Protein 1RWU (pdb70)

Sequence (87 aa):
MKTKLNELLEFPTPFTYKVMGQALPELVDQVVEVVQRHAPGDYTPTVKPSSKGNYHSVSITINATHIEQVETLYEELGKIDIVRMVLMKTKLNELLEFPTPFTYKVMGQALPELVDQVVEVVQRHAPGDYTPTVKPSSKGNYHSVSITINATHIEQVETLYEELGKIDIVRMVLMKTKLNELLEFPTPFTYKVMGQALPELVDQVVEVVQRHAPGDYTPTVKPSSKGNYHSVSITINATHIEQVETLYEELGKIDIVRMVLMKTKLNELLEFPTPFTYKVMGQALPELVDQVVEVVQRHAPGDYTPTVKPSSKGNYHSVSITINATHIEQVETLYEELGKIDIVRMVLMKTKLNELLEFPTPFTYKVMGQALPELVDQVVEVVQRHAPGDYTPTVKPSSKGNYHSVSITINATHIEQVETLYEELGKIDIVRMVLMKTKLNELLEFPTPFTYKVMGQALPELVDQVVEVVQRHAPGDYTPTVKPSSKGNYHSVSITINATHIEQVETLYEELGKIDIVRMVLMKTKLNELLEFPTPFTYKVMGQALPELVDQVVEVVQRHAPGDYTPTVKPSSKGNYHSVSITINATHIEQVETLYEELGKIDIVRMVLMKTKLNELLEFPTPFTYKVMGQALPELVDQVVEVVQRHAPGDYTPTVKPSSKGNYHSVSITINATHIEQVETLYEELGKIDIVRMVLMKTKLNELLEFPTPFTYKVMGQALPELVDQVVEVVQRHAPGDYTPTVKPSSKGNYHSVSITINATHIEQVETLYEELGKIDIVRMVLMKTKLNELLEFPTPFTYKVMGQALPELVDQVVEVVQRHAPGDYTPTVKPSSKGNYHSVSITINATHIEQVETLYEELGKIDIVRMVLMKTKLNELLEFPTPFTYKVMGQALPELVDQVVEVVQRHAPGDYTPTVKPSSKGNYHSVSITINATHIEQVETLYEELGKIDIVRMVLMKTKLNELLEFPTPFTYKVMGQALPELVDQVVEVVQRHAPGDYTPTVKPSSKGNYHSVSITINATHIEQVETLYEELGKIDIVRMVLMKTKLNELLEFPTPFTYKVMGQALPELVDQVVEVVQRHAPGDYTPTVKPSSKGNYHSVSITINATHIEQVETLYEELGKIDIVRMVLMKTKLNELLEFPTPFTYKVMGQALPELVDQVVEVVQRHAPGDYTPTVKPSSKGNYHSVSITINATHIEQVETLYEELGKIDIVRMVLMKTKLNELLEFPTPFTYKVMGQALPELVDQVVEVVQRHAPGDYTPTVKPSSKGNYHSVSITINATHIEQVETLYEELGKIDIVRMVL

Foldseek 3Di:
DCDPHQDDQLAFAKDFKWKKFFQDPCLFVLLQVLLVVLPVDGWGWQWDCPDPDGIIITIIIHGGSGVPSVVVSSCRSQVDPGGIDID

B-factor: mean 0.52, std 0.45, range [0.16, 3.31]

Radius of gyration: 12.75 Å; Cα contacts (8 Å, |Δi|>4): 181; chains: 1; bounding box: 40×24×21 Å

Organism: Escherichia coli (strain K12) (NCBI:txid83333)

Solvent-accessible surface area: 5114 Å² total; per-residue (Å²): 152,148,83,124,110,44,11,56,82,84,137,67,38,113,23,113,34,39,2,58,5,40,32,40,112,69,13,61,75,28,0,42,61,0,0,76,175,69,0,90,39,94,53,84,7,80,74,83,111,74,95,155,56,102,74,39,5,4,30,2,71,1,19,0,17,3,92,47,2,0,78,34,0,50,88,46,0,0,80,33,146,78,90,96,116,37,120

InterPro domains:
  IPR007454 Uncharacterised protein family UPF0250, YbeD-like [MF_00659] (1-87)
  IPR007454 Uncharacterised protein family UPF0250, YbeD-like [PF04359] (7-87)
  IPR007454 Uncharacterised protein family UPF0250, YbeD-like [PTHR38036] (1-87)
  IPR027471 YbeD-like domain superfamily [SSF117991] (1-87)

CATH classification: 3.30.70.260

GO terms:
  GO:0005515 protein binding (F, IPI)
  GO:0005829 cytosol (C, IDA)
  GO:0034605 cellular response to heat (P, IMP)

Nearest PDB structures (foldseek):
  1rwu-assembly1_A  TM=8.995E-01  e=1.788E-15  Escherichia coli
  6u9d-assembly2_S-2  TM=7.358E-01  e=1.546E-02  Saccharomyces cerevisiae
  2lvw-assembly1_B  TM=6.737E-01  e=2.127E-02  Escherichia coli K-12
  6u9d-assembly1_C  TM=7.327E-01  e=4.874E-02  Saccharomyces cerevisiae
  5iqr-assembly1_8  TM=6.655E-01  e=1.872E-02  Escherichia coli K-12

Secondary structure (DSSP, 8-state):
---SSS-SS-----EEEEEEEE--TTHHHHHHHHHHHHSSS---EEEEESS-SSEEEEEEEE--SSHHHHHHHHHHHS-SSS-EEE-

Structure (mmCIF, N/CA/C/O backbone):
data_1RWU
#
_entry.id   1RWU
#
_cell.length_a   1.000
_cell.length_b   1.000
_cell.length_c   1.000
_cell.angle_alpha   90.00
_cell.angle_beta   90.00
_cell.angle_gamma   90.00
#
_symmetry.space_group_name_H-M   'P 1'
#
loop_
_atom_site.group_PDB
_atom_site.id
_atom_site.type_symbol
_atom_site.label_atom_id
_atom_site.label_alt_id
_atom_site.label_comp_id
_atom_site.label_asym_id
_atom_site.label_entity_id
_atom_site.label_seq_id
_atom_site.pdbx_PDB_ins_code
_atom_site.Cartn_x
_atom_site.Cartn_y
_atom_site.Cartn_z
_atom_site.occupancy
_atom_site.B_iso_or_equiv
_atom_site.auth_seq_id
_atom_site.auth_comp_id
_atom_site.auth_asym_id
_atom_site.auth_atom_id
_atom_site.pdbx_PDB_model_num
ATOM 1 N N . MET A 1 23 ? 4.899 10.201 -20.935 1.00 0.84 1 MET A N 1
ATOM 2 C CA . MET A 1 23 ? 5.423 10.411 -22.320 1.00 0.68 1 MET A CA 1
ATOM 3 C C . MET A 1 23 ? 6.187 9.170 -22.801 1.00 0.59 1 MET A C 1
ATOM 4 O O . MET A 1 23 ? 6.725 8.415 -22.012 1.00 0.71 1 MET A O 1
ATOM 18 N N . LYS A 1 24 ? 6.241 8.961 -24.095 1.00 0.57 2 LYS A N 1
ATOM 19 C CA . LYS A 1 24 ? 6.971 7.777 -24.645 1.00 0.54 2 LYS A CA 1
ATOM 20 C C . LYS A 1 24 ? 7.640 8.144 -25.978 1.00 0.51 2 LYS A C 1
ATOM 21 O O . LYS A 1 24 ? 7.058 8.002 -27.037 1.00 0.63 2 LYS A O 1
ATOM 40 N N . THR A 1 25 ? 8.859 8.624 -25.926 1.00 0.45 3 THR A N 1
ATOM 41 C CA . THR A 1 25 ? 9.577 9.011 -27.185 1.00 0.49 3 THR A CA 1
ATOM 42 C C . THR A 1 25 ? 10.882 8.211 -27.354 1.00 0.47 3 THR A C 1
ATOM 43 O O . THR A 1 25 ? 11.544 8.320 -28.370 1.00 0.59 3 THR A O 1
ATOM 54 N N . LYS A 1 26 ? 11.261 7.412 -26.374 1.00 0.41 4 LYS A N 1
ATOM 55 C CA . LYS A 1 26 ? 12.526 6.611 -26.479 1.00 0.49 4 LYS A CA 1
ATOM 56 C C . LYS A 1 26 ? 13.733 7.529 -26.742 1.00 0.46 4 LYS A C 1
ATOM 57 O O . LYS A 1 26 ? 14.599 7.220 -27.539 1.00 0.57 4 LYS A O 1
ATOM 76 N N . LEU A 1 27 ? 13.790 8.653 -26.068 1.00 0.40 5 LEU A N 1
ATOM 77 C CA . LEU A 1 27 ? 14.934 9.600 -26.260 1.00 0.44 5 LEU A CA 1
ATOM 78 C C . LEU A 1 27 ? 14.984 10.606 -25.105 1.00 0.40 5 LEU A C 1
ATOM 79 O O . LEU A 1 27 ? 15.992 10.746 -24.438 1.00 0.48 5 LEU A O 1
ATOM 95 N N . ASN A 1 28 ? 13.902 11.307 -24.863 1.00 0.35 6 ASN A N 1
ATOM 96 C CA . ASN A 1 28 ? 13.882 12.302 -23.748 1.00 0.37 6 ASN A CA 1
ATOM 97 C C . ASN A 1 28 ? 12.915 11.863 -22.638 1.00 0.32 6 ASN A C 1
ATOM 98 O O . ASN A 1 28 ? 13.025 12.304 -21.510 1.00 0.38 6 ASN A O 1
ATOM 109 N N . GLU A 1 29 ? 11.968 11.003 -22.943 1.00 0.32 7 GLU A N 1
ATOM 110 C CA . GLU A 1 29 ? 11.003 10.547 -21.897 1.00 0.31 7 GLU A CA 1
ATOM 111 C C . GLU A 1 29 ? 10.387 9.194 -22.276 1.00 0.36 7 GLU A C 1
ATOM 112 O O . GLU A 1 29 ? 10.090 8.939 -23.427 1.00 0.55 7 GLU A O 1
ATOM 124 N N . LEU A 1 30 ? 10.189 8.331 -21.308 1.00 0.29 8 LEU A N 1
ATOM 125 C CA . LEU A 1 30 ? 9.586 6.990 -21.593 1.00 0.36 8 LEU A CA 1
ATOM 126 C C . LEU A 1 30 ? 8.968 6.403 -20.317 1.00 0.36 8 LEU A C 1
ATOM 127 O O . LEU A 1 30 ? 7.800 6.066 -20.284 1.00 0.50 8 LEU A O 1
ATOM 143 N N . LEU A 1 31 ? 9.749 6.281 -19.273 1.00 0.28 9 LEU A N 1
ATOM 144 C CA . LEU A 1 31 ? 9.220 5.715 -17.988 1.00 0.30 9 LEU A CA 1
ATOM 145 C C . LEU A 1 31 ? 8.634 6.822 -17.092 1.00 0.28 9 LEU A C 1
ATOM 146 O O . LEU A 1 31 ? 7.933 6.539 -16.138 1.00 0.35 9 LEU A O 1
ATOM 162 N N . GLU A 1 32 ? 8.909 8.075 -17.393 1.00 0.25 10 GLU A N 1
ATOM 163 C CA . GLU A 1 32 ? 8.367 9.209 -16.571 1.00 0.27 10 GLU A CA 1
ATOM 164 C C . GLU A 1 32 ? 8.738 9.047 -15.088 1.00 0.26 10 GLU A C 1
ATOM 165 O O . GLU A 1 32 ? 7.893 9.115 -14.213 1.00 0.36 10 GLU A O 1
ATOM 177 N N . PHE A 1 33 ? 10.001 8.850 -14.804 1.00 0.25 11 PHE A N 1
ATOM 178 C CA . PHE A 1 33 ? 10.447 8.701 -13.385 1.00 0.25 11 PHE A CA 1
ATOM 179 C C . PHE A 1 33 ? 11.774 9.443 -13.187 1.00 0.22 11 PHE A C 1
ATOM 180 O O . PHE A 1 33 ? 12.790 9.042 -13.726 1.00 0.21 11 PHE A O 1
ATOM 197 N N . PRO A 1 34 ? 11.721 10.515 -12.429 1.00 0.23 12 PRO A N 1
ATOM 198 C CA . PRO A 1 34 ? 12.937 11.332 -12.176 1.00 0.23 12 PRO A CA 1
ATOM 199 C C . PRO A 1 34 ? 13.927 10.577 -11.284 1.00 0.23 12 PRO A C 1
ATOM 200 O O . PRO A 1 34 ? 13.714 10.412 -10.097 1.00 0.30 12 PRO A O 1
ATOM 211 N N . THR A 1 35 ? 15.014 10.121 -11.858 1.00 0.22 13 THR A N 1
ATOM 212 C CA . THR A 1 35 ? 16.035 9.377 -11.058 1.00 0.24 13 THR A CA 1
ATOM 213 C C . THR A 1 35 ? 17.311 10.224 -10.916 1.00 0.22 13 THR A C 1
ATOM 214 O O . THR A 1 35 ? 17.660 10.969 -11.815 1.00 0.21 13 THR A O 1
ATOM 225 N N . PRO A 1 36 ? 17.961 10.090 -9.783 1.00 0.26 14 PRO A N 1
ATOM 226 C CA . PRO A 1 36 ? 19.205 10.862 -9.518 1.00 0.26 14 PRO A CA 1
ATOM 227 C C . PRO A 1 36 ? 20.355 10.373 -10.408 1.00 0.23 14 PRO A C 1
ATOM 228 O O . PRO A 1 36 ? 20.813 9.250 -10.290 1.00 0.26 14 PRO A O 1
ATOM 239 N N . PHE A 1 37 ? 20.819 11.215 -11.296 1.00 0.20 15 PHE A N 1
ATOM 240 C CA . PHE A 1 37 ? 21.938 10.823 -12.205 1.00 0.18 15 PHE A CA 1
ATOM 241 C C . PHE A 1 37 ? 23.254 11.443 -11.723 1.00 0.19 15 PHE A C 1
ATOM 242 O O . PHE A 1 37 ? 23.522 12.607 -11.962 1.00 0.21 15 PHE A O 1
ATOM 259 N N . THR A 1 38 ? 24.083 10.674 -11.062 1.00 0.20 16 THR A N 1
ATOM 260 C CA . THR A 1 38 ? 25.393 11.221 -10.587 1.00 0.21 16 THR A CA 1
ATOM 261 C C . THR A 1 38 ? 26.340 11.332 -11.785 1.00 0.18 16 THR A C 1
ATOM 262 O O . THR A 1 38 ? 27.007 10.382 -12.148 1.00 0.22 16 THR A O 1
ATOM 273 N N . TYR A 1 39 ? 26.379 12.478 -12.420 1.00 0.17 17 TYR A N 1
ATOM 274 C CA . TYR A 1 39 ? 27.258 12.637 -13.616 1.00 0.17 17 TYR A CA 1
ATOM 275 C C . TYR A 1 39 ? 28.425 13.579 -13.310 1.00 0.17 17 TYR A C 1
ATOM 276 O O . TYR A 1 39 ? 28.376 14.372 -12.390 1.00 0.22 17 TYR A O 1
ATOM 294 N N . LYS A 1 40 ? 29.472 13.488 -14.086 1.00 0.16 18 LYS A N 1
ATOM 295 C CA . LYS A 1 40 ? 30.660 14.365 -13.875 1.00 0.17 18 LYS A CA 1
ATOM 296 C C . LYS A 1 40 ? 31.125 14.923 -15.224 1.00 0.16 18 LYS A C 1
ATOM 297 O O . LYS A 1 40 ? 31.779 14.242 -15.992 1.00 0.18 18 LYS A O 1
ATOM 316 N N . VAL A 1 41 ? 30.789 16.153 -15.518 1.00 0.16 19 VAL A N 1
ATOM 317 C CA . VAL A 1 41 ? 31.208 16.753 -16.824 1.00 0.17 19 VAL A CA 1
ATOM 318 C C . VAL A 1 41 ? 32.669 17.209 -16.735 1.00 0.17 19 VAL A C 1
ATOM 319 O O . VAL A 1 41 ? 32.969 18.292 -16.267 1.00 0.20 19 VAL A O 1
ATOM 332 N N . MET A 1 42 ? 33.578 16.379 -17.176 1.00 0.17 20 MET A N 1
ATOM 333 C CA . MET A 1 42 ? 35.028 16.739 -17.120 1.00 0.19 20 MET A CA 1
ATOM 334 C C . MET A 1 42 ? 35.491 17.281 -18.477 1.00 0.18 20 MET A C 1
ATOM 335 O O . MET A 1 42 ? 35.077 16.806 -19.518 1.00 0.25 20 MET A O 1
ATOM 349 N N . GLY A 1 43 ? 36.344 18.272 -18.470 1.00 0.27 21 GLY A N 1
ATOM 350 C CA . GLY A 1 43 ? 36.836 18.847 -19.758 1.00 0.31 21 GLY A CA 1
ATOM 351 C C . GLY A 1 43 ? 37.537 20.179 -19.490 1.00 0.26 21 GLY A C 1
ATOM 352 O O . GLY A 1 43 ? 38.142 20.373 -18.452 1.00 0.29 21 GLY A O 1
ATOM 356 N N . GLN A 1 44 ? 37.459 21.102 -20.415 1.00 0.24 22 GLN A N 1
ATOM 357 C CA . GLN A 1 44 ? 38.121 22.428 -20.209 1.00 0.23 22 GLN A CA 1
ATOM 358 C C . GLN A 1 44 ? 37.302 23.280 -19.231 1.00 0.23 22 GLN A C 1
ATOM 359 O O . GLN A 1 44 ? 36.096 23.144 -19.133 1.00 0.32 22 GLN A O 1
ATOM 373 N N . ALA A 1 45 ? 37.954 24.154 -18.507 1.00 0.26 23 ALA A N 1
ATOM 374 C CA . ALA A 1 45 ? 37.231 25.023 -17.529 1.00 0.27 23 ALA A CA 1
ATOM 375 C C . ALA A 1 45 ? 36.379 26.061 -18.268 1.00 0.26 23 ALA A C 1
ATOM 376 O O . ALA A 1 45 ? 36.888 27.028 -18.806 1.00 0.36 23 ALA A O 1
ATOM 383 N N . LEU A 1 46 ? 35.086 25.862 -18.297 1.00 0.25 24 LEU A N 1
ATOM 384 C CA . LEU A 1 46 ? 34.184 26.827 -18.999 1.00 0.28 24 LEU A CA 1
ATOM 385 C C . LEU A 1 46 ? 33.324 27.577 -17.970 1.00 0.29 24 LEU A C 1
ATOM 386 O O . LEU A 1 46 ? 32.705 26.961 -17.122 1.00 0.31 24 LEU A O 1
ATOM 402 N N . PRO A 1 47 ? 33.308 28.887 -18.077 1.00 0.31 25 PRO A N 1
ATOM 403 C CA . PRO A 1 47 ? 32.505 29.718 -17.139 1.00 0.35 25 PRO A CA 1
ATOM 404 C C . PRO A 1 47 ? 31.003 29.541 -17.410 1.00 0.33 25 PRO A C 1
ATOM 405 O O . PRO A 1 47 ? 30.192 29.628 -16.508 1.00 0.36 25 PRO A O 1
ATOM 416 N N . GLU A 1 48 ? 30.632 29.278 -18.643 1.00 0.32 26 GLU A N 1
ATOM 417 C CA . GLU A 1 48 ? 29.186 29.082 -18.972 1.00 0.33 26 GLU A CA 1
ATOM 418 C C . GLU A 1 48 ? 28.750 27.634 -18.679 1.00 0.30 26 GLU A C 1
ATOM 419 O O . GLU A 1 48 ? 27.594 27.291 -18.834 1.00 0.32 26 GLU A O 1
ATOM 431 N N . LEU A 1 49 ? 29.661 26.781 -18.257 1.00 0.28 27 LEU A N 1
ATOM 432 C CA . LEU A 1 49 ? 29.289 25.362 -17.958 1.00 0.28 27 LEU A CA 1
ATOM 433 C C . LEU A 1 49 ? 28.196 25.314 -16.882 1.00 0.27 27 LEU A C 1
ATOM 434 O O . LEU A 1 49 ? 27.168 24.696 -17.068 1.00 0.28 27 LEU A O 1
ATOM 450 N N . VAL A 1 50 ? 28.410 25.968 -15.764 1.00 0.27 28 VAL A N 1
ATOM 451 C CA . VAL A 1 50 ? 27.375 25.967 -14.676 1.00 0.27 28 VAL A CA 1
ATOM 452 C C . VAL A 1 50 ? 26.074 26.620 -15.171 1.00 0.25 28 VAL A C 1
ATOM 453 O O . VAL A 1 50 ? 24.991 26.228 -14.777 1.00 0.26 28 VAL A O 1
ATOM 466 N N . ASP A 1 51 ? 26.175 27.602 -16.038 1.00 0.25 29 ASP A N 1
ATOM 467 C CA . ASP A 1 51 ? 24.947 28.275 -16.568 1.00 0.24 29 ASP A CA 1
ATOM 468 C C . ASP A 1 51 ? 24.153 27.299 -17.445 1.00 0.22 29 ASP A C 1
ATOM 469 O O . ASP A 1 51 ? 22.951 27.173 -17.315 1.00 0.23 29 ASP A O 1
ATOM 478 N N . GLN A 1 52 ? 24.823 26.599 -18.330 1.00 0.22 30 GLN A N 1
ATOM 479 C CA . GLN A 1 52 ? 24.117 25.620 -19.211 1.00 0.21 30 GLN A CA 1
ATOM 480 C C . GLN A 1 52 ? 23.687 24.392 -18.404 1.00 0.20 30 GLN A C 1
ATOM 481 O O . GLN A 1 52 ? 22.654 23.818 -18.663 1.00 0.23 30 GLN A O 1
ATOM 495 N N . VAL A 1 53 ? 24.468 23.994 -17.426 1.00 0.21 31 VAL A N 1
ATOM 496 C CA . VAL A 1 53 ? 24.096 22.802 -16.600 1.00 0.21 31 VAL A CA 1
ATOM 497 C C . VAL A 1 53 ? 22.752 23.038 -15.892 1.00 0.20 31 VAL A C 1
ATOM 498 O O . VAL A 1 53 ? 21.845 22.238 -16.001 1.00 0.22 31 VAL A O 1
ATOM 511 N N . VAL A 1 54 ? 22.619 24.126 -15.171 1.00 0.20 32 VAL A N 1
ATOM 512 C CA . VAL A 1 54 ? 21.329 24.404 -14.457 1.00 0.21 32 VAL A CA 1
ATOM 513 C C . VAL A 1 54 ? 20.216 24.770 -15.458 1.00 0.20 32 VAL A C 1
ATOM 514 O O . VAL A 1 54 ? 19.054 24.488 -15.229 1.00 0.22 32 VAL A O 1
ATOM 527 N N . GLU A 1 55 ? 20.562 25.394 -16.560 1.00 0.19 33 GLU A N 1
ATOM 528 C CA . GLU A 1 55 ? 19.524 25.778 -17.566 1.00 0.20 33 GLU A CA 1
ATOM 529 C C . GLU A 1 55 ? 19.006 24.543 -18.319 1.00 0.19 33 GLU A C 1
ATOM 530 O O . GLU A 1 55 ? 17.813 24.376 -18.495 1.00 0.24 33 GLU A O 1
ATOM 542 N N . VAL A 1 56 ? 19.888 23.683 -18.772 1.00 0.18 34 VAL A N 1
ATOM 543 C CA . VAL A 1 56 ? 19.435 22.467 -19.519 1.00 0.18 34 VAL A CA 1
ATOM 544 C C . VAL A 1 56 ? 18.851 21.415 -18.560 1.00 0.18 34 VAL A C 1
ATOM 545 O O . VAL A 1 56 ? 17.967 20.666 -18.928 1.00 0.22 34 VAL A O 1
ATOM 558 N N . VAL A 1 57 ? 19.321 21.358 -17.334 1.00 0.18 35 VAL A N 1
ATOM 559 C CA . VAL A 1 57 ? 18.761 20.356 -16.372 1.00 0.19 35 VAL A CA 1
ATOM 560 C C . VAL A 1 57 ? 17.376 20.807 -15.882 1.00 0.19 35 VAL A C 1
ATOM 561 O O . VAL A 1 57 ? 16.528 19.989 -15.587 1.00 0.22 35 VAL A O 1
ATOM 574 N N . GLN A 1 58 ? 17.140 22.098 -15.800 1.00 0.20 36 GLN A N 1
ATOM 575 C CA . GLN A 1 58 ? 15.804 22.588 -15.337 1.00 0.24 36 GLN A CA 1
ATOM 576 C C . GLN A 1 58 ? 14.779 22.504 -16.480 1.00 0.25 36 GLN A C 1
ATOM 577 O O . GLN A 1 58 ? 13.646 22.114 -16.275 1.00 0.31 36 GLN A O 1
ATOM 591 N N . ARG A 1 59 ? 15.167 22.873 -17.681 1.00 0.25 37 ARG A N 1
ATOM 592 C CA . ARG A 1 59 ? 14.210 22.819 -18.837 1.00 0.29 37 ARG A CA 1
ATOM 593 C C . ARG A 1 59 ? 13.759 21.377 -19.113 1.00 0.28 37 ARG A C 1
ATOM 594 O O . ARG A 1 59 ? 12.659 21.148 -19.581 1.00 0.36 37 ARG A O 1
ATOM 615 N N . HIS A 1 60 ? 14.596 20.407 -18.831 1.00 0.25 38 HIS A N 1
ATOM 616 C CA . HIS A 1 60 ? 14.211 18.981 -19.083 1.00 0.28 38 HIS A CA 1
ATOM 617 C C . HIS A 1 60 ? 13.696 18.322 -17.796 1.00 0.28 38 HIS A C 1
ATOM 618 O O . HIS A 1 60 ? 12.729 17.582 -17.819 1.00 0.36 38 HIS A O 1
ATOM 632 N N . ALA A 1 61 ? 14.329 18.586 -16.678 1.00 0.24 39 ALA A N 1
ATOM 633 C CA . ALA A 1 61 ? 13.874 17.981 -15.386 1.00 0.28 39 ALA A CA 1
ATOM 634 C C . ALA A 1 61 ? 13.515 19.089 -14.384 1.00 0.26 39 ALA A C 1
ATOM 635 O O . ALA A 1 61 ? 14.135 20.135 -14.376 1.00 0.26 39 ALA A O 1
ATOM 642 N N . PRO A 1 62 ? 12.519 18.828 -13.568 1.00 0.30 40 PRO A N 1
ATOM 643 C CA . PRO A 1 62 ? 12.078 19.828 -12.558 1.00 0.31 40 PRO A CA 1
ATOM 644 C C . PRO A 1 62 ? 13.138 20.008 -11.464 1.00 0.29 40 PRO A C 1
ATOM 645 O O . PRO A 1 62 ? 13.788 19.065 -11.051 1.00 0.31 40 PRO A O 1
ATOM 656 N N . GLY A 1 63 ? 13.314 21.220 -10.999 1.00 0.32 41 GLY A N 1
ATOM 657 C CA . GLY A 1 63 ? 14.327 21.487 -9.934 1.00 0.34 41 GLY A CA 1
ATOM 658 C C . GLY A 1 63 ? 15.618 22.017 -10.569 1.00 0.32 41 GLY A C 1
ATOM 659 O O . GLY A 1 63 ? 15.969 21.654 -11.677 1.00 0.36 41 GLY A O 1
ATOM 663 N N . ASP A 1 64 ? 16.325 22.871 -9.871 1.00 0.36 42 ASP A N 1
ATOM 664 C CA . ASP A 1 64 ? 17.600 23.428 -10.424 1.00 0.37 42 ASP A CA 1
ATOM 665 C C . ASP A 1 64 ? 18.789 22.597 -9.934 1.00 0.31 42 ASP A C 1
ATOM 666 O O . ASP A 1 64 ? 18.835 22.177 -8.793 1.00 0.38 42 ASP A O 1
AT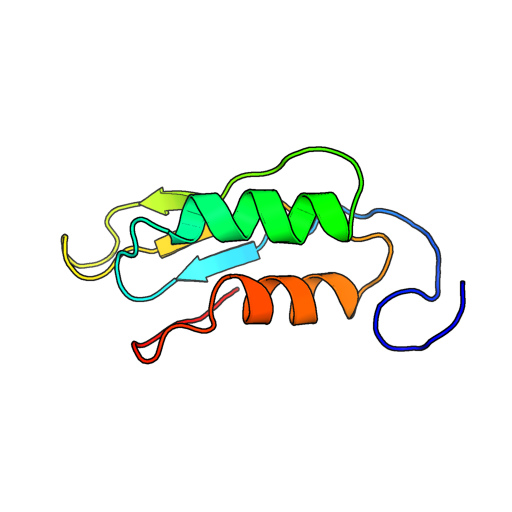OM 675 N N . TYR A 1 65 ? 19.748 22.351 -10.792 1.00 0.26 43 TYR A N 1
ATOM 676 C CA . TYR A 1 65 ? 20.935 21.537 -10.380 1.00 0.24 43 TYR A CA 1
ATOM 677 C C . TYR A 1 65 ? 22.237 22.228 -10.800 1.00 0.24 43 TYR A C 1
ATOM 678 O O . TYR A 1 65 ? 22.235 23.139 -11.609 1.00 0.28 43 TYR A O 1
ATOM 696 N N . THR A 1 66 ? 23.350 21.808 -10.245 1.00 0.24 44 THR A N 1
ATOM 697 C CA . THR A 1 66 ? 24.656 22.450 -10.599 1.00 0.24 44 THR A CA 1
ATOM 698 C C . THR A 1 66 ? 25.798 21.420 -10.663 1.00 0.22 44 THR A C 1
ATOM 699 O O . THR A 1 66 ? 25.712 20.346 -10.081 1.00 0.22 44 THR A O 1
ATOM 710 N N . PRO A 1 67 ? 26.834 21.797 -11.383 1.00 0.22 45 PRO A N 1
ATOM 711 C CA . PRO A 1 67 ? 28.034 20.952 -11.545 1.00 0.22 45 PRO A CA 1
ATOM 712 C C . PRO A 1 67 ? 29.124 21.374 -10.539 1.00 0.26 45 PRO A C 1
ATOM 713 O O . PRO A 1 67 ? 29.578 22.504 -10.551 1.00 0.51 45 PRO A O 1
ATOM 724 N N . THR A 1 68 ? 29.554 20.483 -9.681 1.00 0.20 46 THR A N 1
ATOM 725 C CA . THR A 1 68 ? 30.623 20.844 -8.693 1.00 0.21 46 THR A CA 1
ATOM 726 C C . THR A 1 68 ? 31.997 20.752 -9.372 1.00 0.20 46 THR A C 1
ATOM 727 O O . THR A 1 68 ? 32.547 19.679 -9.528 1.00 0.21 46 THR A O 1
ATOM 738 N N . VAL A 1 69 ? 32.544 21.868 -9.791 1.00 0.22 47 VAL A N 1
ATOM 739 C CA . VAL A 1 69 ? 33.871 21.843 -10.486 1.00 0.23 47 VAL A CA 1
ATOM 740 C C . VAL A 1 69 ? 35.021 21.631 -9.493 1.00 0.25 47 VAL A C 1
ATOM 741 O O . VAL A 1 69 ? 34.996 22.111 -8.374 1.00 0.31 47 VAL A O 1
ATOM 754 N N . LYS A 1 70 ? 36.031 20.908 -9.913 1.00 0.24 48 LYS A N 1
ATOM 755 C CA . LYS A 1 70 ? 37.206 20.642 -9.033 1.00 0.29 48 LYS A CA 1
ATOM 756 C C . LYS A 1 70 ? 38.494 20.663 -9.870 1.00 0.29 48 LYS A C 1
ATOM 757 O O . LYS A 1 70 ? 38.478 20.287 -11.030 1.00 0.29 48 LYS A O 1
ATOM 776 N N . PRO A 1 71 ? 39.571 21.104 -9.260 1.00 0.35 49 PRO A N 1
ATOM 777 C CA . PRO A 1 71 ? 40.877 21.176 -9.970 1.00 0.38 49 PRO A CA 1
ATOM 778 C C . PRO A 1 71 ? 41.429 19.764 -10.215 1.00 0.33 49 PRO A C 1
ATOM 779 O O . PRO A 1 71 ? 42.027 19.159 -9.344 1.00 0.40 49 PRO A O 1
ATOM 790 N N . SER A 1 72 ? 41.220 19.237 -11.396 1.00 0.36 50 SER A N 1
ATOM 791 C CA . SER A 1 72 ? 41.716 17.862 -11.710 1.00 0.42 50 SER A CA 1
ATOM 792 C C . SER A 1 72 ? 43.169 17.901 -12.206 1.00 0.46 50 SER A C 1
ATOM 793 O O . SER A 1 72 ? 44.009 17.164 -11.725 1.00 0.51 50 SER A O 1
ATOM 801 N N . SER A 1 73 ? 43.475 18.745 -13.168 1.00 0.51 51 SER A N 1
ATOM 802 C CA . SER A 1 73 ? 44.879 18.811 -13.691 1.00 0.63 51 SER A CA 1
ATOM 803 C C . SER A 1 73 ? 45.432 20.246 -13.622 1.00 0.59 51 SER A C 1
ATOM 804 O O . SER A 1 73 ? 46.506 20.474 -13.096 1.00 0.67 51 SER A O 1
ATOM 812 N N . LYS A 1 74 ? 44.716 21.209 -14.158 1.00 0.55 52 LYS A N 1
ATOM 813 C CA . LYS A 1 74 ? 45.203 22.628 -14.134 1.00 0.55 52 LYS A CA 1
ATOM 814 C C . LYS A 1 74 ? 44.014 23.599 -14.107 1.00 0.47 52 LYS A C 1
ATOM 815 O O . LYS A 1 74 ? 42.870 23.189 -14.129 1.00 0.43 52 LYS A O 1
ATOM 834 N N . GLY A 1 75 ? 44.274 24.885 -14.075 1.00 0.49 53 GLY A N 1
ATOM 835 C CA . GLY A 1 75 ? 43.155 25.879 -14.068 1.00 0.49 53 GLY A CA 1
ATOM 836 C C . GLY A 1 75 ? 42.445 25.855 -15.428 1.00 0.41 53 GLY A C 1
ATOM 837 O O . GLY A 1 75 ? 41.268 26.150 -15.527 1.00 0.46 53 GLY A O 1
ATOM 841 N N . ASN A 1 76 ? 43.154 25.500 -16.475 1.00 0.37 54 ASN A N 1
ATOM 842 C CA . ASN A 1 76 ? 42.532 25.446 -17.835 1.00 0.37 54 ASN A CA 1
ATOM 843 C C . ASN A 1 76 ? 41.620 24.214 -17.963 1.00 0.34 54 ASN A C 1
ATOM 844 O O . ASN A 1 76 ? 40.629 24.249 -18.663 1.00 0.41 54 ASN A O 1
ATOM 855 N N . TYR A 1 77 ? 41.944 23.134 -17.292 1.00 0.30 55 TYR A N 1
ATOM 856 C CA . TYR A 1 77 ? 41.089 21.908 -17.373 1.00 0.30 55 TYR A CA 1
ATOM 857 C C . TYR A 1 77 ? 40.396 21.669 -16.028 1.00 0.30 55 TYR A C 1
ATOM 858 O O . TYR A 1 77 ? 41.038 21.562 -15.002 1.00 0.51 55 TYR A O 1
ATOM 876 N N . HIS A 1 78 ? 39.090 21.587 -16.024 1.00 0.22 56 HIS A N 1
ATOM 877 C CA . HIS A 1 78 ? 38.362 21.364 -14.740 1.00 0.22 56 HIS A CA 1
ATOM 878 C C . HIS A 1 78 ? 37.352 20.217 -14.864 1.00 0.21 56 HIS A C 1
ATOM 879 O O . HIS A 1 78 ? 36.693 20.055 -15.877 1.00 0.28 56 HIS A O 1
ATOM 893 N N . SER A 1 79 ? 37.222 19.432 -13.822 1.00 0.21 57 SER A N 1
ATOM 894 C CA . SER A 1 79 ? 36.249 18.298 -13.834 1.00 0.22 57 SER A CA 1
ATOM 895 C C . SER A 1 79 ? 35.107 18.621 -12.868 1.00 0.20 57 SER A C 1
ATOM 896 O O . SER A 1 79 ? 35.323 18.789 -11.682 1.00 0.26 57 SER A O 1
ATOM 904 N N . VAL A 1 80 ? 33.898 18.742 -13.362 1.00 0.19 58 VAL A N 1
ATOM 905 C CA . VAL A 1 80 ? 32.759 19.094 -12.457 1.00 0.19 58 VAL A CA 1
ATOM 906 C C . VAL A 1 80 ? 31.795 17.914 -12.267 1.00 0.18 58 VAL A C 1
ATOM 907 O O . VAL A 1 80 ? 31.622 17.091 -13.143 1.00 0.22 58 VAL A O 1
ATOM 920 N N . SER A 1 81 ? 31.147 17.857 -11.128 1.00 0.19 59 SER A N 1
ATOM 921 C CA . SER A 1 81 ? 30.161 16.770 -10.855 1.00 0.20 59 SER A CA 1
ATOM 922 C C . SER A 1 81 ? 28.751 17.353 -10.984 1.00 0.19 59 SER A C 1
ATOM 923 O O . SER A 1 81 ? 28.296 18.087 -10.127 1.00 0.19 59 SER A O 1
ATOM 931 N N . ILE A 1 82 ? 28.068 17.059 -12.059 1.00 0.18 60 ILE A N 1
ATOM 932 C CA . ILE A 1 82 ? 26.702 17.633 -12.254 1.00 0.18 60 ILE A CA 1
ATOM 933 C C . ILE A 1 82 ? 25.609 16.695 -11.730 1.00 0.18 60 ILE A C 1
ATOM 934 O O . ILE A 1 82 ? 25.569 15.514 -12.045 1.00 0.23 60 ILE A O 1
ATOM 950 N N . THR A 1 83 ? 24.708 17.233 -10.945 1.00 0.17 61 THR A N 1
ATOM 951 C CA . THR A 1 83 ? 23.584 16.403 -10.408 1.00 0.18 61 THR A CA 1
ATOM 952 C C . THR A 1 83 ? 22.356 16.601 -11.306 1.00 0.18 61 THR A C 1
ATOM 953 O O . THR A 1 83 ? 22.030 17.712 -11.668 1.00 0.22 61 THR A O 1
ATOM 964 N N . ILE A 1 84 ? 21.681 15.543 -11.686 1.00 0.17 62 ILE A N 1
ATOM 965 C CA . ILE A 1 84 ? 20.486 15.708 -12.578 1.00 0.18 62 ILE A CA 1
ATOM 966 C C . ILE A 1 84 ? 19.390 14.693 -12.228 1.00 0.19 62 ILE A C 1
ATOM 967 O O . ILE A 1 84 ? 19.661 13.537 -11.975 1.00 0.25 62 ILE A O 1
ATOM 983 N N . ASN A 1 85 ? 18.152 15.121 -12.241 1.00 0.21 63 ASN A N 1
ATOM 984 C CA . ASN A 1 85 ? 17.024 14.186 -11.942 1.00 0.22 63 ASN A CA 1
ATOM 985 C C . ASN A 1 85 ? 16.186 13.982 -13.216 1.00 0.22 63 ASN A C 1
ATOM 986 O O . ASN A 1 85 ? 14.995 14.232 -13.249 1.00 0.25 63 ASN A O 1
ATOM 997 N N . ALA A 1 86 ? 16.809 13.531 -14.275 1.00 0.21 64 ALA A N 1
ATOM 998 C CA . ALA A 1 86 ? 16.061 13.326 -15.551 1.00 0.22 64 ALA A CA 1
ATOM 999 C C . ALA A 1 86 ? 15.049 12.189 -15.394 1.00 0.20 64 ALA A C 1
ATOM 1000 O O . ALA A 1 86 ? 15.369 11.117 -14.915 1.00 0.21 64 ALA A O 1
ATOM 1007 N N . THR A 1 87 ? 13.824 12.431 -15.792 1.00 0.21 65 THR A N 1
ATOM 1008 C CA . THR A 1 87 ? 12.764 11.380 -15.669 1.00 0.21 65 THR A CA 1
ATOM 1009 C C . THR A 1 87 ? 13.010 10.227 -16.661 1.00 0.20 65 THR A C 1
ATOM 1010 O O . THR A 1 87 ? 12.336 9.215 -16.618 1.00 0.23 65 THR A O 1
ATOM 1021 N N . HIS A 1 88 ? 13.966 10.370 -17.549 1.00 0.19 66 HIS A N 1
ATOM 1022 C CA . HIS A 1 88 ? 14.257 9.287 -18.536 1.00 0.20 66 HIS A CA 1
ATOM 1023 C C . HIS A 1 88 ? 15.759 8.967 -18.541 1.00 0.20 66 HIS A C 1
ATOM 1024 O O . HIS A 1 88 ? 16.577 9.778 -18.143 1.00 0.23 66 HIS A O 1
ATOM 1038 N N . ILE A 1 89 ? 16.125 7.791 -18.988 1.00 0.24 67 ILE A N 1
ATOM 1039 C CA . ILE A 1 89 ? 17.573 7.405 -19.022 1.00 0.26 67 ILE A CA 1
ATOM 1040 C C . ILE A 1 89 ? 18.322 8.218 -20.090 1.00 0.27 67 ILE A C 1
ATOM 1041 O O . ILE A 1 89 ? 19.352 8.805 -19.820 1.00 0.32 67 ILE A O 1
ATOM 1057 N N . GLU A 1 90 ? 17.817 8.242 -21.301 1.00 0.29 68 GLU A N 1
ATOM 1058 C CA . GLU A 1 90 ? 18.505 9.004 -22.395 1.00 0.33 68 GLU A CA 1
ATOM 1059 C C . GLU A 1 90 ? 18.372 10.525 -22.198 1.00 0.32 68 GLU A C 1
ATOM 1060 O O . GLU A 1 90 ? 19.081 11.291 -22.826 1.00 0.38 68 GLU A O 1
ATOM 1072 N N . GLN A 1 91 ? 17.482 10.974 -21.342 1.00 0.29 69 GLN A N 1
ATOM 1073 C CA . GLN A 1 91 ? 17.331 12.449 -21.126 1.00 0.32 69 GLN A CA 1
ATOM 1074 C C . GLN A 1 91 ? 18.633 13.042 -20.572 1.00 0.31 69 GLN A C 1
ATOM 1075 O O . GLN A 1 91 ? 19.099 14.062 -21.037 1.00 0.38 69 GLN A O 1
ATOM 1089 N N . VAL A 1 92 ? 19.229 12.410 -19.589 1.00 0.27 70 VAL A N 1
ATOM 1090 C CA . VAL A 1 92 ? 20.509 12.945 -19.019 1.00 0.28 70 VAL A CA 1
ATOM 1091 C C . VAL A 1 92 ? 21.605 12.998 -20.102 1.00 0.26 70 VAL A C 1
ATOM 1092 O O . VAL A 1 92 ? 22.505 13.815 -20.036 1.00 0.28 70 VAL A O 1
ATOM 1105 N N . GLU A 1 93 ? 21.528 12.145 -21.101 1.00 0.27 71 GLU A N 1
ATOM 1106 C CA . GLU A 1 93 ? 22.557 12.160 -22.191 1.00 0.27 71 GLU A CA 1
ATOM 1107 C C . GLU A 1 93 ? 22.429 13.451 -23.011 1.00 0.26 71 GLU A C 1
ATOM 1108 O O . GLU A 1 93 ? 23.399 14.154 -23.229 1.00 0.28 71 GLU A O 1
ATOM 1120 N N . THR A 1 94 ? 21.233 13.773 -23.454 1.00 0.27 72 THR A N 1
ATOM 1121 C CA . THR A 1 94 ? 21.040 15.030 -24.246 1.00 0.28 72 THR A CA 1
ATOM 1122 C C . THR A 1 94 ? 21.374 16.245 -23.372 1.00 0.26 72 THR A C 1
ATOM 1123 O O . THR A 1 94 ? 21.953 17.207 -23.837 1.00 0.29 72 THR A O 1
ATOM 1134 N N . LEU A 1 95 ? 21.032 16.195 -22.102 1.00 0.24 73 LEU A N 1
ATOM 1135 C CA . LEU A 1 95 ? 21.351 17.339 -21.189 1.00 0.24 73 LEU A CA 1
ATOM 1136 C C . LEU A 1 95 ? 22.868 17.557 -21.150 1.00 0.23 73 LEU A C 1
ATOM 1137 O O . LEU A 1 95 ? 23.339 18.680 -21.163 1.00 0.25 73 LEU A O 1
ATOM 1153 N N . TYR A 1 96 ? 23.636 16.489 -21.128 1.00 0.23 74 TYR A N 1
ATOM 1154 C CA . TYR A 1 96 ? 25.124 16.635 -21.120 1.00 0.24 74 TYR A CA 1
ATOM 1155 C C . TYR A 1 96 ? 25.568 17.318 -22.420 1.00 0.24 74 TYR A C 1
ATOM 1156 O O . TYR A 1 96 ? 26.365 18.233 -22.403 1.00 0.27 74 TYR A O 1
ATOM 1174 N N . GLU A 1 97 ? 25.045 16.883 -23.543 1.00 0.24 75 GLU A N 1
ATOM 1175 C CA . GLU A 1 97 ? 25.423 17.512 -24.848 1.00 0.25 75 GLU A CA 1
ATOM 1176 C C . GLU A 1 97 ? 25.040 19.000 -24.843 1.00 0.24 75 GLU A C 1
ATOM 1177 O O . GLU A 1 97 ? 25.755 19.833 -25.368 1.00 0.27 75 GLU A O 1
ATOM 1189 N N . GLU A 1 98 ? 23.917 19.335 -24.249 1.00 0.24 76 GLU A N 1
ATOM 1190 C CA . GLU A 1 98 ? 23.479 20.765 -24.199 1.00 0.25 76 GLU A CA 1
ATOM 1191 C C . GLU A 1 98 ? 24.483 21.609 -23.401 1.00 0.23 76 GLU A C 1
ATOM 1192 O O . GLU A 1 98 ? 24.806 22.717 -23.786 1.00 0.26 76 GLU A O 1
ATOM 1204 N N . LEU A 1 99 ? 24.980 21.096 -22.298 1.00 0.22 77 LEU A N 1
ATOM 1205 C CA . LEU A 1 99 ? 25.966 21.876 -21.485 1.00 0.22 77 LEU A CA 1
ATOM 1206 C C . LEU A 1 99 ? 27.392 21.686 -22.036 1.00 0.23 77 LEU A C 1
ATOM 1207 O O . LEU A 1 99 ? 28.235 22.552 -21.897 1.00 0.29 77 LEU A O 1
ATOM 1223 N N . GLY A 1 100 ? 27.665 20.556 -22.649 1.00 0.23 78 GLY A N 1
ATOM 1224 C CA . GLY A 1 100 ? 29.029 20.298 -23.197 1.00 0.26 78 GLY A CA 1
ATOM 1225 C C . GLY A 1 100 ? 29.000 20.389 -24.723 1.00 0.25 78 GLY A C 1
ATOM 1226 O O . GLY A 1 100 ? 29.345 19.451 -25.417 1.00 0.26 78 GLY A O 1
ATOM 1230 N N . LYS A 1 101 ? 28.608 21.522 -25.247 1.00 0.25 79 LYS A N 1
ATOM 1231 C CA . LYS A 1 101 ? 28.574 21.702 -26.737 1.00 0.27 79 LYS A CA 1
ATOM 1232 C C . LYS A 1 101 ? 29.719 22.625 -27.192 1.00 0.29 79 LYS A C 1
ATOM 1233 O O . LYS A 1 101 ? 29.823 22.964 -28.356 1.00 0.32 79 LYS A O 1
ATOM 1252 N N . ILE A 1 102 ? 30.574 23.035 -26.280 1.00 0.29 80 ILE A N 1
ATOM 1253 C CA . ILE A 1 102 ? 31.713 23.939 -26.648 1.00 0.34 80 ILE A CA 1
ATOM 1254 C C . ILE A 1 102 ? 32.659 23.226 -27.625 1.00 0.33 80 ILE A C 1
ATOM 1255 O O . ILE A 1 102 ? 32.766 22.015 -27.626 1.00 0.33 80 ILE A O 1
ATOM 1271 N N . ASP A 1 103 ? 33.351 23.972 -28.451 1.00 0.36 81 ASP A N 1
ATOM 1272 C CA . ASP A 1 103 ? 34.299 23.342 -29.426 1.00 0.38 81 ASP A CA 1
ATOM 1273 C C . ASP A 1 103 ? 35.521 22.745 -28.703 1.00 0.36 81 ASP A C 1
ATOM 1274 O O . ASP A 1 103 ? 36.288 22.005 -29.288 1.00 0.41 81 ASP A O 1
ATOM 1283 N N . ILE A 1 104 ? 35.706 23.054 -27.438 1.00 0.34 82 ILE A N 1
ATOM 1284 C CA . ILE A 1 104 ? 36.877 22.499 -26.687 1.00 0.33 82 ILE A CA 1
ATOM 1285 C C . ILE A 1 104 ? 36.550 21.084 -26.178 1.00 0.31 82 ILE A C 1
ATOM 1286 O O . ILE A 1 104 ? 35.445 20.601 -26.338 1.00 0.31 82 ILE A O 1
ATOM 1302 N N . VAL A 1 105 ? 37.507 20.416 -25.580 1.00 0.32 83 VAL A N 1
ATOM 1303 C CA . VAL A 1 105 ? 37.266 19.026 -25.073 1.00 0.31 83 VAL A CA 1
ATOM 1304 C C . VAL A 1 105 ? 36.193 19.009 -23.969 1.00 0.24 83 VAL A C 1
ATOM 1305 O O . VAL A 1 105 ? 36.403 19.493 -22.870 1.00 0.27 83 VAL A O 1
ATOM 1318 N N . ARG A 1 106 ? 35.054 18.426 -24.261 1.00 0.21 84 ARG A N 1
ATOM 1319 C CA . ARG A 1 106 ? 33.954 18.326 -23.249 1.00 0.21 84 ARG A CA 1
ATOM 1320 C C . ARG A 1 106 ? 33.599 16.845 -23.036 1.00 0.21 84 ARG A C 1
ATOM 1321 O O . ARG A 1 106 ? 33.517 16.078 -23.980 1.00 0.28 84 ARG A O 1
ATOM 1342 N N . MET A 1 107 ? 33.408 16.431 -21.810 1.00 0.19 85 MET A N 1
ATOM 1343 C CA . MET A 1 107 ? 33.077 14.994 -21.543 1.00 0.20 85 MET A CA 1
ATOM 1344 C C . MET A 1 107 ? 32.236 14.859 -20.270 1.00 0.18 85 MET A C 1
ATOM 1345 O O . MET A 1 107 ? 32.204 15.750 -19.446 1.00 0.18 85 MET A O 1
ATOM 1359 N N . VAL A 1 108 ? 31.564 13.746 -20.100 1.00 0.20 86 VAL A N 1
ATOM 1360 C CA . VAL A 1 108 ? 30.734 13.546 -18.871 1.00 0.20 86 VAL A CA 1
ATOM 1361 C C . VAL A 1 108 ? 30.832 12.091 -18.384 1.00 0.21 86 VAL A C 1
ATOM 1362 O O . VAL A 1 108 ? 31.064 11.179 -19.157 1.00 0.30 86 VAL A O 1
ATOM 1375 N N . LEU A 1 109 ? 30.645 11.875 -17.108 1.00 0.19 87 LEU A N 1
ATOM 1376 C CA . LEU A 1 109 ? 30.710 10.488 -16.552 1.00 0.21 87 LEU A CA 1
ATOM 1377 C C . LEU A 1 109 ? 29.300 9.878 -16.515 1.00 0.24 87 LEU A C 1
ATOM 1378 O O . LEU A 1 109 ? 29.156 8.745 -16.943 1.00 0.32 87 LEU A O 1
ATOM 1395 N N . MET A 1 23 ? 21.259 9.381 -26.843 1.00 0.64 1 MET A N 2
ATOM 1396 C CA . MET A 1 23 ? 22.344 10.401 -26.710 1.00 0.45 1 MET A CA 2
ATOM 1397 C C . MET A 1 23 ? 21.746 11.811 -26.676 1.00 0.36 1 MET A C 2
ATOM 1398 O O . MET A 1 23 ? 21.894 12.531 -25.708 1.00 0.43 1 MET A O 2
ATOM 1412 N N . LYS A 1 24 ? 21.066 12.206 -27.723 1.00 0.39 2 LYS A N 2
ATOM 1413 C CA . LYS A 1 24 ? 20.452 13.567 -27.751 1.00 0.43 2 LYS A CA 2
ATOM 1414 C C . LYS A 1 24 ? 19.035 13.494 -28.327 1.00 0.47 2 LYS A C 2
ATOM 1415 O O . LYS A 1 24 ? 18.079 13.887 -27.686 1.00 0.57 2 LYS A O 2
ATOM 1434 N N . THR A 1 25 ? 18.894 12.989 -29.529 1.00 0.52 3 THR A N 2
ATOM 1435 C CA . THR A 1 25 ? 17.537 12.883 -30.149 1.00 0.67 3 THR A CA 2
ATOM 1436 C C . THR A 1 25 ? 16.846 11.592 -29.697 1.00 0.68 3 THR A C 2
ATOM 1437 O O . THR A 1 25 ? 17.360 10.861 -28.869 1.00 0.65 3 THR A O 2
ATOM 1448 N N . LYS A 1 26 ? 15.683 11.310 -30.237 1.00 0.83 4 LYS A N 2
ATOM 1449 C CA . LYS A 1 26 ? 14.936 10.072 -29.854 1.00 0.96 4 LYS A CA 2
ATOM 1450 C C . LYS A 1 26 ? 14.599 10.098 -28.358 1.00 0.87 4 LYS A C 2
ATOM 1451 O O . LYS A 1 26 ? 15.159 9.361 -27.566 1.00 0.94 4 LYS A O 2
ATOM 1470 N N . LEU A 1 27 ? 13.679 10.946 -27.975 1.00 0.82 5 LEU A N 2
ATOM 1471 C CA . LEU A 1 27 ? 13.280 11.037 -26.541 1.00 0.85 5 LEU A CA 2
ATOM 1472 C C . LEU A 1 27 ? 11.806 10.646 -26.397 1.00 0.99 5 LEU A C 2
ATOM 1473 O O . LEU A 1 27 ? 10.926 11.487 -26.351 1.00 1.23 5 LEU A O 2
ATOM 1489 N N . ASN A 1 28 ? 11.534 9.368 -26.332 1.00 0.97 6 ASN A N 2
ATOM 1490 C CA . ASN A 1 28 ? 10.122 8.900 -26.195 1.00 1.13 6 ASN A CA 2
ATOM 1491 C C . ASN A 1 28 ? 9.796 8.601 -24.725 1.00 0.90 6 ASN A C 2
ATOM 1492 O O . ASN A 1 28 ? 8.647 8.641 -24.326 1.00 0.87 6 ASN A O 2
ATOM 1503 N N . GLU A 1 29 ? 10.799 8.301 -23.921 1.00 0.76 7 GLU A N 2
ATOM 1504 C CA . GLU A 1 29 ? 10.567 7.994 -22.473 1.00 0.56 7 GLU A CA 2
ATOM 1505 C C . GLU A 1 29 ? 9.734 6.713 -22.324 1.00 0.51 7 GLU A C 2
ATOM 1506 O O . GLU A 1 29 ? 8.524 6.727 -22.454 1.00 0.51 7 GLU A O 2
ATOM 1518 N N . LEU A 1 30 ? 10.379 5.607 -22.050 1.00 0.54 8 LEU A N 2
ATOM 1519 C CA . LEU A 1 30 ? 9.635 4.319 -21.888 1.00 0.58 8 LEU A CA 2
ATOM 1520 C C . LEU A 1 30 ? 9.946 3.687 -20.522 1.00 0.57 8 LEU A C 2
ATOM 1521 O O . LEU A 1 30 ? 9.792 2.495 -20.332 1.00 0.71 8 LEU A O 2
ATOM 1537 N N . LEU A 1 31 ? 10.379 4.481 -19.572 1.00 0.47 9 LEU A N 2
ATOM 1538 C CA . LEU A 1 31 ? 10.702 3.942 -18.216 1.00 0.48 9 LEU A CA 2
ATOM 1539 C C . LEU A 1 31 ? 9.888 4.682 -17.153 1.00 0.43 9 LEU A C 2
ATOM 1540 O O . LEU A 1 31 ? 9.281 4.073 -16.292 1.00 0.51 9 LEU A O 2
ATOM 1556 N N . GLU A 1 32 ? 9.886 5.996 -17.211 1.00 0.37 10 GLU A N 2
ATOM 1557 C CA . GLU A 1 32 ? 9.128 6.821 -16.214 1.00 0.41 10 GLU A CA 2
ATOM 1558 C C . GLU A 1 32 ? 9.656 6.575 -14.792 1.00 0.42 10 GLU A C 2
ATOM 1559 O O . GLU A 1 32 ? 8.921 6.655 -13.826 1.00 0.54 10 GLU A O 2
ATOM 1571 N N . PHE A 1 33 ? 10.932 6.293 -14.660 1.00 0.35 11 PHE A N 2
ATOM 1572 C CA . PHE A 1 33 ? 11.518 6.057 -13.306 1.00 0.38 11 PHE A CA 2
ATOM 1573 C C . PHE A 1 33 ? 12.474 7.204 -12.958 1.00 0.33 11 PHE A C 2
ATOM 1574 O O . PHE A 1 33 ? 13.538 7.315 -13.539 1.00 0.30 11 PHE A O 2
ATOM 1591 N N . PRO A 1 34 ? 12.058 8.027 -12.024 1.00 0.36 12 PRO A N 2
ATOM 1592 C CA . PRO A 1 34 ? 12.885 9.188 -11.604 1.00 0.34 12 PRO A CA 2
ATOM 1593 C C . PRO A 1 34 ? 14.121 8.720 -10.830 1.00 0.33 12 PRO A C 2
ATOM 1594 O O . PRO A 1 34 ? 14.025 8.235 -9.718 1.00 0.39 12 PRO A O 2
ATOM 1605 N N . THR A 1 35 ? 15.281 8.860 -11.421 1.00 0.29 13 THR A N 2
ATOM 1606 C CA . THR A 1 35 ? 16.536 8.425 -10.736 1.00 0.29 13 THR A CA 2
ATOM 1607 C C . THR A 1 35 ? 17.604 9.526 -10.830 1.00 0.27 13 THR A C 2
ATOM 1608 O O . THR A 1 35 ? 17.670 10.241 -11.813 1.00 0.27 13 THR A O 2
ATOM 1619 N N . PRO A 1 36 ? 18.409 9.624 -9.797 1.00 0.29 14 PRO A N 2
ATOM 1620 C CA . PRO A 1 36 ? 19.486 10.648 -9.761 1.00 0.30 14 PRO A CA 2
ATOM 1621 C C . PRO A 1 36 ? 20.603 10.287 -10.748 1.00 0.25 14 PRO A C 2
ATOM 1622 O O . PRO A 1 36 ? 21.151 9.201 -10.711 1.00 0.29 14 PRO A O 2
ATOM 1633 N N . PHE A 1 37 ? 20.938 11.193 -11.631 1.00 0.23 15 PHE A N 2
ATOM 1634 C CA . PHE A 1 37 ? 22.014 10.919 -12.629 1.00 0.20 15 PHE A CA 2
ATOM 1635 C C . PHE A 1 37 ? 23.287 11.685 -12.263 1.00 0.21 15 PHE A C 2
ATOM 1636 O O . PHE A 1 37 ? 23.422 12.859 -12.558 1.00 0.22 15 PHE A O 2
ATOM 1653 N N . THR A 1 38 ? 24.231 11.023 -11.641 1.00 0.23 16 THR A N 2
ATOM 1654 C CA . THR A 1 38 ? 25.509 11.707 -11.283 1.00 0.24 16 THR A CA 2
ATOM 1655 C C . THR A 1 38 ? 26.357 11.821 -12.550 1.00 0.23 16 THR A C 2
ATOM 1656 O O . THR A 1 38 ? 27.082 10.911 -12.905 1.00 0.25 16 THR A O 2
ATOM 1667 N N . TYR A 1 39 ? 26.246 12.919 -13.253 1.00 0.21 17 TYR A N 2
ATOM 1668 C CA . TYR A 1 39 ? 27.018 13.071 -14.520 1.00 0.20 17 TYR A CA 2
ATOM 1669 C C . TYR A 1 39 ? 28.271 13.918 -14.292 1.00 0.20 17 TYR A C 2
ATOM 1670 O O . TYR A 1 39 ? 28.198 15.119 -14.122 1.00 0.24 17 TYR A O 2
ATOM 1688 N N . LYS A 1 40 ? 29.423 13.296 -14.296 1.00 0.19 18 LYS A N 2
ATOM 1689 C CA . LYS A 1 40 ? 30.687 14.061 -14.090 1.00 0.19 18 LYS A CA 2
ATOM 1690 C C . LYS A 1 40 ? 31.117 14.695 -15.417 1.00 0.19 18 LYS A C 2
ATOM 1691 O O . LYS A 1 40 ? 31.860 14.113 -16.185 1.00 0.20 18 LYS A O 2
ATOM 1710 N N . VAL A 1 41 ? 30.646 15.886 -15.690 1.00 0.18 19 VAL A N 2
ATOM 1711 C CA . VAL A 1 41 ? 31.013 16.570 -16.968 1.00 0.19 19 VAL A CA 2
ATOM 1712 C C . VAL A 1 41 ? 32.406 17.199 -16.834 1.00 0.19 19 VAL A C 2
ATOM 1713 O O . VAL A 1 41 ? 32.559 18.303 -16.345 1.00 0.20 19 VAL A O 2
ATOM 1726 N N . MET A 1 42 ? 33.421 16.494 -17.266 1.00 0.19 20 MET A N 2
ATOM 1727 C CA . MET A 1 42 ? 34.811 17.028 -17.167 1.00 0.21 20 MET A CA 2
ATOM 1728 C C . MET A 1 42 ? 35.334 17.418 -18.553 1.00 0.21 20 MET A C 2
ATOM 1729 O O . MET A 1 42 ? 35.332 16.624 -19.475 1.00 0.28 20 MET A O 2
ATOM 1743 N N . GLY A 1 43 ? 35.786 18.636 -18.697 1.00 0.21 21 GLY A N 2
ATOM 1744 C CA . GLY A 1 43 ? 36.321 19.095 -20.013 1.00 0.24 21 GLY A CA 2
ATOM 1745 C C . GLY A 1 43 ? 37.330 20.220 -19.783 1.00 0.24 21 GLY A C 2
ATOM 1746 O O . GLY A 1 43 ? 37.854 20.381 -18.697 1.00 0.26 21 GLY A O 2
ATOM 1750 N N . GLN A 1 44 ? 37.603 21.004 -20.794 1.00 0.25 22 GLN A N 2
ATOM 1751 C CA . GLN A 1 44 ? 38.579 22.127 -20.627 1.00 0.27 22 GLN A CA 2
ATOM 1752 C C . GLN A 1 44 ? 38.012 23.186 -19.672 1.00 0.26 22 GLN A C 2
ATOM 1753 O O . GLN A 1 44 ? 36.844 23.164 -19.331 1.00 0.33 22 GLN A O 2
ATOM 1767 N N . ALA A 1 45 ? 38.834 24.109 -19.235 1.00 0.28 23 ALA A N 2
ATOM 1768 C CA . ALA A 1 45 ? 38.349 25.169 -18.296 1.00 0.29 23 ALA A CA 2
ATOM 1769 C C . ALA A 1 45 ? 37.286 26.042 -18.977 1.00 0.28 23 ALA A C 2
ATOM 1770 O O . ALA A 1 45 ? 37.595 26.888 -19.796 1.00 0.36 23 ALA A O 2
ATOM 1777 N N . LEU A 1 46 ? 36.033 25.835 -18.645 1.00 0.25 24 LEU A N 2
ATOM 1778 C CA . LEU A 1 46 ? 34.939 26.641 -19.270 1.00 0.26 24 LEU A CA 2
ATOM 1779 C C . LEU A 1 46 ? 34.084 27.313 -18.184 1.00 0.28 24 LEU A C 2
ATOM 1780 O O . LEU A 1 46 ? 33.538 26.643 -17.328 1.00 0.30 24 LEU A O 2
ATOM 1796 N N . PRO A 1 47 ? 33.993 28.623 -18.259 1.00 0.33 25 PRO A N 2
ATOM 1797 C CA . PRO A 1 47 ? 33.190 29.391 -17.268 1.00 0.37 25 PRO A CA 2
ATOM 1798 C C . PRO A 1 47 ? 31.681 29.198 -17.506 1.00 0.33 25 PRO A C 2
ATOM 1799 O O . PRO A 1 47 ? 30.881 29.388 -16.610 1.00 0.37 25 PRO A O 2
ATOM 1810 N N . GLU A 1 48 ? 31.289 28.824 -18.704 1.00 0.31 26 GLU A N 2
ATOM 1811 C CA . GLU A 1 48 ? 29.832 28.620 -18.997 1.00 0.31 26 GLU A CA 2
ATOM 1812 C C . GLU A 1 48 ? 29.330 27.268 -18.454 1.00 0.25 26 GLU A C 2
ATOM 1813 O O . GLU A 1 48 ? 28.168 26.939 -18.597 1.00 0.28 26 GLU A O 2
ATOM 1825 N N . LEU A 1 49 ? 30.191 26.482 -17.841 1.00 0.23 27 LEU A N 2
ATOM 1826 C CA . LEU A 1 49 ? 29.756 25.153 -17.301 1.00 0.22 27 LEU A CA 2
ATOM 1827 C C . LEU A 1 49 ? 28.542 25.310 -16.374 1.00 0.21 27 LEU A C 2
ATOM 1828 O O . LEU A 1 49 ? 27.503 24.728 -16.609 1.00 0.27 27 LEU A O 2
ATOM 1844 N N . VAL A 1 50 ? 28.668 26.088 -15.326 1.00 0.20 28 VAL A N 2
ATOM 1845 C CA . VAL A 1 50 ? 27.520 26.277 -14.379 1.00 0.21 28 VAL A CA 2
ATOM 1846 C C . VAL A 1 50 ? 26.341 26.986 -15.069 1.00 0.21 28 VAL A C 2
ATOM 1847 O O . VAL A 1 50 ? 25.195 26.768 -14.722 1.00 0.26 28 VAL A O 2
ATOM 1860 N N . ASP A 1 51 ? 26.612 27.832 -16.035 1.00 0.21 29 ASP A N 2
ATOM 1861 C CA . ASP A 1 51 ? 25.507 28.556 -16.740 1.00 0.24 29 ASP A CA 2
ATOM 1862 C C . ASP A 1 51 ? 24.652 27.577 -17.554 1.00 0.22 29 ASP A C 2
ATOM 1863 O O . ASP A 1 51 ? 23.451 27.494 -17.373 1.00 0.26 29 ASP A O 2
ATOM 1872 N N . GLN A 1 52 ? 25.259 26.836 -18.448 1.00 0.21 30 GLN A N 2
ATOM 1873 C CA . GLN A 1 52 ? 24.480 25.864 -19.275 1.00 0.22 30 GLN A CA 2
ATOM 1874 C C . GLN A 1 52 ? 23.967 24.705 -18.415 1.00 0.22 30 GLN A C 2
ATOM 1875 O O . GLN A 1 52 ? 22.867 24.234 -18.611 1.00 0.28 30 GLN A O 2
ATOM 1889 N N . VAL A 1 53 ? 24.749 24.244 -17.468 1.00 0.19 31 VAL A N 2
ATOM 1890 C CA . VAL A 1 53 ? 24.293 23.110 -16.602 1.00 0.20 31 VAL A CA 2
ATOM 1891 C C . VAL A 1 53 ? 22.980 23.468 -15.890 1.00 0.22 31 VAL A C 2
ATOM 1892 O O . VAL A 1 53 ? 22.011 22.744 -15.981 1.00 0.26 31 VAL A O 2
ATOM 1905 N N . VAL A 1 54 ? 22.944 24.569 -15.179 1.00 0.23 32 VAL A N 2
ATOM 1906 C CA . VAL A 1 54 ? 21.689 24.955 -14.454 1.00 0.26 32 VAL A CA 2
ATOM 1907 C C . VAL A 1 54 ? 20.554 25.289 -15.440 1.00 0.27 32 VAL A C 2
ATOM 1908 O O . VAL A 1 54 ? 19.397 25.029 -15.166 1.00 0.30 32 VAL A O 2
ATOM 1921 N N . GLU A 1 55 ? 20.869 25.862 -16.579 1.00 0.28 33 GLU A N 2
ATOM 1922 C CA . GLU A 1 55 ? 19.794 26.210 -17.563 1.00 0.32 33 GLU A CA 2
ATOM 1923 C C . GLU A 1 55 ? 19.259 24.953 -18.263 1.00 0.31 33 GLU A C 2
ATOM 1924 O O . GLU A 1 55 ? 18.066 24.717 -18.295 1.00 0.35 33 GLU A O 2
ATOM 1936 N N . VAL A 1 56 ? 20.127 24.153 -18.833 1.00 0.30 34 VAL A N 2
ATOM 1937 C CA . VAL A 1 56 ? 19.663 22.919 -19.545 1.00 0.31 34 VAL A CA 2
ATOM 1938 C C . VAL A 1 56 ? 19.091 21.884 -18.558 1.00 0.31 34 VAL A C 2
ATOM 1939 O O . VAL A 1 56 ? 18.246 21.087 -18.920 1.00 0.34 34 VAL A O 2
ATOM 1952 N N . VAL A 1 57 ? 19.532 21.888 -17.319 1.00 0.30 35 VAL A N 2
ATOM 1953 C CA . VAL A 1 57 ? 18.992 20.897 -16.334 1.00 0.31 35 VAL A CA 2
ATOM 1954 C C . VAL A 1 57 ? 17.627 21.355 -15.795 1.00 0.33 35 VAL A C 2
ATOM 1955 O O . VAL A 1 57 ? 16.765 20.543 -15.526 1.00 0.36 35 VAL A O 2
ATOM 1968 N N . GLN A 1 58 ? 17.417 22.644 -15.640 1.00 0.36 36 GLN A N 2
ATOM 1969 C CA . GLN A 1 58 ? 16.095 23.124 -15.125 1.00 0.41 36 GLN A CA 2
ATOM 1970 C C . GLN A 1 58 ? 15.054 23.163 -16.259 1.00 0.47 36 GLN A C 2
ATOM 1971 O O . GLN A 1 58 ? 13.864 23.101 -16.014 1.00 0.54 36 GLN A O 2
ATOM 1985 N N . ARG A 1 59 ? 15.493 23.265 -17.494 1.00 0.48 37 ARG A N 2
ATOM 1986 C CA . ARG A 1 59 ? 14.529 23.309 -18.638 1.00 0.56 37 ARG A CA 2
ATOM 1987 C C . ARG A 1 59 ? 13.975 21.909 -18.938 1.00 0.57 37 ARG A C 2
ATOM 1988 O O . ARG A 1 59 ? 12.791 21.744 -19.168 1.00 0.68 37 ARG A O 2
ATOM 2009 N N . HIS A 1 60 ? 14.819 20.905 -18.949 1.00 0.57 38 HIS A N 2
ATOM 2010 C CA . HIS A 1 60 ? 14.337 19.519 -19.249 1.00 0.64 38 HIS A CA 2
ATOM 2011 C C . HIS A 1 60 ? 13.995 18.769 -17.957 1.00 0.61 38 HIS A C 2
ATOM 2012 O O . HIS A 1 60 ? 12.963 18.131 -17.860 1.00 0.68 38 HIS A O 2
ATOM 2026 N N . ALA A 1 61 ? 14.848 18.841 -16.964 1.00 0.54 39 ALA A N 2
ATOM 2027 C CA . ALA A 1 61 ? 14.564 18.132 -15.679 1.00 0.55 39 ALA A CA 2
ATOM 2028 C C . ALA A 1 61 ? 13.829 19.069 -14.712 1.00 0.50 39 ALA A C 2
ATOM 2029 O O . ALA A 1 61 ? 14.031 20.270 -14.742 1.00 0.45 39 ALA A O 2
ATOM 2036 N N . PRO A 1 62 ? 12.992 18.488 -13.884 1.00 0.56 40 PRO A N 2
ATOM 2037 C CA . PRO A 1 62 ? 12.214 19.286 -12.900 1.00 0.56 40 PRO A CA 2
ATOM 2038 C C . PRO A 1 62 ? 13.126 19.799 -11.782 1.00 0.49 40 PRO A C 2
ATOM 2039 O O . PRO A 1 62 ? 14.008 19.102 -11.316 1.00 0.52 40 PRO A O 2
ATOM 2050 N N . GLY A 1 63 ? 12.915 21.016 -11.353 1.00 0.47 41 GLY A N 2
ATOM 2051 C CA . GLY A 1 63 ? 13.761 21.592 -10.266 1.00 0.46 41 GLY A CA 2
ATOM 2052 C C . GLY A 1 63 ? 15.093 22.077 -10.849 1.00 0.41 41 GLY A C 2
ATOM 2053 O O . GLY A 1 63 ? 15.551 21.590 -11.868 1.00 0.49 41 GLY A O 2
ATOM 2057 N N . ASP A 1 64 ? 15.720 23.030 -10.207 1.00 0.43 42 ASP A N 2
ATOM 2058 C CA . ASP A 1 64 ? 17.025 23.549 -10.716 1.00 0.39 42 ASP A CA 2
ATOM 2059 C C . ASP A 1 64 ? 18.180 22.744 -10.113 1.00 0.38 42 ASP A C 2
ATOM 2060 O O . ASP A 1 64 ? 18.133 22.335 -8.967 1.00 0.54 42 ASP A O 2
ATOM 2069 N N . TYR A 1 65 ? 19.214 22.512 -10.880 1.00 0.29 43 TYR A N 2
ATOM 2070 C CA . TYR A 1 65 ? 20.377 21.729 -10.363 1.00 0.28 43 TYR A CA 2
ATOM 2071 C C . TYR A 1 65 ? 21.685 22.498 -10.587 1.00 0.28 43 TYR A C 2
ATOM 2072 O O . TYR A 1 65 ? 21.704 23.533 -11.227 1.00 0.32 43 TYR A O 2
ATOM 2090 N N . THR A 1 66 ? 22.777 22.003 -10.054 1.00 0.25 44 THR A N 2
ATOM 2091 C CA . THR A 1 66 ? 24.085 22.711 -10.224 1.00 0.25 44 THR A CA 2
ATOM 2092 C C . THR A 1 66 ? 25.233 21.702 -10.414 1.00 0.23 44 THR A C 2
ATOM 2093 O O . THR A 1 66 ? 25.150 20.567 -9.965 1.00 0.25 44 THR A O 2
ATOM 2104 N N . PRO A 1 67 ? 26.278 22.158 -11.073 1.00 0.23 45 PRO A N 2
ATOM 2105 C CA . PRO A 1 67 ? 27.466 21.319 -11.318 1.00 0.23 45 PRO A CA 2
ATOM 2106 C C . PRO A 1 67 ? 28.519 21.548 -10.219 1.00 0.25 45 PRO A C 2
ATOM 2107 O O . PRO A 1 67 ? 28.469 22.524 -9.492 1.00 0.47 45 PRO A O 2
ATOM 2118 N N . THR A 1 68 ? 29.480 20.667 -10.115 1.00 0.23 46 THR A N 2
ATOM 2119 C CA . THR A 1 68 ? 30.557 20.829 -9.091 1.00 0.23 46 THR A CA 2
ATOM 2120 C C . THR A 1 68 ? 31.909 20.912 -9.809 1.00 0.20 46 THR A C 2
ATOM 2121 O O . THR A 1 68 ? 32.497 19.906 -10.157 1.00 0.20 46 THR A O 2
ATOM 2132 N N . VAL A 1 69 ? 32.390 22.107 -10.054 1.00 0.23 47 VAL A N 2
ATOM 2133 C CA . VAL A 1 69 ? 33.690 22.263 -10.781 1.00 0.23 47 VAL A CA 2
ATOM 2134 C C . VAL A 1 69 ? 34.880 21.946 -9.866 1.00 0.24 47 VAL A C 2
ATOM 2135 O O . VAL A 1 69 ? 34.870 22.239 -8.685 1.00 0.29 47 VAL A O 2
ATOM 2148 N N . LYS A 1 70 ? 35.905 21.342 -10.418 1.00 0.24 48 LYS A N 2
ATOM 2149 C CA . LYS A 1 70 ? 37.109 20.991 -9.609 1.00 0.28 48 LYS A CA 2
ATOM 2150 C C . LYS A 1 70 ? 38.387 21.351 -10.381 1.00 0.28 48 LYS A C 2
ATOM 2151 O O . LYS A 1 70 ? 38.749 20.674 -11.328 1.00 0.27 48 LYS A O 2
ATOM 2170 N N . PRO A 1 71 ? 39.029 22.412 -9.945 1.00 0.36 49 PRO A N 2
ATOM 2171 C CA . PRO A 1 71 ? 40.287 22.870 -10.592 1.00 0.42 49 PRO A CA 2
ATOM 2172 C C . PRO A 1 71 ? 41.473 21.983 -10.176 1.00 0.41 49 PRO A C 2
ATOM 2173 O O . PRO A 1 71 ? 42.499 21.969 -10.830 1.00 0.46 49 PRO A O 2
ATOM 2184 N N . SER A 1 72 ? 41.341 21.249 -9.091 1.00 0.43 50 SER A N 2
ATOM 2185 C CA . SER A 1 72 ? 42.458 20.364 -8.627 1.00 0.48 50 SER A CA 2
ATOM 2186 C C . SER A 1 72 ? 42.807 19.308 -9.690 1.00 0.37 50 SER A C 2
ATOM 2187 O O . SER A 1 72 ? 43.914 18.804 -9.726 1.00 0.41 50 SER A O 2
ATOM 2195 N N . SER A 1 73 ? 41.876 18.973 -10.555 1.00 0.35 51 SER A N 2
ATOM 2196 C CA . SER A 1 73 ? 42.160 17.952 -11.613 1.00 0.41 51 SER A CA 2
ATOM 2197 C C . SER A 1 73 ? 43.263 18.452 -12.553 1.00 0.38 51 SER A C 2
ATOM 2198 O O . SER A 1 73 ? 44.274 17.799 -12.732 1.00 0.49 51 SER A O 2
ATOM 2206 N N . LYS A 1 74 ? 43.076 19.602 -13.153 1.00 0.34 52 LYS A N 2
ATOM 2207 C CA . LYS A 1 74 ? 44.115 20.142 -14.083 1.00 0.45 52 LYS A CA 2
ATOM 2208 C C . LYS A 1 74 ? 44.057 21.673 -14.125 1.00 0.47 52 LYS A C 2
ATOM 2209 O O . LYS A 1 74 ? 43.104 22.281 -13.672 1.00 0.48 52 LYS A O 2
ATOM 2228 N N . GLY A 1 75 ? 45.070 22.298 -14.672 1.00 0.59 53 GLY A N 2
ATOM 2229 C CA . GLY A 1 75 ? 45.081 23.789 -14.753 1.00 0.68 53 GLY A CA 2
ATOM 2230 C C . GLY A 1 75 ? 44.169 24.252 -15.894 1.00 0.58 53 GLY A C 2
ATOM 2231 O O . GLY A 1 75 ? 43.306 25.087 -15.705 1.00 0.62 53 GLY A O 2
ATOM 2235 N N . ASN A 1 76 ? 44.352 23.712 -17.076 1.00 0.54 54 ASN A N 2
ATOM 2236 C CA . ASN A 1 76 ? 43.491 24.119 -18.233 1.00 0.50 54 ASN A CA 2
ATOM 2237 C C . ASN A 1 76 ? 42.283 23.174 -18.384 1.00 0.44 54 ASN A C 2
ATOM 2238 O O . ASN A 1 76 ? 41.614 23.177 -19.400 1.00 0.52 54 ASN A O 2
ATOM 2249 N N . TYR A 1 77 ? 41.998 22.372 -17.384 1.00 0.36 55 TYR A N 2
ATOM 2250 C CA . TYR A 1 77 ? 40.838 21.436 -17.472 1.00 0.32 55 TYR A CA 2
ATOM 2251 C C . TYR A 1 77 ? 39.995 21.526 -16.195 1.00 0.29 55 TYR A C 2
ATOM 2252 O O . TYR A 1 77 ? 40.511 21.448 -15.094 1.00 0.37 55 TYR A O 2
ATOM 2270 N N . HIS A 1 78 ? 38.705 21.696 -16.336 1.00 0.26 56 HIS A N 2
ATOM 2271 C CA . HIS A 1 78 ? 37.819 21.798 -15.136 1.00 0.27 56 HIS A CA 2
ATOM 2272 C C . HIS A 1 78 ? 36.918 20.565 -15.029 1.00 0.22 56 HIS A C 2
ATOM 2273 O O . HIS A 1 78 ? 36.258 20.183 -15.980 1.00 0.27 56 HIS A O 2
ATOM 2287 N N . SER A 1 79 ? 36.877 19.947 -13.874 1.00 0.20 57 SER A N 2
ATOM 2288 C CA . SER A 1 79 ? 36.007 18.745 -13.695 1.00 0.20 57 SER A CA 2
ATOM 2289 C C . SER A 1 79 ? 34.686 19.164 -13.040 1.00 0.18 57 SER A C 2
ATOM 2290 O O . SER A 1 79 ? 34.611 19.350 -11.841 1.00 0.23 57 SER A O 2
ATOM 2298 N N . VAL A 1 80 ? 33.647 19.328 -13.823 1.00 0.19 58 VAL A N 2
ATOM 2299 C CA . VAL A 1 80 ? 32.333 19.753 -13.251 1.00 0.18 58 VAL A CA 2
ATOM 2300 C C . VAL A 1 80 ? 31.365 18.564 -13.170 1.00 0.19 58 VAL A C 2
ATOM 2301 O O . VAL A 1 80 ? 31.032 17.954 -14.163 1.00 0.26 58 VAL A O 2
ATOM 2314 N N . SER A 1 81 ? 30.901 18.250 -11.989 1.00 0.18 59 SER A N 2
ATOM 2315 C CA . SER A 1 81 ? 29.936 17.119 -11.832 1.00 0.20 59 SER A CA 2
ATOM 2316 C C . SER A 1 81 ? 28.519 17.684 -11.696 1.00 0.21 59 SER A C 2
ATOM 2317 O O . SER A 1 81 ? 28.208 18.369 -10.741 1.00 0.23 59 SER A O 2
ATOM 2325 N N . ILE A 1 82 ? 27.663 17.419 -12.649 1.00 0.20 60 ILE A N 2
ATOM 2326 C CA . ILE A 1 82 ? 26.274 17.969 -12.573 1.00 0.21 60 ILE A CA 2
ATOM 2327 C C . ILE A 1 82 ? 25.314 16.971 -11.916 1.00 0.21 60 ILE A C 2
ATOM 2328 O O . ILE A 1 82 ? 25.278 15.796 -12.253 1.00 0.25 60 ILE A O 2
ATOM 2344 N N . THR A 1 83 ? 24.526 17.448 -10.982 1.00 0.20 61 THR A N 2
ATOM 2345 C CA . THR A 1 83 ? 23.538 16.561 -10.296 1.00 0.22 61 THR A CA 2
ATOM 2346 C C . THR A 1 83 ? 22.160 16.768 -10.936 1.00 0.22 61 THR A C 2
ATOM 2347 O O . THR A 1 83 ? 21.758 17.884 -11.192 1.00 0.29 61 THR A O 2
ATOM 2358 N N . ILE A 1 84 ? 21.439 15.709 -11.210 1.00 0.21 62 ILE A N 2
ATOM 2359 C CA . ILE A 1 84 ? 20.093 15.870 -11.849 1.00 0.22 62 ILE A CA 2
ATOM 2360 C C . ILE A 1 84 ? 19.252 14.598 -11.687 1.00 0.25 62 ILE A C 2
ATOM 2361 O O . ILE A 1 84 ? 19.705 13.506 -11.965 1.00 0.44 62 ILE A O 2
ATOM 2377 N N . ASN A 1 85 ? 18.023 14.738 -11.262 1.00 0.32 63 ASN A N 2
ATOM 2378 C CA . ASN A 1 85 ? 17.140 13.545 -11.105 1.00 0.34 63 ASN A CA 2
ATOM 2379 C C . ASN A 1 85 ? 16.119 13.515 -12.247 1.00 0.32 63 ASN A C 2
ATOM 2380 O O . ASN A 1 85 ? 15.137 14.235 -12.233 1.00 0.43 63 ASN A O 2
ATOM 2391 N N . ALA A 1 86 ? 16.351 12.696 -13.242 1.00 0.28 64 ALA A N 2
ATOM 2392 C CA . ALA A 1 86 ? 15.404 12.624 -14.395 1.00 0.30 64 ALA A CA 2
ATOM 2393 C C . ALA A 1 86 ? 14.752 11.239 -14.473 1.00 0.26 64 ALA A C 2
ATOM 2394 O O . ALA A 1 86 ? 15.359 10.236 -14.148 1.00 0.26 64 ALA A O 2
ATOM 2401 N N . THR A 1 87 ? 13.518 11.185 -14.908 1.00 0.28 65 THR A N 2
ATOM 2402 C CA . THR A 1 87 ? 12.809 9.870 -15.022 1.00 0.27 65 THR A CA 2
ATOM 2403 C C . THR A 1 87 ? 13.235 9.118 -16.297 1.00 0.22 65 THR A C 2
ATOM 2404 O O . THR A 1 87 ? 12.800 8.007 -16.537 1.00 0.26 65 THR A O 2
ATOM 2415 N N . HIS A 1 88 ? 14.075 9.712 -17.116 1.00 0.20 66 HIS A N 2
ATOM 2416 C CA . HIS A 1 88 ? 14.518 9.030 -18.370 1.00 0.22 66 HIS A CA 2
ATOM 2417 C C . HIS A 1 88 ? 16.048 9.060 -18.494 1.00 0.20 66 HIS A C 2
ATOM 2418 O O . HIS A 1 88 ? 16.697 10.001 -18.073 1.00 0.22 66 HIS A O 2
ATOM 2432 N N . ILE A 1 89 ? 16.620 8.040 -19.084 1.00 0.23 67 ILE A N 2
ATOM 2433 C CA . ILE A 1 89 ? 18.106 7.998 -19.260 1.00 0.26 67 ILE A CA 2
ATOM 2434 C C . ILE A 1 89 ? 18.516 8.882 -20.450 1.00 0.25 67 ILE A C 2
ATOM 2435 O O . ILE A 1 89 ? 19.497 9.597 -20.391 1.00 0.31 67 ILE A O 2
ATOM 2451 N N . GLU A 1 90 ? 17.768 8.834 -21.525 1.00 0.25 68 GLU A N 2
ATOM 2452 C CA . GLU A 1 90 ? 18.105 9.670 -22.721 1.00 0.27 68 GLU A CA 2
ATOM 2453 C C . GLU A 1 90 ? 17.962 11.166 -22.395 1.00 0.25 68 GLU A C 2
ATOM 2454 O O . GLU A 1 90 ? 18.684 11.989 -22.924 1.00 0.30 68 GLU A O 2
ATOM 2466 N N . GLN A 1 91 ? 17.037 11.522 -21.530 1.00 0.24 69 GLN A N 2
ATOM 2467 C CA . GLN A 1 91 ? 16.850 12.966 -21.174 1.00 0.26 69 GLN A CA 2
ATOM 2468 C C . GLN A 1 91 ? 18.137 13.542 -20.568 1.00 0.23 69 GLN A C 2
ATOM 2469 O O . GLN A 1 91 ? 18.668 14.524 -21.053 1.00 0.26 69 GLN A O 2
ATOM 2483 N N . VAL A 1 92 ? 18.646 12.938 -19.517 1.00 0.20 70 VAL A N 2
ATOM 2484 C CA . VAL A 1 92 ? 19.905 13.456 -18.889 1.00 0.20 70 VAL A CA 2
ATOM 2485 C C . VAL A 1 92 ? 21.069 13.407 -19.897 1.00 0.18 70 VAL A C 2
ATOM 2486 O O . VAL A 1 92 ? 21.968 14.227 -19.851 1.00 0.21 70 VAL A O 2
ATOM 2499 N N . GLU A 1 93 ? 21.048 12.469 -20.819 1.00 0.18 71 GLU A N 2
ATOM 2500 C CA . GLU A 1 93 ? 22.141 12.393 -21.838 1.00 0.20 71 GLU A CA 2
ATOM 2501 C C . GLU A 1 93 ? 22.059 13.612 -22.763 1.00 0.20 71 GLU A C 2
ATOM 2502 O O . GLU A 1 93 ? 23.058 14.242 -23.066 1.00 0.23 71 GLU A O 2
ATOM 2514 N N . THR A 1 94 ? 20.867 13.962 -23.193 1.00 0.20 72 THR A N 2
ATOM 2515 C CA . THR A 1 94 ? 20.701 15.158 -24.077 1.00 0.22 72 THR A CA 2
ATOM 2516 C C . THR A 1 94 ? 21.196 16.405 -23.335 1.00 0.20 72 THR A C 2
ATOM 2517 O O . THR A 1 94 ? 21.825 17.271 -23.913 1.00 0.22 72 THR A O 2
ATOM 2528 N N . LEU A 1 95 ? 20.930 16.486 -22.050 1.00 0.21 73 LEU A N 2
ATOM 2529 C CA . LEU A 1 95 ? 21.398 17.661 -21.250 1.00 0.23 73 LEU A CA 2
ATOM 2530 C C . LEU A 1 95 ? 22.931 17.697 -21.229 1.00 0.23 73 LEU A C 2
ATOM 2531 O O . LEU A 1 95 ? 23.531 18.752 -21.317 1.00 0.26 73 LEU A O 2
ATOM 2547 N N . TYR A 1 96 ? 23.567 16.547 -21.137 1.00 0.22 74 TYR A N 2
ATOM 2548 C CA . TYR A 1 96 ? 25.064 16.511 -21.141 1.00 0.23 74 TYR A CA 2
ATOM 2549 C C . TYR A 1 96 ? 25.575 17.135 -22.448 1.00 0.21 74 TYR A C 2
ATOM 2550 O O . TYR A 1 96 ? 26.452 17.977 -22.440 1.00 0.24 74 TYR A O 2
ATOM 2568 N N . GLU A 1 97 ? 25.019 16.731 -23.567 1.00 0.20 75 GLU A N 2
ATOM 2569 C CA . GLU A 1 97 ? 25.456 17.305 -24.880 1.00 0.21 75 GLU A CA 2
ATOM 2570 C C . GLU A 1 97 ? 25.108 18.800 -24.948 1.00 0.19 75 GLU A C 2
ATOM 2571 O O . GLU A 1 97 ? 25.807 19.574 -25.574 1.00 0.25 75 GLU A O 2
ATOM 2583 N N . GLU A 1 98 ? 24.040 19.210 -24.302 1.00 0.19 76 GLU A N 2
ATOM 2584 C CA . GLU A 1 98 ? 23.654 20.655 -24.320 1.00 0.22 76 GLU A CA 2
ATOM 2585 C C . GLU A 1 98 ? 24.708 21.495 -23.587 1.00 0.22 76 GLU A C 2
ATOM 2586 O O . GLU A 1 98 ? 25.204 22.473 -24.113 1.00 0.30 76 GLU A O 2
ATOM 2598 N N . LEU A 1 99 ? 25.057 21.116 -22.378 1.00 0.19 77 LEU A N 2
ATOM 2599 C CA . LEU A 1 99 ? 26.086 21.890 -21.613 1.00 0.21 77 LEU A CA 2
ATOM 2600 C C . LEU A 1 99 ? 27.497 21.579 -22.140 1.00 0.21 77 LEU A C 2
ATOM 2601 O O . LEU A 1 99 ? 28.401 22.382 -22.009 1.00 0.26 77 LEU A O 2
ATOM 2617 N N . GLY A 1 100 ? 27.689 20.421 -22.731 1.00 0.20 78 GLY A N 2
ATOM 2618 C CA . GLY A 1 100 ? 29.036 20.058 -23.261 1.00 0.22 78 GLY A CA 2
ATOM 2619 C C . GLY A 1 100 ? 29.077 20.266 -24.778 1.00 0.22 78 GLY A C 2
ATOM 2620 O O . GLY A 1 100 ? 29.669 19.485 -25.500 1.00 0.27 78 GLY A O 2
ATOM 2624 N N . LYS A 1 101 ? 28.464 21.317 -25.263 1.00 0.22 79 LYS A N 2
ATOM 2625 C CA . LYS A 1 101 ? 28.474 21.590 -26.732 1.00 0.24 79 LYS A CA 2
ATOM 2626 C C . LYS A 1 101 ? 29.533 22.648 -27.079 1.00 0.23 79 LYS A C 2
ATOM 2627 O O . LYS A 1 101 ? 29.646 23.069 -28.215 1.00 0.26 79 LYS A O 2
ATOM 2646 N N . ILE A 1 102 ? 30.307 23.083 -26.109 1.00 0.23 80 ILE A N 2
ATOM 2647 C CA . ILE A 1 102 ? 31.356 24.117 -26.381 1.00 0.27 80 ILE A CA 2
ATOM 2648 C C . ILE A 1 102 ? 32.354 23.593 -27.419 1.00 0.28 80 ILE A C 2
ATOM 2649 O O . ILE A 1 102 ? 32.567 22.400 -27.536 1.00 0.30 80 ILE A O 2
ATOM 2665 N N . ASP A 1 103 ? 32.978 24.476 -28.161 1.00 0.32 81 ASP A N 2
ATOM 2666 C CA . ASP A 1 103 ? 33.981 24.028 -29.179 1.00 0.37 81 ASP A CA 2
ATOM 2667 C C . ASP A 1 103 ? 35.128 23.275 -28.488 1.00 0.36 81 ASP A C 2
ATOM 2668 O O . ASP A 1 103 ? 35.756 22.413 -29.073 1.00 0.40 81 ASP A O 2
ATOM 2677 N N . ILE A 1 104 ? 35.394 23.592 -27.240 1.00 0.33 82 ILE A N 2
ATOM 2678 C CA . ILE A 1 104 ? 36.484 22.898 -26.490 1.00 0.35 82 ILE A CA 2
ATOM 2679 C C . ILE A 1 104 ? 36.100 21.429 -26.233 1.00 0.37 82 ILE A C 2
ATOM 2680 O O . ILE A 1 104 ? 34.985 21.015 -26.496 1.00 0.40 82 ILE A O 2
ATOM 2696 N N . VAL A 1 105 ? 37.017 20.641 -25.727 1.00 0.39 83 VAL A N 2
ATOM 2697 C CA . VAL A 1 105 ? 36.709 19.200 -25.462 1.00 0.42 83 VAL A CA 2
ATOM 2698 C C . VAL A 1 105 ? 35.964 19.042 -24.128 1.00 0.35 83 VAL A C 2
ATOM 2699 O O . VAL A 1 105 ? 36.525 19.236 -23.064 1.00 0.32 83 VAL A O 2
ATOM 2712 N N . ARG A 1 106 ? 34.704 18.678 -24.187 1.00 0.35 84 ARG A N 2
ATOM 2713 C CA . ARG A 1 106 ? 33.908 18.483 -22.936 1.00 0.29 84 ARG A CA 2
ATOM 2714 C C . ARG A 1 106 ? 33.365 17.046 -22.883 1.00 0.31 84 ARG A C 2
ATOM 2715 O O . ARG A 1 106 ? 32.808 16.549 -23.846 1.00 0.44 84 ARG A O 2
ATOM 2736 N N . MET A 1 107 ? 33.526 16.377 -21.767 1.00 0.25 85 MET A N 2
ATOM 2737 C CA . MET A 1 107 ? 33.026 14.969 -21.646 1.00 0.28 85 MET A CA 2
ATOM 2738 C C . MET A 1 107 ? 32.188 14.804 -20.373 1.00 0.24 85 MET A C 2
ATOM 2739 O O . MET A 1 107 ? 32.134 15.689 -19.544 1.00 0.25 85 MET A O 2
ATOM 2753 N N . VAL A 1 108 ? 31.538 13.674 -20.215 1.00 0.25 86 VAL A N 2
ATOM 2754 C CA . VAL A 1 108 ? 30.706 13.444 -18.991 1.00 0.23 86 VAL A CA 2
ATOM 2755 C C . VAL A 1 108 ? 30.892 12.010 -18.472 1.00 0.25 86 VAL A C 2
ATOM 2756 O O . VAL A 1 108 ? 31.257 11.115 -19.212 1.00 0.29 86 VAL A O 2
ATOM 2769 N N . LEU A 1 109 ? 30.642 11.798 -17.199 1.00 0.26 87 LEU A N 2
ATOM 2770 C CA . LEU A 1 109 ? 30.795 10.434 -16.595 1.00 0.31 87 LEU A CA 2
ATOM 2771 C C . LEU A 1 109 ? 32.214 9.888 -16.853 1.00 0.37 87 LEU A C 2
ATOM 2772 O O . LEU A 1 109 ? 32.342 8.873 -17.522 1.00 0.49 87 LEU A O 2
ATOM 2789 N N . MET A 1 23 ? 8.406 14.501 -23.867 1.00 0.70 1 MET A N 3
ATOM 2790 C CA . MET A 1 23 ? 9.016 13.662 -24.945 1.00 0.58 1 MET A CA 3
ATOM 2791 C C . MET A 1 23 ? 8.948 12.176 -24.566 1.00 0.49 1 MET A C 3
ATOM 2792 O O . MET A 1 23 ? 9.232 11.802 -23.445 1.00 0.54 1 MET A O 3
ATOM 2806 N N . LYS A 1 24 ? 8.572 11.331 -25.497 1.00 0.50 2 LYS A N 3
ATOM 2807 C CA . LYS A 1 24 ? 8.480 9.866 -25.195 1.00 0.47 2 LYS A CA 3
ATOM 2808 C C . LYS A 1 24 ? 9.873 9.281 -24.940 1.00 0.41 2 LYS A C 3
ATOM 2809 O O . LYS A 1 24 ? 10.843 9.669 -25.566 1.00 0.44 2 LYS A O 3
ATOM 2828 N N . THR A 1 25 ? 9.963 8.342 -24.027 1.00 0.39 3 THR A N 3
ATOM 2829 C CA . THR A 1 25 ? 11.277 7.694 -23.705 1.00 0.39 3 THR A CA 3
ATOM 2830 C C . THR A 1 25 ? 12.349 8.748 -23.373 1.00 0.35 3 THR A C 3
ATOM 2831 O O . THR A 1 25 ? 13.486 8.645 -23.800 1.00 0.43 3 THR A O 3
ATOM 2842 N N . LYS A 1 26 ? 12.000 9.757 -22.610 1.00 0.30 4 LYS A N 3
ATOM 2843 C CA . LYS A 1 26 ? 12.998 10.811 -22.244 1.00 0.31 4 LYS A CA 3
ATOM 2844 C C . LYS A 1 26 ? 12.436 11.704 -21.126 1.00 0.29 4 LYS A C 3
ATOM 2845 O O . LYS A 1 26 ? 12.919 11.681 -20.010 1.00 0.35 4 LYS A O 3
ATOM 2864 N N . LEU A 1 27 ? 11.413 12.476 -21.409 1.00 0.33 5 LEU A N 3
ATOM 2865 C CA . LEU A 1 27 ? 10.822 13.352 -20.349 1.00 0.37 5 LEU A CA 3
ATOM 2866 C C . LEU A 1 27 ? 9.472 12.782 -19.891 1.00 0.39 5 LEU A C 3
ATOM 2867 O O . LEU A 1 27 ? 9.211 12.674 -18.709 1.00 0.48 5 LEU A O 3
ATOM 2883 N N . ASN A 1 28 ? 8.623 12.406 -20.818 1.00 0.40 6 ASN A N 3
ATOM 2884 C CA . ASN A 1 28 ? 7.294 11.829 -20.445 1.00 0.48 6 ASN A CA 3
ATOM 2885 C C . ASN A 1 28 ? 7.162 10.413 -21.020 1.00 0.44 6 ASN A C 3
ATOM 2886 O O . ASN A 1 28 ? 7.097 10.227 -22.221 1.00 0.54 6 ASN A O 3
ATOM 2897 N N . GLU A 1 29 ? 7.130 9.413 -20.171 1.00 0.51 7 GLU A N 3
ATOM 2898 C CA . GLU A 1 29 ? 7.011 8.004 -20.668 1.00 0.51 7 GLU A CA 3
ATOM 2899 C C . GLU A 1 29 ? 6.149 7.159 -19.712 1.00 0.54 7 GLU A C 3
ATOM 2900 O O . GLU A 1 29 ? 5.436 7.686 -18.879 1.00 0.63 7 GLU A O 3
ATOM 2912 N N . LEU A 1 30 ? 6.205 5.851 -19.834 1.00 0.57 8 LEU A N 3
ATOM 2913 C CA . LEU A 1 30 ? 5.384 4.969 -18.943 1.00 0.65 8 LEU A CA 3
ATOM 2914 C C . LEU A 1 30 ? 6.022 4.852 -17.551 1.00 0.61 8 LEU A C 3
ATOM 2915 O O . LEU A 1 30 ? 5.331 4.718 -16.559 1.00 0.72 8 LEU A O 3
ATOM 2931 N N . LEU A 1 31 ? 7.330 4.901 -17.470 1.00 0.53 9 LEU A N 3
ATOM 2932 C CA . LEU A 1 31 ? 8.009 4.791 -16.140 1.00 0.55 9 LEU A CA 3
ATOM 2933 C C . LEU A 1 31 ? 7.835 6.096 -15.353 1.00 0.46 9 LEU A C 3
ATOM 2934 O O . LEU A 1 31 ? 7.295 6.101 -14.263 1.00 0.50 9 LEU A O 3
ATOM 2950 N N . GLU A 1 32 ? 8.287 7.200 -15.907 1.00 0.38 10 GLU A N 3
ATOM 2951 C CA . GLU A 1 32 ? 8.155 8.524 -15.217 1.00 0.35 10 GLU A CA 3
ATOM 2952 C C . GLU A 1 32 ? 8.814 8.494 -13.828 1.00 0.35 10 GLU A C 3
ATOM 2953 O O . GLU A 1 32 ? 8.324 9.093 -12.888 1.00 0.44 10 GLU A O 3
ATOM 2965 N N . PHE A 1 33 ? 9.926 7.812 -13.696 1.00 0.31 11 PHE A N 3
ATOM 2966 C CA . PHE A 1 33 ? 10.622 7.752 -12.375 1.00 0.32 11 PHE A CA 3
ATOM 2967 C C . PHE A 1 33 ? 11.872 8.643 -12.408 1.00 0.28 11 PHE A C 3
ATOM 2968 O O . PHE A 1 33 ? 12.840 8.319 -13.071 1.00 0.27 11 PHE A O 3
ATOM 2985 N N . PRO A 1 34 ? 11.810 9.743 -11.692 1.00 0.30 12 PRO A N 3
ATOM 2986 C CA . PRO A 1 34 ? 12.954 10.692 -11.647 1.00 0.29 12 PRO A CA 3
ATOM 2987 C C . PRO A 1 34 ? 14.125 10.095 -10.862 1.00 0.28 12 PRO A C 3
ATOM 2988 O O . PRO A 1 34 ? 14.075 9.966 -9.652 1.00 0.35 12 PRO A O 3
ATOM 2999 N N . THR A 1 35 ? 15.182 9.732 -11.546 1.00 0.26 13 THR A N 3
ATOM 3000 C CA . THR A 1 35 ? 16.366 9.144 -10.847 1.00 0.28 13 THR A CA 3
ATOM 3001 C C . THR A 1 35 ? 17.549 10.127 -10.885 1.00 0.26 13 THR A C 3
ATOM 3002 O O . THR A 1 35 ? 17.733 10.836 -11.857 1.00 0.27 13 THR A O 3
ATOM 3013 N N . PRO A 1 36 ? 18.309 10.142 -9.812 1.00 0.29 14 PRO A N 3
ATOM 3014 C CA . PRO A 1 36 ? 19.481 11.053 -9.718 1.00 0.29 14 PRO A CA 3
ATOM 3015 C C . PRO A 1 36 ? 20.610 10.587 -10.648 1.00 0.25 14 PRO A C 3
ATOM 3016 O O . PRO A 1 36 ? 21.145 9.504 -10.500 1.00 0.28 14 PRO A O 3
ATOM 3027 N N . PHE A 1 37 ? 20.967 11.403 -11.608 1.00 0.22 15 PHE A N 3
ATOM 3028 C CA . PHE A 1 37 ? 22.054 11.027 -12.559 1.00 0.20 15 PHE A CA 3
ATOM 3029 C C . PHE A 1 37 ? 23.352 11.766 -12.208 1.00 0.20 15 PHE A C 3
ATOM 3030 O O . PHE A 1 37 ? 23.536 12.916 -12.564 1.00 0.24 15 PHE A O 3
ATOM 3047 N N . THR A 1 38 ? 24.259 11.106 -11.529 1.00 0.20 16 THR A N 3
ATOM 3048 C CA . THR A 1 38 ? 25.558 11.762 -11.174 1.00 0.21 16 THR A CA 3
ATOM 3049 C C . THR A 1 38 ? 26.434 11.814 -12.427 1.00 0.19 16 THR A C 3
ATOM 3050 O O . THR A 1 38 ? 27.136 10.871 -12.740 1.00 0.23 16 THR A O 3
ATOM 3061 N N . TYR A 1 39 ? 26.377 12.895 -13.164 1.00 0.19 17 TYR A N 3
ATOM 3062 C CA . TYR A 1 39 ? 27.185 12.983 -14.415 1.00 0.19 17 TYR A CA 3
ATOM 3063 C C . TYR A 1 39 ? 28.427 13.853 -14.203 1.00 0.19 17 TYR A C 3
ATOM 3064 O O . TYR A 1 39 ? 28.340 15.061 -14.096 1.00 0.21 17 TYR A O 3
ATOM 3082 N N . LYS A 1 40 ? 29.586 13.242 -14.154 1.00 0.19 18 LYS A N 3
ATOM 3083 C CA . LYS A 1 40 ? 30.842 14.028 -13.963 1.00 0.20 18 LYS A CA 3
ATOM 3084 C C . LYS A 1 40 ? 31.241 14.676 -15.293 1.00 0.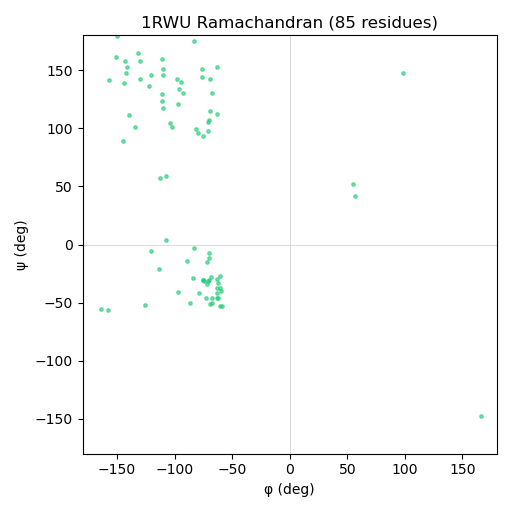18 18 LYS A C 3
ATOM 3085 O O . LYS A 1 40 ? 31.967 14.103 -16.083 1.00 0.19 18 LYS A O 3
ATOM 3104 N N . VAL A 1 41 ? 30.762 15.868 -15.545 1.00 0.18 19 VAL A N 3
ATOM 3105 C CA . VAL A 1 41 ? 31.096 16.561 -16.826 1.00 0.18 19 VAL A CA 3
ATOM 3106 C C . VAL A 1 41 ? 32.505 17.164 -16.742 1.00 0.18 19 VAL A C 3
ATOM 3107 O O . VAL A 1 41 ? 32.701 18.247 -16.225 1.00 0.21 19 VAL A O 3
ATOM 3120 N N . MET A 1 42 ? 33.486 16.459 -17.249 1.00 0.18 20 MET A N 3
ATOM 3121 C CA . MET A 1 42 ? 34.892 16.970 -17.205 1.00 0.19 20 MET A CA 3
ATOM 3122 C C . MET A 1 42 ? 35.251 17.639 -18.534 1.00 0.20 20 MET A C 3
ATOM 3123 O O . MET A 1 42 ? 34.752 17.267 -19.579 1.00 0.26 20 MET A O 3
ATOM 3137 N N . GLY A 1 43 ? 36.116 18.620 -18.505 1.00 0.28 21 GLY A N 3
ATOM 3138 C CA . GLY A 1 43 ? 36.509 19.306 -19.771 1.00 0.34 21 GLY A CA 3
ATOM 3139 C C . GLY A 1 43 ? 37.330 20.556 -19.451 1.00 0.28 21 GLY A C 3
ATOM 3140 O O . GLY A 1 43 ? 38.008 20.624 -18.442 1.00 0.34 21 GLY A O 3
ATOM 3144 N N . GLN A 1 44 ? 37.273 21.546 -20.306 1.00 0.24 22 GLN A N 3
ATOM 3145 C CA . GLN A 1 44 ? 38.049 22.800 -20.056 1.00 0.21 22 GLN A CA 3
ATOM 3146 C C . GLN A 1 44 ? 37.317 23.686 -19.040 1.00 0.22 22 GLN A C 3
ATOM 3147 O O . GLN A 1 44 ? 36.105 23.652 -18.932 1.00 0.38 22 GLN A O 3
ATOM 3161 N N . ALA A 1 45 ? 38.050 24.476 -18.297 1.00 0.24 23 ALA A N 3
ATOM 3162 C CA . ALA A 1 45 ? 37.412 25.370 -17.282 1.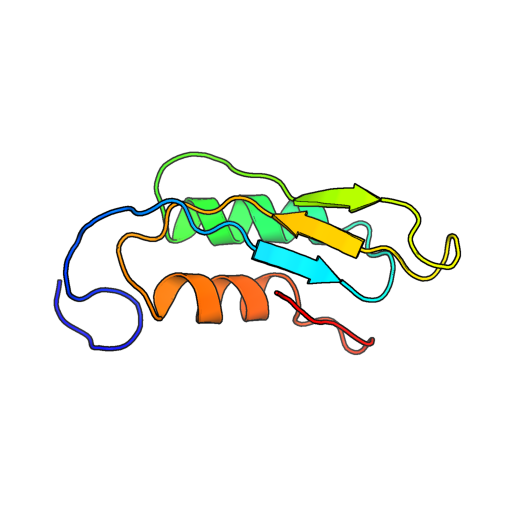00 0.26 23 ALA A CA 3
ATOM 3163 C C . ALA A 1 45 ? 36.763 26.576 -17.972 1.00 0.27 23 ALA A C 3
ATOM 3164 O O . ALA A 1 45 ? 37.418 27.554 -18.283 1.00 0.32 23 ALA A O 3
ATOM 3171 N N . LEU A 1 46 ? 35.477 26.507 -18.218 1.00 0.30 24 LEU A N 3
ATOM 3172 C CA . LEU A 1 46 ? 34.771 27.639 -18.891 1.00 0.33 24 LEU A CA 3
ATOM 3173 C C . LEU A 1 46 ? 33.546 28.070 -18.072 1.00 0.34 24 LEU A C 3
ATOM 3174 O O . LEU A 1 46 ? 33.000 27.287 -17.318 1.00 0.33 24 LEU A O 3
ATOM 3190 N N . PRO A 1 47 ? 33.149 29.309 -18.256 1.00 0.39 25 PRO A N 3
ATOM 3191 C CA . PRO A 1 47 ? 31.967 29.851 -17.530 1.00 0.43 25 PRO A CA 3
ATOM 3192 C C . PRO A 1 47 ? 30.662 29.256 -18.089 1.00 0.41 25 PRO A C 3
ATOM 3193 O O . PRO A 1 47 ? 29.651 29.224 -17.413 1.00 0.46 25 PRO A O 3
ATOM 3204 N N . GLU A 1 48 ? 30.679 28.785 -19.317 1.00 0.40 26 GLU A N 3
ATOM 3205 C CA . GLU A 1 48 ? 29.445 28.189 -19.921 1.00 0.41 26 GLU A CA 3
ATOM 3206 C C . GLU A 1 48 ? 29.104 26.840 -19.263 1.00 0.35 26 GLU A C 3
ATOM 3207 O O . GLU A 1 48 ? 27.991 26.361 -19.374 1.00 0.39 26 GLU A O 3
ATOM 3219 N N . LEU A 1 49 ? 30.048 26.225 -18.585 1.00 0.31 27 LEU A N 3
ATOM 3220 C CA . LEU A 1 49 ? 29.772 24.908 -17.926 1.00 0.29 27 LEU A CA 3
ATOM 3221 C C . LEU A 1 49 ? 28.605 25.038 -16.938 1.00 0.25 27 LEU A C 3
ATOM 3222 O O . LEU A 1 49 ? 27.553 24.466 -17.140 1.00 0.27 27 LEU A O 3
ATOM 3238 N N . VAL A 1 50 ? 28.784 25.788 -15.875 1.00 0.27 28 VAL A N 3
ATOM 3239 C CA . VAL A 1 50 ? 27.682 25.956 -14.871 1.00 0.28 28 VAL A CA 3
ATOM 3240 C C . VAL A 1 50 ? 26.461 26.646 -15.504 1.00 0.24 28 VAL A C 3
ATOM 3241 O O . VAL A 1 50 ? 25.336 26.416 -15.099 1.00 0.26 28 VAL A O 3
ATOM 3254 N N . ASP A 1 51 ? 26.673 27.484 -16.493 1.00 0.23 29 ASP A N 3
ATOM 3255 C CA . ASP A 1 51 ? 25.523 28.183 -17.149 1.00 0.22 29 ASP A CA 3
ATOM 3256 C C . ASP A 1 51 ? 24.613 27.167 -17.853 1.00 0.19 29 ASP A C 3
ATOM 3257 O O . ASP A 1 51 ? 23.437 27.076 -17.563 1.00 0.23 29 ASP A O 3
ATOM 3266 N N . GLN A 1 52 ? 25.151 26.399 -18.769 1.00 0.18 30 GLN A N 3
ATOM 3267 C CA . GLN A 1 52 ? 24.317 25.383 -19.485 1.00 0.18 30 GLN A CA 3
ATOM 3268 C C . GLN A 1 52 ? 23.911 24.250 -18.541 1.00 0.18 30 GLN A C 3
ATOM 3269 O O . GLN A 1 52 ? 22.862 23.667 -18.699 1.00 0.23 30 GLN A O 3
ATOM 3283 N N . VAL A 1 53 ? 24.722 23.938 -17.557 1.00 0.18 31 VAL A N 3
ATOM 3284 C CA . VAL A 1 53 ? 24.357 22.839 -16.608 1.00 0.19 31 VAL A CA 3
ATOM 3285 C C . VAL A 1 53 ? 23.033 23.167 -15.898 1.00 0.20 31 VAL A C 3
ATOM 3286 O O . VAL A 1 53 ? 22.104 22.384 -15.922 1.00 0.22 31 VAL A O 3
ATOM 3299 N N . VAL A 1 54 ? 22.943 24.314 -15.266 1.00 0.21 32 VAL A N 3
ATOM 3300 C CA . VAL A 1 54 ? 21.679 24.682 -14.548 1.00 0.23 32 VAL A CA 3
ATOM 3301 C C . VAL A 1 54 ? 20.545 24.993 -15.543 1.00 0.23 32 VAL A C 3
ATOM 3302 O O . VAL A 1 54 ? 19.389 24.737 -15.263 1.00 0.25 32 VAL A O 3
ATOM 3315 N N . GLU A 1 55 ? 20.861 25.540 -16.694 1.00 0.22 33 GLU A N 3
ATOM 3316 C CA . GLU A 1 55 ? 19.790 25.862 -17.691 1.00 0.24 33 GLU A CA 3
ATOM 3317 C C . GLU A 1 55 ? 19.262 24.583 -18.354 1.00 0.23 33 GLU A C 3
ATOM 3318 O O . GLU A 1 55 ? 18.069 24.351 -18.403 1.00 0.27 33 GLU A O 3
ATOM 3330 N N . VAL A 1 56 ? 20.141 23.759 -18.870 1.00 0.21 34 VAL A N 3
ATOM 3331 C CA . VAL A 1 56 ? 19.697 22.497 -19.541 1.00 0.21 34 VAL A CA 3
ATOM 3332 C C . VAL A 1 56 ? 19.067 21.520 -18.530 1.00 0.21 34 VAL A C 3
ATOM 3333 O O . VAL A 1 56 ? 18.206 20.735 -18.882 1.00 0.24 34 VAL A O 3
ATOM 3346 N N . VAL A 1 57 ? 19.480 21.559 -17.281 1.00 0.20 35 VAL A N 3
ATOM 3347 C CA . VAL A 1 57 ? 18.885 20.626 -16.273 1.00 0.22 35 VAL A CA 3
ATOM 3348 C C . VAL A 1 57 ? 17.525 21.151 -15.782 1.00 0.24 35 VAL A C 3
ATOM 3349 O O . VAL A 1 57 ? 16.645 20.378 -15.464 1.00 0.28 35 VAL A O 3
ATOM 3362 N N . GLN A 1 58 ? 17.340 22.453 -15.721 1.00 0.24 36 GLN A N 3
ATOM 3363 C CA . GLN A 1 58 ? 16.023 22.996 -15.255 1.00 0.27 36 GLN A CA 3
ATOM 3364 C C . GLN A 1 58 ? 15.003 23.011 -16.407 1.00 0.28 36 GLN A C 3
ATOM 3365 O O . GLN A 1 58 ? 13.807 23.031 -16.180 1.00 0.34 36 GLN A O 3
ATOM 3379 N N . ARG A 1 59 ? 15.464 23.004 -17.638 1.00 0.27 37 ARG A N 3
ATOM 3380 C CA . ARG A 1 59 ? 14.520 23.021 -18.800 1.00 0.30 37 ARG A CA 3
ATOM 3381 C C . ARG A 1 59 ? 13.946 21.621 -19.053 1.00 0.28 37 ARG A C 3
ATOM 3382 O O . ARG A 1 59 ? 12.770 21.469 -19.328 1.00 0.37 37 ARG A O 3
ATOM 3403 N N . HIS A 1 60 ? 14.766 20.600 -18.970 1.00 0.25 38 HIS A N 3
ATOM 3404 C CA . HIS A 1 60 ? 14.267 19.210 -19.214 1.00 0.25 38 HIS A CA 3
ATOM 3405 C C . HIS A 1 60 ? 13.915 18.520 -17.889 1.00 0.24 38 HIS A C 3
ATOM 3406 O O . HIS A 1 60 ? 12.889 17.875 -17.777 1.00 0.27 38 HIS A O 3
ATOM 3420 N N . ALA A 1 61 ? 14.747 18.656 -16.886 1.00 0.23 39 ALA A N 3
ATOM 3421 C CA . ALA A 1 61 ? 14.447 18.015 -15.567 1.00 0.23 39 ALA A CA 3
ATOM 3422 C C . ALA A 1 61 ? 13.819 19.046 -14.614 1.00 0.23 39 ALA A C 3
ATOM 3423 O O . ALA A 1 61 ? 14.092 20.227 -14.718 1.00 0.25 39 ALA A O 3
ATOM 3430 N N . PRO A 1 62 ? 12.991 18.567 -13.716 1.00 0.23 40 PRO A N 3
ATOM 3431 C CA . PRO A 1 62 ? 12.322 19.469 -12.743 1.00 0.24 40 PRO A CA 3
ATOM 3432 C C . PRO A 1 62 ? 13.316 19.952 -11.681 1.00 0.25 40 PRO A C 3
ATOM 3433 O O . PRO A 1 62 ? 14.149 19.202 -11.208 1.00 0.30 40 PRO A O 3
ATOM 3444 N N . GLY A 1 63 ? 13.225 21.202 -11.304 1.00 0.28 41 GLY A N 3
ATOM 3445 C CA . GLY A 1 63 ? 14.153 21.753 -10.271 1.00 0.32 41 GLY A CA 3
ATOM 3446 C C . GLY A 1 63 ? 15.482 22.159 -10.921 1.00 0.30 41 GLY A C 3
ATOM 3447 O O . GLY A 1 63 ? 15.874 21.627 -11.944 1.00 0.40 41 GLY A O 3
ATOM 3451 N N . ASP A 1 64 ? 16.179 23.096 -10.327 1.00 0.28 42 ASP A N 3
ATOM 3452 C CA . ASP A 1 64 ? 17.489 23.543 -10.893 1.00 0.26 42 ASP A CA 3
ATOM 3453 C C . ASP A 1 64 ? 18.636 22.785 -10.216 1.00 0.24 42 ASP A C 3
ATOM 3454 O O . ASP A 1 64 ? 18.550 22.418 -9.058 1.00 0.32 42 ASP A O 3
ATOM 3463 N N . TYR A 1 65 ? 19.705 22.543 -10.932 1.00 0.22 43 TYR A N 3
ATOM 3464 C CA . TYR A 1 65 ? 20.860 21.799 -10.336 1.00 0.21 43 TYR A CA 3
ATOM 3465 C C . TYR A 1 65 ? 22.187 22.482 -10.691 1.00 0.20 43 TYR A C 3
ATOM 3466 O O . TYR A 1 65 ? 22.218 23.459 -11.418 1.00 0.24 43 TYR A O 3
ATOM 3484 N N . THR A 1 66 ? 23.283 21.985 -10.166 1.00 0.20 44 THR A N 3
ATOM 3485 C CA . THR A 1 66 ? 24.610 22.618 -10.453 1.00 0.21 44 THR A CA 3
ATOM 3486 C C . THR A 1 66 ? 25.716 21.555 -10.597 1.00 0.19 44 THR A C 3
ATOM 3487 O O . THR A 1 66 ? 25.582 20.440 -10.108 1.00 0.20 44 THR A O 3
ATOM 3498 N N . PRO A 1 67 ? 26.777 21.946 -11.275 1.00 0.19 45 PRO A N 3
ATOM 3499 C CA . PRO A 1 67 ? 27.938 21.061 -11.495 1.00 0.20 45 PRO A CA 3
ATOM 3500 C C . PRO A 1 67 ? 29.031 21.335 -10.442 1.00 0.21 45 PRO A C 3
ATOM 3501 O O . PRO A 1 67 ? 29.572 22.424 -10.376 1.00 0.28 45 PRO A O 3
ATOM 3512 N N . THR A 1 68 ? 29.369 20.361 -9.632 1.00 0.22 46 THR A N 3
ATOM 3513 C CA . THR A 1 68 ? 30.438 20.577 -8.603 1.00 0.24 46 THR A CA 3
ATOM 3514 C C . THR A 1 68 ? 31.813 20.546 -9.286 1.00 0.21 46 THR A C 3
ATOM 3515 O O . THR A 1 68 ? 32.301 19.498 -9.661 1.00 0.23 46 THR A O 3
ATOM 3526 N N . VAL A 1 69 ? 32.429 21.691 -9.467 1.00 0.21 47 VAL A N 3
ATOM 3527 C CA . VAL A 1 69 ? 33.762 21.732 -10.154 1.00 0.21 47 VAL A CA 3
ATOM 3528 C C . VAL A 1 69 ? 34.892 21.261 -9.227 1.00 0.23 47 VAL A C 3
ATOM 3529 O O . VAL A 1 69 ? 34.901 21.533 -8.040 1.00 0.31 47 VAL A O 3
ATOM 3542 N N . LYS A 1 70 ? 35.847 20.552 -9.780 1.00 0.23 48 LYS A N 3
ATOM 3543 C CA . LYS A 1 70 ? 36.996 20.048 -8.970 1.00 0.30 48 LYS A CA 3
ATOM 3544 C C . LYS A 1 70 ? 38.287 20.110 -9.803 1.00 0.28 48 LYS A C 3
ATOM 3545 O O . LYS A 1 70 ? 38.288 19.735 -10.962 1.00 0.30 48 LYS A O 3
ATOM 3564 N N . PRO A 1 71 ? 39.350 20.578 -9.185 1.00 0.33 49 PRO A N 3
ATOM 3565 C CA . PRO A 1 71 ? 40.655 20.680 -9.890 1.00 0.35 49 PRO A CA 3
ATOM 3566 C C . PRO A 1 71 ? 41.261 19.282 -10.082 1.00 0.38 49 PRO A C 3
ATOM 3567 O O . PRO A 1 71 ? 41.815 18.702 -9.165 1.00 0.50 49 PRO A O 3
ATOM 3578 N N . SER A 1 72 ? 41.147 18.734 -11.267 1.00 0.37 50 SER A N 3
ATOM 3579 C CA . SER A 1 72 ? 41.701 17.368 -11.525 1.00 0.49 50 SER A CA 3
ATOM 3580 C C . SER A 1 72 ? 43.174 17.445 -11.951 1.00 0.50 50 SER A C 3
ATOM 3581 O O . SER A 1 72 ? 44.016 16.761 -11.400 1.00 0.61 50 SER A O 3
ATOM 3589 N N . SER A 1 73 ? 43.491 18.263 -12.928 1.00 0.45 51 SER A N 3
ATOM 3590 C CA . SER A 1 73 ? 44.912 18.372 -13.389 1.00 0.50 51 SER A CA 3
ATOM 3591 C C . SER A 1 73 ? 45.433 19.805 -13.215 1.00 0.43 51 SER A C 3
ATOM 3592 O O . SER A 1 73 ? 46.422 20.033 -12.544 1.00 0.47 51 SER A O 3
ATOM 3600 N N . LYS A 1 74 ? 44.777 20.771 -13.815 1.00 0.40 52 LYS A N 3
ATOM 3601 C CA . LYS A 1 74 ? 45.235 22.192 -13.687 1.00 0.39 52 LYS A CA 3
ATOM 3602 C C . LYS A 1 74 ? 44.033 23.144 -13.701 1.00 0.35 52 LYS A C 3
ATOM 3603 O O . LYS A 1 74 ? 42.896 22.722 -13.801 1.00 0.37 52 LYS A O 3
ATOM 3622 N N . GLY A 1 75 ? 44.279 24.428 -13.608 1.00 0.37 53 GLY A N 3
ATOM 3623 C CA . GLY A 1 75 ? 43.158 25.415 -13.625 1.00 0.37 53 GLY A CA 3
ATOM 3624 C C . GLY A 1 75 ? 42.531 25.456 -15.026 1.00 0.32 53 GLY A C 3
ATOM 3625 O O . GLY A 1 75 ? 41.344 25.676 -15.173 1.00 0.39 53 GLY A O 3
ATOM 3629 N N . ASN A 1 76 ? 43.325 25.243 -16.052 1.00 0.28 54 ASN A N 3
ATOM 3630 C CA . ASN A 1 76 ? 42.790 25.263 -17.450 1.00 0.29 54 ASN A CA 3
ATOM 3631 C C . ASN A 1 76 ? 41.771 24.129 -17.661 1.00 0.26 54 ASN A C 3
ATOM 3632 O O . ASN A 1 76 ? 40.802 24.290 -18.377 1.00 0.32 54 ASN A O 3
ATOM 3643 N N . TYR A 1 77 ? 41.977 22.990 -17.040 1.00 0.23 55 TYR A N 3
ATOM 3644 C CA . TYR A 1 77 ? 41.012 21.857 -17.203 1.00 0.24 55 TYR A CA 3
ATOM 3645 C C . TYR A 1 77 ? 40.225 21.653 -15.904 1.00 0.24 55 TYR A C 3
ATOM 3646 O O . TYR A 1 77 ? 40.792 21.375 -14.863 1.00 0.39 55 TYR A O 3
ATOM 3664 N N . HIS A 1 78 ? 38.925 21.791 -15.957 1.00 0.20 56 HIS A N 3
ATOM 3665 C CA . HIS A 1 78 ? 38.099 21.612 -14.725 1.00 0.24 56 HIS A CA 3
ATOM 3666 C C . HIS A 1 78 ? 37.133 20.433 -14.881 1.00 0.20 56 HIS A C 3
ATOM 3667 O O . HIS A 1 78 ? 36.481 20.279 -15.898 1.00 0.30 56 HIS A O 3
ATOM 3681 N N . SER A 1 79 ? 37.030 19.612 -13.867 1.00 0.20 57 SER A N 3
ATOM 3682 C CA . SER A 1 79 ? 36.099 18.446 -13.924 1.00 0.23 57 SER A CA 3
ATOM 3683 C C . SER A 1 79 ? 34.912 18.705 -12.991 1.00 0.21 57 SER A C 3
ATOM 3684 O O . SER A 1 79 ? 35.026 18.586 -11.784 1.00 0.25 57 SER A O 3
ATOM 3692 N N . VAL A 1 80 ? 33.778 19.076 -13.535 1.00 0.20 58 VAL A N 3
ATOM 3693 C CA . VAL A 1 80 ? 32.593 19.363 -12.665 1.00 0.20 58 VAL A CA 3
ATOM 3694 C C . VAL A 1 80 ? 31.586 18.207 -12.716 1.00 0.22 58 VAL A C 3
ATOM 3695 O O . VAL A 1 80 ? 31.418 17.564 -13.730 1.00 0.31 58 VAL A O 3
ATOM 3708 N N . SER A 1 81 ? 30.905 17.956 -11.625 1.00 0.22 59 SER A N 3
ATOM 3709 C CA . SER A 1 81 ? 29.888 16.860 -11.596 1.00 0.24 59 SER A CA 3
ATOM 3710 C C . SER A 1 81 ? 28.491 17.483 -11.535 1.00 0.21 59 SER A C 3
ATOM 3711 O O . SER A 1 81 ? 28.139 18.134 -10.571 1.00 0.22 59 SER A O 3
ATOM 3719 N N . ILE A 1 82 ? 27.699 17.309 -12.564 1.00 0.21 60 ILE A N 3
ATOM 3720 C CA . ILE A 1 82 ? 26.336 17.927 -12.564 1.00 0.20 60 ILE A CA 3
ATOM 3721 C C . ILE A 1 82 ? 25.275 16.962 -12.027 1.00 0.20 60 ILE A C 3
ATOM 3722 O O . ILE A 1 82 ? 25.195 15.810 -12.425 1.00 0.23 60 ILE A O 3
ATOM 3738 N N . THR A 1 83 ? 24.444 17.449 -11.135 1.00 0.19 61 THR A N 3
ATOM 3739 C CA . THR A 1 83 ? 23.352 16.593 -10.575 1.00 0.21 61 THR A CA 3
ATOM 3740 C C . THR A 1 83 ? 22.134 16.685 -11.504 1.00 0.19 61 THR A C 3
ATOM 3741 O O . THR A 1 83 ? 21.579 17.747 -11.701 1.00 0.27 61 THR A O 3
ATOM 3752 N N . ILE A 1 84 ? 21.728 15.589 -12.098 1.00 0.25 62 ILE A N 3
ATOM 3753 C CA . ILE A 1 84 ? 20.560 15.638 -13.035 1.00 0.25 62 ILE A CA 3
ATOM 3754 C C . ILE A 1 84 ? 19.374 14.837 -12.480 1.00 0.25 62 ILE A C 3
ATOM 3755 O O . ILE A 1 84 ? 19.520 13.710 -12.049 1.00 0.40 62 ILE A O 3
ATOM 3771 N N . ASN A 1 85 ? 18.197 15.414 -12.512 1.00 0.21 63 ASN A N 3
ATOM 3772 C CA . ASN A 1 85 ? 16.984 14.696 -12.014 1.00 0.21 63 ASN A CA 3
ATOM 3773 C C . ASN A 1 85 ? 16.104 14.303 -13.208 1.00 0.19 63 ASN A C 3
ATOM 3774 O O . ASN A 1 85 ? 14.979 14.746 -13.342 1.00 0.30 63 ASN A O 3
ATOM 3785 N N . ALA A 1 86 ? 16.621 13.482 -14.087 1.00 0.22 64 ALA A N 3
ATOM 3786 C CA . ALA A 1 86 ? 15.829 13.066 -15.283 1.00 0.22 64 ALA A CA 3
ATOM 3787 C C . ALA A 1 86 ? 15.052 11.778 -14.996 1.00 0.22 64 ALA A C 3
ATOM 3788 O O . ALA A 1 86 ? 15.587 10.825 -14.462 1.00 0.25 64 ALA A O 3
ATOM 3795 N N . THR A 1 87 ? 13.793 11.745 -15.358 1.00 0.25 65 THR A N 3
ATOM 3796 C CA . THR A 1 87 ? 12.967 10.516 -15.123 1.00 0.29 65 THR A CA 3
ATOM 3797 C C . THR A 1 87 ? 13.407 9.378 -16.060 1.00 0.28 65 THR A C 3
ATOM 3798 O O . THR A 1 87 ? 13.107 8.223 -15.827 1.00 0.33 65 THR A O 3
ATOM 3809 N N . HIS A 1 88 ? 14.119 9.699 -17.116 1.00 0.23 66 HIS A N 3
ATOM 3810 C CA . HIS A 1 88 ? 14.587 8.646 -18.068 1.00 0.24 66 HIS A CA 3
ATOM 3811 C C . HIS A 1 88 ? 16.090 8.801 -18.329 1.00 0.23 66 HIS A C 3
ATOM 3812 O O . HIS A 1 88 ? 16.660 9.856 -18.117 1.00 0.24 66 HIS A O 3
ATOM 3826 N N . ILE A 1 89 ? 16.734 7.759 -18.797 1.00 0.29 67 ILE A N 3
ATOM 3827 C CA . ILE A 1 89 ? 18.203 7.847 -19.081 1.00 0.33 67 ILE A CA 3
ATOM 3828 C C . ILE A 1 89 ? 18.464 8.656 -20.367 1.00 0.30 67 ILE A C 3
ATOM 3829 O O . ILE A 1 89 ? 19.567 9.111 -20.604 1.00 0.36 67 ILE A O 3
ATOM 3845 N N . GLU A 1 90 ? 17.457 8.846 -21.192 1.00 0.25 68 GLU A N 3
ATOM 3846 C CA . GLU A 1 90 ? 17.649 9.633 -22.451 1.00 0.25 68 GLU A CA 3
ATOM 3847 C C . GLU A 1 90 ? 17.618 11.138 -22.147 1.00 0.23 68 GLU A C 3
ATOM 3848 O O . GLU A 1 90 ? 18.259 11.924 -22.819 1.00 0.30 68 GLU A O 3
ATOM 3860 N N . GLN A 1 91 ? 16.881 11.543 -21.136 1.00 0.19 69 GLN A N 3
ATOM 3861 C CA . GLN A 1 91 ? 16.810 12.997 -20.785 1.00 0.20 69 GLN A CA 3
ATOM 3862 C C . GLN A 1 91 ? 18.179 13.495 -20.303 1.00 0.20 69 GLN A C 3
ATOM 3863 O O . GLN A 1 91 ? 18.662 14.517 -20.748 1.00 0.24 69 GLN A O 3
ATOM 3877 N N . VAL A 1 92 ? 18.810 12.776 -19.404 1.00 0.20 70 VAL A N 3
ATOM 3878 C CA . VAL A 1 92 ? 20.155 13.211 -18.906 1.00 0.21 70 VAL A CA 3
ATOM 3879 C C . VAL A 1 92 ? 21.199 13.109 -20.031 1.00 0.20 70 VAL A C 3
ATOM 3880 O O . VAL A 1 92 ? 22.161 13.853 -20.058 1.00 0.22 70 VAL A O 3
ATOM 3893 N N . GLU A 1 93 ? 21.010 12.201 -20.963 1.00 0.21 71 GLU A N 3
ATOM 3894 C CA . GLU A 1 93 ? 21.982 12.059 -22.092 1.00 0.22 71 GLU A CA 3
ATOM 3895 C C . GLU A 1 93 ? 21.976 13.340 -22.939 1.00 0.21 71 GLU A C 3
ATOM 3896 O O . GLU A 1 93 ? 23.008 13.944 -23.170 1.00 0.22 71 GLU A O 3
ATOM 3908 N N . THR A 1 94 ? 20.816 13.768 -23.383 1.00 0.22 72 THR A N 3
ATOM 3909 C CA . THR A 1 94 ? 20.737 15.023 -24.197 1.00 0.24 72 THR A CA 3
ATOM 3910 C C . THR A 1 94 ? 21.197 16.214 -23.347 1.00 0.23 72 THR A C 3
ATOM 3911 O O . THR A 1 94 ? 21.831 17.126 -23.841 1.00 0.27 72 THR A O 3
ATOM 3922 N N . LEU A 1 95 ? 20.893 16.199 -22.068 1.00 0.21 73 LEU A N 3
ATOM 3923 C CA . LEU A 1 95 ? 21.325 17.314 -21.169 1.00 0.22 73 LEU A CA 3
ATOM 3924 C C . LEU A 1 95 ? 22.858 17.400 -21.157 1.00 0.20 73 LEU A C 3
ATOM 3925 O O . LEU A 1 95 ? 23.424 18.476 -21.178 1.00 0.25 73 LEU A O 3
ATOM 3941 N N . TYR A 1 96 ? 23.527 16.269 -21.149 1.00 0.19 74 TYR A N 3
ATOM 3942 C CA . TYR A 1 96 ? 25.023 16.273 -21.165 1.00 0.20 74 TYR A CA 3
ATOM 3943 C C . TYR A 1 96 ? 25.511 16.895 -22.482 1.00 0.20 74 TYR A C 3
ATOM 3944 O O . TYR A 1 96 ? 26.359 17.764 -22.486 1.00 0.23 74 TYR A O 3
ATOM 3962 N N . GLU A 1 97 ? 24.972 16.455 -23.597 1.00 0.20 75 GLU A N 3
ATOM 3963 C CA . GLU A 1 97 ? 25.395 17.023 -24.916 1.00 0.22 75 GLU A CA 3
ATOM 3964 C C . GLU A 1 97 ? 25.052 18.517 -24.984 1.00 0.20 75 GLU A C 3
ATOM 3965 O O . GLU A 1 97 ? 25.795 19.303 -25.540 1.00 0.26 75 GLU A O 3
ATOM 3977 N N . GLU A 1 98 ? 23.935 18.910 -24.417 1.00 0.19 76 GLU A N 3
ATOM 3978 C CA . GLU A 1 98 ? 23.537 20.352 -24.439 1.00 0.19 76 GLU A CA 3
ATOM 3979 C C . GLU A 1 98 ? 24.535 21.196 -23.636 1.00 0.18 76 GLU A C 3
ATOM 3980 O O . GLU A 1 98 ? 24.994 22.224 -24.098 1.00 0.24 76 GLU A O 3
ATOM 3992 N N . LEU A 1 99 ? 24.883 20.770 -22.442 1.00 0.17 77 LEU A N 3
ATOM 3993 C CA . LEU A 1 99 ? 25.859 21.554 -21.620 1.00 0.18 77 LEU A CA 3
ATOM 3994 C C . LEU A 1 99 ? 27.293 21.333 -22.133 1.00 0.18 77 LEU A C 3
ATOM 3995 O O . LEU A 1 99 ? 28.137 22.201 -22.014 1.00 0.23 77 LEU A O 3
ATOM 4011 N N . GLY A 1 100 ? 27.569 20.185 -22.707 1.00 0.18 78 GLY A N 3
ATOM 4012 C CA . GLY A 1 100 ? 28.939 19.909 -23.233 1.00 0.21 78 GLY A CA 3
ATOM 4013 C C . GLY A 1 100 ? 28.944 20.070 -24.755 1.00 0.21 78 GLY A C 3
ATOM 4014 O O . GLY A 1 100 ? 29.439 19.224 -25.475 1.00 0.25 78 GLY A O 3
ATOM 4018 N N . LYS A 1 101 ? 28.395 21.153 -25.249 1.00 0.21 79 LYS A N 3
ATOM 4019 C CA . LYS A 1 101 ? 28.362 21.386 -26.726 1.00 0.24 79 LYS A CA 3
ATOM 4020 C C . LYS A 1 101 ? 29.373 22.477 -27.131 1.00 0.24 79 LYS A C 3
ATOM 4021 O O . LYS A 1 101 ? 29.443 22.863 -28.284 1.00 0.28 79 LYS A O 3
ATOM 4040 N N . ILE A 1 102 ? 30.152 22.977 -26.196 1.00 0.24 80 ILE A N 3
ATOM 4041 C CA . ILE A 1 102 ? 31.153 24.043 -26.532 1.00 0.26 80 ILE A CA 3
ATOM 4042 C C . ILE A 1 102 ? 32.280 23.456 -27.392 1.00 0.25 80 ILE A C 3
ATOM 4043 O O . ILE A 1 102 ? 32.580 22.279 -27.312 1.00 0.26 80 ILE A O 3
ATOM 4059 N N . ASP A 1 103 ? 32.914 24.269 -28.202 1.00 0.28 81 ASP A N 3
ATOM 4060 C CA . ASP A 1 103 ? 34.034 23.760 -29.058 1.00 0.30 81 ASP A CA 3
ATOM 4061 C C . ASP A 1 103 ? 35.181 23.235 -28.177 1.00 0.27 81 ASP A C 3
ATOM 4062 O O . ASP A 1 103 ? 35.937 22.374 -28.586 1.00 0.30 81 ASP A O 3
ATOM 4071 N N . ILE A 1 104 ? 35.306 23.746 -26.972 1.00 0.26 82 ILE A N 3
ATOM 4072 C CA . ILE A 1 104 ? 36.392 23.283 -26.051 1.00 0.25 82 ILE A CA 3
ATOM 4073 C C . ILE A 1 104 ? 36.198 21.798 -25.688 1.00 0.23 82 ILE A C 3
ATOM 4074 O O . ILE A 1 104 ? 35.214 21.182 -26.055 1.00 0.25 82 ILE A O 3
ATOM 4090 N N . VAL A 1 105 ? 37.136 21.224 -24.970 1.00 0.23 83 VAL A N 3
ATOM 4091 C CA . VAL A 1 105 ? 37.019 19.782 -24.582 1.00 0.24 83 VAL A CA 3
ATOM 4092 C C . VAL A 1 105 ? 35.801 19.566 -23.669 1.00 0.21 83 VAL A C 3
ATOM 4093 O O . VAL A 1 105 ? 35.731 20.099 -22.577 1.00 0.25 83 VAL A O 3
ATOM 4106 N N . ARG A 1 106 ? 34.849 18.780 -24.116 1.00 0.19 84 ARG A N 3
ATOM 4107 C CA . ARG A 1 106 ? 33.631 18.507 -23.287 1.00 0.21 84 ARG A CA 3
ATOM 4108 C C . ARG A 1 106 ? 33.487 16.994 -23.043 1.00 0.21 84 ARG A C 3
ATOM 4109 O O . ARG A 1 106 ? 33.600 16.196 -23.956 1.00 0.32 84 ARG A O 3
ATOM 4130 N N . MET A 1 107 ? 33.241 16.595 -21.818 1.00 0.18 85 MET A N 3
ATOM 4131 C CA . MET A 1 107 ? 33.091 15.136 -21.511 1.00 0.19 85 MET A CA 3
ATOM 4132 C C . MET A 1 107 ? 32.218 14.941 -20.266 1.00 0.17 85 MET A C 3
ATOM 4133 O O . MET A 1 107 ? 32.047 15.849 -19.479 1.00 0.19 85 MET A O 3
ATOM 4147 N N . VAL A 1 108 ? 31.668 13.764 -20.082 1.00 0.17 86 VAL A N 3
ATOM 4148 C CA . VAL A 1 108 ? 30.808 13.508 -18.881 1.00 0.18 86 VAL A CA 3
ATOM 4149 C C . VAL A 1 108 ? 31.048 12.095 -18.331 1.00 0.19 86 VAL A C 3
ATOM 4150 O O . VAL A 1 108 ? 31.502 11.213 -19.036 1.00 0.21 86 VAL A O 3
ATOM 4163 N N . LEU A 1 109 ? 30.742 11.886 -17.068 1.00 0.21 87 LEU A N 3
ATOM 4164 C CA . LEU A 1 109 ? 30.938 10.542 -16.430 1.00 0.24 87 LEU A CA 3
ATOM 4165 C C . LEU A 1 109 ? 32.360 10.014 -16.706 1.00 0.28 87 LEU A C 3
ATOM 4166 O O . LEU A 1 109 ? 33.299 10.667 -16.282 1.00 0.48 87 LEU A O 3
ATOM 4183 N N . MET A 1 23 ? 29.072 12.907 -28.421 1.00 1.17 1 MET A N 4
ATOM 4184 C CA . MET A 1 23 ? 27.753 12.223 -28.271 1.00 1.01 1 MET A CA 4
ATOM 4185 C C . MET A 1 23 ? 26.628 13.092 -28.847 1.00 0.89 1 MET A C 4
ATOM 4186 O O . MET A 1 23 ? 26.782 14.287 -29.028 1.00 0.97 1 MET A O 4
ATOM 4200 N N . LYS A 1 24 ? 25.499 12.495 -29.139 1.00 0.79 2 LYS A N 4
ATOM 4201 C CA . LYS A 1 24 ? 24.353 13.271 -29.707 1.00 0.73 2 LYS A CA 4
ATOM 4202 C C . LYS A 1 24 ? 23.046 12.889 -28.998 1.00 0.60 2 LYS A C 4
ATOM 4203 O O . LYS A 1 24 ? 22.996 11.938 -28.237 1.00 0.57 2 LYS A O 4
ATOM 4222 N N . THR A 1 25 ? 21.990 13.627 -29.240 1.00 0.60 3 THR A N 4
ATOM 4223 C CA . THR A 1 25 ? 20.679 13.318 -28.580 1.00 0.52 3 THR A CA 4
ATOM 4224 C C . THR A 1 25 ? 20.138 11.964 -29.069 1.00 0.50 3 THR A C 4
ATOM 4225 O O . THR A 1 25 ? 20.411 11.539 -30.176 1.00 0.61 3 THR A O 4
ATOM 4236 N N . LYS A 1 26 ? 19.382 11.281 -28.242 1.00 0.49 4 LYS A N 4
ATOM 4237 C CA . LYS A 1 26 ? 18.829 9.949 -28.649 1.00 0.51 4 LYS A CA 4
ATOM 4238 C C . LYS A 1 26 ? 17.328 9.865 -28.333 1.00 0.50 4 LYS A C 4
ATOM 4239 O O . LYS A 1 26 ? 16.537 9.467 -29.168 1.00 0.56 4 LYS A O 4
ATOM 4258 N N . LEU A 1 27 ? 16.932 10.233 -27.138 1.00 0.47 5 LEU A N 4
ATOM 4259 C CA . LEU A 1 27 ? 15.484 10.171 -26.770 1.00 0.49 5 LEU A CA 4
ATOM 4260 C C . LEU A 1 27 ? 15.139 11.275 -25.762 1.00 0.48 5 LEU A C 4
ATOM 4261 O O . LEU A 1 27 ? 16.009 11.950 -25.244 1.00 0.54 5 LEU A O 4
ATOM 4277 N N . ASN A 1 28 ? 13.871 11.458 -25.482 1.00 0.51 6 ASN A N 4
ATOM 4278 C CA . ASN A 1 28 ? 13.458 12.514 -24.507 1.00 0.53 6 ASN A CA 4
ATOM 4279 C C . ASN A 1 28 ? 12.741 11.883 -23.307 1.00 0.49 6 ASN A C 4
ATOM 4280 O O . ASN A 1 28 ? 13.051 12.180 -22.167 1.00 0.47 6 ASN A O 4
ATOM 4291 N N . GLU A 1 29 ? 11.785 11.016 -23.552 1.00 0.52 7 GLU A N 4
ATOM 4292 C CA . GLU A 1 29 ? 11.048 10.367 -22.424 1.00 0.53 7 GLU A CA 4
ATOM 4293 C C . GLU A 1 29 ? 10.401 9.053 -22.883 1.00 0.60 7 GLU A C 4
ATOM 4294 O O . GLU A 1 29 ? 9.939 8.936 -24.004 1.00 0.69 7 GLU A O 4
ATOM 4306 N N . LEU A 1 30 ? 10.365 8.065 -22.018 1.00 0.61 8 LEU A N 4
ATOM 4307 C CA . LEU A 1 30 ? 9.747 6.753 -22.389 1.00 0.70 8 LEU A CA 4
ATOM 4308 C C . LEU A 1 30 ? 9.357 5.967 -21.128 1.00 0.72 8 LEU A C 4
ATOM 4309 O O . LEU A 1 30 ? 8.200 5.650 -20.923 1.00 0.82 8 LEU A O 4
ATOM 4325 N N . LEU A 1 31 ? 10.312 5.652 -20.286 1.00 0.65 9 LEU A N 4
ATOM 4326 C CA . LEU A 1 31 ? 9.997 4.887 -19.033 1.00 0.67 9 LEU A CA 4
ATOM 4327 C C . LEU A 1 31 ? 9.381 5.811 -17.967 1.00 0.64 9 LEU A C 4
ATOM 4328 O O . LEU A 1 31 ? 8.654 5.363 -17.101 1.00 0.69 9 LEU A O 4
ATOM 4344 N N . GLU A 1 32 ? 9.660 7.095 -18.035 1.00 0.58 10 GLU A N 4
ATOM 4345 C CA . GLU A 1 32 ? 9.089 8.070 -17.046 1.00 0.58 10 GLU A CA 4
ATOM 4346 C C . GLU A 1 32 ? 9.430 7.675 -15.598 1.00 0.56 10 GLU A C 4
ATOM 4347 O O . GLU A 1 32 ? 8.589 7.718 -14.719 1.00 0.68 10 GLU A O 4
ATOM 4359 N N . PHE A 1 33 ? 10.663 7.321 -15.344 1.00 0.46 11 PHE A N 4
ATOM 4360 C CA . PHE A 1 33 ? 11.076 6.955 -13.957 1.00 0.45 11 PHE A CA 4
ATOM 4361 C C . PHE A 1 33 ? 12.144 7.946 -13.473 1.00 0.39 11 PHE A C 4
ATOM 4362 O O . PHE A 1 33 ? 13.259 7.935 -13.963 1.00 0.35 11 PHE A O 4
ATOM 4379 N N . PRO A 1 34 ? 11.764 8.784 -12.536 1.00 0.41 12 PRO A N 4
ATOM 4380 C CA . PRO A 1 34 ? 12.703 9.804 -11.998 1.00 0.39 12 PRO A CA 4
ATOM 4381 C C . PRO A 1 34 ? 13.798 9.143 -11.158 1.00 0.36 12 PRO A C 4
ATOM 4382 O O . PRO A 1 34 ? 13.544 8.605 -10.095 1.00 0.43 12 PRO A O 4
ATOM 4393 N N . THR A 1 35 ? 15.017 9.183 -11.636 1.00 0.31 13 THR A N 4
ATOM 4394 C CA . THR A 1 35 ? 16.147 8.562 -10.880 1.00 0.31 13 THR A CA 4
ATOM 4395 C C . THR A 1 35 ? 17.339 9.530 -10.816 1.00 0.27 13 THR A C 4
ATOM 4396 O O . THR A 1 35 ? 17.580 10.277 -11.746 1.00 0.27 13 THR A O 4
ATOM 4407 N N . PRO A 1 36 ? 18.045 9.490 -9.707 1.00 0.29 14 PRO A N 4
ATOM 4408 C CA . PRO A 1 36 ? 19.219 10.381 -9.515 1.00 0.30 14 PRO A CA 4
ATOM 4409 C C . PRO A 1 36 ? 20.385 9.951 -10.415 1.00 0.26 14 PRO A C 4
ATOM 4410 O O . PRO A 1 36 ? 20.850 8.828 -10.352 1.00 0.31 14 PRO A O 4
ATOM 4421 N N . PHE A 1 37 ? 20.855 10.843 -11.249 1.00 0.23 15 PHE A N 4
ATOM 4422 C CA . PHE A 1 37 ? 21.990 10.509 -12.160 1.00 0.20 15 PHE A CA 4
ATOM 4423 C C . PHE A 1 37 ? 23.275 11.190 -11.679 1.00 0.21 15 PHE A C 4
ATOM 4424 O O . PHE A 1 37 ? 23.501 12.357 -11.941 1.00 0.22 15 PHE A O 4
ATOM 4441 N N . THR A 1 38 ? 24.129 10.465 -10.998 1.00 0.22 16 THR A N 4
ATOM 4442 C CA . THR A 1 38 ? 25.413 11.072 -10.524 1.00 0.23 16 THR A CA 4
ATOM 4443 C C . THR A 1 38 ? 26.338 11.238 -11.730 1.00 0.22 16 THR A C 4
ATOM 4444 O O . THR A 1 38 ? 26.961 10.294 -12.179 1.00 0.25 16 THR A O 4
ATOM 4455 N N . TYR A 1 39 ? 26.407 12.424 -12.280 1.00 0.22 17 TYR A N 4
ATOM 4456 C CA . TYR A 1 39 ? 27.262 12.637 -13.481 1.00 0.21 17 TYR A CA 4
ATOM 4457 C C . TYR A 1 39 ? 28.431 13.572 -13.164 1.00 0.21 17 TYR A C 4
ATOM 4458 O O . TYR A 1 39 ? 28.398 14.330 -12.215 1.00 0.23 17 TYR A O 4
ATOM 4476 N N . LYS A 1 40 ? 29.458 13.519 -13.969 1.00 0.21 18 LYS A N 4
ATOM 4477 C CA . LYS A 1 40 ? 30.641 14.400 -13.760 1.00 0.22 18 LYS A CA 4
ATOM 4478 C C . LYS A 1 40 ? 31.092 14.950 -15.114 1.00 0.20 18 LYS A C 4
ATOM 4479 O O . LYS A 1 40 ? 31.712 14.258 -15.899 1.00 0.22 18 LYS A O 4
ATOM 4498 N N . VAL A 1 41 ? 30.764 16.184 -15.395 1.00 0.20 19 VAL A N 4
ATOM 4499 C CA . VAL A 1 41 ? 31.150 16.785 -16.708 1.00 0.20 19 VAL A CA 4
ATOM 4500 C C . VAL A 1 41 ? 32.611 17.263 -16.664 1.00 0.19 19 VAL A C 4
ATOM 4501 O O . VAL A 1 41 ? 32.917 18.323 -16.152 1.00 0.24 19 VAL A O 4
ATOM 4514 N N . MET A 1 42 ? 33.512 16.478 -17.204 1.00 0.20 20 MET A N 4
ATOM 4515 C CA . MET A 1 42 ? 34.958 16.865 -17.209 1.00 0.21 20 MET A CA 4
ATOM 4516 C C . MET A 1 42 ? 35.310 17.560 -18.532 1.00 0.22 20 MET A C 4
ATOM 4517 O O . MET A 1 42 ? 34.664 17.350 -19.542 1.00 0.25 20 MET A O 4
ATOM 4531 N N . GLY A 1 43 ? 36.328 18.387 -18.537 1.00 0.26 21 GLY A N 4
ATOM 4532 C CA . GLY A 1 43 ? 36.716 19.094 -19.798 1.00 0.30 21 GLY A CA 4
ATOM 4533 C C . GLY A 1 43 ? 37.509 20.364 -19.470 1.00 0.28 21 GLY A C 4
ATOM 4534 O O . GLY A 1 43 ? 38.205 20.432 -18.475 1.00 0.34 21 GLY A O 4
ATOM 4538 N N . GLN A 1 44 ? 37.413 21.367 -20.309 1.00 0.27 22 GLN A N 4
ATOM 4539 C CA . GLN A 1 44 ? 38.167 22.638 -20.057 1.00 0.29 22 GLN A CA 4
ATOM 4540 C C . GLN A 1 44 ? 37.475 23.471 -18.970 1.00 0.30 22 GLN A C 4
ATOM 4541 O O . GLN A 1 44 ? 36.308 23.286 -18.677 1.00 0.34 22 GLN A O 4
ATOM 4555 N N . ALA A 1 45 ? 38.195 24.390 -18.376 1.00 0.33 23 ALA A N 4
ATOM 4556 C CA . ALA A 1 45 ? 37.601 25.247 -17.307 1.00 0.36 23 ALA A CA 4
ATOM 4557 C C . ALA A 1 45 ? 36.909 26.465 -17.933 1.00 0.34 23 ALA A C 4
ATOM 4558 O O . ALA A 1 45 ? 37.523 27.490 -18.165 1.00 0.47 23 ALA A O 4
ATOM 4565 N N . LEU A 1 46 ? 35.633 26.355 -18.206 1.00 0.28 24 LEU A N 4
ATOM 4566 C CA . LEU A 1 46 ? 34.889 27.501 -18.816 1.00 0.28 24 LEU A CA 4
ATOM 4567 C C . LEU A 1 46 ? 33.629 27.820 -17.994 1.00 0.28 24 LEU A C 4
ATOM 4568 O O . LEU A 1 46 ? 33.058 26.942 -17.371 1.00 0.30 24 LEU A O 4
ATOM 4584 N N . PRO A 1 47 ? 33.240 29.075 -18.014 1.00 0.32 25 PRO A N 4
ATOM 4585 C CA . PRO A 1 47 ? 32.039 29.522 -17.253 1.00 0.36 25 PRO A CA 4
ATOM 4586 C C . PRO A 1 47 ? 30.739 29.014 -17.903 1.00 0.34 25 PRO A C 4
ATOM 4587 O O . PRO A 1 47 ? 29.724 28.887 -17.244 1.00 0.40 25 PRO A O 4
ATOM 4598 N N . GLU A 1 48 ? 30.760 28.723 -19.184 1.00 0.32 26 GLU A N 4
ATOM 4599 C CA . GLU A 1 48 ? 29.523 28.224 -19.868 1.00 0.34 26 GLU A CA 4
ATOM 4600 C C . GLU A 1 48 ? 29.139 26.821 -19.362 1.00 0.30 26 GLU A C 4
ATOM 4601 O O . GLU A 1 48 ? 28.018 26.385 -19.536 1.00 0.35 26 GLU A O 4
ATOM 4613 N N . LEU A 1 49 ? 30.057 26.113 -18.742 1.00 0.27 27 LEU A N 4
ATOM 4614 C CA . LEU A 1 49 ? 29.737 24.743 -18.231 1.00 0.27 27 LEU A CA 4
ATOM 4615 C C . LEU A 1 49 ? 28.606 24.810 -17.194 1.00 0.24 27 LEU A C 4
ATOM 4616 O O . LEU A 1 49 ? 27.538 24.267 -17.402 1.00 0.27 27 LEU A O 4
ATOM 4632 N N . VAL A 1 50 ? 28.831 25.475 -16.085 1.00 0.23 28 VAL A N 4
ATOM 4633 C CA . VAL A 1 50 ? 27.765 25.581 -15.036 1.00 0.24 28 VAL A CA 4
ATOM 4634 C C . VAL A 1 50 ? 26.564 26.385 -15.563 1.00 0.25 28 VAL A C 4
ATOM 4635 O O . VAL A 1 50 ? 25.433 26.138 -15.185 1.00 0.29 28 VAL A O 4
ATOM 4648 N N . ASP A 1 51 ? 26.800 27.339 -16.435 1.00 0.24 29 ASP A N 4
ATOM 4649 C CA . ASP A 1 51 ? 25.675 28.153 -16.991 1.00 0.27 29 ASP A CA 4
ATOM 4650 C C . ASP A 1 51 ? 24.721 27.259 -17.794 1.00 0.27 29 ASP A C 4
ATOM 4651 O O . ASP A 1 51 ? 23.531 27.235 -17.549 1.00 0.30 29 ASP A O 4
ATOM 4660 N N . GLN A 1 52 ? 25.238 26.521 -18.747 1.00 0.26 30 GLN A N 4
ATOM 4661 C CA . GLN A 1 52 ? 24.364 25.625 -19.564 1.00 0.27 30 GLN A CA 4
ATOM 4662 C C . GLN A 1 52 ? 23.828 24.471 -18.713 1.00 0.26 30 GLN A C 4
ATOM 4663 O O . GLN A 1 52 ? 22.712 24.041 -18.902 1.00 0.32 30 GLN A O 4
ATOM 4677 N N . VAL A 1 53 ? 24.601 23.974 -17.778 1.00 0.23 31 VAL A N 4
ATOM 4678 C CA . VAL A 1 53 ? 24.106 22.852 -16.919 1.00 0.24 31 VAL A CA 4
ATOM 4679 C C . VAL A 1 53 ? 22.808 23.268 -16.207 1.00 0.26 31 VAL A C 4
ATOM 4680 O O . VAL A 1 53 ? 21.844 22.532 -16.193 1.00 0.30 31 VAL A O 4
ATOM 4693 N N . VAL A 1 54 ? 22.782 24.443 -15.623 1.00 0.26 32 VAL A N 4
ATOM 4694 C CA . VAL A 1 54 ? 21.547 24.908 -14.912 1.00 0.30 32 VAL A CA 4
ATOM 4695 C C . VAL A 1 54 ? 20.433 25.243 -15.920 1.00 0.32 32 VAL A C 4
ATOM 4696 O O . VAL A 1 54 ? 19.269 24.992 -15.670 1.00 0.36 32 VAL A O 4
ATOM 4709 N N . GLU A 1 55 ? 20.778 25.809 -17.053 1.00 0.31 33 GLU A N 4
ATOM 4710 C CA . GLU A 1 55 ? 19.733 26.159 -18.067 1.00 0.34 33 GLU A CA 4
ATOM 4711 C C . GLU A 1 55 ? 19.170 24.894 -18.730 1.00 0.34 33 GLU A C 4
ATOM 4712 O O . GLU A 1 55 ? 17.974 24.678 -18.745 1.00 0.39 33 GLU A O 4
ATOM 4724 N N . VAL A 1 56 ? 20.022 24.063 -19.281 1.00 0.31 34 VAL A N 4
ATOM 4725 C CA . VAL A 1 56 ? 19.540 22.814 -19.954 1.00 0.32 34 VAL A CA 4
ATOM 4726 C C . VAL A 1 56 ? 18.837 21.873 -18.956 1.00 0.32 34 VAL A C 4
ATOM 4727 O O . VAL A 1 56 ? 17.902 21.183 -19.315 1.00 0.35 34 VAL A O 4
ATOM 4740 N N . VAL A 1 57 ? 19.262 21.845 -17.711 1.00 0.31 35 VAL A N 4
ATOM 4741 C CA . VAL A 1 57 ? 18.586 20.949 -16.719 1.00 0.33 35 VAL A CA 4
ATOM 4742 C C . VAL A 1 57 ? 17.254 21.564 -16.265 1.00 0.37 35 VAL A C 4
ATOM 4743 O O . VAL A 1 57 ? 16.322 20.857 -15.939 1.00 0.40 35 VAL A O 4
ATOM 4756 N N . GLN A 1 58 ? 17.151 22.873 -16.257 1.00 0.39 36 GLN A N 4
ATOM 4757 C CA . GLN A 1 58 ? 15.869 23.522 -15.840 1.00 0.44 36 GLN A CA 4
ATOM 4758 C C . GLN A 1 58 ? 14.817 23.370 -16.952 1.00 0.45 36 GLN A C 4
ATOM 4759 O O . GLN A 1 58 ? 13.641 23.214 -16.684 1.00 0.50 36 GLN A O 4
ATOM 4773 N N . ARG A 1 59 ? 15.237 23.415 -18.195 1.00 0.45 37 ARG A N 4
ATOM 4774 C CA . ARG A 1 59 ? 14.269 23.273 -19.329 1.00 0.50 37 ARG A CA 4
ATOM 4775 C C . ARG A 1 59 ? 13.775 21.822 -19.447 1.00 0.50 37 ARG A C 4
ATOM 4776 O O . ARG A 1 59 ? 12.711 21.568 -19.979 1.00 0.55 37 ARG A O 4
ATOM 4797 N N . HIS A 1 60 ? 14.536 20.869 -18.957 1.00 0.48 38 HIS A N 4
ATOM 4798 C CA . HIS A 1 60 ? 14.102 19.438 -19.048 1.00 0.49 38 HIS A CA 4
ATOM 4799 C C . HIS A 1 60 ? 13.535 18.961 -17.705 1.00 0.49 38 HIS A C 4
ATOM 4800 O O . HIS A 1 60 ? 12.490 18.338 -17.654 1.00 0.54 38 HIS A O 4
ATOM 4814 N N . ALA A 1 61 ? 14.210 19.254 -16.622 1.00 0.50 39 ALA A N 4
ATOM 4815 C CA . ALA A 1 61 ? 13.711 18.829 -15.279 1.00 0.53 39 ALA A CA 4
ATOM 4816 C C . ALA A 1 61 ? 13.086 20.028 -14.552 1.00 0.54 39 ALA A C 4
ATOM 4817 O O . ALA A 1 61 ? 13.476 21.158 -14.778 1.00 0.53 39 ALA A O 4
ATOM 4824 N N . PRO A 1 62 ? 12.130 19.741 -13.699 1.00 0.61 40 PRO A N 4
ATOM 4825 C CA . PRO A 1 62 ? 11.441 20.816 -12.933 1.00 0.65 40 PRO A CA 4
ATOM 4826 C C . PRO A 1 62 ? 12.378 21.437 -11.886 1.00 0.58 40 PRO A C 4
ATOM 4827 O O . PRO A 1 62 ? 12.393 22.639 -11.699 1.00 0.66 40 PRO A O 4
ATOM 4838 N N . GLY A 1 63 ? 13.157 20.630 -11.205 1.00 0.51 41 GLY A N 4
ATOM 4839 C CA . GLY A 1 63 ? 14.090 21.176 -10.175 1.00 0.48 41 GLY A CA 4
ATOM 4840 C C . GLY A 1 63 ? 15.401 21.604 -10.843 1.00 0.45 41 GLY A C 4
ATOM 4841 O O . GLY A 1 63 ? 15.857 20.986 -11.787 1.00 0.50 41 GLY A O 4
ATOM 4845 N N . ASP A 1 64 ? 16.012 22.656 -10.355 1.00 0.44 42 ASP A N 4
ATOM 4846 C CA . ASP A 1 64 ? 17.297 23.125 -10.953 1.00 0.42 42 ASP A CA 4
ATOM 4847 C C . ASP A 1 64 ? 18.463 22.301 -10.399 1.00 0.35 42 ASP A C 4
ATOM 4848 O O . ASP A 1 64 ? 18.406 21.786 -9.297 1.00 0.44 42 ASP A O 4
ATOM 4857 N N . TYR A 1 65 ? 19.515 22.166 -11.163 1.00 0.28 43 TYR A N 4
ATOM 4858 C CA . TYR A 1 65 ? 20.691 21.366 -10.698 1.00 0.24 43 TYR A CA 4
ATOM 4859 C C . TYR A 1 65 ? 22.001 22.088 -11.035 1.00 0.23 43 TYR A C 4
ATOM 4860 O O . TYR A 1 65 ? 22.038 22.957 -11.887 1.00 0.29 43 TYR A O 4
ATOM 4878 N N . THR A 1 66 ? 23.075 21.744 -10.359 1.00 0.21 44 THR A N 4
ATOM 4879 C CA . THR A 1 66 ? 24.382 22.427 -10.626 1.00 0.21 44 THR A CA 4
ATOM 4880 C C . THR A 1 66 ? 25.560 21.435 -10.542 1.00 0.20 44 THR A C 4
ATOM 4881 O O . THR A 1 66 ? 25.502 20.450 -9.817 1.00 0.22 44 THR A O 4
ATOM 4892 N N . PRO A 1 67 ? 26.603 21.740 -11.291 1.00 0.21 45 PRO A N 4
ATOM 4893 C CA . PRO A 1 67 ? 27.825 20.911 -11.307 1.00 0.23 45 PRO A CA 4
ATOM 4894 C C . PRO A 1 67 ? 28.883 21.490 -10.347 1.00 0.24 45 PRO A C 4
ATOM 4895 O O . PRO A 1 67 ? 29.122 22.684 -10.329 1.00 0.48 45 PRO A O 4
ATOM 4906 N N . THR A 1 68 ? 29.528 20.658 -9.568 1.00 0.26 46 THR A N 4
ATOM 4907 C CA . THR A 1 68 ? 30.582 21.165 -8.632 1.00 0.26 46 THR A CA 4
ATOM 4908 C C . THR A 1 68 ? 31.956 21.032 -9.301 1.00 0.25 46 THR A C 4
ATOM 4909 O O . THR A 1 68 ? 32.460 19.941 -9.477 1.00 0.27 46 THR A O 4
ATOM 4920 N N . VAL A 1 69 ? 32.552 22.132 -9.693 1.00 0.28 47 VAL A N 4
ATOM 4921 C CA . VAL A 1 69 ? 33.883 22.066 -10.382 1.00 0.28 47 VAL A CA 4
ATOM 4922 C C . VAL A 1 69 ? 35.019 21.785 -9.388 1.00 0.29 47 VAL A C 4
ATOM 4923 O O . VAL A 1 69 ? 35.033 22.285 -8.279 1.00 0.35 47 VAL A O 4
ATOM 4936 N N . LYS A 1 70 ? 35.973 20.984 -9.799 1.00 0.29 48 LYS A N 4
ATOM 4937 C CA . LYS A 1 70 ? 37.131 20.650 -8.915 1.00 0.35 48 LYS A CA 4
ATOM 4938 C C . LYS A 1 70 ? 38.426 20.620 -9.739 1.00 0.36 48 LYS A C 4
ATOM 4939 O O . LYS A 1 70 ? 38.403 20.285 -10.910 1.00 0.40 48 LYS A O 4
ATOM 4958 N N . PRO A 1 71 ? 39.522 20.964 -9.099 1.00 0.39 49 PRO A N 4
ATOM 4959 C CA . PRO A 1 71 ? 40.839 20.967 -9.788 1.00 0.42 49 PRO A CA 4
ATOM 4960 C C . PRO A 1 71 ? 41.311 19.523 -10.016 1.00 0.40 49 PRO A C 4
ATOM 4961 O O . PRO A 1 71 ? 41.815 18.875 -9.118 1.00 0.47 49 PRO A O 4
ATOM 4972 N N . SER A 1 72 ? 41.134 19.016 -11.212 1.00 0.40 50 SER A N 4
ATOM 4973 C CA . SER A 1 72 ? 41.555 17.610 -11.505 1.00 0.44 50 SER A CA 4
ATOM 4974 C C . SER A 1 72 ? 43.007 17.558 -12.000 1.00 0.47 50 SER A C 4
ATOM 4975 O O . SER A 1 72 ? 43.800 16.771 -11.518 1.00 0.53 50 SER A O 4
ATOM 4983 N N . SER A 1 73 ? 43.360 18.380 -12.960 1.00 0.47 51 SER A N 4
ATOM 4984 C CA . SER A 1 73 ? 44.762 18.365 -13.484 1.00 0.55 51 SER A CA 4
ATOM 4985 C C . SER A 1 73 ? 45.392 19.758 -13.376 1.00 0.54 51 SER A C 4
ATOM 4986 O O . SER A 1 73 ? 46.396 19.939 -12.713 1.00 0.59 51 SER A O 4
ATOM 4994 N N . LYS A 1 74 ? 44.815 20.741 -14.024 1.00 0.55 52 LYS A N 4
ATOM 4995 C CA . LYS A 1 74 ? 45.383 22.124 -13.960 1.00 0.58 52 LYS A CA 4
ATOM 4996 C C . LYS A 1 74 ? 44.259 23.170 -13.977 1.00 0.53 52 LYS A C 4
ATOM 4997 O O . LYS A 1 74 ? 43.094 22.837 -14.044 1.00 0.49 52 LYS A O 4
ATOM 5016 N N . GLY A 1 75 ? 44.607 24.433 -13.922 1.00 0.58 53 GLY A N 4
ATOM 5017 C CA . GLY A 1 75 ? 43.565 25.506 -13.939 1.00 0.56 53 GLY A CA 4
ATOM 5018 C C . GLY A 1 75 ? 42.847 25.514 -15.295 1.00 0.52 53 GLY A C 4
ATOM 5019 O O . GLY A 1 75 ? 41.678 25.838 -15.381 1.00 0.56 53 GLY A O 4
ATOM 5023 N N . ASN A 1 76 ? 43.540 25.158 -16.353 1.00 0.50 54 ASN A N 4
ATOM 5024 C CA . ASN A 1 76 ? 42.904 25.143 -17.708 1.00 0.48 54 ASN A CA 4
ATOM 5025 C C . ASN A 1 76 ? 41.903 23.985 -17.832 1.00 0.39 54 ASN A C 4
ATOM 5026 O O . ASN A 1 76 ? 40.883 24.115 -18.480 1.00 0.41 54 ASN A O 4
ATOM 5037 N N . TYR A 1 77 ? 42.179 22.857 -17.219 1.00 0.36 55 TYR A N 4
ATOM 5038 C CA . TYR A 1 77 ? 41.232 21.701 -17.309 1.00 0.31 55 TYR A CA 4
ATOM 5039 C C . TYR A 1 77 ? 40.470 21.540 -15.989 1.00 0.31 55 TYR A C 4
ATOM 5040 O O . TYR A 1 77 ? 41.059 21.467 -14.928 1.00 0.54 55 TYR A O 4
ATOM 5058 N N . HIS A 1 78 ? 39.162 21.488 -16.046 1.00 0.35 56 HIS A N 4
ATOM 5059 C CA . HIS A 1 78 ? 38.362 21.343 -14.793 1.00 0.39 56 HIS A CA 4
ATOM 5060 C C . HIS A 1 78 ? 37.423 20.135 -14.868 1.00 0.33 56 HIS A C 4
ATOM 5061 O O . HIS A 1 78 ? 36.879 19.816 -15.909 1.00 0.38 56 HIS A O 4
ATOM 5075 N N . SER A 1 79 ? 37.218 19.482 -13.753 1.00 0.28 57 SER A N 4
ATOM 5076 C CA . SER A 1 79 ? 36.301 18.307 -13.713 1.00 0.26 57 SER A CA 4
ATOM 5077 C C . SER A 1 79 ? 35.161 18.612 -12.737 1.00 0.24 57 SER A C 4
ATOM 5078 O O . SER A 1 79 ? 35.354 18.630 -11.533 1.00 0.30 57 SER A O 4
ATOM 5086 N N . VAL A 1 80 ? 33.982 18.882 -13.241 1.00 0.23 58 VAL A N 4
ATOM 5087 C CA . VAL A 1 80 ? 32.846 19.216 -12.327 1.00 0.24 58 VAL A CA 4
ATOM 5088 C C . VAL A 1 80 ? 31.888 18.028 -12.177 1.00 0.24 58 VAL A C 4
ATOM 5089 O O . VAL A 1 80 ? 31.668 17.271 -13.104 1.00 0.27 58 VAL A O 4
ATOM 5102 N N . SER A 1 81 ? 31.304 17.880 -11.015 1.00 0.26 59 SER A N 4
ATOM 5103 C CA . SER A 1 81 ? 30.336 16.768 -10.789 1.00 0.28 59 SER A CA 4
ATOM 5104 C C . SER A 1 81 ? 28.918 17.342 -10.811 1.00 0.26 59 SER A C 4
ATOM 5105 O O . SER A 1 81 ? 28.529 18.088 -9.931 1.00 0.27 59 SER A O 4
ATOM 5113 N N . ILE A 1 82 ? 28.153 17.024 -11.821 1.00 0.26 60 ILE A N 4
ATOM 5114 C CA . ILE A 1 82 ? 26.771 17.582 -11.910 1.00 0.26 60 ILE A CA 4
ATOM 5115 C C . ILE A 1 82 ? 25.743 16.636 -11.281 1.00 0.26 60 ILE A C 4
ATOM 5116 O O . ILE A 1 82 ? 25.668 15.458 -11.601 1.00 0.27 60 ILE A O 4
ATOM 5132 N N . THR A 1 83 ? 24.938 17.167 -10.393 1.00 0.26 61 THR A N 4
ATOM 5133 C CA . THR A 1 83 ? 23.881 16.339 -9.738 1.00 0.27 61 THR A CA 4
ATOM 5134 C C . THR A 1 83 ? 22.565 16.570 -10.481 1.00 0.28 61 THR A C 4
ATOM 5135 O O . THR A 1 83 ? 22.157 17.694 -10.675 1.00 0.39 61 THR A O 4
ATOM 5146 N N . ILE A 1 84 ? 21.908 15.526 -10.921 1.00 0.36 62 ILE A N 4
ATOM 5147 C CA . ILE A 1 84 ? 20.631 15.722 -11.675 1.00 0.40 62 ILE A CA 4
ATOM 5148 C C . ILE A 1 84 ? 19.711 14.501 -11.548 1.00 0.39 62 ILE A C 4
ATOM 5149 O O . ILE A 1 84 ? 20.152 13.371 -11.586 1.00 0.44 62 ILE A O 4
ATOM 5165 N N . ASN A 1 85 ? 18.428 14.736 -11.422 1.00 0.44 63 ASN A N 4
ATOM 5166 C CA . ASN A 1 85 ? 17.450 13.612 -11.321 1.00 0.44 63 ASN A CA 4
ATOM 5167 C C . ASN A 1 85 ? 16.503 13.674 -12.525 1.00 0.44 63 ASN A C 4
ATOM 5168 O O . ASN A 1 85 ? 15.612 14.502 -12.582 1.00 0.67 63 ASN A O 4
ATOM 5179 N N . ALA A 1 86 ? 16.708 12.823 -13.497 1.00 0.33 64 ALA A N 4
ATOM 5180 C CA . ALA A 1 86 ? 15.840 12.848 -14.714 1.00 0.33 64 ALA A CA 4
ATOM 5181 C C . ALA A 1 86 ? 14.925 11.617 -14.772 1.00 0.32 64 ALA A C 4
ATOM 5182 O O . ALA A 1 86 ? 15.325 10.516 -14.444 1.00 0.32 64 ALA A O 4
ATOM 5189 N N . THR A 1 87 ? 13.699 11.808 -15.200 1.00 0.35 65 THR A N 4
ATOM 5190 C CA . THR A 1 87 ? 12.737 10.662 -15.304 1.00 0.39 65 THR A CA 4
ATOM 5191 C C . THR A 1 87 ? 13.069 9.762 -16.507 1.00 0.36 65 THR A C 4
ATOM 5192 O O . THR A 1 87 ? 12.460 8.728 -16.696 1.00 0.41 65 THR A O 4
ATOM 5203 N N . HIS A 1 88 ? 14.028 10.138 -17.318 1.00 0.30 66 HIS A N 4
ATOM 5204 C CA . HIS A 1 88 ? 14.393 9.292 -18.494 1.00 0.31 66 HIS A CA 4
ATOM 5205 C C . HIS A 1 88 ? 15.908 9.057 -18.527 1.00 0.28 66 HIS A C 4
ATOM 5206 O O . HIS A 1 88 ? 16.686 9.910 -18.139 1.00 0.30 66 HIS A O 4
ATOM 5220 N N . ILE A 1 89 ? 16.329 7.905 -18.990 1.00 0.34 67 ILE A N 4
ATOM 5221 C CA . ILE A 1 89 ? 17.796 7.602 -19.053 1.00 0.38 67 ILE A CA 4
ATOM 5222 C C . ILE A 1 89 ? 18.494 8.498 -20.093 1.00 0.34 67 ILE A C 4
ATOM 5223 O O . ILE A 1 89 ? 19.657 8.827 -19.952 1.00 0.39 67 ILE A O 4
ATOM 5239 N N . GLU A 1 90 ? 17.794 8.896 -21.130 1.00 0.30 68 GLU A N 4
ATOM 5240 C CA . GLU A 1 90 ? 18.418 9.770 -22.172 1.00 0.30 68 GLU A CA 4
ATOM 5241 C C . GLU A 1 90 ? 18.253 11.258 -21.817 1.00 0.25 68 GLU A C 4
ATOM 5242 O O . GLU A 1 90 ? 18.879 12.109 -22.419 1.00 0.29 68 GLU A O 4
ATOM 5254 N N . GLN A 1 91 ? 17.429 11.579 -20.842 1.00 0.23 69 GLN A N 4
ATOM 5255 C CA . GLN A 1 91 ? 17.247 13.015 -20.454 1.00 0.24 69 GLN A CA 4
ATOM 5256 C C . GLN A 1 91 ? 18.578 13.596 -19.970 1.00 0.22 69 GLN A C 4
ATOM 5257 O O . GLN A 1 91 ? 18.978 14.672 -20.372 1.00 0.23 69 GLN A O 4
ATOM 5271 N N . VAL A 1 92 ? 19.271 12.879 -19.118 1.00 0.23 70 VAL A N 4
ATOM 5272 C CA . VAL A 1 92 ? 20.589 13.372 -18.615 1.00 0.24 70 VAL A CA 4
ATOM 5273 C C . VAL A 1 92 ? 21.636 13.321 -19.743 1.00 0.23 70 VAL A C 4
ATOM 5274 O O . VAL A 1 92 ? 22.560 14.112 -19.775 1.00 0.26 70 VAL A O 4
ATOM 5287 N N . GLU A 1 93 ? 21.483 12.405 -20.675 1.00 0.23 71 GLU A N 4
ATOM 5288 C CA . GLU A 1 93 ? 22.451 12.309 -21.812 1.00 0.24 71 GLU A CA 4
ATOM 5289 C C . GLU A 1 93 ? 22.277 13.519 -22.740 1.00 0.22 71 GLU A C 4
ATOM 5290 O O . GLU A 1 93 ? 23.232 14.195 -23.074 1.00 0.24 71 GLU A O 4
ATOM 5302 N N . THR A 1 94 ? 21.059 13.805 -23.141 1.00 0.21 72 THR A N 4
ATOM 5303 C CA . THR A 1 94 ? 20.814 14.984 -24.030 1.00 0.21 72 THR A CA 4
ATOM 5304 C C . THR A 1 94 ? 21.234 16.268 -23.305 1.00 0.20 72 THR A C 4
ATOM 5305 O O . THR A 1 94 ? 21.838 17.146 -23.888 1.00 0.24 72 THR A O 4
ATOM 5316 N N . LEU A 1 95 ? 20.935 16.366 -22.029 1.00 0.21 73 LEU A N 4
ATOM 5317 C CA . LEU A 1 95 ? 21.332 17.578 -21.246 1.00 0.24 73 LEU A CA 4
ATOM 5318 C C . LEU A 1 95 ? 22.860 17.726 -21.261 1.00 0.25 73 LEU A C 4
ATOM 5319 O O . LEU A 1 95 ? 23.380 18.821 -21.353 1.00 0.29 73 LEU A O 4
ATOM 5335 N N . TYR A 1 96 ? 23.579 16.625 -21.194 1.00 0.24 74 TYR A N 4
ATOM 5336 C CA . TYR A 1 96 ? 25.073 16.693 -21.234 1.00 0.26 74 TYR A CA 4
ATOM 5337 C C . TYR A 1 96 ? 25.516 17.275 -22.586 1.00 0.26 74 TYR A C 4
ATOM 5338 O O . TYR A 1 96 ? 26.367 18.141 -22.644 1.00 0.30 74 TYR A O 4
ATOM 5356 N N . GLU A 1 97 ? 24.930 16.815 -23.668 1.00 0.25 75 GLU A N 4
ATOM 5357 C CA . GLU A 1 97 ? 25.303 17.353 -25.018 1.00 0.27 75 GLU A CA 4
ATOM 5358 C C . GLU A 1 97 ? 24.994 18.853 -25.088 1.00 0.26 75 GLU A C 4
ATOM 5359 O O . GLU A 1 97 ? 25.723 19.613 -25.695 1.00 0.31 75 GLU A O 4
ATOM 5371 N N . GLU A 1 98 ? 23.923 19.282 -24.462 1.00 0.24 76 GLU A N 4
ATOM 5372 C CA . GLU A 1 98 ? 23.566 20.734 -24.478 1.00 0.25 76 GLU A CA 4
ATOM 5373 C C . GLU A 1 98 ? 24.602 21.545 -23.689 1.00 0.25 76 GLU A C 4
ATOM 5374 O O . GLU A 1 98 ? 25.108 22.542 -24.168 1.00 0.30 76 GLU A O 4
ATOM 5386 N N . LEU A 1 99 ? 24.927 21.121 -22.488 1.00 0.24 77 LEU A N 4
ATOM 5387 C CA . LEU A 1 99 ? 25.940 21.869 -21.675 1.00 0.24 77 LEU A CA 4
ATOM 5388 C C . LEU A 1 99 ? 27.353 21.655 -22.244 1.00 0.24 77 LEU A C 4
ATOM 5389 O O . LEU A 1 99 ? 28.218 22.495 -22.090 1.00 0.27 77 LEU A O 4
ATOM 5405 N N . GLY A 1 100 ? 27.590 20.541 -22.899 1.00 0.24 78 GLY A N 4
ATOM 5406 C CA . GLY A 1 100 ? 28.941 20.274 -23.476 1.00 0.26 78 GLY A CA 4
ATOM 5407 C C . GLY A 1 100 ? 28.887 20.411 -25.000 1.00 0.24 78 GLY A C 4
ATOM 5408 O O . GLY A 1 100 ? 29.509 19.654 -25.720 1.00 0.31 78 GLY A O 4
ATOM 5412 N N . LYS A 1 101 ? 28.152 21.374 -25.498 1.00 0.23 79 LYS A N 4
ATOM 5413 C CA . LYS A 1 101 ? 28.060 21.567 -26.978 1.00 0.25 79 LYS A CA 4
ATOM 5414 C C . LYS A 1 101 ? 29.113 22.581 -27.462 1.00 0.26 79 LYS A C 4
ATOM 5415 O O . LYS A 1 101 ? 29.152 22.929 -28.627 1.00 0.30 79 LYS A O 4
ATOM 5434 N N . ILE A 1 102 ? 29.965 23.054 -26.578 1.00 0.26 80 ILE A N 4
ATOM 5435 C CA . ILE A 1 102 ? 31.013 24.043 -26.993 1.00 0.32 80 ILE A CA 4
ATOM 5436 C C . ILE A 1 102 ? 32.089 23.345 -27.831 1.00 0.35 80 ILE A C 4
ATOM 5437 O O . ILE A 1 102 ? 32.309 22.153 -27.704 1.00 0.36 80 ILE A O 4
ATOM 5453 N N . ASP A 1 103 ? 32.775 24.080 -28.670 1.00 0.43 81 ASP A N 4
ATOM 5454 C CA . ASP A 1 103 ? 33.858 23.466 -29.502 1.00 0.50 81 ASP A CA 4
ATOM 5455 C C . ASP A 1 103 ? 35.044 23.049 -28.610 1.00 0.49 81 ASP A C 4
ATOM 5456 O O . ASP A 1 103 ? 35.894 22.281 -29.019 1.00 0.55 81 ASP A O 4
ATOM 5465 N N . ILE A 1 104 ? 35.096 23.549 -27.395 1.00 0.47 82 ILE A N 4
ATOM 5466 C CA . ILE A 1 104 ? 36.213 23.188 -26.465 1.00 0.50 82 ILE A CA 4
ATOM 5467 C C . ILE A 1 104 ? 36.058 21.731 -25.998 1.00 0.43 82 ILE A C 4
ATOM 5468 O O . ILE A 1 104 ? 35.046 21.097 -26.241 1.00 0.41 82 ILE A O 4
ATOM 5484 N N . VAL A 1 105 ? 37.057 21.195 -25.338 1.00 0.43 83 VAL A N 4
ATOM 5485 C CA . VAL A 1 105 ? 36.981 19.776 -24.862 1.00 0.40 83 VAL A CA 4
ATOM 5486 C C . VAL A 1 105 ? 35.832 19.598 -23.855 1.00 0.33 83 VAL A C 4
ATOM 5487 O O . VAL A 1 105 ? 35.847 20.151 -22.770 1.00 0.35 83 VAL A O 4
ATOM 5500 N N . ARG A 1 106 ? 34.842 18.816 -24.221 1.00 0.30 84 ARG A N 4
ATOM 5501 C CA . ARG A 1 106 ? 33.681 18.565 -23.310 1.00 0.26 84 ARG A CA 4
ATOM 5502 C C . ARG A 1 106 ? 33.562 17.056 -23.029 1.00 0.27 84 ARG A C 4
ATOM 5503 O O . ARG A 1 106 ? 33.765 16.236 -23.907 1.00 0.34 84 ARG A O 4
ATOM 5524 N N . MET A 1 107 ? 33.241 16.681 -21.814 1.00 0.24 85 MET A N 4
ATOM 5525 C CA . MET A 1 107 ? 33.113 15.224 -21.478 1.00 0.26 85 MET A CA 4
ATOM 5526 C C . MET A 1 107 ? 32.245 15.041 -20.227 1.00 0.23 85 MET A C 4
ATOM 5527 O O . MET A 1 107 ? 32.155 15.923 -19.399 1.00 0.23 85 MET A O 4
ATOM 5541 N N . VAL A 1 108 ? 31.608 13.905 -20.084 1.00 0.23 86 VAL A N 4
ATOM 5542 C CA . VAL A 1 108 ? 30.752 13.668 -18.877 1.00 0.23 86 VAL A CA 4
ATOM 5543 C C . VAL A 1 108 ? 30.867 12.210 -18.404 1.00 0.24 86 VAL A C 4
ATOM 5544 O O . VAL A 1 108 ? 31.216 11.325 -19.165 1.00 0.29 86 VAL A O 4
ATOM 5557 N N . LEU A 1 109 ? 30.566 11.962 -17.155 1.00 0.24 87 LEU A N 4
ATOM 5558 C CA . LEU A 1 109 ? 30.644 10.568 -16.615 1.00 0.26 87 LEU A CA 4
ATOM 5559 C C . LEU A 1 109 ? 29.239 9.945 -16.571 1.00 0.30 87 LEU A C 4
ATOM 5560 O O . LEU A 1 109 ? 29.098 8.821 -17.021 1.00 0.40 87 LEU A O 4
ATOM 5577 N N . MET A 1 23 ? 15.038 -0.258 -19.867 1.00 0.77 1 MET A N 5
ATOM 5578 C CA . MET A 1 23 ? 16.495 -0.169 -19.540 1.00 0.58 1 MET A CA 5
ATOM 5579 C C . MET A 1 23 ? 16.931 1.298 -19.440 1.00 0.45 1 MET A C 5
ATOM 5580 O O . MET A 1 23 ? 16.600 2.111 -20.284 1.00 0.51 1 MET A O 5
ATOM 5594 N N . LYS A 1 24 ? 17.673 1.640 -18.416 1.00 0.40 2 LYS A N 5
ATOM 5595 C CA . LYS A 1 24 ? 18.135 3.054 -18.256 1.00 0.37 2 LYS A CA 5
ATOM 5596 C C . LYS A 1 24 ? 19.476 3.261 -18.978 1.00 0.37 2 LYS A C 5
ATOM 5597 O O . LYS A 1 24 ? 20.485 3.560 -18.367 1.00 0.43 2 LYS A O 5
ATOM 5616 N N . THR A 1 25 ? 19.487 3.103 -20.279 1.00 0.38 3 THR A N 5
ATOM 5617 C CA . THR A 1 25 ? 20.753 3.290 -21.055 1.00 0.41 3 THR A CA 5
ATOM 5618 C C . THR A 1 25 ? 20.469 4.093 -22.332 1.00 0.43 3 THR A C 5
ATOM 5619 O O . THR A 1 25 ? 21.061 5.130 -22.564 1.00 0.48 3 THR A O 5
ATOM 5630 N N . LYS A 1 26 ? 19.565 3.620 -23.154 1.00 0.44 4 LYS A N 5
ATOM 5631 C CA . LYS A 1 26 ? 19.230 4.350 -24.415 1.00 0.51 4 LYS A CA 5
ATOM 5632 C C . LYS A 1 26 ? 17.774 4.066 -24.815 1.00 0.51 4 LYS A C 5
ATOM 5633 O O . LYS A 1 26 ? 17.482 3.727 -25.948 1.00 0.65 4 LYS A O 5
ATOM 5652 N N . LEU A 1 27 ? 16.858 4.200 -23.885 1.00 0.44 5 LEU A N 5
ATOM 5653 C CA . LEU A 1 27 ? 15.419 3.936 -24.193 1.00 0.45 5 LEU A CA 5
ATOM 5654 C C . LEU A 1 27 ? 14.621 5.246 -24.216 1.00 0.43 5 LEU A C 5
ATOM 5655 O O . LEU A 1 27 ? 15.051 6.257 -23.689 1.00 0.49 5 LEU A O 5
ATOM 5671 N N . ASN A 1 28 ? 13.456 5.228 -24.816 1.00 0.45 6 ASN A N 5
ATOM 5672 C CA . ASN A 1 28 ? 12.611 6.461 -24.874 1.00 0.48 6 ASN A CA 5
ATOM 5673 C C . ASN A 1 28 ? 11.163 6.119 -24.510 1.00 0.45 6 ASN A C 5
ATOM 5674 O O . ASN A 1 28 ? 10.581 5.196 -25.052 1.00 0.49 6 ASN A O 5
ATOM 5685 N N . GLU A 1 29 ? 10.581 6.860 -23.593 1.00 0.44 7 GLU A N 5
ATOM 5686 C CA . GLU A 1 29 ? 9.167 6.597 -23.169 1.00 0.48 7 GLU A CA 5
ATOM 5687 C C . GLU A 1 29 ? 8.982 5.121 -22.782 1.00 0.46 7 GLU A C 5
ATOM 5688 O O . GLU A 1 29 ? 8.216 4.397 -23.390 1.00 0.58 7 GLU A O 5
ATOM 5700 N N . LEU A 1 30 ? 9.689 4.670 -21.773 1.00 0.41 8 LEU A N 5
ATOM 5701 C CA . LEU A 1 30 ? 9.564 3.243 -21.346 1.00 0.42 8 LEU A CA 5
ATOM 5702 C C . LEU A 1 30 ? 9.728 3.110 -19.826 1.00 0.39 8 LEU A C 5
ATOM 5703 O O . LEU A 1 30 ? 8.998 2.381 -19.180 1.00 0.47 8 LEU A O 5
ATOM 5719 N N . LEU A 1 31 ? 10.684 3.801 -19.252 1.00 0.35 9 LEU A N 5
ATOM 5720 C CA . LEU A 1 31 ? 10.904 3.708 -17.776 1.00 0.36 9 LEU A CA 5
ATOM 5721 C C . LEU A 1 31 ? 10.046 4.741 -17.037 1.00 0.37 9 LEU A C 5
ATOM 5722 O O . LEU A 1 31 ? 9.310 4.404 -16.128 1.00 0.42 9 LEU A O 5
ATOM 5738 N N . GLU A 1 32 ? 10.144 5.996 -17.418 1.00 0.36 10 GLU A N 5
ATOM 5739 C CA . GLU A 1 32 ? 9.347 7.075 -16.744 1.00 0.40 10 GLU A CA 5
ATOM 5740 C C . GLU A 1 32 ? 9.635 7.099 -15.232 1.00 0.40 10 GLU A C 5
ATOM 5741 O O . GLU A 1 32 ? 8.773 7.420 -14.434 1.00 0.50 10 GLU A O 5
ATOM 5753 N N . PHE A 1 33 ? 10.842 6.768 -14.837 1.00 0.35 11 PHE A N 5
ATOM 5754 C CA . PHE A 1 33 ? 11.192 6.775 -13.383 1.00 0.36 11 PHE A CA 5
ATOM 5755 C C . PHE A 1 33 ? 12.194 7.901 -13.096 1.00 0.31 11 PHE A C 5
ATOM 5756 O O . PHE A 1 33 ? 13.285 7.905 -13.634 1.00 0.28 11 PHE A O 5
ATOM 5773 N N . PRO A 1 34 ? 11.790 8.825 -12.252 1.00 0.32 12 PRO A N 5
ATOM 5774 C CA . PRO A 1 34 ? 12.667 9.973 -11.897 1.00 0.29 12 PRO A CA 5
ATOM 5775 C C . PRO A 1 34 ? 13.852 9.506 -11.050 1.00 0.27 12 PRO A C 5
ATOM 5776 O O . PRO A 1 34 ? 13.705 9.147 -9.896 1.00 0.32 12 PRO A O 5
ATOM 5787 N N . THR A 1 35 ? 15.029 9.504 -11.625 1.00 0.24 13 THR A N 5
ATOM 5788 C CA . THR A 1 35 ? 16.238 9.058 -10.867 1.00 0.24 13 THR A CA 5
ATOM 5789 C C . THR A 1 35 ? 17.363 10.098 -10.990 1.00 0.21 13 THR A C 5
ATOM 5790 O O . THR A 1 35 ? 17.528 10.711 -12.028 1.00 0.21 13 THR A O 5
ATOM 5801 N N . PRO A 1 36 ? 18.104 10.261 -9.916 1.00 0.22 14 PRO A N 5
ATOM 5802 C CA . PRO A 1 36 ? 19.227 11.233 -9.903 1.00 0.22 14 PRO A CA 5
ATOM 5803 C C . PRO A 1 36 ? 20.388 10.720 -10.765 1.00 0.19 14 PRO A C 5
ATOM 5804 O O . PRO A 1 36 ? 20.852 9.606 -10.600 1.00 0.26 14 PRO A O 5
ATOM 5815 N N . PHE A 1 37 ? 20.852 11.524 -11.688 1.00 0.17 15 PHE A N 5
ATOM 5816 C CA . PHE A 1 37 ? 21.975 11.094 -12.573 1.00 0.17 15 PHE A CA 5
ATOM 5817 C C . PHE A 1 37 ? 23.260 11.848 -12.213 1.00 0.19 15 PHE A C 5
ATOM 5818 O O . PHE A 1 37 ? 23.463 12.975 -12.629 1.00 0.21 15 PHE A O 5
ATOM 5835 N N . THR A 1 38 ? 24.138 11.227 -11.464 1.00 0.22 16 THR A N 5
ATOM 5836 C CA . THR A 1 38 ? 25.424 11.902 -11.103 1.00 0.25 16 THR A CA 5
ATOM 5837 C C . THR A 1 38 ? 26.325 11.905 -12.340 1.00 0.23 16 THR A C 5
ATOM 5838 O O . THR A 1 38 ? 27.034 10.951 -12.604 1.00 0.27 16 THR A O 5
ATOM 5849 N N . TYR A 1 39 ? 26.277 12.955 -13.120 1.00 0.21 17 TYR A N 5
ATOM 5850 C CA . TYR A 1 39 ? 27.103 12.998 -14.362 1.00 0.20 17 TYR A CA 5
ATOM 5851 C C . TYR A 1 39 ? 28.307 13.926 -14.185 1.00 0.20 17 TYR A C 5
ATOM 5852 O O . TYR A 1 39 ? 28.179 15.135 -14.175 1.00 0.24 17 TYR A O 5
ATOM 5870 N N . LYS A 1 40 ? 29.482 13.360 -14.055 1.00 0.19 18 LYS A N 5
ATOM 5871 C CA . LYS A 1 40 ? 30.705 14.199 -13.889 1.00 0.19 18 LYS A CA 5
ATOM 5872 C C . LYS A 1 40 ? 31.145 14.740 -15.255 1.00 0.17 18 LYS A C 5
ATOM 5873 O O . LYS A 1 40 ? 31.885 14.101 -15.980 1.00 0.19 18 LYS A O 5
ATOM 5892 N N . VAL A 1 41 ? 30.689 15.916 -15.609 1.00 0.16 19 VAL A N 5
ATOM 5893 C CA . VAL A 1 41 ? 31.069 16.507 -16.927 1.00 0.16 19 VAL A CA 5
ATOM 5894 C C . VAL A 1 41 ? 32.480 17.106 -16.833 1.00 0.16 19 VAL A C 5
ATOM 5895 O O . VAL A 1 41 ? 32.665 18.225 -16.395 1.00 0.19 19 VAL A O 5
ATOM 5908 N N . MET A 1 42 ? 33.474 16.355 -17.241 1.00 0.17 20 MET A N 5
ATOM 5909 C CA . MET A 1 42 ? 34.879 16.861 -17.178 1.00 0.20 20 MET A CA 5
ATOM 5910 C C . MET A 1 42 ? 35.311 17.403 -18.546 1.00 0.18 20 MET A C 5
ATOM 5911 O O . MET A 1 42 ? 34.868 16.935 -19.580 1.00 0.24 20 MET A O 5
ATOM 5925 N N . GLY A 1 43 ? 36.169 18.392 -18.554 1.00 0.21 21 GLY A N 5
ATOM 5926 C CA . GLY A 1 43 ? 36.633 18.975 -19.848 1.00 0.23 21 GLY A CA 5
ATOM 5927 C C . GLY A 1 43 ? 37.355 20.298 -19.587 1.00 0.22 21 GLY A C 5
ATOM 5928 O O . GLY A 1 43 ? 37.923 20.507 -18.529 1.00 0.26 21 GLY A O 5
ATOM 5932 N N . GLN A 1 44 ? 37.339 21.194 -20.542 1.00 0.23 22 GLN A N 5
ATOM 5933 C CA . GLN A 1 44 ? 38.028 22.507 -20.346 1.00 0.26 22 GLN A CA 5
ATOM 5934 C C . GLN A 1 44 ? 37.220 23.398 -19.392 1.00 0.26 22 GLN A C 5
ATOM 5935 O O . GLN A 1 44 ? 36.005 23.457 -19.462 1.00 0.32 22 GLN A O 5
ATOM 5949 N N . ALA A 1 45 ? 37.892 24.088 -18.504 1.00 0.29 23 ALA A N 5
ATOM 5950 C CA . ALA A 1 45 ? 37.183 24.981 -17.536 1.00 0.31 23 ALA A CA 5
ATOM 5951 C C . ALA A 1 45 ? 36.564 26.177 -18.268 1.00 0.26 23 ALA A C 5
ATOM 5952 O O . ALA A 1 45 ? 37.262 27.004 -18.825 1.00 0.31 23 ALA A O 5
ATOM 5959 N N . LEU A 1 46 ? 35.258 26.269 -18.268 1.00 0.26 24 LEU A N 5
ATOM 5960 C CA . LEU A 1 46 ? 34.575 27.405 -18.959 1.00 0.28 24 LEU A CA 5
ATOM 5961 C C . LEU A 1 46 ? 33.519 28.029 -18.036 1.00 0.30 24 LEU A C 5
ATOM 5962 O O . LEU A 1 46 ? 32.956 27.353 -17.195 1.00 0.31 24 LEU A O 5
ATOM 5978 N N . PRO A 1 47 ? 33.282 29.306 -18.226 1.00 0.37 25 PRO A N 5
ATOM 5979 C CA . PRO A 1 47 ? 32.276 30.029 -17.402 1.00 0.42 25 PRO A CA 5
ATOM 5980 C C . PRO A 1 47 ? 30.844 29.627 -17.798 1.00 0.40 25 PRO A C 5
ATOM 5981 O O . PRO A 1 47 ? 29.925 29.730 -17.006 1.00 0.45 25 PRO A O 5
ATOM 5992 N N . GLU A 1 48 ? 30.647 29.172 -19.016 1.00 0.38 26 GLU A N 5
ATOM 5993 C CA . GLU A 1 48 ? 29.274 28.770 -19.462 1.00 0.40 26 GLU A CA 5
ATOM 5994 C C . GLU A 1 48 ? 28.893 27.374 -18.938 1.00 0.37 26 GLU A C 5
ATOM 5995 O O . GLU A 1 48 ? 27.767 26.944 -19.100 1.00 0.39 26 GLU A O 5
ATOM 6007 N N . LEU A 1 49 ? 29.810 26.659 -18.323 1.00 0.37 27 LEU A N 5
ATOM 6008 C CA . LEU A 1 49 ? 29.474 25.292 -17.807 1.00 0.40 27 LEU A CA 5
ATOM 6009 C C . LEU A 1 49 ? 28.336 25.373 -16.782 1.00 0.38 27 LEU A C 5
ATOM 6010 O O . LEU A 1 49 ? 27.287 24.792 -16.974 1.00 0.38 27 LEU A O 5
ATOM 6026 N N . VAL A 1 50 ? 28.532 26.094 -15.702 1.00 0.41 28 VAL A N 5
ATOM 6027 C CA . VAL A 1 50 ? 27.452 26.214 -14.667 1.00 0.42 28 VAL A CA 5
ATOM 6028 C C . VAL A 1 50 ? 26.210 26.904 -15.259 1.00 0.36 28 VAL A C 5
ATOM 6029 O O . VAL A 1 50 ? 25.093 26.619 -14.867 1.00 0.37 28 VAL A O 5
ATOM 6042 N N . ASP A 1 51 ? 26.396 27.799 -16.202 1.00 0.33 29 ASP A N 5
ATOM 6043 C CA . ASP A 1 51 ? 25.227 28.496 -16.823 1.00 0.31 29 ASP A CA 5
ATOM 6044 C C . ASP A 1 51 ? 24.408 27.502 -17.655 1.00 0.25 29 ASP A C 5
ATOM 6045 O O . ASP A 1 51 ? 23.226 27.324 -17.432 1.00 0.29 29 ASP A O 5
ATOM 6054 N N . GLN A 1 52 ? 25.030 26.845 -18.607 1.00 0.22 30 GLN A N 5
ATOM 6055 C CA . GLN A 1 52 ? 24.291 25.852 -19.449 1.00 0.21 30 GLN A CA 5
ATOM 6056 C C . GLN A 1 52 ? 23.783 24.698 -18.584 1.00 0.20 30 GLN A C 5
ATOM 6057 O O . GLN A 1 52 ? 22.690 24.213 -18.784 1.00 0.24 30 GLN A O 5
ATOM 6071 N N . VAL A 1 53 ? 24.561 24.263 -17.622 1.00 0.20 31 VAL A N 5
ATOM 6072 C CA . VAL A 1 53 ? 24.114 23.142 -16.736 1.00 0.21 31 VAL A CA 5
ATOM 6073 C C . VAL A 1 53 ? 22.780 23.496 -16.065 1.00 0.21 31 VAL A C 5
ATOM 6074 O O . VAL A 1 53 ? 21.839 22.736 -16.116 1.00 0.26 31 VAL A O 5
ATOM 6087 N N . VAL A 1 54 ? 22.701 24.641 -15.433 1.00 0.21 32 VAL A N 5
ATOM 6088 C CA . VAL A 1 54 ? 21.432 25.044 -14.745 1.00 0.23 32 VAL A CA 5
ATOM 6089 C C . VAL A 1 54 ? 20.281 25.218 -15.754 1.00 0.22 32 VAL A C 5
ATOM 6090 O O . VAL A 1 54 ? 19.159 24.832 -15.489 1.00 0.25 32 VAL A O 5
ATOM 6103 N N . GLU A 1 55 ? 20.548 25.803 -16.896 1.00 0.21 33 GLU A N 5
ATOM 6104 C CA . GLU A 1 55 ? 19.460 26.011 -17.907 1.00 0.22 33 GLU A CA 5
ATOM 6105 C C . GLU A 1 55 ? 19.036 24.679 -18.547 1.00 0.21 33 GLU A C 5
ATOM 6106 O O . GLU A 1 55 ? 17.862 24.364 -18.611 1.00 0.24 33 GLU A O 5
ATOM 6118 N N . VAL A 1 56 ? 19.979 23.908 -19.031 1.00 0.19 34 VAL A N 5
ATOM 6119 C CA . VAL A 1 56 ? 19.630 22.604 -19.683 1.00 0.20 34 VAL A CA 5
ATOM 6120 C C . VAL A 1 56 ? 19.104 21.582 -18.657 1.00 0.21 34 VAL A C 5
ATOM 6121 O O . VAL A 1 56 ? 18.322 20.715 -18.995 1.00 0.26 34 VAL A O 5
ATOM 6134 N N . VAL A 1 57 ? 19.515 21.676 -17.412 1.00 0.21 35 VAL A N 5
ATOM 6135 C CA . VAL A 1 57 ? 19.018 20.703 -16.386 1.00 0.23 35 VAL A CA 5
ATOM 6136 C C . VAL A 1 57 ? 17.650 21.141 -15.836 1.00 0.25 35 VAL A C 5
ATOM 6137 O O . VAL A 1 57 ? 16.866 20.322 -15.398 1.00 0.30 35 VAL A O 5
ATOM 6150 N N . GLN A 1 58 ? 17.359 22.422 -15.852 1.00 0.26 36 GLN A N 5
ATOM 6151 C CA . GLN A 1 58 ? 16.043 22.899 -15.330 1.00 0.29 36 GLN A CA 5
ATOM 6152 C C . GLN A 1 58 ? 14.937 22.665 -16.370 1.00 0.30 36 GLN A C 5
ATOM 6153 O O . GLN A 1 58 ? 13.830 22.289 -16.031 1.00 0.35 36 GLN A O 5
ATOM 6167 N N . ARG A 1 59 ? 15.226 22.888 -17.631 1.00 0.31 37 ARG A N 5
ATOM 6168 C CA . ARG A 1 59 ? 14.189 22.680 -18.692 1.00 0.34 37 ARG A CA 5
ATOM 6169 C C . ARG A 1 59 ? 13.866 21.186 -18.874 1.00 0.35 37 ARG A C 5
ATOM 6170 O O . ARG A 1 59 ? 12.828 20.835 -19.405 1.00 0.40 37 ARG A O 5
ATOM 6191 N N . HIS A 1 60 ? 14.742 20.305 -18.445 1.00 0.34 38 HIS A N 5
ATOM 6192 C CA . HIS A 1 60 ? 14.473 18.840 -18.604 1.00 0.37 38 HIS A CA 5
ATOM 6193 C C . HIS A 1 60 ? 14.103 18.206 -17.258 1.00 0.37 38 HIS A C 5
ATOM 6194 O O . HIS A 1 60 ? 13.154 17.450 -17.164 1.00 0.44 38 HIS A O 5
ATOM 6208 N N . ALA A 1 61 ? 14.839 18.510 -16.218 1.00 0.35 39 ALA A N 5
ATOM 6209 C CA . ALA A 1 61 ? 14.528 17.928 -14.876 1.00 0.39 39 ALA A CA 5
ATOM 6210 C C . ALA A 1 61 ? 13.842 18.981 -13.993 1.00 0.39 39 ALA A C 5
ATOM 6211 O O . ALA A 1 61 ? 14.089 20.163 -14.137 1.00 0.38 39 ALA A O 5
ATOM 6218 N N . PRO A 1 62 ? 12.996 18.514 -13.102 1.00 0.43 40 PRO A N 5
ATOM 6219 C CA . PRO A 1 62 ? 12.263 19.432 -12.190 1.00 0.45 40 PRO A CA 5
ATOM 6220 C C . PRO A 1 62 ? 13.213 20.029 -11.147 1.00 0.43 40 PRO A C 5
ATOM 6221 O O . PRO A 1 62 ? 14.085 19.358 -10.631 1.00 0.46 40 PRO A O 5
ATOM 6232 N N . GLY A 1 63 ? 13.045 21.288 -10.839 1.00 0.44 41 GLY A N 5
ATOM 6233 C CA . GLY A 1 63 ? 13.934 21.946 -9.836 1.00 0.45 41 GLY A CA 5
ATOM 6234 C C . GLY A 1 63 ? 15.232 22.401 -10.515 1.00 0.44 41 GLY A C 5
ATOM 6235 O O . GLY A 1 63 ? 15.480 22.098 -11.669 1.00 0.56 41 GLY A O 5
ATOM 6239 N N . ASP A 1 64 ? 16.062 23.124 -9.805 1.00 0.39 42 ASP A N 5
ATOM 6240 C CA . ASP A 1 64 ? 17.347 23.599 -10.402 1.00 0.37 42 ASP A CA 5
ATOM 6241 C C . ASP A 1 64 ? 18.510 22.718 -9.933 1.00 0.35 42 ASP A C 5
ATOM 6242 O O . ASP A 1 64 ? 18.530 22.250 -8.809 1.00 0.47 42 ASP A O 5
ATOM 6251 N N . TYR A 1 65 ? 19.476 22.489 -10.787 1.00 0.29 43 TYR A N 5
ATOM 6252 C CA . TYR A 1 65 ? 20.644 21.637 -10.398 1.00 0.28 43 TYR A CA 5
ATOM 6253 C C . TYR A 1 65 ? 21.958 22.358 -10.716 1.00 0.28 43 TYR A C 5
ATOM 6254 O O . TYR A 1 65 ? 21.977 23.343 -11.434 1.00 0.32 43 TYR A O 5
ATOM 6272 N N . THR A 1 66 ? 23.057 21.884 -10.177 1.00 0.27 44 THR A N 5
ATOM 6273 C CA . THR A 1 66 ? 24.371 22.555 -10.441 1.00 0.27 44 THR A CA 5
ATOM 6274 C C . THR A 1 66 ? 25.504 21.523 -10.579 1.00 0.26 44 THR A C 5
ATOM 6275 O O . THR A 1 66 ? 25.405 20.411 -10.075 1.00 0.27 44 THR A O 5
ATOM 6286 N N . PRO A 1 67 ? 26.553 21.940 -11.263 1.00 0.26 45 PRO A N 5
ATOM 6287 C CA . PRO A 1 67 ? 27.743 21.091 -11.476 1.00 0.28 45 PRO A CA 5
ATOM 6288 C C . PRO A 1 67 ? 28.827 21.419 -10.432 1.00 0.30 45 PRO A C 5
ATOM 6289 O O . PRO A 1 67 ? 29.144 22.573 -10.200 1.00 0.53 45 PRO A O 5
ATOM 6300 N N . THR A 1 68 ? 29.407 20.423 -9.810 1.00 0.23 46 THR A N 5
ATOM 6301 C CA . THR A 1 68 ? 30.479 20.687 -8.795 1.00 0.24 46 THR A CA 5
ATOM 6302 C C . THR A 1 68 ? 31.857 20.614 -9.473 1.00 0.21 46 THR A C 5
ATOM 6303 O O . THR A 1 68 ? 32.446 19.555 -9.586 1.00 0.22 46 THR A O 5
ATOM 6314 N N . VAL A 1 69 ? 32.362 21.732 -9.939 1.00 0.21 47 VAL A N 5
ATOM 6315 C CA . VAL A 1 69 ? 33.690 21.731 -10.634 1.00 0.20 47 VAL A CA 5
ATOM 6316 C C . VAL A 1 69 ? 34.851 21.622 -9.636 1.00 0.21 47 VAL A C 5
ATOM 6317 O O . VAL A 1 69 ? 34.840 22.220 -8.576 1.00 0.26 47 VAL A O 5
ATOM 6330 N N . LYS A 1 70 ? 35.860 20.865 -9.991 1.00 0.20 48 LYS A N 5
ATOM 6331 C CA . LYS A 1 70 ? 37.050 20.706 -9.103 1.00 0.24 48 LYS A CA 5
ATOM 6332 C C . LYS A 1 70 ? 38.326 20.648 -9.960 1.00 0.23 48 LYS A C 5
ATOM 6333 O O . LYS A 1 70 ? 38.270 20.280 -11.121 1.00 0.23 48 LYS A O 5
ATOM 6352 N N . PRO A 1 71 ? 39.435 21.018 -9.363 1.00 0.29 49 PRO A N 5
ATOM 6353 C CA . PRO A 1 71 ? 40.729 21.011 -10.094 1.00 0.32 49 PRO A CA 5
ATOM 6354 C C . PRO A 1 71 ? 41.193 19.568 -10.337 1.00 0.35 49 PRO A C 5
ATOM 6355 O O . PRO A 1 71 ? 41.737 18.922 -9.459 1.00 0.47 49 PRO A O 5
ATOM 6366 N N . SER A 1 72 ? 40.967 19.058 -11.525 1.00 0.36 50 SER A N 5
ATOM 6367 C CA . SER A 1 72 ? 41.376 17.652 -11.837 1.00 0.46 50 SER A CA 5
ATOM 6368 C C . SER A 1 72 ? 42.807 17.607 -12.396 1.00 0.47 50 SER A C 5
ATOM 6369 O O . SER A 1 72 ? 43.615 16.800 -11.974 1.00 0.51 50 SER A O 5
ATOM 6377 N N . SER A 1 73 ? 43.126 18.459 -13.343 1.00 0.48 51 SER A N 5
ATOM 6378 C CA . SER A 1 73 ? 44.503 18.454 -13.931 1.00 0.56 51 SER A CA 5
ATOM 6379 C C . SER A 1 73 ? 45.154 19.843 -13.814 1.00 0.54 51 SER A C 5
ATOM 6380 O O . SER A 1 73 ? 46.259 19.974 -13.321 1.00 0.61 51 SER A O 5
ATOM 6388 N N . LYS A 1 74 ? 44.481 20.875 -14.269 1.00 0.51 52 LYS A N 5
ATOM 6389 C CA . LYS A 1 74 ? 45.060 22.257 -14.193 1.00 0.52 52 LYS A CA 5
ATOM 6390 C C . LYS A 1 74 ? 43.939 23.300 -14.087 1.00 0.45 52 LYS A C 5
ATOM 6391 O O . LYS A 1 74 ? 42.770 22.974 -14.153 1.00 0.41 52 LYS A O 5
ATOM 6410 N N . GLY A 1 75 ? 44.289 24.557 -13.947 1.00 0.48 53 GLY A N 5
ATOM 6411 C CA . GLY A 1 75 ? 43.247 25.626 -13.866 1.00 0.46 53 GLY A CA 5
ATOM 6412 C C . GLY A 1 75 ? 42.481 25.691 -15.197 1.00 0.42 53 GLY A C 5
ATOM 6413 O O . GLY A 1 75 ? 41.322 26.059 -15.237 1.00 0.44 53 GLY A O 5
ATOM 6417 N N . ASN A 1 76 ? 43.124 25.325 -16.286 1.00 0.44 54 ASN A N 5
ATOM 6418 C CA . ASN A 1 76 ? 42.444 25.350 -17.618 1.00 0.45 54 ASN A CA 5
ATOM 6419 C C . ASN A 1 76 ? 41.538 24.121 -17.784 1.00 0.41 54 ASN A C 5
ATOM 6420 O O . ASN A 1 76 ? 40.551 24.171 -18.490 1.00 0.47 54 ASN A O 5
ATOM 6431 N N . TYR A 1 77 ? 41.866 23.022 -17.145 1.00 0.37 55 TYR A N 5
ATOM 6432 C CA . TYR A 1 77 ? 41.020 21.793 -17.273 1.00 0.35 55 TYR A CA 5
ATOM 6433 C C . TYR A 1 77 ? 40.316 21.499 -15.942 1.00 0.32 55 TYR A C 5
ATOM 6434 O O . TYR A 1 77 ? 40.951 21.263 -14.933 1.00 0.43 55 TYR A O 5
ATOM 6452 N N . HIS A 1 78 ? 39.005 21.521 -15.934 1.00 0.23 56 HIS A N 5
ATOM 6453 C CA . HIS A 1 78 ? 38.259 21.255 -14.665 1.00 0.21 56 HIS A CA 5
ATOM 6454 C C . HIS A 1 78 ? 37.166 20.204 -14.876 1.00 0.19 56 HIS A C 5
ATOM 6455 O O . HIS A 1 78 ? 36.573 20.107 -15.935 1.00 0.23 56 HIS A O 5
ATOM 6469 N N . SER A 1 79 ? 36.889 19.426 -13.858 1.00 0.20 57 SER A N 5
ATOM 6470 C CA . SER A 1 79 ? 35.823 18.385 -13.967 1.00 0.20 57 SER A CA 5
ATOM 6471 C C . SER A 1 79 ? 34.662 18.754 -13.035 1.00 0.19 57 SER A C 5
ATOM 6472 O O . SER A 1 79 ? 34.859 18.995 -11.859 1.00 0.23 57 SER A O 5
ATOM 6480 N N . VAL A 1 80 ? 33.460 18.825 -13.551 1.00 0.23 58 VAL A N 5
ATOM 6481 C CA . VAL A 1 80 ? 32.300 19.209 -12.684 1.00 0.24 58 VAL A CA 5
ATOM 6482 C C . VAL A 1 80 ? 31.285 18.066 -12.582 1.00 0.26 58 VAL A C 5
ATOM 6483 O O . VAL A 1 80 ? 31.006 17.384 -13.545 1.00 0.35 58 VAL A O 5
ATOM 6496 N N . SER A 1 81 ? 30.715 17.871 -11.421 1.00 0.25 59 SER A N 5
ATOM 6497 C CA . SER A 1 81 ? 29.693 16.795 -11.247 1.00 0.28 59 SER A CA 5
ATOM 6498 C C . SER A 1 81 ? 28.302 17.433 -11.221 1.00 0.26 59 SER A C 5
ATOM 6499 O O . SER A 1 81 ? 27.928 18.081 -10.260 1.00 0.28 59 SER A O 5
ATOM 6507 N N . ILE A 1 82 ? 27.542 17.281 -12.275 1.00 0.25 60 ILE A N 5
ATOM 6508 C CA . ILE A 1 82 ? 26.187 17.911 -12.311 1.00 0.25 60 ILE A CA 5
ATOM 6509 C C . ILE A 1 82 ? 25.108 16.935 -11.834 1.00 0.24 60 ILE A C 5
ATOM 6510 O O . ILE A 1 82 ? 25.036 15.796 -12.266 1.00 0.28 60 ILE A O 5
ATOM 6526 N N . THR A 1 83 ? 24.255 17.394 -10.950 1.00 0.22 61 THR A N 5
ATOM 6527 C CA . THR A 1 83 ? 23.150 16.518 -10.447 1.00 0.23 61 THR A CA 5
ATOM 6528 C C . THR A 1 83 ? 21.953 16.645 -11.397 1.00 0.20 61 THR A C 5
ATOM 6529 O O . THR A 1 83 ? 21.522 17.737 -11.706 1.00 0.32 61 THR A O 5
ATOM 6540 N N . ILE A 1 84 ? 21.424 15.548 -11.883 1.00 0.20 62 ILE A N 5
ATOM 6541 C CA . ILE A 1 84 ? 20.269 15.645 -12.831 1.00 0.19 62 ILE A CA 5
ATOM 6542 C C . ILE A 1 84 ? 19.202 14.590 -12.514 1.00 0.21 62 ILE A C 5
ATOM 6543 O O . ILE A 1 84 ? 19.348 13.430 -12.847 1.00 0.29 62 ILE A O 5
ATOM 6559 N N . ASN A 1 85 ? 18.119 14.989 -11.895 1.00 0.25 63 ASN A N 5
ATOM 6560 C CA . ASN A 1 85 ? 17.033 14.010 -11.585 1.00 0.28 63 ASN A CA 5
ATOM 6561 C C . ASN A 1 85 ? 16.113 13.876 -12.804 1.00 0.25 63 ASN A C 5
ATOM 6562 O O . ASN A 1 85 ? 15.058 14.480 -12.872 1.00 0.34 63 ASN A O 5
ATOM 6573 N N . ALA A 1 86 ? 16.519 13.097 -13.774 1.00 0.23 64 ALA A N 5
ATOM 6574 C CA . ALA A 1 86 ? 15.688 12.923 -15.002 1.00 0.23 64 ALA A CA 5
ATOM 6575 C C . ALA A 1 86 ? 14.935 11.590 -14.950 1.00 0.23 64 ALA A C 5
ATOM 6576 O O . ALA A 1 86 ? 15.485 10.569 -14.581 1.00 0.23 64 ALA A O 5
ATOM 6583 N N . THR A 1 87 ? 13.676 11.594 -15.321 1.00 0.26 65 THR A N 5
ATOM 6584 C CA . THR A 1 87 ? 12.876 10.326 -15.299 1.00 0.28 65 THR A CA 5
ATOM 6585 C C . THR A 1 87 ? 13.367 9.343 -16.378 1.00 0.27 65 THR A C 5
ATOM 6586 O O . THR A 1 87 ? 13.036 8.174 -16.349 1.00 0.30 65 THR A O 5
ATOM 6597 N N . HIS A 1 88 ? 14.150 9.805 -17.323 1.00 0.24 66 HIS A N 5
ATOM 6598 C CA . HIS A 1 88 ? 14.657 8.892 -18.394 1.00 0.24 66 HIS A CA 5
ATOM 6599 C C . HIS A 1 88 ? 16.174 9.046 -18.567 1.00 0.21 66 HIS A C 5
ATOM 6600 O O . HIS A 1 88 ? 16.754 10.048 -18.190 1.00 0.24 66 HIS A O 5
ATOM 6614 N N . ILE A 1 89 ? 16.814 8.062 -19.150 1.00 0.22 67 ILE A N 5
ATOM 6615 C CA . ILE A 1 89 ? 18.293 8.149 -19.368 1.00 0.23 67 ILE A CA 5
ATOM 6616 C C . ILE A 1 89 ? 18.606 9.082 -20.551 1.00 0.22 67 ILE A C 5
ATOM 6617 O O . ILE A 1 89 ? 19.659 9.685 -20.608 1.00 0.28 67 ILE A O 5
ATOM 6633 N N . GLU A 1 90 ? 17.696 9.211 -21.490 1.00 0.24 68 GLU A N 5
ATOM 6634 C CA . GLU A 1 90 ? 17.942 10.110 -22.660 1.00 0.27 68 GLU A CA 5
ATOM 6635 C C . GLU A 1 90 ? 17.888 11.583 -22.229 1.00 0.25 68 GLU A C 5
ATOM 6636 O O . GLU A 1 90 ? 18.511 12.434 -22.836 1.00 0.30 68 GLU A O 5
ATOM 6648 N N . GLN A 1 91 ? 17.154 11.888 -21.182 1.00 0.23 69 GLN A N 5
ATOM 6649 C CA . GLN A 1 91 ? 17.065 13.305 -20.705 1.00 0.23 69 GLN A CA 5
ATOM 6650 C C . GLN A 1 91 ? 18.440 13.793 -20.233 1.00 0.20 69 GLN A C 5
ATOM 6651 O O . GLN A 1 91 ? 18.927 14.814 -20.677 1.00 0.24 69 GLN A O 5
ATOM 6665 N N . VAL A 1 92 ? 19.065 13.064 -19.339 1.00 0.20 70 VAL A N 5
ATOM 6666 C CA . VAL A 1 92 ? 20.414 13.479 -18.837 1.00 0.20 70 VAL A CA 5
ATOM 6667 C C . VAL A 1 92 ? 21.453 13.414 -19.971 1.00 0.21 70 VAL A C 5
ATOM 6668 O O . VAL A 1 92 ? 22.421 14.151 -19.968 1.00 0.24 70 VAL A O 5
ATOM 6681 N N . GLU A 1 93 ? 21.249 12.556 -20.949 1.00 0.22 71 GLU A N 5
ATOM 6682 C CA . GLU A 1 93 ? 22.214 12.468 -22.092 1.00 0.24 71 GLU A CA 5
ATOM 6683 C C . GLU A 1 93 ? 22.188 13.785 -22.880 1.00 0.22 71 GLU A C 5
ATOM 6684 O O . GLU A 1 93 ? 23.218 14.369 -23.165 1.00 0.26 71 GLU A O 5
ATOM 6696 N N . THR A 1 94 ? 21.008 14.263 -23.209 1.00 0.22 72 THR A N 5
ATOM 6697 C CA . THR A 1 94 ? 20.894 15.556 -23.955 1.00 0.24 72 THR A CA 5
ATOM 6698 C C . THR A 1 94 ? 21.426 16.699 -23.080 1.00 0.22 72 THR A C 5
ATOM 6699 O O . THR A 1 94 ? 22.022 17.640 -23.571 1.00 0.26 72 THR A O 5
ATOM 6710 N N . LEU A 1 95 ? 21.223 16.611 -21.785 1.00 0.19 73 LEU A N 5
ATOM 6711 C CA . LEU A 1 95 ? 21.723 17.678 -20.860 1.00 0.21 73 LEU A CA 5
ATOM 6712 C C . LEU A 1 95 ? 23.255 17.737 -20.918 1.00 0.21 73 LEU A C 5
ATOM 6713 O O . LEU A 1 95 ? 23.841 18.804 -20.931 1.00 0.26 73 LEU A O 5
ATOM 6729 N N . TYR A 1 96 ? 23.903 16.594 -20.977 1.00 0.22 74 TYR A N 5
ATOM 6730 C CA . TYR A 1 96 ? 25.397 16.573 -21.061 1.00 0.25 74 TYR A CA 5
ATOM 6731 C C . TYR A 1 96 ? 25.844 17.209 -22.386 1.00 0.24 74 TYR A C 5
ATOM 6732 O O . TYR A 1 96 ? 26.771 17.994 -22.422 1.00 0.29 74 TYR A O 5
ATOM 6750 N N . GLU A 1 97 ? 25.188 16.873 -23.472 1.00 0.23 75 GLU A N 5
ATOM 6751 C CA . GLU A 1 97 ? 25.572 17.456 -24.797 1.00 0.25 75 GLU A CA 5
ATOM 6752 C C . GLU A 1 97 ? 25.304 18.968 -24.824 1.00 0.22 75 GLU A C 5
ATOM 6753 O O . GLU A 1 97 ? 26.019 19.714 -25.465 1.00 0.27 75 GLU A O 5
ATOM 6765 N N . GLU A 1 98 ? 24.283 19.425 -24.135 1.00 0.22 76 GLU A N 5
ATOM 6766 C CA . GLU A 1 98 ? 23.977 20.89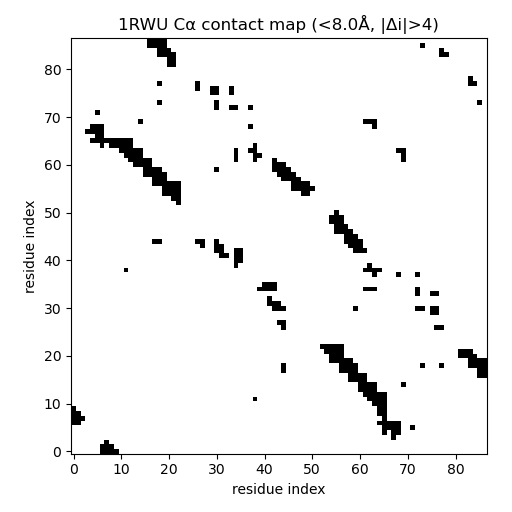0 -24.126 1.00 0.22 76 GLU A CA 5
ATOM 6767 C C . GLU A 1 98 ? 25.043 21.653 -23.332 1.00 0.21 76 GLU A C 5
ATOM 6768 O O . GLU A 1 98 ? 25.663 22.568 -23.841 1.00 0.28 76 GLU A O 5
ATOM 6780 N N . LEU A 1 99 ? 25.268 21.281 -22.093 1.00 0.20 77 LEU A N 5
ATOM 6781 C CA . LEU A 1 99 ? 26.303 21.986 -21.273 1.00 0.21 77 LEU A CA 5
ATOM 6782 C C . LEU A 1 99 ? 27.713 21.651 -21.794 1.00 0.21 77 LEU A C 5
ATOM 6783 O O . LEU A 1 99 ? 28.632 22.438 -21.662 1.00 0.24 77 LEU A O 5
ATOM 6799 N N . GLY A 1 100 ? 27.883 20.490 -22.386 1.00 0.20 78 GLY A N 5
ATOM 6800 C CA . GLY A 1 100 ? 29.221 20.096 -22.918 1.00 0.22 78 GLY A CA 5
ATOM 6801 C C . GLY A 1 100 ? 29.198 20.154 -24.448 1.00 0.20 78 GLY A C 5
ATOM 6802 O O . GLY A 1 100 ? 29.499 19.186 -25.118 1.00 0.22 78 GLY A O 5
ATOM 6806 N N . LYS A 1 101 ? 28.846 21.289 -24.998 1.00 0.20 79 LYS A N 5
ATOM 6807 C CA . LYS A 1 101 ? 28.805 21.434 -26.487 1.00 0.21 79 LYS A CA 5
ATOM 6808 C C . LYS A 1 101 ? 29.994 22.277 -26.982 1.00 0.23 79 LYS A C 5
ATOM 6809 O O . LYS A 1 101 ? 30.095 22.582 -28.156 1.00 0.28 79 LYS A O 5
ATOM 6828 N N . ILE A 1 102 ? 30.886 22.662 -26.096 1.00 0.24 80 ILE A N 5
ATOM 6829 C CA . ILE A 1 102 ? 32.061 23.493 -26.512 1.00 0.30 80 ILE A CA 5
ATOM 6830 C C . ILE A 1 102 ? 32.948 22.706 -27.488 1.00 0.29 80 ILE A C 5
ATOM 6831 O O . ILE A 1 102 ? 33.091 21.503 -27.380 1.00 0.32 80 ILE A O 5
ATOM 6847 N N . ASP A 1 103 ? 33.539 23.384 -28.444 1.00 0.34 81 ASP A N 5
ATOM 6848 C CA . ASP A 1 103 ? 34.416 22.684 -29.440 1.00 0.38 81 ASP A CA 5
ATOM 6849 C C . ASP A 1 103 ? 35.752 22.250 -28.812 1.00 0.37 81 ASP A C 5
ATOM 6850 O O . ASP A 1 103 ? 36.542 21.575 -29.445 1.00 0.44 81 ASP A O 5
ATOM 6859 N N . ILE A 1 104 ? 36.017 22.627 -27.579 1.00 0.33 82 ILE A N 5
ATOM 6860 C CA . ILE A 1 104 ? 37.304 22.226 -26.933 1.00 0.35 82 ILE A CA 5
ATOM 6861 C C . ILE A 1 104 ? 37.197 20.780 -26.402 1.00 0.32 82 ILE A C 5
ATOM 6862 O O . ILE A 1 104 ? 37.210 19.841 -27.175 1.00 0.35 82 ILE A O 5
ATOM 6878 N N . VAL A 1 105 ? 37.093 20.586 -25.103 1.00 0.30 83 VAL A N 5
ATOM 6879 C CA . VAL A 1 105 ? 36.989 19.195 -24.561 1.00 0.29 83 VAL A CA 5
ATOM 6880 C C . VAL A 1 105 ? 35.723 19.047 -23.709 1.00 0.24 83 VAL A C 5
ATOM 6881 O O . VAL A 1 105 ? 35.613 19.621 -22.640 1.00 0.25 83 VAL A O 5
ATOM 6894 N N . ARG A 1 106 ? 34.777 18.269 -24.174 1.00 0.22 84 ARG A N 5
ATOM 6895 C CA . ARG A 1 106 ? 33.518 18.057 -23.393 1.00 0.20 84 ARG A CA 5
ATOM 6896 C C . ARG A 1 106 ? 33.330 16.559 -23.109 1.00 0.20 84 ARG A C 5
ATOM 6897 O O . ARG A 1 106 ? 33.281 15.745 -24.011 1.00 0.28 84 ARG A O 5
ATOM 6918 N N . MET A 1 107 ? 33.238 16.191 -21.857 1.00 0.19 85 MET A N 5
ATOM 6919 C CA . MET A 1 107 ? 33.066 14.748 -21.502 1.00 0.21 85 MET A CA 5
ATOM 6920 C C . MET A 1 107 ? 32.208 14.613 -20.240 1.00 0.18 85 MET A C 5
ATOM 6921 O O . MET A 1 107 ? 32.096 15.539 -19.465 1.00 0.17 85 MET A O 5
ATOM 6935 N N . VAL A 1 108 ? 31.606 13.467 -20.028 1.00 0.21 86 VAL A N 5
ATOM 6936 C CA . VAL A 1 108 ? 30.760 13.280 -18.808 1.00 0.20 86 VAL A CA 5
ATOM 6937 C C . VAL A 1 108 ? 30.938 11.868 -18.231 1.00 0.25 86 VAL A C 5
ATOM 6938 O O . VAL A 1 108 ? 31.280 10.937 -18.936 1.00 0.32 86 VAL A O 5
ATOM 6951 N N . LEU A 1 109 ? 30.707 11.716 -16.945 1.00 0.26 87 LEU A N 5
ATOM 6952 C CA . LEU A 1 109 ? 30.855 10.381 -16.280 1.00 0.33 87 LEU A CA 5
ATOM 6953 C C . LEU A 1 109 ? 32.259 9.799 -16.548 1.00 0.45 87 LEU A C 5
ATOM 6954 O O . LEU A 1 109 ? 32.365 8.835 -17.291 1.00 0.57 87 LEU A O 5
ATOM 6971 N N . MET A 1 23 ? 14.392 10.276 -27.670 1.00 0.72 1 MET A N 6
ATOM 6972 C CA . MET A 1 23 ? 15.871 10.378 -27.482 1.00 0.66 1 MET A CA 6
ATOM 6973 C C . MET A 1 23 ? 16.264 11.799 -27.054 1.00 0.57 1 MET A C 6
ATOM 6974 O O . MET A 1 23 ? 16.885 11.992 -26.026 1.00 0.61 1 MET A O 6
ATOM 6988 N N . LYS A 1 24 ? 15.904 12.794 -27.830 1.00 0.59 2 LYS A N 6
ATOM 6989 C CA . LYS A 1 24 ? 16.257 14.198 -27.463 1.00 0.57 2 LYS A CA 6
ATOM 6990 C C . LYS A 1 24 ? 15.201 14.767 -26.504 1.00 0.52 2 LYS A C 6
ATOM 6991 O O . LYS A 1 24 ? 15.497 15.092 -25.369 1.00 0.51 2 LYS A O 6
ATOM 7010 N N . THR A 1 25 ? 13.974 14.881 -26.951 1.00 0.63 3 THR A N 6
ATOM 7011 C CA . THR A 1 25 ? 12.893 15.420 -26.072 1.00 0.72 3 THR A CA 6
ATOM 7012 C C . THR A 1 25 ? 11.610 14.603 -26.274 1.00 0.74 3 THR A C 6
ATOM 7013 O O . THR A 1 25 ? 10.750 14.960 -27.057 1.00 0.93 3 THR A O 6
ATOM 7024 N N . LYS A 1 26 ? 11.484 13.502 -25.576 1.00 0.61 4 LYS A N 6
ATOM 7025 C CA . LYS A 1 26 ? 10.266 12.649 -25.723 1.00 0.67 4 LYS A CA 6
ATOM 7026 C C . LYS A 1 26 ? 9.799 12.140 -24.355 1.00 0.59 4 LYS A C 6
ATOM 7027 O O . LYS A 1 26 ? 8.658 12.329 -23.977 1.00 0.67 4 LYS A O 6
ATOM 7046 N N . LEU A 1 27 ? 10.674 11.491 -23.616 1.00 0.49 5 LEU A N 6
ATOM 7047 C CA . LEU A 1 27 ? 10.299 10.952 -22.267 1.00 0.49 5 LEU A CA 6
ATOM 7048 C C . LEU A 1 27 ? 9.030 10.089 -22.371 1.00 0.52 5 LEU A C 6
ATOM 7049 O O . LEU A 1 27 ? 8.048 10.322 -21.689 1.00 0.62 5 LEU A O 6
ATOM 7065 N N . ASN A 1 28 ? 9.048 9.094 -23.226 1.00 0.51 6 ASN A N 6
ATOM 7066 C CA . ASN A 1 28 ? 7.851 8.211 -23.386 1.00 0.60 6 ASN A CA 6
ATOM 7067 C C . ASN A 1 28 ? 8.076 6.886 -22.647 1.00 0.54 6 ASN A C 6
ATOM 7068 O O . ASN A 1 28 ? 8.298 5.853 -23.252 1.00 0.67 6 ASN A O 6
ATOM 7079 N N . GLU A 1 29 ? 8.022 6.916 -21.338 1.00 0.47 7 GLU A N 6
ATOM 7080 C CA . GLU A 1 29 ? 8.232 5.669 -20.540 1.00 0.43 7 GLU A CA 6
ATOM 7081 C C . GLU A 1 29 ? 6.896 5.164 -19.985 1.00 0.45 7 GLU A C 6
ATOM 7082 O O . GLU A 1 29 ? 5.961 5.925 -19.807 1.00 0.54 7 GLU A O 6
ATOM 7094 N N . LEU A 1 30 ? 6.802 3.889 -19.699 1.00 0.46 8 LEU A N 6
ATOM 7095 C CA . LEU A 1 30 ? 5.531 3.335 -19.141 1.00 0.51 8 LEU A CA 6
ATOM 7096 C C . LEU A 1 30 ? 5.480 3.593 -17.635 1.00 0.44 8 LEU A C 6
ATOM 7097 O O . LEU A 1 30 ? 4.457 3.968 -17.093 1.00 0.55 8 LEU A O 6
ATOM 7113 N N . LEU A 1 31 ? 6.586 3.406 -16.963 1.00 0.38 9 LEU A N 6
ATOM 7114 C CA . LEU A 1 31 ? 6.630 3.650 -15.490 1.00 0.37 9 LEU A CA 6
ATOM 7115 C C . LEU A 1 31 ? 7.127 5.075 -15.199 1.00 0.32 9 LEU A C 6
ATOM 7116 O O . LEU A 1 31 ? 6.744 5.676 -14.213 1.00 0.38 9 LEU A O 6
ATOM 7132 N N . GLU A 1 32 ? 7.971 5.617 -16.056 1.00 0.29 10 GLU A N 6
ATOM 7133 C CA . GLU A 1 32 ? 8.503 7.004 -15.854 1.00 0.28 10 GLU A CA 6
ATOM 7134 C C . GLU A 1 32 ? 8.965 7.207 -14.404 1.00 0.24 10 GLU A C 6
ATOM 7135 O O . GLU A 1 32 ? 8.383 7.967 -13.651 1.00 0.28 10 GLU A O 6
ATOM 7147 N N . PHE A 1 33 ? 10.011 6.526 -14.013 1.00 0.23 11 PHE A N 6
ATOM 7148 C CA . PHE A 1 33 ? 10.522 6.667 -12.617 1.00 0.23 11 PHE A CA 6
ATOM 7149 C C . PHE A 1 33 ? 11.648 7.708 -12.572 1.00 0.21 11 PHE A C 6
ATOM 7150 O O . PHE A 1 33 ? 12.619 7.597 -13.297 1.00 0.21 11 PHE A O 6
ATOM 7167 N N . PRO A 1 34 ? 11.479 8.688 -11.714 1.00 0.22 12 PRO A N 6
ATOM 7168 C CA . PRO A 1 34 ? 12.496 9.762 -11.571 1.00 0.23 12 PRO A CA 6
ATOM 7169 C C . PRO A 1 34 ? 13.759 9.216 -10.898 1.00 0.24 12 PRO A C 6
ATOM 7170 O O . PRO A 1 34 ? 13.749 8.863 -9.732 1.00 0.31 12 PRO A O 6
ATOM 7181 N N . THR A 1 35 ? 14.844 9.142 -11.627 1.00 0.25 13 THR A N 6
ATOM 7182 C CA . THR A 1 35 ? 16.112 8.615 -11.034 1.00 0.28 13 THR A CA 6
ATOM 7183 C C . THR A 1 35 ? 17.229 9.667 -11.132 1.00 0.25 13 THR A C 6
ATOM 7184 O O . THR A 1 35 ? 17.330 10.374 -12.118 1.00 0.24 13 THR A O 6
ATOM 7195 N N . PRO A 1 36 ? 18.033 9.737 -10.095 1.00 0.27 14 PRO A N 6
ATOM 7196 C CA . PRO A 1 36 ? 19.153 10.714 -10.060 1.00 0.25 14 PRO A CA 6
ATOM 7197 C C . PRO A 1 36 ? 20.276 10.284 -11.014 1.00 0.21 14 PRO A C 6
ATOM 7198 O O . PRO A 1 36 ? 20.729 9.155 -10.988 1.00 0.29 14 PRO A O 6
ATOM 7209 N N . PHE A 1 37 ? 20.721 11.183 -11.857 1.00 0.20 15 PHE A N 6
ATOM 7210 C CA . PHE A 1 37 ? 21.810 10.847 -12.821 1.00 0.20 15 PHE A CA 6
ATOM 7211 C C . PHE A 1 37 ? 23.102 11.569 -12.432 1.00 0.20 15 PHE A C 6
ATOM 7212 O O . PHE A 1 37 ? 23.285 12.734 -12.736 1.00 0.22 15 PHE A O 6
ATOM 7229 N N . THR A 1 38 ? 24.007 10.882 -11.779 1.00 0.21 16 THR A N 6
ATOM 7230 C CA . THR A 1 38 ? 25.300 11.525 -11.394 1.00 0.22 16 THR A CA 6
ATOM 7231 C C . THR A 1 38 ? 26.159 11.666 -12.653 1.00 0.21 16 THR A C 6
ATOM 7232 O O . THR A 1 38 ? 26.868 10.753 -13.034 1.00 0.25 16 THR A O 6
ATOM 7243 N N . TYR A 1 39 ? 26.075 12.789 -13.319 1.00 0.19 17 TYR A N 6
ATOM 7244 C CA . TYR A 1 39 ? 26.860 12.975 -14.576 1.00 0.19 17 TYR A CA 6
ATOM 7245 C C . TYR A 1 39 ? 28.078 13.867 -14.333 1.00 0.18 17 TYR A C 6
ATOM 7246 O O . TYR A 1 39 ? 27.966 15.071 -14.229 1.00 0.23 17 TYR A O 6
ATOM 7264 N N . LYS A 1 40 ? 29.247 13.282 -14.252 1.00 0.18 18 LYS A N 6
ATOM 7265 C CA . LYS A 1 40 ? 30.476 14.101 -14.029 1.00 0.18 18 LYS A CA 6
ATOM 7266 C C . LYS A 1 40 ? 30.961 14.682 -15.364 1.00 0.16 18 LYS A C 6
ATOM 7267 O O . LYS A 1 40 ? 31.643 14.022 -16.124 1.00 0.17 18 LYS A O 6
ATOM 7286 N N . VAL A 1 41 ? 30.614 15.913 -15.651 1.00 0.16 19 VAL A N 6
ATOM 7287 C CA . VAL A 1 41 ? 31.056 16.536 -16.936 1.00 0.16 19 VAL A CA 6
ATOM 7288 C C . VAL A 1 41 ? 32.508 17.017 -16.796 1.00 0.17 19 VAL A C 6
ATOM 7289 O O . VAL A 1 41 ? 32.777 18.088 -16.285 1.00 0.22 19 VAL A O 6
ATOM 7302 N N . MET A 1 42 ? 33.442 16.218 -17.244 1.00 0.17 20 MET A N 6
ATOM 7303 C CA . MET A 1 42 ? 34.882 16.601 -17.140 1.00 0.20 20 MET A CA 6
ATOM 7304 C C . MET A 1 42 ? 35.393 17.115 -18.490 1.00 0.19 20 MET A C 6
ATOM 7305 O O . MET A 1 42 ? 35.250 16.461 -19.508 1.00 0.27 20 MET A O 6
ATOM 7319 N N . GLY A 1 43 ? 35.985 18.282 -18.504 1.00 0.29 21 GLY A N 6
ATOM 7320 C CA . GLY A 1 43 ? 36.508 18.846 -19.785 1.00 0.33 21 GLY A CA 6
ATOM 7321 C C . GLY A 1 43 ? 37.607 19.872 -19.492 1.00 0.30 21 GLY A C 6
ATOM 7322 O O . GLY A 1 43 ? 38.207 19.866 -18.433 1.00 0.33 21 GLY A O 6
ATOM 7326 N N . GLN A 1 44 ? 37.875 20.755 -20.423 1.00 0.28 22 GLN A N 6
ATOM 7327 C CA . GLN A 1 44 ? 38.938 21.786 -20.202 1.00 0.27 22 GLN A CA 6
ATOM 7328 C C . GLN A 1 44 ? 38.500 22.790 -19.126 1.00 0.27 22 GLN A C 6
ATOM 7329 O O . GLN A 1 44 ? 37.401 22.717 -18.607 1.00 0.31 22 GLN A O 6
ATOM 7343 N N . ALA A 1 45 ? 39.354 23.725 -18.789 1.00 0.28 23 ALA A N 6
ATOM 7344 C CA . ALA A 1 45 ? 38.994 24.734 -17.745 1.00 0.31 23 ALA A CA 6
ATOM 7345 C C . ALA A 1 45 ? 38.097 25.827 -18.342 1.00 0.31 23 ALA A C 6
ATOM 7346 O O . ALA A 1 45 ? 38.571 26.828 -18.849 1.00 0.36 23 ALA A O 6
ATOM 7353 N N . LEU A 1 46 ? 36.800 25.641 -18.280 1.00 0.29 24 LEU A N 6
ATOM 7354 C CA . LEU A 1 46 ? 35.859 26.664 -18.833 1.00 0.31 24 LEU A CA 6
ATOM 7355 C C . LEU A 1 46 ? 34.723 26.939 -17.832 1.00 0.31 24 LEU A C 6
ATOM 7356 O O . LEU A 1 46 ? 34.133 26.020 -17.300 1.00 0.31 24 LEU A O 6
ATOM 7372 N N . PRO A 1 47 ? 34.461 28.207 -17.599 1.00 0.38 25 PRO A N 6
ATOM 7373 C CA . PRO A 1 47 ? 33.393 28.609 -16.643 1.00 0.41 25 PRO A CA 6
ATOM 7374 C C . PRO A 1 47 ? 31.982 28.441 -17.246 1.00 0.37 25 PRO A C 6
ATOM 7375 O O . PRO A 1 47 ? 30.993 28.655 -16.570 1.00 0.45 25 PRO A O 6
ATOM 7386 N N . GLU A 1 48 ? 31.875 28.065 -18.502 1.00 0.32 26 GLU A N 6
ATOM 7387 C CA . GLU A 1 48 ? 30.520 27.896 -19.123 1.00 0.32 26 GLU A CA 6
ATOM 7388 C C . GLU A 1 48 ? 29.888 26.545 -18.738 1.00 0.26 26 GLU A C 6
ATOM 7389 O O . GLU A 1 48 ? 28.747 26.280 -19.067 1.00 0.31 26 GLU A O 6
ATOM 7401 N N . LEU A 1 49 ? 30.610 25.687 -18.051 1.00 0.21 27 LEU A N 6
ATOM 7402 C CA . LEU A 1 49 ? 30.026 24.362 -17.667 1.00 0.21 27 LEU A CA 6
ATOM 7403 C C . LEU A 1 49 ? 28.867 24.536 -16.670 1.00 0.18 27 LEU A C 6
ATOM 7404 O O . LEU A 1 49 ? 27.881 23.835 -16.744 1.00 0.21 27 LEU A O 6
ATOM 7420 N N . VAL A 1 50 ? 28.977 25.462 -15.745 1.00 0.18 28 VAL A N 6
ATOM 7421 C CA . VAL A 1 50 ? 27.875 25.666 -14.748 1.00 0.19 28 VAL A CA 6
ATOM 7422 C C . VAL A 1 50 ? 26.695 26.420 -15.383 1.00 0.19 28 VAL A C 6
ATOM 7423 O O . VAL A 1 50 ? 25.557 26.232 -14.997 1.00 0.21 28 VAL A O 6
ATOM 7436 N N . ASP A 1 51 ? 26.957 27.266 -16.354 1.00 0.18 29 ASP A N 6
ATOM 7437 C CA . ASP A 1 51 ? 25.847 28.025 -17.009 1.00 0.20 29 ASP A CA 6
ATOM 7438 C C . ASP A 1 51 ? 24.973 27.073 -17.836 1.00 0.18 29 ASP A C 6
ATOM 7439 O O . ASP A 1 51 ? 23.772 27.017 -17.664 1.00 0.21 29 ASP A O 6
ATOM 7448 N N . GLN A 1 52 ? 25.570 26.320 -18.728 1.00 0.18 30 GLN A N 6
ATOM 7449 C CA . GLN A 1 52 ? 24.772 25.371 -19.563 1.00 0.18 30 GLN A CA 6
ATOM 7450 C C . GLN A 1 52 ? 24.198 24.243 -18.703 1.00 0.18 30 GLN A C 6
ATOM 7451 O O . GLN A 1 52 ? 23.079 23.821 -18.909 1.00 0.22 30 GLN A O 6
ATOM 7465 N N . VAL A 1 53 ? 24.947 23.752 -17.745 1.00 0.18 31 VAL A N 6
ATOM 7466 C CA . VAL A 1 53 ? 24.428 22.646 -16.878 1.00 0.19 31 VAL A CA 6
ATOM 7467 C C . VAL A 1 53 ? 23.149 23.085 -16.149 1.00 0.19 31 VAL A C 6
ATOM 7468 O O . VAL A 1 53 ? 22.124 22.447 -16.263 1.00 0.24 31 VAL A O 6
ATOM 7481 N N . VAL A 1 54 ? 23.204 24.157 -15.395 1.00 0.19 32 VAL A N 6
ATOM 7482 C CA . VAL A 1 54 ? 21.987 24.617 -14.647 1.00 0.21 32 VAL A CA 6
ATOM 7483 C C . VAL A 1 54 ? 20.846 25.006 -15.607 1.00 0.20 32 VAL A C 6
ATOM 7484 O O . VAL A 1 54 ? 19.685 24.817 -15.296 1.00 0.22 32 VAL A O 6
ATOM 7497 N N . GLU A 1 55 ? 21.158 25.545 -16.762 1.00 0.20 33 GLU A N 6
ATOM 7498 C CA . GLU A 1 55 ? 20.076 25.942 -17.720 1.00 0.21 33 GLU A CA 6
ATOM 7499 C C . GLU A 1 55 ? 19.470 24.707 -18.401 1.00 0.19 33 GLU A C 6
ATOM 7500 O O . GLU A 1 55 ? 18.273 24.491 -18.354 1.00 0.23 33 GLU A O 6
ATOM 7512 N N . VAL A 1 56 ? 20.283 23.903 -19.041 1.00 0.19 34 VAL A N 6
ATOM 7513 C CA . VAL A 1 56 ? 19.751 22.689 -19.739 1.00 0.20 34 VAL A CA 6
ATOM 7514 C C . VAL A 1 56 ? 19.166 21.672 -18.738 1.00 0.20 34 VAL A C 6
ATOM 7515 O O . VAL A 1 56 ? 18.324 20.870 -19.095 1.00 0.24 34 VAL A O 6
ATOM 7528 N N . VAL A 1 57 ? 19.592 21.696 -17.494 1.00 0.21 35 VAL A N 6
ATOM 7529 C CA . VAL A 1 57 ? 19.041 20.723 -16.498 1.00 0.22 35 VAL A CA 6
ATOM 7530 C C . VAL A 1 57 ? 17.743 21.255 -15.864 1.00 0.23 35 VAL A C 6
ATOM 7531 O O . VAL A 1 57 ? 16.859 20.490 -15.532 1.00 0.29 35 VAL A O 6
ATOM 7544 N N . GLN A 1 58 ? 17.613 22.554 -15.696 1.00 0.22 36 GLN A N 6
ATOM 7545 C CA . GLN A 1 58 ? 16.359 23.102 -15.087 1.00 0.25 36 GLN A CA 6
ATOM 7546 C C . GLN A 1 58 ? 15.227 23.147 -16.129 1.00 0.25 36 GLN A C 6
ATOM 7547 O O . GLN A 1 58 ? 14.062 23.077 -15.786 1.00 0.29 36 GLN A O 6
ATOM 7561 N N . ARG A 1 59 ? 15.560 23.258 -17.396 1.00 0.24 37 ARG A N 6
ATOM 7562 C CA . ARG A 1 59 ? 14.501 23.302 -18.452 1.00 0.26 37 ARG A CA 6
ATOM 7563 C C . ARG A 1 59 ? 13.973 21.889 -18.748 1.00 0.27 37 ARG A C 6
ATOM 7564 O O . ARG A 1 59 ? 12.789 21.696 -18.949 1.00 0.37 37 ARG A O 6
ATOM 7585 N N . HIS A 1 60 ? 14.840 20.904 -18.777 1.00 0.25 38 HIS A N 6
ATOM 7586 C CA . HIS A 1 60 ? 14.386 19.505 -19.063 1.00 0.28 38 HIS A CA 6
ATOM 7587 C C . HIS A 1 60 ? 13.941 18.808 -17.771 1.00 0.28 38 HIS A C 6
ATOM 7588 O O . HIS A 1 60 ? 12.904 18.171 -17.729 1.00 0.33 38 HIS A O 6
ATOM 7602 N N . ALA A 1 61 ? 14.712 18.929 -16.718 1.00 0.26 39 ALA A N 6
ATOM 7603 C CA . ALA A 1 61 ? 14.335 18.279 -15.426 1.00 0.29 39 ALA A CA 6
ATOM 7604 C C . ALA A 1 61 ? 13.719 19.317 -14.476 1.00 0.26 39 ALA A C 6
ATOM 7605 O O . ALA A 1 61 ? 14.030 20.491 -14.560 1.00 0.24 39 ALA A O 6
ATOM 7612 N N . PRO A 1 62 ? 12.861 18.849 -13.600 1.00 0.31 40 PRO A N 6
ATOM 7613 C CA . PRO A 1 62 ? 12.192 19.755 -12.629 1.00 0.32 40 PRO A CA 6
ATOM 7614 C C . PRO A 1 62 ? 13.188 20.239 -11.569 1.00 0.30 40 PRO A C 6
ATOM 7615 O O . PRO A 1 62 ? 14.030 19.493 -11.106 1.00 0.34 40 PRO A O 6
ATOM 7626 N N . GLY A 1 63 ? 13.092 21.487 -11.189 1.00 0.31 41 GLY A N 6
ATOM 7627 C CA . GLY A 1 63 ? 14.028 22.038 -10.163 1.00 0.33 41 GLY A CA 6
ATOM 7628 C C . GLY A 1 63 ? 15.367 22.394 -10.821 1.00 0.33 41 GLY A C 6
ATOM 7629 O O . GLY A 1 63 ? 15.676 21.942 -11.908 1.00 0.52 41 GLY A O 6
ATOM 7633 N N . ASP A 1 64 ? 16.164 23.200 -10.165 1.00 0.28 42 ASP A N 6
ATOM 7634 C CA . ASP A 1 64 ? 17.488 23.586 -10.743 1.00 0.27 42 ASP A CA 6
ATOM 7635 C C . ASP A 1 64 ? 18.594 22.699 -10.163 1.00 0.27 42 ASP A C 6
ATOM 7636 O O . ASP A 1 64 ? 18.559 22.324 -9.006 1.00 0.41 42 ASP A O 6
ATOM 7645 N N . TYR A 1 65 ? 19.572 22.355 -10.965 1.00 0.22 43 TYR A N 6
ATOM 7646 C CA . TYR A 1 65 ? 20.682 21.483 -10.469 1.00 0.23 43 TYR A CA 6
ATOM 7647 C C . TYR A 1 65 ? 22.040 22.147 -10.725 1.00 0.22 43 TYR A C 6
ATOM 7648 O O . TYR A 1 65 ? 22.140 23.111 -11.462 1.00 0.27 43 TYR A O 6
ATOM 7666 N N . THR A 1 66 ? 23.085 21.645 -10.110 1.00 0.20 44 THR A N 6
ATOM 7667 C CA . THR A 1 66 ? 24.437 22.256 -10.305 1.00 0.18 44 THR A CA 6
ATOM 7668 C C . THR A 1 66 ? 25.527 21.172 -10.395 1.00 0.16 44 THR A C 6
ATOM 7669 O O . THR A 1 66 ? 25.382 20.089 -9.840 1.00 0.17 44 THR A O 6
ATOM 7680 N N . PRO A 1 67 ? 26.588 21.510 -11.102 1.00 0.17 45 PRO A N 6
ATOM 7681 C CA . PRO A 1 67 ? 27.737 20.601 -11.276 1.00 0.17 45 PRO A CA 6
ATOM 7682 C C . PRO A 1 67 ? 28.838 20.919 -10.248 1.00 0.17 45 PRO A C 6
ATOM 7683 O O . PRO A 1 67 ? 29.332 22.030 -10.191 1.00 0.22 45 PRO A O 6
ATOM 7694 N N . THR A 1 68 ? 29.240 19.955 -9.455 1.00 0.17 46 THR A N 6
ATOM 7695 C CA . THR A 1 68 ? 30.327 20.209 -8.455 1.00 0.18 46 THR A CA 6
ATOM 7696 C C . THR A 1 68 ? 31.673 20.262 -9.191 1.00 0.17 46 THR A C 6
ATOM 7697 O O . THR A 1 68 ? 32.300 19.248 -9.428 1.00 0.19 46 THR A O 6
ATOM 7708 N N . VAL A 1 69 ? 32.099 21.440 -9.584 1.00 0.20 47 VAL A N 6
ATOM 7709 C CA . VAL A 1 69 ? 33.383 21.571 -10.346 1.00 0.20 47 VAL A CA 6
ATOM 7710 C C . VAL A 1 69 ? 34.615 21.545 -9.427 1.00 0.23 47 VAL A C 6
ATOM 7711 O O . VAL A 1 69 ? 34.641 22.148 -8.370 1.00 0.30 47 VAL A O 6
ATOM 7724 N N . LYS A 1 70 ? 35.649 20.864 -9.861 1.00 0.23 48 LYS A N 6
ATOM 7725 C CA . LYS A 1 70 ? 36.920 20.794 -9.081 1.00 0.30 48 LYS A CA 6
ATOM 7726 C C . LYS A 1 70 ? 38.106 20.820 -10.065 1.00 0.32 48 LYS A C 6
ATOM 7727 O O . LYS A 1 70 ? 38.322 19.876 -10.805 1.00 0.35 48 LYS A O 6
ATOM 7746 N N . PRO A 1 71 ? 38.818 21.926 -10.064 1.00 0.35 49 PRO A N 6
ATOM 7747 C CA . PRO A 1 71 ? 39.971 22.097 -10.987 1.00 0.39 49 PRO A CA 6
ATOM 7748 C C . PRO A 1 71 ? 41.197 21.319 -10.487 1.00 0.37 49 PRO A C 6
ATOM 7749 O O . PRO A 1 71 ? 41.630 21.486 -9.361 1.00 0.45 49 PRO A O 6
ATOM 7760 N N . SER A 1 72 ? 41.765 20.482 -11.321 1.00 0.41 50 SER A N 6
ATOM 7761 C CA . SER A 1 72 ? 42.975 19.701 -10.904 1.00 0.47 50 SER A CA 6
ATOM 7762 C C . SER A 1 72 ? 44.214 20.602 -10.945 1.00 0.48 50 SER A C 6
ATOM 7763 O O . SER A 1 72 ? 45.018 20.608 -10.034 1.00 0.57 50 SER A O 6
ATOM 7771 N N . SER A 1 73 ? 44.359 21.368 -11.997 1.00 0.48 51 SER A N 6
ATOM 7772 C CA . SER A 1 73 ? 45.528 22.286 -12.113 1.00 0.57 51 SER A CA 6
ATOM 7773 C C . SER A 1 73 ? 45.028 23.725 -12.298 1.00 0.51 51 SER A C 6
ATOM 7774 O O . SER A 1 73 ? 43.864 24.014 -12.081 1.00 0.50 51 SER A O 6
ATOM 7782 N N . LYS A 1 74 ? 45.888 24.626 -12.701 1.00 0.53 52 LYS A N 6
ATOM 7783 C CA . LYS A 1 74 ? 45.445 26.035 -12.900 1.00 0.52 52 LYS A CA 6
ATOM 7784 C C . LYS A 1 74 ? 45.070 26.253 -14.370 1.00 0.48 52 LYS A C 6
ATOM 7785 O O . LYS A 1 74 ? 45.894 26.110 -15.256 1.00 0.51 52 LYS A O 6
ATOM 7804 N N . GLY A 1 75 ? 43.826 26.591 -14.629 1.00 0.45 53 GLY A N 6
ATOM 7805 C CA . GLY A 1 75 ? 43.362 26.815 -16.035 1.00 0.46 53 GLY A CA 6
ATOM 7806 C C . GLY A 1 75 ? 43.767 25.634 -16.933 1.00 0.44 53 GLY A C 6
ATOM 7807 O O . GLY A 1 75 ? 44.056 25.815 -18.101 1.00 0.51 53 GLY A O 6
ATOM 7811 N N . ASN A 1 76 ? 43.799 24.432 -16.400 1.00 0.39 54 ASN A N 6
ATOM 7812 C CA . ASN A 1 76 ? 44.194 23.250 -17.228 1.00 0.44 54 ASN A CA 6
ATOM 7813 C C . ASN A 1 76 ? 42.978 22.361 -17.525 1.00 0.38 54 ASN A C 6
ATOM 7814 O O . ASN A 1 76 ? 42.567 22.223 -18.660 1.00 0.44 54 ASN A O 6
ATOM 7825 N N . TYR A 1 77 ? 42.411 21.750 -16.511 1.00 0.32 55 TYR A N 6
ATOM 7826 C CA . TYR A 1 77 ? 41.230 20.857 -16.729 1.00 0.29 55 TYR A CA 6
ATOM 7827 C C . TYR A 1 77 ? 40.230 21.005 -15.577 1.00 0.25 55 TYR A C 6
ATOM 7828 O O . TYR A 1 77 ? 40.605 21.052 -14.420 1.00 0.34 55 TYR A O 6
ATOM 7846 N N . HIS A 1 78 ? 38.961 21.074 -15.889 1.00 0.24 56 HIS A N 6
ATOM 7847 C CA . HIS A 1 78 ? 37.929 21.216 -14.818 1.00 0.23 56 HIS A CA 6
ATOM 7848 C C . HIS A 1 78 ? 37.014 19.988 -14.795 1.00 0.22 56 HIS A C 6
ATOM 7849 O O . HIS A 1 78 ? 36.393 19.648 -15.785 1.00 0.29 56 HIS A O 6
ATOM 7863 N N . SER A 1 79 ? 36.914 19.330 -13.666 1.00 0.20 57 SER A N 6
ATOM 7864 C CA . SER A 1 79 ? 36.021 18.134 -13.568 1.00 0.22 57 SER A CA 6
ATOM 7865 C C . SER A 1 79 ? 34.805 18.492 -12.712 1.00 0.19 57 SER A C 6
ATOM 7866 O O . SER A 1 79 ? 34.943 18.874 -11.569 1.00 0.24 57 SER A O 6
ATOM 7874 N N . VAL A 1 80 ? 33.616 18.404 -13.254 1.00 0.20 58 VAL A N 6
ATOM 7875 C CA . VAL A 1 80 ? 32.412 18.778 -12.444 1.00 0.18 58 VAL A CA 6
ATOM 7876 C C . VAL A 1 80 ? 31.396 17.634 -12.401 1.00 0.20 58 VAL A C 6
ATOM 7877 O O . VAL A 1 80 ? 31.304 16.840 -13.311 1.00 0.30 58 VAL A O 6
ATOM 7890 N N . SER A 1 81 ? 30.624 17.560 -11.345 1.00 0.16 59 SER A N 6
ATOM 7891 C CA . SER A 1 81 ? 29.592 16.484 -11.230 1.00 0.19 59 SER A CA 6
ATOM 7892 C C . SER A 1 81 ? 28.205 17.126 -11.137 1.00 0.17 59 SER A C 6
ATOM 7893 O O . SER A 1 81 ? 27.841 17.688 -10.122 1.00 0.17 59 SER A O 6
ATOM 7901 N N . ILE A 1 82 ? 27.431 17.061 -12.193 1.00 0.17 60 ILE A N 6
ATOM 7902 C CA . ILE A 1 82 ? 26.072 17.693 -12.161 1.00 0.16 60 ILE A CA 6
ATOM 7903 C C . ILE A 1 82 ? 25.005 16.681 -11.744 1.00 0.15 60 ILE A C 6
ATOM 7904 O O . ILE A 1 82 ? 24.904 15.592 -12.288 1.00 0.18 60 ILE A O 6
ATOM 7920 N N . THR A 1 83 ? 24.195 17.055 -10.784 1.00 0.16 61 THR A N 6
ATOM 7921 C CA . THR A 1 83 ? 23.100 16.144 -10.323 1.00 0.17 61 THR A CA 6
ATOM 7922 C C . THR A 1 83 ? 21.877 16.342 -11.227 1.00 0.18 61 THR A C 6
ATOM 7923 O O . THR A 1 83 ? 21.372 17.438 -11.356 1.00 0.32 61 THR A O 6
ATOM 7934 N N . ILE A 1 84 ? 21.406 15.303 -11.872 1.00 0.25 62 ILE A N 6
ATOM 7935 C CA . ILE A 1 84 ? 20.227 15.465 -12.782 1.00 0.25 62 ILE A CA 6
ATOM 7936 C C . ILE A 1 84 ? 19.129 14.448 -12.445 1.00 0.27 62 ILE A C 6
ATOM 7937 O O . ILE A 1 84 ? 19.263 13.268 -12.699 1.00 0.43 62 ILE A O 6
ATOM 7953 N N . ASN A 1 85 ? 18.035 14.907 -11.890 1.00 0.35 63 ASN A N 6
ATOM 7954 C CA . ASN A 1 85 ? 16.915 13.977 -11.552 1.00 0.37 63 ASN A CA 6
ATOM 7955 C C . ASN A 1 85 ? 15.947 13.886 -12.738 1.00 0.33 63 ASN A C 6
ATOM 7956 O O . ASN A 1 85 ? 15.038 14.686 -12.872 1.00 0.46 63 ASN A O 6
ATOM 7967 N N . ALA A 1 86 ? 16.143 12.922 -13.601 1.00 0.25 64 ALA A N 6
ATOM 7968 C CA . ALA A 1 86 ? 15.243 12.776 -14.784 1.00 0.24 64 ALA A CA 6
ATOM 7969 C C . ALA A 1 86 ? 14.510 11.433 -14.734 1.00 0.22 64 ALA A C 6
ATOM 7970 O O . ALA A 1 86 ? 15.083 10.416 -14.391 1.00 0.24 64 ALA A O 6
ATOM 7977 N N . THR A 1 87 ? 13.247 11.423 -15.082 1.00 0.23 65 THR A N 6
ATOM 7978 C CA . THR A 1 87 ? 12.467 10.144 -15.064 1.00 0.23 65 THR A CA 6
ATOM 7979 C C . THR A 1 87 ? 12.854 9.253 -16.258 1.00 0.22 65 THR A C 6
ATOM 7980 O O . THR A 1 87 ? 12.513 8.085 -16.301 1.00 0.27 65 THR A O 6
ATOM 7991 N N . HIS A 1 88 ? 13.559 9.795 -17.225 1.00 0.22 66 HIS A N 6
ATOM 7992 C CA . HIS A 1 88 ? 13.967 8.987 -18.414 1.00 0.22 66 HIS A CA 6
ATOM 7993 C C . HIS A 1 88 ? 15.475 9.132 -18.665 1.00 0.20 66 HIS A C 6
ATOM 7994 O O . HIS A 1 88 ? 16.059 10.168 -18.404 1.00 0.24 66 HIS A O 6
ATOM 8008 N N . ILE A 1 89 ? 16.103 8.102 -19.178 1.00 0.24 67 ILE A N 6
ATOM 8009 C CA . ILE A 1 89 ? 17.576 8.174 -19.455 1.00 0.26 67 ILE A CA 6
ATOM 8010 C C . ILE A 1 89 ? 17.859 9.070 -20.676 1.00 0.26 67 ILE A C 6
ATOM 8011 O O . ILE A 1 89 ? 18.953 9.576 -20.836 1.00 0.33 67 ILE A O 6
ATOM 8027 N N . GLU A 1 90 ? 16.885 9.271 -21.535 1.00 0.25 68 GLU A N 6
ATOM 8028 C CA . GLU A 1 90 ? 17.107 10.135 -22.737 1.00 0.27 68 GLU A CA 6
ATOM 8029 C C . GLU A 1 90 ? 17.126 11.622 -22.346 1.00 0.24 68 GLU A C 6
ATOM 8030 O O . GLU A 1 90 ? 17.699 12.440 -23.041 1.00 0.30 68 GLU A O 6
ATOM 8042 N N . GLN A 1 91 ? 16.506 11.978 -21.242 1.00 0.21 69 GLN A N 6
ATOM 8043 C CA . GLN A 1 91 ? 16.493 13.411 -20.815 1.00 0.21 69 GLN A CA 6
ATOM 8044 C C . GLN A 1 91 ? 17.885 13.833 -20.328 1.00 0.20 69 GLN A C 6
ATOM 8045 O O . GLN A 1 91 ? 18.417 14.837 -20.758 1.00 0.25 69 GLN A O 6
ATOM 8059 N N . VAL A 1 92 ? 18.477 13.068 -19.439 1.00 0.20 70 VAL A N 6
ATOM 8060 C CA . VAL A 1 92 ? 19.840 13.424 -18.931 1.00 0.21 70 VAL A CA 6
ATOM 8061 C C . VAL A 1 92 ? 20.876 13.326 -20.065 1.00 0.20 70 VAL A C 6
ATOM 8062 O O . VAL A 1 92 ? 21.841 14.069 -20.094 1.00 0.22 70 VAL A O 6
ATOM 8075 N N . GLU A 1 93 ? 20.674 12.429 -21.006 1.00 0.22 71 GLU A N 6
ATOM 8076 C CA . GLU A 1 93 ? 21.636 12.305 -22.145 1.00 0.24 71 GLU A CA 6
ATOM 8077 C C . GLU A 1 93 ? 21.595 13.586 -22.986 1.00 0.22 71 GLU A C 6
ATOM 8078 O O . GLU A 1 93 ? 22.619 14.160 -23.312 1.00 0.24 71 GLU A O 6
ATOM 8090 N N . THR A 1 94 ? 20.410 14.049 -23.313 1.00 0.24 72 THR A N 6
ATOM 8091 C CA . THR A 1 94 ? 20.280 15.308 -24.107 1.00 0.25 72 THR A CA 6
ATOM 8092 C C . THR A 1 94 ? 20.868 16.480 -23.309 1.00 0.23 72 THR A C 6
ATOM 8093 O O . THR A 1 94 ? 21.462 17.383 -23.866 1.00 0.26 72 THR A O 6
ATOM 8104 N N . LEU A 1 95 ? 20.723 16.454 -22.002 1.00 0.21 73 LEU A N 6
ATOM 8105 C CA . LEU A 1 95 ? 21.287 17.549 -21.153 1.00 0.21 73 LEU A CA 6
ATOM 8106 C C . LEU A 1 95 ? 22.812 17.587 -21.309 1.00 0.20 73 LEU A C 6
ATOM 8107 O O . LEU A 1 95 ? 23.402 18.646 -21.416 1.00 0.24 73 LEU A O 6
ATOM 8123 N N . TYR A 1 96 ? 23.448 16.437 -21.349 1.00 0.19 74 TYR A N 6
ATOM 8124 C CA . TYR A 1 96 ? 24.932 16.406 -21.529 1.00 0.20 74 TYR A CA 6
ATOM 8125 C C . TYR A 1 96 ? 25.288 16.973 -22.910 1.00 0.20 74 TYR A C 6
ATOM 8126 O O . TYR A 1 96 ? 26.241 17.711 -23.054 1.00 0.25 74 TYR A O 6
ATOM 8144 N N . GLU A 1 97 ? 24.521 16.641 -23.923 1.00 0.20 75 GLU A N 6
ATOM 8145 C CA . GLU A 1 97 ? 24.809 17.173 -25.294 1.00 0.22 75 GLU A CA 6
ATOM 8146 C C . GLU A 1 97 ? 24.711 18.703 -25.301 1.00 0.21 75 GLU A C 6
ATOM 8147 O O . GLU A 1 97 ? 25.490 19.376 -25.949 1.00 0.26 75 GLU A O 6
ATOM 8159 N N . GLU A 1 98 ? 23.761 19.255 -24.583 1.00 0.19 76 GLU A N 6
ATOM 8160 C CA . GLU A 1 98 ? 23.605 20.742 -24.541 1.00 0.22 76 GLU A CA 6
ATOM 8161 C C . GLU A 1 98 ? 24.750 21.386 -23.747 1.00 0.21 76 GLU A C 6
ATOM 8162 O O . GLU A 1 98 ? 25.390 22.308 -24.216 1.00 0.27 76 GLU A O 6
ATOM 8174 N N . LEU A 1 99 ? 25.016 20.908 -22.552 1.00 0.19 77 LEU A N 6
ATOM 8175 C CA . LEU A 1 99 ? 26.125 21.500 -21.735 1.00 0.19 77 LEU A CA 6
ATOM 8176 C C . LEU A 1 99 ? 27.494 21.112 -22.320 1.00 0.21 77 LEU A C 6
ATOM 8177 O O . LEU A 1 99 ? 28.461 21.832 -22.169 1.00 0.26 77 LEU A O 6
ATOM 8193 N N . GLY A 1 100 ? 27.581 19.986 -22.988 1.00 0.21 78 GLY A N 6
ATOM 8194 C CA . GLY A 1 100 ? 28.881 19.555 -23.583 1.00 0.24 78 GLY A CA 6
ATOM 8195 C C . GLY A 1 100 ? 28.890 19.868 -25.083 1.00 0.24 78 GLY A C 6
ATOM 8196 O O . GLY A 1 100 ? 29.404 19.106 -25.879 1.00 0.28 78 GLY A O 6
ATOM 8200 N N . LYS A 1 101 ? 28.327 20.987 -25.470 1.00 0.22 79 LYS A N 6
ATOM 8201 C CA . LYS A 1 101 ? 28.301 21.365 -26.916 1.00 0.23 79 LYS A CA 6
ATOM 8202 C C . LYS A 1 101 ? 29.294 22.505 -27.201 1.00 0.22 79 LYS A C 6
ATOM 8203 O O . LYS A 1 101 ? 29.369 23.000 -28.309 1.00 0.25 79 LYS A O 6
ATOM 8222 N N . ILE A 1 102 ? 30.055 22.928 -26.213 1.00 0.21 80 ILE A N 6
ATOM 8223 C CA . ILE A 1 102 ? 31.037 24.037 -26.438 1.00 0.23 80 ILE A CA 6
ATOM 8224 C C . ILE A 1 102 ? 32.149 23.566 -27.381 1.00 0.21 80 ILE A C 6
ATOM 8225 O O . ILE A 1 102 ? 32.429 22.384 -27.480 1.00 0.21 80 ILE A O 6
ATOM 8241 N N . ASP A 1 103 ? 32.798 24.480 -28.061 1.00 0.24 81 ASP A N 6
ATOM 8242 C CA . ASP A 1 103 ? 33.909 24.083 -28.983 1.00 0.25 81 ASP A CA 6
ATOM 8243 C C . ASP A 1 103 ? 35.042 23.416 -28.185 1.00 0.23 81 ASP A C 6
ATOM 8244 O O . ASP A 1 103 ? 35.803 22.627 -28.713 1.00 0.32 81 ASP A O 6
ATOM 8253 N N . ILE A 1 104 ? 35.147 23.726 -26.913 1.00 0.20 82 ILE A N 6
ATOM 8254 C CA . ILE A 1 104 ? 36.216 23.114 -26.063 1.00 0.22 82 ILE A CA 6
ATOM 8255 C C . ILE A 1 104 ? 35.871 21.645 -25.764 1.00 0.22 82 ILE A C 6
ATOM 8256 O O . ILE A 1 104 ? 34.747 21.213 -25.947 1.00 0.25 82 ILE A O 6
ATOM 8272 N N . VAL A 1 105 ? 36.833 20.877 -25.316 1.00 0.25 83 VAL A N 6
ATOM 8273 C CA . VAL A 1 105 ? 36.570 19.433 -25.015 1.00 0.28 83 VAL A CA 6
ATOM 8274 C C . VAL A 1 105 ? 35.707 19.286 -23.751 1.00 0.23 83 VAL A C 6
ATOM 8275 O O . VAL A 1 105 ? 36.177 19.471 -22.642 1.00 0.25 83 VAL A O 6
ATOM 8288 N N . ARG A 1 106 ? 34.452 18.941 -23.917 1.00 0.22 84 ARG A N 6
ATOM 8289 C CA . ARG A 1 106 ? 33.548 18.758 -22.739 1.00 0.22 84 ARG A CA 6
ATOM 8290 C C . ARG A 1 106 ? 32.977 17.333 -22.745 1.00 0.25 84 ARG A C 6
ATOM 8291 O O . ARG A 1 106 ? 32.224 16.962 -23.627 1.00 0.40 84 ARG A O 6
ATOM 8312 N N . MET A 1 107 ? 33.333 16.531 -21.772 1.00 0.23 85 MET A N 6
ATOM 8313 C CA . MET A 1 107 ? 32.817 15.124 -21.721 1.00 0.26 85 MET A CA 6
ATOM 8314 C C . MET A 1 107 ? 32.043 14.886 -20.419 1.00 0.20 85 MET A C 6
ATOM 8315 O O . MET A 1 107 ? 32.060 15.708 -19.527 1.00 0.18 85 MET A O 6
ATOM 8329 N N . VAL A 1 108 ? 31.367 13.765 -20.306 1.00 0.23 86 VAL A N 6
ATOM 8330 C CA . VAL A 1 108 ? 30.593 13.474 -19.057 1.00 0.20 86 VAL A CA 6
ATOM 8331 C C . VAL A 1 108 ? 30.769 12.006 -18.641 1.00 0.21 86 VAL A C 6
ATOM 8332 O O . VAL A 1 108 ? 31.055 11.149 -19.458 1.00 0.26 86 VAL A O 6
ATOM 8345 N N . LEU A 1 109 ? 30.595 11.720 -17.369 1.00 0.22 87 LEU A N 6
ATOM 8346 C CA . LEU A 1 109 ? 30.742 10.318 -16.863 1.00 0.27 87 LEU A CA 6
ATOM 8347 C C . LEU A 1 109 ? 32.099 9.726 -17.302 1.00 0.37 87 LEU A C 6
ATOM 8348 O O . LEU A 1 109 ? 33.111 10.332 -16.989 1.00 0.64 87 LEU A O 6
ATOM 8365 N N . MET A 1 23 ? 17.212 18.403 -26.055 1.00 0.70 1 MET A N 7
ATOM 8366 C CA . MET A 1 23 ? 16.503 19.669 -25.694 1.00 0.46 1 MET A CA 7
ATOM 8367 C C . MET A 1 23 ? 15.000 19.410 -25.525 1.00 0.37 1 MET A C 7
ATOM 8368 O O . MET A 1 23 ? 14.238 19.473 -26.473 1.00 0.48 1 MET A O 7
ATOM 8382 N N . LYS A 1 24 ? 14.572 19.124 -24.323 1.00 0.32 2 LYS A N 7
ATOM 8383 C CA . LYS A 1 24 ? 13.119 18.865 -24.080 1.00 0.29 2 LYS A CA 7
ATOM 8384 C C . LYS A 1 24 ? 12.808 18.984 -22.583 1.00 0.28 2 LYS A C 7
ATOM 8385 O O . LYS A 1 24 ? 13.632 19.425 -21.802 1.00 0.35 2 LYS A O 7
ATOM 8404 N N . THR A 1 25 ? 11.625 18.599 -22.179 1.00 0.31 3 THR A N 7
ATOM 8405 C CA . THR A 1 25 ? 11.255 18.690 -20.735 1.00 0.32 3 THR A CA 7
ATOM 8406 C C . THR A 1 25 ? 11.119 17.285 -20.138 1.00 0.29 3 THR A C 7
ATOM 8407 O O . THR A 1 25 ? 11.728 16.969 -19.136 1.00 0.36 3 THR A O 7
ATOM 8418 N N . LYS A 1 26 ? 10.328 16.441 -20.749 1.00 0.32 4 LYS A N 7
ATOM 8419 C CA . LYS A 1 26 ? 10.151 15.054 -20.222 1.00 0.33 4 LYS A CA 7
ATOM 8420 C C . LYS A 1 26 ? 9.960 14.072 -21.381 1.00 0.39 4 LYS A C 7
ATOM 8421 O O . LYS A 1 26 ? 9.576 14.451 -22.473 1.00 0.59 4 LYS A O 7
ATOM 8440 N N . LEU A 1 27 ? 10.222 12.811 -21.150 1.00 0.38 5 LEU A N 7
ATOM 8441 C CA . LEU A 1 27 ? 10.053 11.797 -22.235 1.00 0.45 5 LEU A CA 7
ATOM 8442 C C . LEU A 1 27 ? 8.745 11.007 -22.044 1.00 0.49 5 LEU A C 7
ATOM 8443 O O . LEU A 1 27 ? 8.538 9.994 -22.682 1.00 0.63 5 LEU A O 7
ATOM 8459 N N . ASN A 1 28 ? 7.865 11.475 -21.173 1.00 0.52 6 ASN A N 7
ATOM 8460 C CA . ASN A 1 28 ? 6.556 10.781 -20.919 1.00 0.59 6 ASN A CA 7
ATOM 8461 C C . ASN A 1 28 ? 6.771 9.365 -20.353 1.00 0.45 6 ASN A C 7
ATOM 8462 O O . ASN A 1 28 ? 6.644 9.152 -19.163 1.00 0.45 6 ASN A O 7
ATOM 8473 N N . GLU A 1 29 ? 7.091 8.402 -21.194 1.00 0.46 7 GLU A N 7
ATOM 8474 C CA . GLU A 1 29 ? 7.317 6.990 -20.721 1.00 0.47 7 GLU A CA 7
ATOM 8475 C C . GLU A 1 29 ? 6.034 6.402 -20.112 1.00 0.47 7 GLU A C 7
ATOM 8476 O O . GLU A 1 29 ? 5.025 7.072 -19.985 1.00 0.61 7 GLU A O 7
ATOM 8488 N N . LEU A 1 30 ? 6.076 5.149 -19.727 1.00 0.46 8 LEU A N 7
ATOM 8489 C CA . LEU A 1 30 ? 4.873 4.505 -19.113 1.00 0.49 8 LEU A CA 7
ATOM 8490 C C . LEU A 1 30 ? 4.993 4.518 -17.581 1.00 0.46 8 LEU A C 7
ATOM 8491 O O . LEU A 1 30 ? 4.007 4.637 -16.877 1.00 0.54 8 LEU A O 7
ATOM 8507 N N . LEU A 1 31 ? 6.195 4.407 -17.063 1.00 0.44 9 LEU A N 7
ATOM 8508 C CA . LEU A 1 31 ? 6.388 4.422 -15.578 1.00 0.45 9 LEU A CA 7
ATOM 8509 C C . LEU A 1 31 ? 6.808 5.822 -15.118 1.00 0.38 9 LEU A C 7
ATOM 8510 O O . LEU A 1 31 ? 6.343 6.314 -14.107 1.00 0.42 9 LEU A O 7
ATOM 8526 N N . GLU A 1 32 ? 7.692 6.459 -15.858 1.00 0.34 10 GLU A N 7
ATOM 8527 C CA . GLU A 1 32 ? 8.170 7.831 -15.487 1.00 0.32 10 GLU A CA 7
ATOM 8528 C C . GLU A 1 32 ? 8.807 7.811 -14.090 1.00 0.32 10 GLU A C 7
ATOM 8529 O O . GLU A 1 32 ? 8.368 8.491 -13.181 1.00 0.37 10 GLU A O 7
ATOM 8541 N N . PHE A 1 33 ? 9.846 7.031 -13.921 1.00 0.32 11 PHE A N 7
ATOM 8542 C CA . PHE A 1 33 ? 10.530 6.956 -12.595 1.00 0.35 11 PHE A CA 7
ATOM 8543 C C . PHE A 1 33 ? 11.731 7.913 -12.577 1.00 0.30 11 PHE A C 7
ATOM 8544 O O . PHE A 1 33 ? 12.688 7.711 -13.301 1.00 0.29 11 PHE A O 7
ATOM 8561 N N . PRO A 1 34 ? 11.635 8.931 -11.753 1.00 0.31 12 PRO A N 7
ATOM 8562 C CA . PRO A 1 34 ? 12.725 9.939 -11.649 1.00 0.29 12 PRO A CA 7
ATOM 8563 C C . PRO A 1 34 ? 13.960 9.342 -10.966 1.00 0.30 12 PRO A C 7
ATOM 8564 O O . PRO A 1 34 ? 13.921 8.962 -9.810 1.00 0.38 12 PRO A O 7
ATOM 8575 N N . THR A 1 35 ? 15.057 9.266 -11.679 1.00 0.30 13 THR A N 7
ATOM 8576 C CA . THR A 1 35 ? 16.307 8.704 -11.080 1.00 0.31 13 THR A CA 7
ATOM 8577 C C . THR A 1 35 ? 17.422 9.764 -11.096 1.00 0.29 13 THR A C 7
ATOM 8578 O O . THR A 1 35 ? 17.520 10.544 -12.026 1.00 0.28 13 THR A O 7
ATOM 8589 N N . PRO A 1 36 ? 18.218 9.767 -10.051 1.00 0.29 14 PRO A N 7
ATOM 8590 C CA . PRO A 1 36 ? 19.327 10.751 -9.935 1.00 0.28 14 PRO A CA 7
ATOM 8591 C C . PRO A 1 36 ? 20.462 10.426 -10.916 1.00 0.25 14 PRO A C 7
ATOM 8592 O O . PRO A 1 36 ? 20.994 9.331 -10.926 1.00 0.32 14 PRO A O 7
ATOM 8603 N N . PHE A 1 37 ? 20.834 11.377 -11.736 1.00 0.20 15 PHE A N 7
ATOM 8604 C CA . PHE A 1 37 ? 21.935 11.148 -12.719 1.00 0.19 15 PHE A CA 7
ATOM 8605 C C . PHE A 1 37 ? 23.171 11.964 -12.330 1.00 0.19 15 PHE A C 7
ATOM 8606 O O . PHE A 1 37 ? 23.262 13.143 -12.620 1.00 0.20 15 PHE A O 7
ATOM 8623 N N . THR A 1 38 ? 24.134 11.342 -11.694 1.00 0.21 16 THR A N 7
ATOM 8624 C CA . THR A 1 38 ? 25.375 12.082 -11.313 1.00 0.23 16 THR A CA 7
ATOM 8625 C C . THR A 1 38 ? 26.264 12.195 -12.553 1.00 0.21 16 THR A C 7
ATOM 8626 O O . THR A 1 38 ? 27.039 11.309 -12.854 1.00 0.24 16 THR A O 7
ATOM 8637 N N . TYR A 1 39 ? 26.131 13.268 -13.292 1.00 0.20 17 TYR A N 7
ATOM 8638 C CA . TYR A 1 39 ? 26.942 13.422 -14.535 1.00 0.20 17 TYR A CA 7
ATOM 8639 C C . TYR A 1 39 ? 28.150 14.328 -14.286 1.00 0.21 17 TYR A C 7
ATOM 8640 O O . TYR A 1 39 ? 28.023 15.528 -14.136 1.00 0.26 17 TYR A O 7
ATOM 8658 N N . LYS A 1 40 ? 29.326 13.752 -14.246 1.00 0.21 18 LYS A N 7
ATOM 8659 C CA . LYS A 1 40 ? 30.558 14.561 -14.012 1.00 0.22 18 LYS A CA 7
ATOM 8660 C C . LYS A 1 40 ? 31.098 15.088 -15.345 1.00 0.21 18 LYS A C 7
ATOM 8661 O O . LYS A 1 40 ? 31.907 14.450 -15.992 1.00 0.24 18 LYS A O 7
ATOM 8680 N N . VAL A 1 41 ? 30.657 16.250 -15.760 1.00 0.20 19 VAL A N 7
ATOM 8681 C CA . VAL A 1 41 ? 31.155 16.814 -17.056 1.00 0.22 19 VAL A CA 7
ATOM 8682 C C . VAL A 1 41 ? 32.505 17.507 -16.837 1.00 0.22 19 VAL A C 7
ATOM 8683 O O . VAL A 1 41 ? 32.594 18.538 -16.197 1.00 0.27 19 VAL A O 7
ATOM 8696 N N . MET A 1 42 ? 33.559 16.929 -17.358 1.00 0.23 20 MET A N 7
ATOM 8697 C CA . MET A 1 42 ? 34.921 17.523 -17.185 1.00 0.25 20 MET A CA 7
ATOM 8698 C C . MET A 1 42 ? 35.424 18.095 -18.515 1.00 0.31 20 MET A C 7
ATOM 8699 O O . MET A 1 42 ? 34.982 17.699 -19.574 1.00 0.40 20 MET A O 7
ATOM 8713 N N . GLY A 1 43 ? 36.347 19.021 -18.467 1.00 0.33 21 GLY A N 7
ATOM 8714 C CA . GLY A 1 43 ? 36.877 19.613 -19.734 1.00 0.42 21 GLY A CA 7
ATOM 8715 C C . GLY A 1 43 ? 37.736 20.839 -19.419 1.00 0.36 21 GLY A C 7
ATOM 8716 O O . GLY A 1 43 ? 38.146 21.048 -18.292 1.00 0.35 21 GLY A O 7
ATOM 8720 N N . GLN A 1 44 ? 38.008 21.653 -20.409 1.00 0.37 22 GLN A N 7
ATOM 8721 C CA . GLN A 1 44 ? 38.840 22.875 -20.169 1.00 0.34 22 GLN A CA 7
ATOM 8722 C C . GLN A 1 44 ? 38.056 23.886 -19.326 1.00 0.34 22 GLN A C 7
ATOM 8723 O O . GLN A 1 44 ? 36.841 23.934 -19.375 1.00 0.40 22 GLN A O 7
ATOM 8737 N N . ALA A 1 45 ? 38.746 24.691 -18.549 1.00 0.34 23 ALA A N 7
ATOM 8738 C CA . ALA A 1 45 ? 38.052 25.703 -17.688 1.00 0.37 23 ALA A CA 7
ATOM 8739 C C . ALA A 1 45 ? 37.114 26.577 -18.533 1.00 0.37 23 ALA A C 7
ATOM 8740 O O . ALA A 1 45 ? 37.552 27.361 -19.355 1.00 0.45 23 ALA A O 7
ATOM 8747 N N . LEU A 1 46 ? 35.825 26.436 -18.337 1.00 0.38 24 LEU A N 7
ATOM 8748 C CA . LEU A 1 46 ? 34.843 27.241 -19.124 1.00 0.44 24 LEU A CA 7
ATOM 8749 C C . LEU A 1 46 ? 33.793 27.863 -18.193 1.00 0.44 24 LEU A C 7
ATOM 8750 O O . LEU A 1 46 ? 33.203 27.173 -17.382 1.00 0.44 24 LEU A O 7
ATOM 8766 N N . PRO A 1 47 ? 33.589 29.153 -18.343 1.00 0.52 25 PRO A N 7
ATOM 8767 C CA . PRO A 1 47 ? 32.591 29.870 -17.503 1.00 0.59 25 PRO A CA 7
ATOM 8768 C C . PRO A 1 47 ? 31.153 29.529 -17.935 1.00 0.58 25 PRO A C 7
ATOM 8769 O O . PRO A 1 47 ? 30.221 29.680 -17.168 1.00 0.65 25 PRO A O 7
ATOM 8780 N N . GLU A 1 48 ? 30.967 29.071 -19.153 1.00 0.57 26 GLU A N 7
ATOM 8781 C CA . GLU A 1 48 ? 29.589 28.721 -19.628 1.00 0.61 26 GLU A CA 7
ATOM 8782 C C . GLU A 1 48 ? 29.168 27.322 -19.141 1.00 0.48 26 GLU A C 7
ATOM 8783 O O . GLU A 1 48 ? 28.050 26.900 -19.366 1.00 0.51 26 GLU A O 7
ATOM 8795 N N . LEU A 1 49 ? 30.045 26.598 -18.479 1.00 0.39 27 LEU A N 7
ATOM 8796 C CA . LEU A 1 49 ? 29.676 25.232 -17.989 1.00 0.32 27 LEU A CA 7
ATOM 8797 C C . LEU A 1 49 ? 28.517 25.320 -16.987 1.00 0.26 27 LEU A C 7
ATOM 8798 O O . LEU A 1 49 ? 27.474 24.734 -17.190 1.00 0.28 27 LEU A O 7
ATOM 8814 N N . VAL A 1 50 ? 28.694 26.052 -15.913 1.00 0.26 28 VAL A N 7
ATOM 8815 C CA . VAL A 1 50 ? 27.599 26.182 -14.890 1.00 0.24 28 VAL A CA 7
ATOM 8816 C C . VAL A 1 50 ? 26.349 26.845 -15.499 1.00 0.23 28 VAL A C 7
ATOM 8817 O O . VAL A 1 50 ? 25.240 26.580 -15.076 1.00 0.26 28 VAL A O 7
ATOM 8830 N N . ASP A 1 51 ? 26.518 27.701 -16.481 1.00 0.23 29 ASP A N 7
ATOM 8831 C CA . ASP A 1 51 ? 25.335 28.375 -17.106 1.00 0.24 29 ASP A CA 7
ATOM 8832 C C . ASP A 1 51 ? 24.514 27.367 -17.924 1.00 0.21 29 ASP A C 7
ATOM 8833 O O . ASP A 1 51 ? 23.321 27.228 -17.729 1.00 0.25 29 ASP A O 7
ATOM 8842 N N . GLN A 1 52 ? 25.143 26.660 -18.830 1.00 0.21 30 GLN A N 7
ATOM 8843 C CA . GLN A 1 52 ? 24.396 25.656 -19.651 1.00 0.22 30 GLN A CA 7
ATOM 8844 C C . GLN A 1 52 ? 23.960 24.476 -18.781 1.00 0.21 30 GLN A C 7
ATOM 8845 O O . GLN A 1 52 ? 22.897 23.929 -18.974 1.00 0.25 30 GLN A O 7
ATOM 8859 N N . VAL A 1 53 ? 24.768 24.088 -17.824 1.00 0.21 31 VAL A N 7
ATOM 8860 C CA . VAL A 1 53 ? 24.392 22.943 -16.939 1.00 0.22 31 VAL A CA 7
ATOM 8861 C C . VAL A 1 53 ? 23.108 23.264 -16.157 1.00 0.21 31 VAL A C 7
ATOM 8862 O O . VAL A 1 53 ? 22.176 22.488 -16.154 1.00 0.27 31 VAL A O 7
ATOM 8875 N N . VAL A 1 54 ? 23.055 24.394 -15.491 1.00 0.22 32 VAL A N 7
ATOM 8876 C CA . VAL A 1 54 ? 21.826 24.746 -14.705 1.00 0.22 32 VAL A CA 7
ATOM 8877 C C . VAL A 1 54 ? 20.623 24.998 -15.634 1.00 0.20 32 VAL A C 7
ATOM 8878 O O . VAL A 1 54 ? 19.495 24.713 -15.278 1.00 0.22 32 VAL A O 7
ATOM 8891 N N . GLU A 1 55 ? 20.849 25.521 -16.819 1.00 0.19 33 GLU A N 7
ATOM 8892 C CA . GLU A 1 55 ? 19.706 25.778 -17.755 1.00 0.20 33 GLU A CA 7
ATOM 8893 C C . GLU A 1 55 ? 19.219 24.464 -18.383 1.00 0.19 33 GLU A C 7
ATOM 8894 O O . GLU A 1 55 ? 18.039 24.160 -18.370 1.00 0.23 33 GLU A O 7
ATOM 8906 N N . VAL A 1 56 ? 20.117 23.687 -18.935 1.00 0.18 34 VAL A N 7
ATOM 8907 C CA . VAL A 1 56 ? 19.710 22.394 -19.570 1.00 0.19 34 VAL A CA 7
ATOM 8908 C C . VAL A 1 56 ? 19.213 21.393 -18.509 1.00 0.19 34 VAL A C 7
ATOM 8909 O O . VAL A 1 56 ? 18.360 20.572 -18.789 1.00 0.20 34 VAL A O 7
ATOM 8922 N N . VAL A 1 57 ? 19.723 21.457 -17.296 1.00 0.21 35 VAL A N 7
ATOM 8923 C CA . VAL A 1 57 ? 19.253 20.502 -16.242 1.00 0.22 35 VAL A CA 7
ATOM 8924 C C . VAL A 1 57 ? 17.876 20.927 -15.712 1.00 0.24 35 VAL A C 7
ATOM 8925 O O . VAL A 1 57 ? 17.029 20.094 -15.460 1.00 0.28 35 VAL A O 7
ATOM 8938 N N . GLN A 1 58 ? 17.632 22.211 -15.559 1.00 0.24 36 GLN A N 7
ATOM 8939 C CA . GLN A 1 58 ? 16.292 22.657 -15.063 1.00 0.27 36 GLN A CA 7
ATOM 8940 C C . GLN A 1 58 ? 15.243 22.503 -16.176 1.00 0.27 36 GLN A C 7
ATOM 8941 O O . GLN A 1 58 ? 14.061 22.398 -15.908 1.00 0.32 36 GLN A O 7
ATOM 8955 N N . ARG A 1 59 ? 15.669 22.475 -17.420 1.00 0.25 37 ARG A N 7
ATOM 8956 C CA . ARG A 1 59 ? 14.700 22.312 -18.549 1.00 0.27 37 ARG A CA 7
ATOM 8957 C C . ARG A 1 59 ? 14.093 20.901 -18.526 1.00 0.27 37 ARG A C 7
ATOM 8958 O O . ARG A 1 59 ? 12.891 20.735 -18.607 1.00 0.39 37 ARG A O 7
ATOM 8979 N N . HIS A 1 60 ? 14.919 19.884 -18.420 1.00 0.23 38 HIS A N 7
ATOM 8980 C CA . HIS A 1 60 ? 14.395 18.481 -18.394 1.00 0.22 38 HIS A CA 7
ATOM 8981 C C . HIS A 1 60 ? 13.976 18.090 -16.970 1.00 0.21 38 HIS A C 7
ATOM 8982 O O . HIS A 1 60 ? 12.915 17.530 -16.761 1.00 0.25 38 HIS A O 7
ATOM 8996 N N . ALA A 1 61 ? 14.797 18.383 -15.991 1.00 0.23 39 ALA A N 7
ATOM 8997 C CA . ALA A 1 61 ? 14.442 18.031 -14.580 1.00 0.25 39 ALA A CA 7
ATOM 8998 C C . ALA A 1 61 ? 13.406 19.024 -14.034 1.00 0.27 39 ALA A C 7
ATOM 8999 O O . ALA A 1 61 ? 13.332 20.149 -14.490 1.00 0.27 39 ALA A O 7
ATOM 9006 N N . PRO A 1 62 ? 12.631 18.569 -13.079 1.00 0.32 40 PRO A N 7
ATOM 9007 C CA . PRO A 1 62 ? 11.576 19.429 -12.473 1.00 0.36 40 PRO A CA 7
ATOM 9008 C C . PRO A 1 62 ? 12.190 20.567 -11.639 1.00 0.35 40 PRO A C 7
ATOM 9009 O O . PRO A 1 62 ? 11.653 21.657 -11.588 1.00 0.49 40 PRO A O 7
ATOM 9020 N N . GLY A 1 63 ? 13.302 20.324 -10.987 1.00 0.35 41 GLY A N 7
ATOM 9021 C CA . GLY A 1 63 ? 13.938 21.395 -10.159 1.00 0.36 41 GLY A CA 7
ATOM 9022 C C . GLY A 1 63 ? 15.227 21.885 -10.832 1.00 0.31 41 GLY A C 7
ATOM 9023 O O . GLY A 1 63 ? 15.596 21.429 -11.898 1.00 0.38 41 GLY A O 7
ATOM 9027 N N . ASP A 1 64 ? 15.915 22.810 -10.206 1.00 0.30 42 ASP A N 7
ATOM 9028 C CA . ASP A 1 64 ? 17.187 23.336 -10.789 1.00 0.26 42 ASP A CA 7
ATOM 9029 C C . ASP A 1 64 ? 18.382 22.611 -10.158 1.00 0.24 42 ASP A C 7
ATOM 9030 O O . ASP A 1 64 ? 18.330 22.198 -9.015 1.00 0.36 42 ASP A O 7
ATOM 9039 N N . TYR A 1 65 ? 19.452 22.442 -10.898 1.00 0.20 43 TYR A N 7
ATOM 9040 C CA . TYR A 1 65 ? 20.643 21.727 -10.339 1.00 0.19 43 TYR A CA 7
ATOM 9041 C C . TYR A 1 65 ? 21.941 22.463 -10.681 1.00 0.18 43 TYR A C 7
ATOM 9042 O O . TYR A 1 65 ? 21.948 23.422 -11.429 1.00 0.22 43 TYR A O 7
ATOM 9060 N N . THR A 1 66 ? 23.042 22.016 -10.126 1.00 0.18 44 THR A N 7
ATOM 9061 C CA . THR A 1 66 ? 24.354 22.681 -10.399 1.00 0.19 44 THR A CA 7
ATOM 9062 C C . THR A 1 66 ? 25.478 21.635 -10.500 1.00 0.19 44 THR A C 7
ATOM 9063 O O . THR A 1 66 ? 25.362 20.538 -9.964 1.00 0.21 44 THR A O 7
ATOM 9074 N N . PRO A 1 67 ? 26.533 22.015 -11.190 1.00 0.20 45 PRO A N 7
ATOM 9075 C CA . PRO A 1 67 ? 27.707 21.139 -11.369 1.00 0.22 45 PRO A CA 7
ATOM 9076 C C . PRO A 1 67 ? 28.771 21.449 -10.299 1.00 0.23 45 PRO A C 7
ATOM 9077 O O . PRO A 1 67 ? 29.246 22.565 -10.195 1.00 0.33 45 PRO A O 7
ATOM 9088 N N . THR A 1 68 ? 29.154 20.474 -9.510 1.00 0.23 46 THR A N 7
ATOM 9089 C CA . THR A 1 68 ? 30.194 20.718 -8.459 1.00 0.25 46 THR A CA 7
ATOM 9090 C C . THR A 1 68 ? 31.590 20.680 -9.098 1.00 0.23 46 THR A C 7
ATOM 9091 O O . THR A 1 68 ? 32.125 19.622 -9.377 1.00 0.26 46 THR A O 7
ATOM 9102 N N . VAL A 1 69 ? 32.175 21.828 -9.345 1.00 0.23 47 VAL A N 7
ATOM 9103 C CA . VAL A 1 69 ? 33.529 21.864 -9.987 1.00 0.23 47 VAL A CA 7
ATOM 9104 C C . VAL A 1 69 ? 34.638 21.511 -8.984 1.00 0.27 47 VAL A C 7
ATOM 9105 O O . VAL A 1 69 ? 34.607 21.905 -7.833 1.00 0.34 47 VAL A O 7
ATOM 9118 N N . LYS A 1 70 ? 35.623 20.773 -9.434 1.00 0.27 48 LYS A N 7
ATOM 9119 C CA . LYS A 1 70 ? 36.761 20.387 -8.547 1.00 0.36 48 LYS A CA 7
ATOM 9120 C C . LYS A 1 70 ? 38.073 20.410 -9.348 1.00 0.36 48 LYS A C 7
ATOM 9121 O O . LYS A 1 70 ? 38.069 20.167 -10.545 1.00 0.33 48 LYS A O 7
ATOM 9140 N N . PRO A 1 71 ? 39.153 20.709 -8.662 1.00 0.47 49 PRO A N 7
ATOM 9141 C CA . PRO A 1 71 ? 40.482 20.771 -9.320 1.00 0.51 49 PRO A CA 7
ATOM 9142 C C . PRO A 1 71 ? 41.018 19.358 -9.592 1.00 0.53 49 PRO A C 7
ATOM 9143 O O . PRO A 1 71 ? 41.727 18.785 -8.785 1.00 0.62 49 PRO A O 7
ATOM 9154 N N . SER A 1 72 ? 40.685 18.799 -10.728 1.00 0.53 50 SER A N 7
ATOM 9155 C CA . SER A 1 72 ? 41.175 17.427 -11.065 1.00 0.62 50 SER A CA 7
ATOM 9156 C C . SER A 1 72 ? 42.472 17.519 -11.875 1.00 0.67 50 SER A C 7
ATOM 9157 O O . SER A 1 72 ? 43.425 16.808 -11.614 1.00 0.79 50 SER A O 7
ATOM 9165 N N . SER A 1 73 ? 42.516 18.394 -12.851 1.00 0.65 51 SER A N 7
ATOM 9166 C CA . SER A 1 73 ? 43.749 18.547 -13.680 1.00 0.73 51 SER A CA 7
ATOM 9167 C C . SER A 1 73 ? 44.387 19.921 -13.428 1.00 0.70 51 SER A C 7
ATOM 9168 O O . SER A 1 73 ? 43.746 20.829 -12.931 1.00 0.68 51 SER A O 7
ATOM 9176 N N . LYS A 1 74 ? 45.643 20.078 -13.765 1.00 0.84 52 LYS A N 7
ATOM 9177 C CA . LYS A 1 74 ? 46.324 21.392 -13.544 1.00 0.86 52 LYS A CA 7
ATOM 9178 C C . LYS A 1 74 ? 46.302 22.232 -14.827 1.00 0.81 52 LYS A C 7
ATOM 9179 O O . LYS A 1 74 ? 46.156 21.711 -15.918 1.00 1.00 52 LYS A O 7
ATOM 9198 N N . GLY A 1 75 ? 46.449 23.527 -14.700 1.00 0.75 53 GLY A N 7
ATOM 9199 C CA . GLY A 1 75 ? 46.440 24.410 -15.903 1.00 0.71 53 GLY A CA 7
ATOM 9200 C C . GLY A 1 75 ? 45.025 24.944 -16.140 1.00 0.59 53 GLY A C 7
ATOM 9201 O O . GLY A 1 75 ? 44.330 25.318 -15.213 1.00 0.64 53 GLY A O 7
ATOM 9205 N N . ASN A 1 76 ? 44.593 24.980 -17.376 1.00 0.54 54 ASN A N 7
ATOM 9206 C CA . ASN A 1 76 ? 43.219 25.485 -17.682 1.00 0.50 54 ASN A CA 7
ATOM 9207 C C . ASN A 1 76 ? 42.250 24.303 -17.844 1.00 0.41 54 ASN A C 7
ATOM 9208 O O . ASN A 1 76 ? 41.752 24.036 -18.922 1.00 0.44 54 ASN A O 7
ATOM 9219 N N . TYR A 1 77 ? 41.986 23.593 -16.774 1.00 0.35 55 TYR A N 7
ATOM 9220 C CA . TYR A 1 77 ? 41.056 22.425 -16.848 1.00 0.30 55 TYR A CA 7
ATOM 9221 C C . TYR A 1 77 ? 40.255 22.302 -15.547 1.00 0.26 55 TYR A C 7
ATOM 9222 O O . TYR A 1 77 ? 40.781 22.481 -14.464 1.00 0.41 55 TYR A O 7
ATOM 9240 N N . HIS A 1 78 ? 38.986 21.991 -15.649 1.00 0.24 56 HIS A N 7
ATOM 9241 C CA . HIS A 1 78 ? 38.140 21.849 -14.424 1.00 0.23 56 HIS A CA 7
ATOM 9242 C C . HIS A 1 78 ? 37.144 20.692 -14.595 1.00 0.23 56 HIS A C 7
ATOM 9243 O O . HIS A 1 78 ? 36.672 20.420 -15.685 1.00 0.32 56 HIS A O 7
ATOM 9257 N N . SER A 1 79 ? 36.826 20.005 -13.525 1.00 0.23 57 SER A N 7
ATOM 9258 C CA . SER A 1 79 ? 35.862 18.866 -13.621 1.00 0.25 57 SER A CA 7
ATOM 9259 C C . SER A 1 79 ? 34.648 19.141 -12.732 1.00 0.22 57 SER A C 7
ATOM 9260 O O . SER A 1 79 ? 34.762 19.209 -11.525 1.00 0.25 57 SER A O 7
ATOM 9268 N N . VAL A 1 80 ? 33.486 19.314 -13.314 1.00 0.24 58 VAL A N 7
ATOM 9269 C CA . VAL A 1 80 ? 32.276 19.600 -12.481 1.00 0.22 58 VAL A CA 7
ATOM 9270 C C . VAL A 1 80 ? 31.267 18.447 -12.565 1.00 0.22 58 VAL A C 7
ATOM 9271 O O . VAL A 1 80 ? 31.127 17.798 -13.584 1.00 0.26 58 VAL A O 7
ATOM 9284 N N . SER A 1 81 ? 30.558 18.203 -11.491 1.00 0.22 59 SER A N 7
ATOM 9285 C CA . SER A 1 81 ? 29.543 17.107 -11.476 1.00 0.24 59 SER A CA 7
ATOM 9286 C C . SER A 1 81 ? 28.142 17.712 -11.355 1.00 0.21 59 SER A C 7
ATOM 9287 O O . SER A 1 81 ? 27.786 18.263 -10.331 1.00 0.23 59 SER A O 7
ATOM 9295 N N . ILE A 1 82 ? 27.350 17.620 -12.392 1.00 0.21 60 ILE A N 7
ATOM 9296 C CA . ILE A 1 82 ? 25.976 18.212 -12.333 1.00 0.20 60 ILE A CA 7
ATOM 9297 C C . ILE A 1 82 ? 24.950 17.174 -11.876 1.00 0.19 60 ILE A C 7
ATOM 9298 O O . ILE A 1 82 ? 24.869 16.076 -12.404 1.00 0.21 60 ILE A O 7
ATOM 9314 N N . THR A 1 83 ? 24.155 17.534 -10.898 1.00 0.19 61 THR A N 7
ATOM 9315 C CA . THR A 1 83 ? 23.104 16.594 -10.398 1.00 0.19 61 THR A CA 7
ATOM 9316 C C . THR A 1 83 ? 21.877 16.684 -11.317 1.00 0.17 61 THR A C 7
ATOM 9317 O O . THR A 1 83 ? 21.490 17.759 -11.730 1.00 0.21 61 THR A O 7
ATOM 9328 N N . ILE A 1 84 ? 21.273 15.572 -11.655 1.00 0.19 62 ILE A N 7
ATOM 9329 C CA . ILE A 1 84 ? 20.083 15.620 -12.564 1.00 0.19 62 ILE A CA 7
ATOM 9330 C C . ILE A 1 84 ? 18.976 14.680 -12.071 1.00 0.20 62 ILE A C 7
ATOM 9331 O O . ILE A 1 84 ? 19.230 13.573 -11.640 1.00 0.31 62 ILE A O 7
ATOM 9347 N N . ASN A 1 85 ? 17.745 15.120 -12.154 1.00 0.20 63 ASN A N 7
ATOM 9348 C CA . ASN A 1 85 ? 16.600 14.265 -11.717 1.00 0.22 63 ASN A CA 7
ATOM 9349 C C . ASN A 1 85 ? 15.686 13.990 -12.917 1.00 0.21 63 ASN A C 7
ATOM 9350 O O . ASN A 1 85 ? 14.575 14.485 -12.997 1.00 0.35 63 ASN A O 7
ATOM 9361 N N . ALA A 1 86 ? 16.155 13.210 -13.855 1.00 0.21 64 ALA A N 7
ATOM 9362 C CA . ALA A 1 86 ? 15.329 12.901 -15.060 1.00 0.22 64 ALA A CA 7
ATOM 9363 C C . ALA A 1 86 ? 14.666 11.529 -14.911 1.00 0.23 64 ALA A C 7
ATOM 9364 O O . ALA A 1 86 ? 15.291 10.571 -14.497 1.00 0.28 64 ALA A O 7
ATOM 9371 N N . THR A 1 87 ? 13.404 11.429 -15.248 1.00 0.25 65 THR A N 7
ATOM 9372 C CA . THR A 1 87 ? 12.694 10.115 -15.132 1.00 0.28 65 THR A CA 7
ATOM 9373 C C . THR A 1 87 ? 13.142 9.151 -16.243 1.00 0.28 65 THR A C 7
ATOM 9374 O O . THR A 1 87 ? 12.863 7.967 -16.190 1.00 0.35 65 THR A O 7
ATOM 9385 N N . HIS A 1 88 ? 13.829 9.645 -17.248 1.00 0.25 66 HIS A N 7
ATOM 9386 C CA . HIS A 1 88 ? 14.288 8.758 -18.359 1.00 0.27 66 HIS A CA 7
ATOM 9387 C C . HIS A 1 88 ? 15.785 8.953 -18.627 1.00 0.28 66 HIS A C 7
ATOM 9388 O O . HIS A 1 88 ? 16.354 9.984 -18.315 1.00 0.28 66 HIS A O 7
ATOM 9402 N N . ILE A 1 89 ? 16.422 7.969 -19.216 1.00 0.33 67 ILE A N 7
ATOM 9403 C CA . ILE A 1 89 ? 17.883 8.089 -19.526 1.00 0.37 67 ILE A CA 7
ATOM 9404 C C . ILE A 1 89 ? 18.103 9.036 -20.719 1.00 0.34 67 ILE A C 7
ATOM 9405 O O . ILE A 1 89 ? 19.156 9.629 -20.859 1.00 0.39 67 ILE A O 7
ATOM 9421 N N . GLU A 1 90 ? 17.116 9.186 -21.573 1.00 0.32 68 GLU A N 7
ATOM 9422 C CA . GLU A 1 90 ? 17.265 10.100 -22.750 1.00 0.33 68 GLU A CA 7
ATOM 9423 C C . GLU A 1 90 ? 17.270 11.565 -22.289 1.00 0.28 68 GLU A C 7
ATOM 9424 O O . GLU A 1 90 ? 17.908 12.408 -22.890 1.00 0.33 68 GLU A O 7
ATOM 9436 N N . GLN A 1 91 ? 16.566 11.869 -21.221 1.00 0.23 69 GLN A N 7
ATOM 9437 C CA . GLN A 1 91 ? 16.532 13.276 -20.712 1.00 0.20 69 GLN A CA 7
ATOM 9438 C C . GLN A 1 91 ? 17.937 13.711 -20.276 1.00 0.20 69 GLN A C 7
ATOM 9439 O O . GLN A 1 91 ? 18.440 14.730 -20.712 1.00 0.22 69 GLN A O 7
ATOM 9453 N N . VAL A 1 92 ? 18.579 12.940 -19.431 1.00 0.21 70 VAL A N 7
ATOM 9454 C CA . VAL A 1 92 ? 19.959 13.306 -18.982 1.00 0.23 70 VAL A CA 7
ATOM 9455 C C . VAL A 1 92 ? 20.954 13.157 -20.146 1.00 0.23 70 VAL A C 7
ATOM 9456 O O . VAL A 1 92 ? 21.964 13.833 -20.194 1.00 0.24 70 VAL A O 7
ATOM 9469 N N . GLU A 1 93 ? 20.666 12.288 -21.092 1.00 0.25 71 GLU A N 7
ATOM 9470 C CA . GLU A 1 93 ? 21.582 12.113 -22.262 1.00 0.26 71 GLU A CA 7
ATOM 9471 C C . GLU A 1 93 ? 21.668 13.433 -23.038 1.00 0.23 71 GLU A C 7
ATOM 9472 O O . GLU A 1 93 ? 22.746 13.950 -23.281 1.00 0.25 71 GLU A O 7
ATOM 9484 N N . THR A 1 94 ? 20.539 13.998 -23.401 1.00 0.23 72 THR A N 7
ATOM 9485 C CA . THR A 1 94 ? 20.553 15.303 -24.132 1.00 0.23 72 THR A CA 7
ATOM 9486 C C . THR A 1 94 ? 21.149 16.384 -23.224 1.00 0.21 72 THR A C 7
ATOM 9487 O O . THR A 1 94 ? 21.857 17.260 -23.678 1.00 0.24 72 THR A O 7
ATOM 9498 N N . LEU A 1 95 ? 20.882 16.312 -21.936 1.00 0.20 73 LEU A N 7
ATOM 9499 C CA . LEU A 1 95 ? 21.451 17.320 -20.986 1.00 0.21 73 LEU A CA 7
ATOM 9500 C C . LEU A 1 95 ? 22.982 17.321 -21.089 1.00 0.20 73 LEU A C 7
ATOM 9501 O O . LEU A 1 95 ? 23.607 18.364 -21.115 1.00 0.24 73 LEU A O 7
ATOM 9517 N N . TYR A 1 96 ? 23.583 16.155 -21.174 1.00 0.19 74 TYR A N 7
ATOM 9518 C CA . TYR A 1 96 ? 25.071 16.076 -21.305 1.00 0.20 74 TYR A CA 7
ATOM 9519 C C . TYR A 1 96 ? 25.492 16.699 -22.647 1.00 0.21 74 TYR A C 7
ATOM 9520 O O . TYR A 1 96 ? 26.438 17.457 -22.715 1.00 0.25 74 TYR A O 7
ATOM 9538 N N . GLU A 1 97 ? 24.787 16.382 -23.710 1.00 0.23 75 GLU A N 7
ATOM 9539 C CA . GLU A 1 97 ? 25.137 16.956 -25.049 1.00 0.25 75 GLU A CA 7
ATOM 9540 C C . GLU A 1 97 ? 24.914 18.476 -25.061 1.00 0.24 75 GLU A C 7
ATOM 9541 O O . GLU A 1 97 ? 25.634 19.205 -25.715 1.00 0.31 75 GLU A O 7
ATOM 9553 N N . GLU A 1 98 ? 23.922 18.955 -24.345 1.00 0.23 76 GLU A N 7
ATOM 9554 C CA . GLU A 1 98 ? 23.648 20.425 -24.314 1.00 0.24 76 GLU A CA 7
ATOM 9555 C C . GLU A 1 98 ? 24.751 21.165 -23.542 1.00 0.23 76 GLU A C 7
ATOM 9556 O O . GLU A 1 98 ? 25.357 22.086 -24.055 1.00 0.28 76 GLU A O 7
ATOM 9568 N N . LEU A 1 99 ? 25.022 20.766 -22.320 1.00 0.23 77 LEU A N 7
ATOM 9569 C CA . LEU A 1 99 ? 26.097 21.452 -21.531 1.00 0.25 77 LEU A CA 7
ATOM 9570 C C . LEU A 1 99 ? 27.483 21.062 -22.072 1.00 0.25 77 LEU A C 7
ATOM 9571 O O . LEU A 1 99 ? 28.442 21.796 -21.917 1.00 0.31 77 LEU A O 7
ATOM 9587 N N . GLY A 1 100 ? 27.592 19.918 -22.709 1.00 0.25 78 GLY A N 7
ATOM 9588 C CA . GLY A 1 100 ? 28.905 19.479 -23.266 1.00 0.27 78 GLY A CA 7
ATOM 9589 C C . GLY A 1 100 ? 28.912 19.688 -24.785 1.00 0.28 78 GLY A C 7
ATOM 9590 O O . GLY A 1 100 ? 29.355 18.837 -25.533 1.00 0.34 78 GLY A O 7
ATOM 9594 N N . LYS A 1 101 ? 28.423 20.814 -25.244 1.00 0.28 79 LYS A N 7
ATOM 9595 C CA . LYS A 1 101 ? 28.395 21.091 -26.716 1.00 0.29 79 LYS A CA 7
ATOM 9596 C C . LYS A 1 101 ? 29.468 22.126 -27.099 1.00 0.29 79 LYS A C 7
ATOM 9597 O O . LYS A 1 101 ? 29.552 22.540 -28.241 1.00 0.33 79 LYS A O 7
ATOM 9616 N N . ILE A 1 102 ? 30.281 22.551 -26.158 1.00 0.29 80 ILE A N 7
ATOM 9617 C CA . ILE A 1 102 ? 31.341 23.564 -26.471 1.00 0.32 80 ILE A CA 7
ATOM 9618 C C . ILE A 1 102 ? 32.370 22.974 -27.441 1.00 0.32 80 ILE A C 7
ATOM 9619 O O . ILE A 1 102 ? 32.695 21.802 -27.378 1.00 0.33 80 ILE A O 7
ATOM 9635 N N . ASP A 1 103 ? 32.896 23.781 -28.332 1.00 0.35 81 ASP A N 7
ATOM 9636 C CA . ASP A 1 103 ? 33.920 23.275 -29.301 1.00 0.38 81 ASP A CA 7
ATOM 9637 C C . ASP A 1 103 ? 35.212 22.892 -28.561 1.00 0.36 81 ASP A C 7
ATOM 9638 O O . ASP A 1 103 ? 36.013 22.122 -29.058 1.00 0.42 81 ASP A O 7
ATOM 9647 N N . ILE A 1 104 ? 35.413 23.418 -27.373 1.00 0.34 82 ILE A N 7
ATOM 9648 C CA . ILE A 1 104 ? 36.644 23.084 -26.586 1.00 0.34 82 ILE A CA 7
ATOM 9649 C C . ILE A 1 104 ? 36.571 21.629 -26.094 1.00 0.32 82 ILE A C 7
ATOM 9650 O O . ILE A 1 104 ? 35.545 20.981 -26.204 1.00 0.32 82 ILE A O 7
ATOM 9666 N N . VAL A 1 105 ? 37.651 21.111 -25.559 1.00 0.33 83 VAL A N 7
ATOM 9667 C CA . VAL A 1 105 ? 37.651 19.695 -25.067 1.00 0.33 83 VAL A CA 7
ATOM 9668 C C . VAL A 1 105 ? 36.635 19.520 -23.928 1.00 0.30 83 VAL A C 7
ATOM 9669 O O . VAL A 1 105 ? 36.800 20.054 -22.843 1.00 0.36 83 VAL A O 7
ATOM 9682 N N . ARG A 1 106 ? 35.590 18.765 -24.174 1.00 0.26 84 ARG A N 7
ATOM 9683 C CA . ARG A 1 106 ? 34.550 18.527 -23.126 1.00 0.25 84 ARG A CA 7
ATOM 9684 C C . ARG A 1 106 ? 34.421 17.020 -22.841 1.00 0.24 84 ARG A C 7
ATOM 9685 O O . ARG A 1 106 ? 34.837 16.191 -23.631 1.00 0.33 84 ARG A O 7
ATOM 9706 N N . MET A 1 107 ? 33.843 16.665 -21.720 1.00 0.22 85 MET A N 7
ATOM 9707 C CA . MET A 1 107 ? 33.675 15.221 -21.367 1.00 0.22 85 MET A CA 7
ATOM 9708 C C . MET A 1 107 ? 32.535 15.061 -20.354 1.00 0.20 85 MET A C 7
ATOM 9709 O O . MET A 1 107 ? 32.159 16.005 -19.687 1.00 0.27 85 MET A O 7
ATOM 9723 N N . VAL A 1 108 ? 31.985 13.876 -20.230 1.00 0.21 86 VAL A N 7
ATOM 9724 C CA . VAL A 1 108 ? 30.869 13.663 -19.253 1.00 0.22 86 VAL A CA 7
ATOM 9725 C C . VAL A 1 108 ? 31.103 12.381 -18.439 1.00 0.22 86 VAL A C 7
ATOM 9726 O O . VAL A 1 108 ? 31.654 11.413 -18.930 1.00 0.25 86 VAL A O 7
ATOM 9739 N N . LEU A 1 109 ? 30.685 12.382 -17.191 1.00 0.24 87 LEU A N 7
ATOM 9740 C CA . LEU A 1 109 ? 30.868 11.183 -16.308 1.00 0.27 87 LEU A CA 7
ATOM 9741 C C . LEU A 1 109 ? 32.344 10.740 -16.299 1.00 0.33 87 LEU A C 7
ATOM 9742 O O . LEU A 1 109 ? 33.163 11.509 -15.823 1.00 0.42 87 LEU A O 7
ATOM 9759 N N . MET A 1 23 ? 19.852 13.931 -29.624 1.00 0.84 1 MET A N 8
ATOM 9760 C CA . MET A 1 23 ? 19.033 12.688 -29.781 1.00 0.64 1 MET A CA 8
ATOM 9761 C C . MET A 1 23 ? 17.590 12.906 -29.286 1.00 0.54 1 MET A C 8
ATOM 9762 O O . MET A 1 23 ? 17.130 14.025 -29.150 1.00 0.66 1 MET A O 8
ATOM 9776 N N . LYS A 1 24 ? 16.880 11.832 -29.023 1.00 0.46 2 LYS A N 8
ATOM 9777 C CA . LYS A 1 24 ? 15.465 11.937 -28.542 1.00 0.47 2 LYS A CA 8
ATOM 9778 C C . LYS A 1 24 ? 15.409 11.956 -27.010 1.00 0.40 2 LYS A C 8
ATOM 9779 O O . LYS A 1 24 ? 16.398 11.717 -26.341 1.00 0.47 2 LYS A O 8
ATOM 9798 N N . THR A 1 25 ? 14.255 12.234 -26.451 1.00 0.50 3 THR A N 8
ATOM 9799 C CA . THR A 1 25 ? 14.121 12.263 -24.960 1.00 0.49 3 THR A CA 8
ATOM 9800 C C . THR A 1 25 ? 12.931 11.407 -24.503 1.00 0.45 3 THR A C 8
ATOM 9801 O O . THR A 1 25 ? 13.078 10.558 -23.644 1.00 0.46 3 THR A O 8
ATOM 9812 N N . LYS A 1 26 ? 11.758 11.637 -25.070 1.00 0.45 4 LYS A N 8
ATOM 9813 C CA . LYS A 1 26 ? 10.520 10.864 -24.687 1.00 0.43 4 LYS A CA 8
ATOM 9814 C C . LYS A 1 26 ? 10.536 10.490 -23.195 1.00 0.40 4 LYS A C 8
ATOM 9815 O O . LYS A 1 26 ? 10.665 9.336 -22.828 1.00 0.46 4 LYS A O 8
ATOM 9834 N N . LEU A 1 27 ? 10.411 11.471 -22.335 1.00 0.38 5 LEU A N 8
ATOM 9835 C CA . LEU A 1 27 ? 10.428 11.200 -20.864 1.00 0.40 5 LEU A CA 8
ATOM 9836 C C . LEU A 1 27 ? 9.169 10.443 -20.429 1.00 0.36 5 LEU A C 8
ATOM 9837 O O . LEU A 1 27 ? 8.116 10.570 -21.029 1.00 0.38 5 LEU A O 8
ATOM 9853 N N . ASN A 1 28 ? 9.276 9.663 -19.375 1.00 0.35 6 ASN A N 8
ATOM 9854 C CA . ASN A 1 28 ? 8.102 8.889 -18.862 1.00 0.35 6 ASN A CA 8
ATOM 9855 C C . ASN A 1 28 ? 7.437 8.079 -19.986 1.00 0.37 6 ASN A C 8
ATOM 9856 O O . ASN A 1 28 ? 6.278 8.272 -20.305 1.00 0.48 6 ASN A O 8
ATOM 9867 N N . GLU A 1 29 ? 8.164 7.165 -20.581 1.00 0.37 7 GLU A N 8
ATOM 9868 C CA . GLU A 1 29 ? 7.582 6.334 -21.680 1.00 0.43 7 GLU A CA 8
ATOM 9869 C C . GLU A 1 29 ? 7.830 4.846 -21.401 1.00 0.51 7 GLU A C 8
ATOM 9870 O O . GLU A 1 29 ? 6.905 4.059 -21.331 1.00 0.60 7 GLU A O 8
ATOM 9882 N N . LEU A 1 30 ? 9.073 4.462 -21.243 1.00 0.55 8 LEU A N 8
ATOM 9883 C CA . LEU A 1 30 ? 9.399 3.029 -20.969 1.00 0.69 8 LEU A CA 8
ATOM 9884 C C . LEU A 1 30 ? 9.900 2.860 -19.528 1.00 0.68 8 LEU A C 8
ATOM 9885 O O . LEU A 1 30 ? 9.624 1.865 -18.884 1.00 0.82 8 LEU A O 8
ATOM 9901 N N . LEU A 1 31 ? 10.634 3.821 -19.020 1.00 0.59 9 LEU A N 8
ATOM 9902 C CA . LEU A 1 31 ? 11.156 3.715 -17.623 1.00 0.60 9 LEU A CA 8
ATOM 9903 C C . LEU A 1 31 ? 10.229 4.455 -16.650 1.00 0.47 9 LEU A C 8
ATOM 9904 O O . LEU A 1 31 ? 9.744 3.882 -15.695 1.00 0.49 9 LEU A O 8
ATOM 9920 N N . GLU A 1 32 ? 9.988 5.727 -16.892 1.00 0.38 10 GLU A N 8
ATOM 9921 C CA . GLU A 1 32 ? 9.097 6.533 -15.990 1.00 0.30 10 GLU A CA 8
ATOM 9922 C C . GLU A 1 32 ? 9.584 6.459 -14.533 1.00 0.30 10 GLU A C 8
ATOM 9923 O O . GLU A 1 32 ? 8.798 6.482 -13.604 1.00 0.40 10 GLU A O 8
ATOM 9935 N N . PHE A 1 33 ? 10.879 6.376 -14.330 1.00 0.28 11 PHE A N 8
ATOM 9936 C CA . PHE A 1 33 ? 11.424 6.305 -12.942 1.00 0.27 11 PHE A CA 8
ATOM 9937 C C . PHE A 1 33 ? 12.391 7.472 -12.703 1.00 0.24 11 PHE A C 8
ATOM 9938 O O . PHE A 1 33 ? 13.434 7.543 -13.327 1.00 0.24 11 PHE A O 8
ATOM 9955 N N . PRO A 1 34 ? 12.012 8.354 -11.806 1.00 0.25 12 PRO A N 8
ATOM 9956 C CA . PRO A 1 34 ? 12.856 9.535 -11.490 1.00 0.26 12 PRO A CA 8
ATOM 9957 C C . PRO A 1 34 ? 14.119 9.106 -10.737 1.00 0.27 12 PRO A C 8
ATOM 9958 O O . PRO A 1 34 ? 14.066 8.710 -9.588 1.00 0.33 12 PRO A O 8
ATOM 9969 N N . THR A 1 35 ? 15.254 9.178 -11.388 1.00 0.25 13 THR A N 8
ATOM 9970 C CA . THR A 1 35 ? 16.529 8.770 -10.722 1.00 0.28 13 THR A CA 8
ATOM 9971 C C . THR A 1 35 ? 17.596 9.864 -10.884 1.00 0.26 13 THR A C 8
ATOM 9972 O O . THR A 1 35 ? 17.683 10.496 -11.920 1.00 0.24 13 THR A O 8
ATOM 9983 N N . PRO A 1 36 ? 18.378 10.050 -9.843 1.00 0.31 14 PRO A N 8
ATOM 9984 C CA . PRO A 1 36 ? 19.453 11.074 -9.870 1.00 0.31 14 PRO A CA 8
ATOM 9985 C C . PRO A 1 36 ? 20.600 10.619 -10.782 1.00 0.26 14 PRO A C 8
ATOM 9986 O O . PRO A 1 36 ? 21.095 9.512 -10.667 1.00 0.31 14 PRO A O 8
ATOM 9997 N N . PHE A 1 37 ? 21.017 11.465 -11.687 1.00 0.23 15 PHE A N 8
ATOM 9998 C CA . PHE A 1 37 ? 22.126 11.093 -12.616 1.00 0.19 15 PHE A CA 8
ATOM 9999 C C . PHE A 1 37 ? 23.399 11.863 -12.259 1.00 0.20 15 PHE A C 8
ATOM 10000 O O . PHE A 1 37 ? 23.556 13.018 -12.615 1.00 0.22 15 PHE A O 8
ATOM 10017 N N . THR A 1 38 ? 24.318 11.228 -11.573 1.00 0.21 16 THR A N 8
ATOM 10018 C CA . THR A 1 38 ? 25.594 11.919 -11.213 1.00 0.23 16 THR A CA 8
ATOM 10019 C C . THR A 1 38 ? 26.460 12.021 -12.471 1.00 0.20 16 THR A C 8
ATOM 10020 O O . THR A 1 38 ? 27.201 11.112 -12.798 1.00 0.23 16 THR A O 8
ATOM 10031 N N . TYR A 1 39 ? 26.351 13.105 -13.193 1.00 0.19 17 TYR A N 8
ATOM 10032 C CA . TYR A 1 39 ? 27.146 13.248 -14.447 1.00 0.18 17 TYR A CA 8
ATOM 10033 C C . TYR A 1 39 ? 28.343 14.173 -14.223 1.00 0.19 17 TYR A C 8
ATOM 10034 O O . TYR A 1 39 ? 28.207 15.378 -14.156 1.00 0.23 17 TYR A O 8
ATOM 10052 N N . LYS A 1 40 ? 29.519 13.609 -14.114 1.00 0.19 18 LYS A N 8
ATOM 10053 C CA . LYS A 1 40 ? 30.737 14.445 -13.903 1.00 0.20 18 LYS A CA 8
ATOM 10054 C C . LYS A 1 40 ? 31.175 15.056 -15.238 1.00 0.18 18 LYS A C 8
ATOM 10055 O O . LYS A 1 40 ? 31.909 14.450 -15.996 1.00 0.18 18 LYS A O 8
ATOM 10074 N N . VAL A 1 41 ? 30.731 16.254 -15.528 1.00 0.18 19 VAL A N 8
ATOM 10075 C CA . VAL A 1 41 ? 31.120 16.906 -16.814 1.00 0.17 19 VAL A CA 8
ATOM 10076 C C . VAL A 1 41 ? 32.543 17.464 -16.685 1.00 0.17 19 VAL A C 8
ATOM 10077 O O . VAL A 1 41 ? 32.758 18.554 -16.189 1.00 0.20 19 VAL A O 8
ATOM 10090 N N . MET A 1 42 ? 33.517 16.704 -17.119 1.00 0.17 20 MET A N 8
ATOM 10091 C CA . MET A 1 42 ? 34.938 17.155 -17.021 1.00 0.18 20 MET A CA 8
ATOM 10092 C C . MET A 1 42 ? 35.404 17.754 -18.350 1.00 0.18 20 MET A C 8
ATOM 10093 O O . MET A 1 42 ? 34.899 17.417 -19.404 1.00 0.27 20 MET A O 8
ATOM 10107 N N . GLY A 1 43 ? 36.365 18.638 -18.305 1.00 0.24 21 GLY A N 8
ATOM 10108 C CA . GLY A 1 43 ? 36.871 19.260 -19.562 1.00 0.29 21 GLY A CA 8
ATOM 10109 C C . GLY A 1 43 ? 37.771 20.447 -19.228 1.00 0.27 21 GLY A C 8
ATOM 10110 O O . GLY A 1 43 ? 38.396 20.490 -18.184 1.00 0.31 21 GLY A O 8
ATOM 10114 N N . GLN A 1 44 ? 37.843 21.413 -20.107 1.00 0.28 22 GLN A N 8
ATOM 10115 C CA . GLN A 1 44 ? 38.707 22.606 -19.841 1.00 0.28 22 GLN A CA 8
ATOM 10116 C C . GLN A 1 44 ? 38.011 23.564 -18.865 1.00 0.28 22 GLN A C 8
ATOM 10117 O O . GLN A 1 44 ? 36.844 23.408 -18.552 1.00 0.36 22 GLN A O 8
ATOM 10131 N N . ALA A 1 45 ? 38.719 24.557 -18.382 1.00 0.28 23 ALA A N 8
ATOM 10132 C CA . ALA A 1 45 ? 38.100 25.530 -17.429 1.00 0.30 23 ALA A CA 8
ATOM 10133 C C . ALA A 1 45 ? 37.229 26.529 -18.199 1.00 0.31 23 ALA A C 8
ATOM 10134 O O . ALA A 1 45 ? 37.724 27.459 -18.809 1.00 0.43 23 ALA A O 8
ATOM 10141 N N . LEU A 1 46 ? 35.933 26.333 -18.183 1.00 0.30 24 LEU A N 8
ATOM 10142 C CA . LEU A 1 46 ? 35.017 27.256 -18.921 1.00 0.35 24 LEU A CA 8
ATOM 10143 C C . LEU A 1 46 ? 33.871 27.719 -18.011 1.00 0.30 24 LEU A C 8
ATOM 10144 O O . LEU A 1 46 ? 33.291 26.924 -17.295 1.00 0.32 24 LEU A O 8
ATOM 10160 N N . PRO A 1 47 ? 33.574 28.999 -18.075 1.00 0.33 25 PRO A N 8
ATOM 10161 C CA . PRO A 1 47 ? 32.476 29.574 -17.252 1.00 0.38 25 PRO A CA 8
ATOM 10162 C C . PRO A 1 47 ? 31.099 29.148 -17.794 1.00 0.38 25 PRO A C 8
ATOM 10163 O O . PRO A 1 47 ? 30.111 29.186 -17.085 1.00 0.47 25 PRO A O 8
ATOM 10174 N N . GLU A 1 48 ? 31.030 28.740 -19.043 1.00 0.36 26 GLU A N 8
ATOM 10175 C CA . GLU A 1 48 ? 29.720 28.310 -19.630 1.00 0.44 26 GLU A CA 8
ATOM 10176 C C . GLU A 1 48 ? 29.272 26.953 -19.058 1.00 0.37 26 GLU A C 8
ATOM 10177 O O . GLU A 1 48 ? 28.134 26.557 -19.221 1.00 0.42 26 GLU A O 8
ATOM 10189 N N . LEU A 1 49 ? 30.155 26.237 -18.394 1.00 0.31 27 LEU A N 8
ATOM 10190 C CA . LEU A 1 49 ? 29.773 24.907 -17.819 1.00 0.29 27 LEU A CA 8
ATOM 10191 C C . LEU A 1 49 ? 28.574 25.053 -16.872 1.00 0.25 27 LEU A C 8
ATOM 10192 O O . LEU A 1 49 ? 27.512 24.524 -17.128 1.00 0.27 27 LEU A O 8
ATOM 10208 N N . VAL A 1 50 ? 28.736 25.771 -15.784 1.00 0.23 28 VAL A N 8
ATOM 10209 C CA . VAL A 1 50 ? 27.604 25.953 -14.815 1.00 0.22 28 VAL A CA 8
ATOM 10210 C C . VAL A 1 50 ? 26.409 26.654 -15.487 1.00 0.22 28 VAL A C 8
ATOM 10211 O O . VAL A 1 50 ? 25.270 26.419 -15.130 1.00 0.24 28 VAL A O 8
ATOM 10224 N N . ASP A 1 51 ? 26.661 27.508 -16.453 1.00 0.24 29 ASP A N 8
ATOM 10225 C CA . ASP A 1 51 ? 25.541 28.221 -17.143 1.00 0.26 29 ASP A CA 8
ATOM 10226 C C . ASP A 1 51 ? 24.653 27.220 -17.896 1.00 0.23 29 ASP A C 8
ATOM 10227 O O . ASP A 1 51 ? 23.484 27.071 -17.593 1.00 0.25 29 ASP A O 8
ATOM 10236 N N . GLN A 1 52 ? 25.200 26.528 -18.867 1.00 0.23 30 GLN A N 8
ATOM 10237 C CA . GLN A 1 52 ? 24.389 25.533 -19.637 1.00 0.23 30 GLN A CA 8
ATOM 10238 C C . GLN A 1 52 ? 23.929 24.389 -18.728 1.00 0.21 30 GLN A C 8
ATOM 10239 O O . GLN A 1 52 ? 22.864 23.841 -18.918 1.00 0.24 30 GLN A O 8
ATOM 10253 N N . VAL A 1 53 ? 24.715 24.027 -17.741 1.00 0.21 31 VAL A N 8
ATOM 10254 C CA . VAL A 1 53 ? 24.309 22.916 -16.823 1.00 0.20 31 VAL A CA 8
ATOM 10255 C C . VAL A 1 53 ? 22.978 23.252 -16.134 1.00 0.21 31 VAL A C 8
ATOM 10256 O O . VAL A 1 53 ? 22.031 22.499 -16.219 1.00 0.25 31 VAL A O 8
ATOM 10269 N N . VAL A 1 54 ? 22.906 24.365 -15.443 1.00 0.21 32 VAL A N 8
ATOM 10270 C CA . VAL A 1 54 ? 21.636 24.731 -14.735 1.00 0.22 32 VAL A CA 8
ATOM 10271 C C . VAL A 1 54 ? 20.512 25.076 -15.731 1.00 0.21 32 VAL A C 8
ATOM 10272 O O . VAL A 1 54 ? 19.346 24.896 -15.434 1.00 0.23 32 VAL A O 8
ATOM 10285 N N . GLU A 1 55 ? 20.844 25.565 -16.903 1.00 0.20 33 GLU A N 8
ATOM 10286 C CA . GLU A 1 55 ? 19.781 25.915 -17.899 1.00 0.21 33 GLU A CA 8
ATOM 10287 C C . GLU A 1 55 ? 19.214 24.650 -18.557 1.00 0.21 33 GLU A C 8
ATOM 10288 O O . GLU A 1 55 ? 18.020 24.411 -18.534 1.00 0.23 33 GLU A O 8
ATOM 10300 N N . VAL A 1 56 ? 20.060 23.846 -19.151 1.00 0.20 34 VAL A N 8
ATOM 10301 C CA . VAL A 1 56 ? 19.575 22.599 -19.823 1.00 0.20 34 VAL A CA 8
ATOM 10302 C C . VAL A 1 56 ? 19.022 21.589 -18.799 1.00 0.18 34 VAL A C 8
ATOM 10303 O O . VAL A 1 56 ? 18.184 20.771 -19.130 1.00 0.21 34 VAL A O 8
ATOM 10316 N N . VAL A 1 57 ? 19.470 21.638 -17.564 1.00 0.18 35 VAL A N 8
ATOM 10317 C CA . VAL A 1 57 ? 18.949 20.672 -16.544 1.00 0.19 35 VAL A CA 8
ATOM 10318 C C . VAL A 1 57 ? 17.614 21.161 -15.960 1.00 0.20 35 VAL A C 8
ATOM 10319 O O . VAL A 1 57 ? 16.744 20.365 -15.663 1.00 0.25 35 VAL A O 8
ATOM 10332 N N . GLN A 1 58 ? 17.435 22.454 -15.798 1.00 0.20 36 GLN A N 8
ATOM 10333 C CA . GLN A 1 58 ? 16.139 22.958 -15.242 1.00 0.25 36 GLN A CA 8
ATOM 10334 C C . GLN A 1 58 ? 15.046 22.916 -16.322 1.00 0.26 36 GLN A C 8
ATOM 10335 O O . GLN A 1 58 ? 13.871 22.817 -16.017 1.00 0.32 36 GLN A O 8
ATOM 10349 N N . ARG A 1 59 ? 15.421 22.987 -17.581 1.00 0.25 37 ARG A N 8
ATOM 10350 C CA . ARG A 1 59 ? 14.403 22.946 -18.676 1.00 0.29 37 ARG A CA 8
ATOM 10351 C C . ARG A 1 59 ? 13.888 21.512 -18.880 1.00 0.26 37 ARG A C 8
ATOM 10352 O O . ARG A 1 59 ? 12.712 21.298 -19.109 1.00 0.35 37 ARG A O 8
ATOM 10373 N N . HIS A 1 60 ? 14.758 20.530 -18.803 1.00 0.23 38 HIS A N 8
ATOM 10374 C CA . HIS A 1 60 ? 14.316 19.112 -18.997 1.00 0.24 38 HIS A CA 8
ATOM 10375 C C . HIS A 1 60 ? 13.909 18.483 -17.658 1.00 0.23 38 HIS A C 8
ATOM 10376 O O . HIS A 1 60 ? 12.884 17.835 -17.559 1.00 0.26 38 HIS A O 8
ATOM 10390 N N . ALA A 1 61 ? 14.704 18.670 -16.633 1.00 0.23 39 ALA A N 8
ATOM 10391 C CA . ALA A 1 61 ? 14.368 18.085 -15.299 1.00 0.26 39 ALA A CA 8
ATOM 10392 C C . ALA A 1 61 ? 13.712 19.146 -14.407 1.00 0.26 39 ALA A C 8
ATOM 10393 O O . ALA A 1 61 ? 13.983 20.324 -14.547 1.00 0.29 39 ALA A O 8
ATOM 10400 N N . PRO A 1 62 ? 12.866 18.692 -13.511 1.00 0.29 40 PRO A N 8
ATOM 10401 C CA . PRO A 1 62 ? 12.165 19.618 -12.585 1.00 0.33 40 PRO A CA 8
ATOM 10402 C C . PRO A 1 62 ? 13.145 20.182 -11.551 1.00 0.31 40 PRO A C 8
ATOM 10403 O O . PRO A 1 62 ? 14.013 19.486 -11.059 1.00 0.33 40 PRO A O 8
ATOM 10414 N N . GLY A 1 63 ? 13.010 21.440 -11.225 1.00 0.37 41 GLY A N 8
ATOM 10415 C CA . GLY A 1 63 ? 13.930 22.067 -10.230 1.00 0.40 41 GLY A CA 8
ATOM 10416 C C . GLY A 1 63 ? 15.246 22.451 -10.917 1.00 0.37 41 GLY A C 8
ATOM 10417 O O . GLY A 1 63 ? 15.542 22.003 -12.010 1.00 0.54 41 GLY A O 8
ATOM 10421 N N . ASP A 1 64 ? 16.039 23.277 -10.281 1.00 0.35 42 ASP A N 8
ATOM 10422 C CA . ASP A 1 64 ? 17.340 23.692 -10.892 1.00 0.33 42 ASP A CA 8
ATOM 10423 C C . ASP A 1 64 ? 18.490 22.882 -10.284 1.00 0.32 42 ASP A C 8
ATOM 10424 O O . ASP A 1 64 ? 18.519 22.625 -9.094 1.00 0.51 42 ASP A O 8
ATOM 10433 N N . TYR A 1 65 ? 19.434 22.473 -11.097 1.00 0.21 43 TYR A N 8
ATOM 10434 C CA . TYR A 1 65 ? 20.583 21.669 -10.574 1.00 0.19 43 TYR A CA 8
ATOM 10435 C C . TYR A 1 65 ? 21.908 22.402 -10.818 1.00 0.18 43 TYR A C 8
ATOM 10436 O O . TYR A 1 65 ? 21.955 23.407 -11.503 1.00 0.24 43 TYR A O 8
ATOM 10454 N N . THR A 1 66 ? 22.983 21.912 -10.248 1.00 0.17 44 THR A N 8
ATOM 10455 C CA . THR A 1 66 ? 24.307 22.590 -10.429 1.00 0.17 44 THR A CA 8
ATOM 10456 C C . THR A 1 66 ? 25.442 21.553 -10.553 1.00 0.17 44 THR A C 8
ATOM 10457 O O . THR A 1 66 ? 25.332 20.445 -10.042 1.00 0.19 44 THR A O 8
ATOM 10468 N N . PRO A 1 67 ? 26.505 21.957 -11.225 1.00 0.18 45 PRO A N 8
ATOM 10469 C CA . PRO A 1 67 ? 27.688 21.093 -11.412 1.00 0.19 45 PRO A CA 8
ATOM 10470 C C . PRO A 1 67 ? 28.755 21.418 -10.348 1.00 0.20 45 PRO A C 8
ATOM 10471 O O . PRO A 1 67 ? 29.227 22.538 -10.261 1.00 0.29 45 PRO A O 8
ATOM 10482 N N . THR A 1 68 ? 29.144 20.455 -9.549 1.00 0.20 46 THR A N 8
ATOM 10483 C CA . THR A 1 68 ? 30.185 20.715 -8.502 1.00 0.23 46 THR A CA 8
ATOM 10484 C C . THR A 1 68 ? 31.580 20.717 -9.148 1.00 0.22 46 THR A C 8
ATOM 10485 O O . THR A 1 68 ? 32.169 19.676 -9.374 1.00 0.23 46 THR A O 8
ATOM 10496 N N . VAL A 1 69 ? 32.101 21.880 -9.456 1.00 0.23 47 VAL A N 8
ATOM 10497 C CA . VAL A 1 69 ? 33.449 21.960 -10.108 1.00 0.24 47 VAL A CA 8
ATOM 10498 C C . VAL A 1 69 ? 34.578 21.720 -9.096 1.00 0.27 47 VAL A C 8
ATOM 10499 O O . VAL A 1 69 ? 34.544 22.202 -7.979 1.00 0.35 47 VAL A O 8
ATOM 10512 N N . LYS A 1 70 ? 35.586 20.983 -9.498 1.00 0.25 48 LYS A N 8
ATOM 10513 C CA . LYS A 1 70 ? 36.742 20.707 -8.592 1.00 0.33 48 LYS A CA 8
ATOM 10514 C C . LYS A 1 70 ? 38.050 20.706 -9.399 1.00 0.32 48 LYS A C 8
ATOM 10515 O O . LYS A 1 70 ? 38.044 20.418 -10.585 1.00 0.27 48 LYS A O 8
ATOM 10534 N N . PRO A 1 71 ? 39.131 21.035 -8.730 1.00 0.43 49 PRO A N 8
ATOM 10535 C CA . PRO A 1 71 ? 40.457 21.075 -9.395 1.00 0.46 49 PRO A CA 8
ATOM 10536 C C . PRO A 1 71 ? 41.008 19.653 -9.582 1.00 0.47 49 PRO A C 8
ATOM 10537 O O . PRO A 1 71 ? 41.822 19.184 -8.808 1.00 0.57 49 PRO A O 8
ATOM 10548 N N . SER A 1 72 ? 40.569 18.969 -10.608 1.00 0.47 50 SER A N 8
ATOM 10549 C CA . SER A 1 72 ? 41.064 17.580 -10.855 1.00 0.56 50 SER A CA 8
ATOM 10550 C C . SER A 1 72 ? 42.305 17.616 -11.752 1.00 0.60 50 SER A C 8
ATOM 10551 O O . SER A 1 72 ? 43.296 16.968 -11.476 1.00 0.70 50 SER A O 8
ATOM 10559 N N . SER A 1 73 ? 42.259 18.374 -12.821 1.00 0.62 51 SER A N 8
ATOM 10560 C CA . SER A 1 73 ? 43.438 18.459 -13.737 1.00 0.74 51 SER A CA 8
ATOM 10561 C C . SER A 1 73 ? 44.197 19.771 -13.503 1.00 0.68 51 SER A C 8
ATOM 10562 O O . SER A 1 73 ? 43.703 20.680 -12.859 1.00 0.61 51 SER A O 8
ATOM 10570 N N . LYS A 1 74 ? 45.395 19.874 -14.021 1.00 0.82 52 LYS A N 8
ATOM 10571 C CA . LYS A 1 74 ? 46.195 21.124 -13.832 1.00 0.85 52 LYS A CA 8
ATOM 10572 C C . LYS A 1 74 ? 46.140 21.994 -15.091 1.00 0.78 52 LYS A C 8
ATOM 10573 O O . LYS A 1 74 ? 45.832 21.524 -16.171 1.00 0.86 52 LYS A O 8
ATOM 10592 N N . GLY A 1 75 ? 46.437 23.263 -14.956 1.00 0.79 53 GLY A N 8
ATOM 10593 C CA . GLY A 1 75 ? 46.408 24.178 -16.136 1.00 0.73 53 GLY A CA 8
ATOM 10594 C C . GLY A 1 75 ? 44.995 24.739 -16.315 1.00 0.59 53 GLY A C 8
ATOM 10595 O O . GLY A 1 75 ? 44.350 25.131 -15.360 1.00 0.66 53 GLY A O 8
ATOM 10599 N N . ASN A 1 76 ? 44.511 24.776 -17.531 1.00 0.47 54 ASN A N 8
ATOM 10600 C CA . ASN A 1 76 ? 43.136 25.307 -17.779 1.00 0.42 54 ASN A CA 8
ATOM 10601 C C . ASN A 1 76 ? 42.142 24.146 -17.919 1.00 0.31 54 ASN A C 8
ATOM 10602 O O . ASN A 1 76 ? 41.564 23.930 -18.968 1.00 0.40 54 ASN A O 8
ATOM 10613 N N . TYR A 1 77 ? 41.945 23.396 -16.861 1.00 0.31 55 TYR A N 8
ATOM 10614 C CA . TYR A 1 77 ? 40.994 22.243 -16.916 1.00 0.26 55 TYR A CA 8
ATOM 10615 C C . TYR A 1 77 ? 40.168 22.170 -15.627 1.00 0.28 55 TYR A C 8
ATOM 10616 O O . TYR A 1 77 ? 40.678 22.374 -14.540 1.00 0.51 55 TYR A O 8
ATOM 10634 N N . HIS A 1 78 ? 38.896 21.881 -15.744 1.00 0.22 56 HIS A N 8
ATOM 10635 C CA . HIS A 1 78 ? 38.025 21.792 -14.532 1.00 0.25 56 HIS A CA 8
ATOM 10636 C C . HIS A 1 78 ? 37.090 20.581 -14.633 1.00 0.21 56 HIS A C 8
ATOM 10637 O O . HIS A 1 78 ? 36.588 20.259 -15.696 1.00 0.25 56 HIS A O 8
ATOM 10651 N N . SER A 1 79 ? 36.848 19.917 -13.531 1.00 0.20 57 SER A N 8
ATOM 10652 C CA . SER A 1 79 ? 35.940 18.732 -13.547 1.00 0.20 57 SER A CA 8
ATOM 10653 C C . SER A 1 79 ? 34.717 19.015 -12.670 1.00 0.20 57 SER A C 8
ATOM 10654 O O . SER A 1 79 ? 34.811 19.060 -11.459 1.00 0.27 57 SER A O 8
ATOM 10662 N N . VAL A 1 80 ? 33.572 19.223 -13.273 1.00 0.22 58 VAL A N 8
ATOM 10663 C CA . VAL A 1 80 ? 32.348 19.523 -12.465 1.00 0.24 58 VAL A CA 8
ATOM 10664 C C . VAL A 1 80 ? 31.381 18.332 -12.476 1.00 0.25 58 VAL A C 8
ATOM 10665 O O . VAL A 1 80 ? 31.314 17.589 -13.431 1.00 0.33 58 VAL A O 8
ATOM 10678 N N . SER A 1 81 ? 30.625 18.160 -11.422 1.00 0.22 59 SER A N 8
ATOM 10679 C CA . SER A 1 81 ? 29.642 17.036 -11.364 1.00 0.25 59 SER A CA 8
ATOM 10680 C C . SER A 1 81 ? 28.226 17.616 -11.323 1.00 0.23 59 SER A C 8
ATOM 10681 O O . SER A 1 81 ? 27.826 18.220 -10.346 1.00 0.25 59 SER A O 8
ATOM 10689 N N . ILE A 1 82 ? 27.471 17.459 -12.379 1.00 0.22 60 ILE A N 8
ATOM 10690 C CA . ILE A 1 82 ? 26.093 18.037 -12.400 1.00 0.23 60 ILE A CA 8
ATOM 10691 C C . ILE A 1 82 ? 25.053 17.022 -11.915 1.00 0.22 60 ILE A C 8
ATOM 10692 O O . ILE A 1 82 ? 25.005 15.887 -12.362 1.00 0.25 60 ILE A O 8
ATOM 10708 N N . THR A 1 83 ? 24.207 17.443 -11.008 1.00 0.20 61 THR A N 8
ATOM 10709 C CA . THR A 1 83 ? 23.138 16.531 -10.494 1.00 0.21 61 THR A CA 8
ATOM 10710 C C . THR A 1 83 ? 21.926 16.618 -11.430 1.00 0.21 61 THR A C 8
ATOM 10711 O O . THR A 1 83 ? 21.482 17.696 -11.768 1.00 0.25 61 THR A O 8
ATOM 10722 N N . ILE A 1 84 ? 21.399 15.502 -11.872 1.00 0.21 62 ILE A N 8
ATOM 10723 C CA . ILE A 1 84 ? 20.228 15.558 -12.804 1.00 0.22 62 ILE A CA 8
ATOM 10724 C C . ILE A 1 84 ? 19.199 14.473 -12.463 1.00 0.22 62 ILE A C 8
ATOM 10725 O O . ILE A 1 84 ? 19.335 13.330 -12.854 1.00 0.32 62 ILE A O 8
ATOM 10741 N N . ASN A 1 85 ? 18.154 14.831 -11.756 1.00 0.20 63 ASN A N 8
ATOM 10742 C CA . ASN A 1 85 ? 17.101 13.826 -11.416 1.00 0.22 63 ASN A CA 8
ATOM 10743 C C . ASN A 1 85 ? 16.121 13.716 -12.590 1.00 0.21 63 ASN A C 8
ATOM 10744 O O . ASN A 1 85 ? 15.228 14.529 -12.743 1.00 0.29 63 ASN A O 8
ATOM 10755 N N . ALA A 1 86 ? 16.299 12.729 -13.430 1.00 0.21 64 ALA A N 8
ATOM 10756 C CA . ALA A 1 86 ? 15.397 12.576 -14.611 1.00 0.23 64 ALA A CA 8
ATOM 10757 C C . ALA A 1 86 ? 14.649 11.240 -14.567 1.00 0.22 64 ALA A C 8
ATOM 10758 O O . ALA A 1 86 ? 15.213 10.210 -14.243 1.00 0.23 64 ALA A O 8
ATOM 10765 N N . THR A 1 87 ? 13.384 11.252 -14.911 1.00 0.23 65 THR A N 8
ATOM 10766 C CA . THR A 1 87 ? 12.585 9.985 -14.917 1.00 0.25 65 THR A CA 8
ATOM 10767 C C . THR A 1 87 ? 12.971 9.111 -16.123 1.00 0.24 65 THR A C 8
ATOM 10768 O O . THR A 1 87 ? 12.572 7.965 -16.218 1.00 0.28 65 THR A O 8
ATOM 10779 N N . HIS A 1 88 ? 13.743 9.646 -17.043 1.00 0.22 66 HIS A N 8
ATOM 10780 C CA . HIS A 1 88 ? 14.157 8.857 -18.241 1.00 0.23 66 HIS A CA 8
ATOM 10781 C C . HIS A 1 88 ? 15.679 8.939 -18.430 1.00 0.21 66 HIS A C 8
ATOM 10782 O O . HIS A 1 88 ? 16.322 9.864 -17.969 1.00 0.26 66 HIS A O 8
ATOM 10796 N N . ILE A 1 89 ? 16.254 7.978 -19.110 1.00 0.25 67 ILE A N 8
ATOM 10797 C CA . ILE A 1 89 ? 17.736 7.994 -19.336 1.00 0.27 67 ILE A CA 8
ATOM 10798 C C . ILE A 1 89 ? 18.105 8.900 -20.525 1.00 0.25 67 ILE A C 8
ATOM 10799 O O . ILE A 1 89 ? 19.221 9.371 -20.625 1.00 0.32 67 ILE A O 8
ATOM 10815 N N . GLU A 1 90 ? 17.183 9.147 -21.425 1.00 0.25 68 GLU A N 8
ATOM 10816 C CA . GLU A 1 90 ? 17.496 10.020 -22.602 1.00 0.27 68 GLU A CA 8
ATOM 10817 C C . GLU A 1 90 ? 17.497 11.501 -22.201 1.00 0.26 68 GLU A C 8
ATOM 10818 O O . GLU A 1 90 ? 18.213 12.299 -22.776 1.00 0.30 68 GLU A O 8
ATOM 10830 N N . GLN A 1 91 ? 16.703 11.877 -21.222 1.00 0.25 69 GLN A N 8
ATOM 10831 C CA . GLN A 1 91 ? 16.666 13.312 -20.791 1.00 0.27 69 GLN A CA 8
ATOM 10832 C C . GLN A 1 91 ? 18.044 13.746 -20.274 1.00 0.24 69 GLN A C 8
ATOM 10833 O O . GLN A 1 91 ? 18.533 14.807 -20.613 1.00 0.25 69 GLN A O 8
ATOM 10847 N N . VAL A 1 92 ? 18.680 12.931 -19.466 1.00 0.22 70 VAL A N 8
ATOM 10848 C CA . VAL A 1 92 ? 20.030 13.302 -18.944 1.00 0.22 70 VAL A CA 8
ATOM 10849 C C . VAL A 1 92 ? 21.078 13.210 -20.066 1.00 0.21 70 VAL A C 8
ATOM 10850 O O . VAL A 1 92 ? 22.055 13.936 -20.067 1.00 0.22 70 VAL A O 8
ATOM 10863 N N . GLU A 1 93 ? 20.873 12.338 -21.030 1.00 0.23 71 GLU A N 8
ATOM 10864 C CA . GLU A 1 93 ? 21.848 12.219 -22.160 1.00 0.24 71 GLU A CA 8
ATOM 10865 C C . GLU A 1 93 ? 21.835 13.515 -22.980 1.00 0.23 71 GLU A C 8
ATOM 10866 O O . GLU A 1 93 ? 22.873 14.079 -23.283 1.00 0.26 71 GLU A O 8
ATOM 10878 N N . THR A 1 94 ? 20.662 14.000 -23.320 1.00 0.23 72 THR A N 8
ATOM 10879 C CA . THR A 1 94 ? 20.572 15.275 -24.096 1.00 0.24 72 THR A CA 8
ATOM 10880 C C . THR A 1 94 ? 21.098 16.432 -23.240 1.00 0.22 72 THR A C 8
ATOM 10881 O O . THR A 1 94 ? 21.721 17.346 -23.739 1.00 0.27 72 THR A O 8
ATOM 10892 N N . LEU A 1 95 ? 20.866 16.388 -21.949 1.00 0.20 73 LEU A N 8
ATOM 10893 C CA . LEU A 1 95 ? 21.372 17.476 -21.054 1.00 0.20 73 LEU A CA 8
ATOM 10894 C C . LEU A 1 95 ? 22.903 17.526 -21.106 1.00 0.20 73 LEU A C 8
ATOM 10895 O O . LEU A 1 95 ? 23.497 18.589 -21.083 1.00 0.24 73 LEU A O 8
ATOM 10911 N N . TYR A 1 96 ? 23.547 16.384 -21.192 1.00 0.21 74 TYR A N 8
ATOM 10912 C CA . TYR A 1 96 ? 25.041 16.360 -21.263 1.00 0.23 74 TYR A CA 8
ATOM 10913 C C . TYR A 1 96 ? 25.506 16.964 -22.596 1.00 0.24 74 TYR A C 8
ATOM 10914 O O . TYR A 1 96 ? 26.327 17.860 -22.619 1.00 0.27 74 TYR A O 8
ATOM 10932 N N . GLU A 1 97 ? 24.991 16.479 -23.704 1.00 0.24 75 GLU A N 8
ATOM 10933 C CA . GLU A 1 97 ? 25.413 17.033 -25.033 1.00 0.26 75 GLU A CA 8
ATOM 10934 C C . GLU A 1 97 ? 25.022 18.516 -25.153 1.00 0.25 75 GLU A C 8
ATOM 10935 O O . GLU A 1 97 ? 25.672 19.274 -25.849 1.00 0.32 75 GLU A O 8
ATOM 10947 N N . GLU A 1 98 ? 23.978 18.938 -24.475 1.00 0.22 76 GLU A N 8
ATOM 10948 C CA . GLU A 1 98 ? 23.561 20.374 -24.546 1.00 0.23 76 GLU A CA 8
ATOM 10949 C C . GLU A 1 98 ? 24.571 21.251 -23.797 1.00 0.23 76 GLU A C 8
ATOM 10950 O O . GLU A 1 98 ? 25.025 22.258 -24.309 1.00 0.28 76 GLU A O 8
ATOM 10962 N N . LEU A 1 99 ? 24.933 20.871 -22.593 1.00 0.21 77 LEU A N 8
ATOM 10963 C CA . LEU A 1 99 ? 25.924 21.679 -21.815 1.00 0.22 77 LEU A CA 8
ATOM 10964 C C . LEU A 1 99 ? 27.347 21.423 -22.340 1.00 0.23 77 LEU A C 8
ATOM 10965 O O . LEU A 1 99 ? 28.209 22.277 -22.249 1.00 0.28 77 LEU A O 8
ATOM 10981 N N . GLY A 1 100 ? 27.594 20.255 -22.890 1.00 0.24 78 GLY A N 8
ATOM 10982 C CA . GLY A 1 100 ? 28.952 19.940 -23.421 1.00 0.27 78 GLY A CA 8
ATOM 10983 C C . GLY A 1 100 ? 28.944 20.037 -24.950 1.00 0.25 78 GLY A C 8
ATOM 10984 O O . GLY A 1 100 ? 29.476 19.186 -25.635 1.00 0.32 78 GLY A O 8
ATOM 10988 N N . LYS A 1 101 ? 28.346 21.075 -25.484 1.00 0.25 79 LYS A N 8
ATOM 10989 C CA . LYS A 1 101 ? 28.301 21.243 -26.970 1.00 0.27 79 LYS A CA 8
ATOM 10990 C C . LYS A 1 101 ? 29.321 22.298 -27.431 1.00 0.27 79 LYS A C 8
ATOM 10991 O O . LYS A 1 101 ? 29.385 22.631 -28.600 1.00 0.31 79 LYS A O 8
ATOM 11010 N N . ILE A 1 102 ? 30.112 22.828 -26.527 1.00 0.25 80 ILE A N 8
ATOM 11011 C CA . ILE A 1 102 ? 31.121 23.862 -26.920 1.00 0.29 80 ILE A CA 8
ATOM 11012 C C . ILE A 1 102 ? 32.285 23.202 -27.669 1.00 0.30 80 ILE A C 8
ATOM 11013 O O . ILE A 1 102 ? 32.564 22.030 -27.490 1.00 0.30 80 ILE A O 8
ATOM 11029 N N . ASP A 1 103 ? 32.972 23.950 -28.500 1.00 0.37 81 ASP A N 8
ATOM 11030 C CA . ASP A 1 103 ? 34.129 23.373 -29.258 1.00 0.42 81 ASP A CA 8
ATOM 11031 C C . ASP A 1 103 ? 35.268 22.987 -28.298 1.00 0.38 81 ASP A C 8
ATOM 11032 O O . ASP A 1 103 ? 36.125 22.190 -28.633 1.00 0.44 81 ASP A O 8
ATOM 11041 N N . ILE A 1 104 ? 35.278 23.543 -27.107 1.00 0.35 82 ILE A N 8
ATOM 11042 C CA . ILE A 1 104 ? 36.350 23.211 -26.114 1.00 0.33 82 ILE A CA 8
ATOM 11043 C C . ILE A 1 104 ? 36.169 21.770 -25.607 1.00 0.29 82 ILE A C 8
ATOM 11044 O O . ILE A 1 104 ? 35.159 21.140 -25.861 1.00 0.30 82 ILE A O 8
ATOM 11060 N N . VAL A 1 105 ? 37.142 21.247 -24.898 1.00 0.29 83 VAL A N 8
ATOM 11061 C CA . VAL A 1 105 ? 37.031 19.844 -24.380 1.00 0.28 83 VAL A CA 8
ATOM 11062 C C . VAL A 1 105 ? 35.848 19.723 -23.408 1.00 0.23 83 VAL A C 8
ATOM 11063 O O . VAL A 1 105 ? 35.914 20.165 -22.274 1.00 0.25 83 VAL A O 8
ATOM 11076 N N . ARG A 1 106 ? 34.771 19.125 -23.860 1.00 0.22 84 ARG A N 8
ATOM 11077 C CA . ARG A 1 106 ? 33.563 18.953 -22.994 1.00 0.21 84 ARG A CA 8
ATOM 11078 C C . ARG A 1 106 ? 33.220 17.459 -22.874 1.00 0.22 84 ARG A C 8
ATOM 11079 O O . ARG A 1 106 ? 32.833 16.827 -23.839 1.00 0.30 84 ARG A O 8
ATOM 11100 N N . MET A 1 107 ? 33.366 16.891 -21.703 1.00 0.21 85 MET A N 8
ATOM 11101 C CA . MET A 1 107 ? 33.057 15.435 -21.521 1.00 0.22 85 MET A CA 8
ATOM 11102 C C . MET A 1 107 ? 32.251 15.216 -20.236 1.00 0.20 85 MET A C 8
ATOM 11103 O O . MET A 1 107 ? 32.160 16.093 -19.401 1.00 0.22 85 MET A O 8
ATOM 11117 N N . VAL A 1 108 ? 31.669 14.050 -20.070 1.00 0.21 86 VAL A N 8
ATOM 11118 C CA . VAL A 1 108 ? 30.872 13.773 -18.833 1.00 0.19 86 VAL A CA 8
ATOM 11119 C C . VAL A 1 108 ? 31.137 12.347 -18.328 1.00 0.20 86 VAL A C 8
ATOM 11120 O O . VAL A 1 108 ? 31.547 11.480 -19.079 1.00 0.23 86 VAL A O 8
ATOM 11133 N N . LEU A 1 109 ? 30.902 12.108 -17.057 1.00 0.21 87 LEU A N 8
ATOM 11134 C CA . LEU A 1 109 ? 31.133 10.749 -16.468 1.00 0.26 87 LEU A CA 8
ATOM 11135 C C . LEU A 1 109 ? 32.558 10.255 -16.794 1.00 0.34 87 LEU A C 8
ATOM 11136 O O . LEU A 1 109 ? 32.692 9.226 -17.440 1.00 0.48 87 LEU A O 8
ATOM 11153 N N . MET A 1 23 ? 25.693 9.658 -20.531 1.00 0.50 1 MET A N 9
ATOM 11154 C CA . MET A 1 23 ? 26.002 8.753 -21.680 1.00 0.42 1 MET A CA 9
ATOM 11155 C C . MET A 1 23 ? 25.255 7.415 -21.537 1.00 0.41 1 MET A C 9
ATOM 11156 O O . MET A 1 23 ? 24.523 7.205 -20.589 1.00 0.44 1 MET A O 9
ATOM 11170 N N . LYS A 1 24 ? 25.434 6.521 -22.489 1.00 0.45 2 LYS A N 9
ATOM 11171 C CA . LYS A 1 24 ? 24.744 5.187 -22.457 1.00 0.51 2 LYS A CA 9
ATOM 11172 C C . LYS A 1 24 ? 23.226 5.358 -22.592 1.00 0.45 2 LYS A C 9
ATOM 11173 O O . LYS A 1 24 ? 22.551 5.784 -21.673 1.00 0.49 2 LYS A O 9
ATOM 11192 N N . THR A 1 25 ? 22.689 5.021 -23.737 1.00 0.46 3 THR A N 9
ATOM 11193 C CA . THR A 1 25 ? 21.217 5.152 -23.951 1.00 0.43 3 THR A CA 9
ATOM 11194 C C . THR A 1 25 ? 20.535 3.798 -23.726 1.00 0.49 3 THR A C 9
ATOM 11195 O O . THR A 1 25 ? 21.045 2.764 -24.117 1.00 0.75 3 THR A O 9
ATOM 11206 N N . LYS A 1 26 ? 19.386 3.801 -23.098 1.00 0.43 4 LYS A N 9
ATOM 11207 C CA . LYS A 1 26 ? 18.665 2.517 -22.845 1.00 0.50 4 LYS A CA 9
ATOM 11208 C C . LYS A 1 26 ? 17.162 2.688 -23.101 1.00 0.49 4 LYS A C 9
ATOM 11209 O O . LYS A 1 26 ? 16.530 3.592 -22.584 1.00 0.52 4 LYS A O 9
ATOM 11228 N N . LEU A 1 27 ? 16.595 1.816 -23.907 1.00 0.56 5 LEU A N 9
ATOM 11229 C CA . LEU A 1 27 ? 15.132 1.888 -24.231 1.00 0.65 5 LEU A CA 9
ATOM 11230 C C . LEU A 1 27 ? 14.761 3.259 -24.819 1.00 0.57 5 LEU A C 9
ATOM 11231 O O . LEU A 1 27 ? 15.617 4.072 -25.117 1.00 0.77 5 LEU A O 9
ATOM 11247 N N . ASN A 1 28 ? 13.488 3.511 -24.997 1.00 0.49 6 ASN A N 9
ATOM 11248 C CA . ASN A 1 28 ? 13.051 4.816 -25.572 1.00 0.52 6 ASN A CA 9
ATOM 11249 C C . ASN A 1 28 ? 11.849 5.364 -24.793 1.00 0.45 6 ASN A C 9
ATOM 11250 O O . ASN A 1 28 ? 10.716 5.272 -25.231 1.00 0.46 6 ASN A O 9
ATOM 11261 N N . GLU A 1 29 ? 12.098 5.937 -23.637 1.00 0.44 7 GLU A N 9
ATOM 11262 C CA . GLU A 1 29 ? 10.993 6.509 -22.802 1.00 0.45 7 GLU A CA 9
ATOM 11263 C C . GLU A 1 29 ? 9.877 5.471 -22.587 1.00 0.42 7 GLU A C 9
ATOM 11264 O O . GLU A 1 29 ? 8.731 5.696 -22.930 1.00 0.59 7 GLU A O 9
ATOM 11276 N N . LEU A 1 30 ? 10.209 4.338 -22.017 1.00 0.38 8 LEU A N 9
ATOM 11277 C CA . LEU A 1 30 ? 9.174 3.284 -21.773 1.00 0.42 8 LEU A CA 9
ATOM 11278 C C . LEU A 1 30 ? 8.950 3.097 -20.265 1.00 0.46 8 LEU A C 9
ATOM 11279 O O . LEU A 1 30 ? 7.826 3.007 -19.807 1.00 0.58 8 LEU A O 9
ATOM 11295 N N . LEU A 1 31 ? 10.009 3.045 -19.491 1.00 0.50 9 LEU A N 9
ATOM 11296 C CA . LEU A 1 31 ? 9.859 2.873 -18.010 1.00 0.63 9 LEU A CA 9
ATOM 11297 C C . LEU A 1 31 ? 9.540 4.222 -17.357 1.00 0.50 9 LEU A C 9
ATOM 11298 O O . LEU A 1 31 ? 8.628 4.335 -16.558 1.00 0.60 9 LEU A O 9
ATOM 11314 N N . GLU A 1 32 ? 10.293 5.244 -17.700 1.00 0.38 10 GLU A N 9
ATOM 11315 C CA . GLU A 1 32 ? 10.065 6.608 -17.124 1.00 0.37 10 GLU A CA 9
ATOM 11316 C C . GLU A 1 32 ? 10.223 6.596 -15.594 1.00 0.41 10 GLU A C 9
ATOM 11317 O O . GLU A 1 32 ? 9.385 7.097 -14.867 1.00 0.54 10 GLU A O 9
ATOM 11329 N N . PHE A 1 33 ? 11.309 6.045 -15.106 1.00 0.39 11 PHE A N 9
ATOM 11330 C CA . PHE A 1 33 ? 11.546 6.017 -13.629 1.00 0.45 11 PHE A CA 9
ATOM 11331 C C . PHE A 1 33 ? 12.449 7.195 -13.246 1.00 0.39 11 PHE A C 9
ATOM 11332 O O . PHE A 1 33 ? 13.575 7.274 -13.695 1.00 0.36 11 PHE A O 9
ATOM 11349 N N . PRO A 1 34 ? 11.922 8.084 -12.436 1.00 0.41 12 PRO A N 9
ATOM 11350 C CA . PRO A 1 34 ? 12.694 9.287 -12.020 1.00 0.39 12 PRO A CA 9
ATOM 11351 C C . PRO A 1 34 ? 13.869 8.903 -11.118 1.00 0.37 12 PRO A C 9
ATOM 11352 O O . PRO A 1 34 ? 13.699 8.559 -9.962 1.00 0.43 12 PRO A O 9
ATOM 11363 N N . THR A 1 35 ? 15.064 8.960 -11.654 1.00 0.33 13 THR A N 9
ATOM 11364 C CA . THR A 1 35 ? 16.273 8.601 -10.850 1.00 0.32 13 THR A CA 9
ATOM 11365 C C . THR A 1 35 ? 17.334 9.710 -10.951 1.00 0.29 13 THR A C 9
ATOM 11366 O O . THR A 1 35 ? 17.458 10.357 -11.976 1.00 0.30 13 THR A O 9
ATOM 11377 N N . PRO A 1 36 ? 18.068 9.893 -9.876 1.00 0.29 14 PRO A N 9
ATOM 11378 C CA . PRO A 1 36 ? 19.130 10.932 -9.843 1.00 0.28 14 PRO A CA 9
ATOM 11379 C C . PRO A 1 36 ? 20.329 10.502 -10.699 1.00 0.26 14 PRO A C 9
ATOM 11380 O O . PRO A 1 36 ? 20.904 9.448 -10.493 1.00 0.32 14 PRO A O 9
ATOM 11391 N N . PHE A 1 37 ? 20.704 11.310 -11.659 1.00 0.24 15 PHE A N 9
ATOM 11392 C CA . PHE A 1 37 ? 21.860 10.958 -12.538 1.00 0.22 15 PHE A CA 9
ATOM 11393 C C . PHE A 1 37 ? 23.096 11.779 -12.157 1.00 0.22 15 PHE A C 9
ATOM 11394 O O . PHE A 1 37 ? 23.241 12.919 -12.558 1.00 0.24 15 PHE A O 9
ATOM 11411 N N . THR A 1 38 ? 23.999 11.200 -11.404 1.00 0.23 16 THR A N 9
ATOM 11412 C CA . THR A 1 38 ? 25.242 11.941 -11.023 1.00 0.25 16 THR A CA 9
ATOM 11413 C C . THR A 1 38 ? 26.169 11.971 -12.240 1.00 0.23 16 THR A C 9
ATOM 11414 O O . THR A 1 38 ? 26.920 11.044 -12.481 1.00 0.27 16 THR A O 9
ATOM 11425 N N . TYR A 1 39 ? 26.096 13.011 -13.032 1.00 0.21 17 TYR A N 9
ATOM 11426 C CA . TYR A 1 39 ? 26.945 13.075 -14.259 1.00 0.20 17 TYR A CA 9
ATOM 11427 C C . TYR A 1 39 ? 28.155 13.989 -14.051 1.00 0.21 17 TYR A C 9
ATOM 11428 O O . TYR A 1 39 ? 28.029 15.196 -13.974 1.00 0.22 17 TYR A O 9
ATOM 11446 N N . LYS A 1 40 ? 29.331 13.417 -13.978 1.00 0.22 18 LYS A N 9
ATOM 11447 C CA . LYS A 1 40 ? 30.559 14.246 -13.797 1.00 0.22 18 LYS A CA 9
ATOM 11448 C C . LYS A 1 40 ? 30.998 14.806 -15.155 1.00 0.19 18 LYS A C 9
ATOM 11449 O O . LYS A 1 40 ? 31.749 14.183 -15.882 1.00 0.19 18 LYS A O 9
ATOM 11468 N N . VAL A 1 41 ? 30.524 15.978 -15.498 1.00 0.18 19 VAL A N 9
ATOM 11469 C CA . VAL A 1 41 ? 30.894 16.590 -16.810 1.00 0.17 19 VAL A CA 9
ATOM 11470 C C . VAL A 1 41 ? 32.293 17.220 -16.719 1.00 0.16 19 VAL A C 9
ATOM 11471 O O . VAL A 1 41 ? 32.458 18.335 -16.262 1.00 0.19 19 VAL A O 9
ATOM 11484 N N . MET A 1 42 ? 33.302 16.503 -17.153 1.00 0.17 20 MET A N 9
ATOM 11485 C CA . MET A 1 42 ? 34.698 17.040 -17.098 1.00 0.18 20 MET A CA 9
ATOM 11486 C C . MET A 1 42 ? 35.130 17.522 -18.487 1.00 0.18 20 MET A C 9
ATOM 11487 O O . MET A 1 42 ? 34.713 16.983 -19.496 1.00 0.26 20 MET A O 9
ATOM 11501 N N . GLY A 1 43 ? 35.963 18.531 -18.550 1.00 0.19 21 GLY A N 9
ATOM 11502 C CA . GLY A 1 43 ? 36.418 19.042 -19.878 1.00 0.21 21 GLY A CA 9
ATOM 11503 C C . GLY A 1 43 ? 37.106 20.400 -19.710 1.00 0.19 21 GLY A C 9
ATOM 11504 O O . GLY A 1 43 ? 37.816 20.630 -18.751 1.00 0.22 21 GLY A O 9
ATOM 11508 N N . GLN A 1 44 ? 36.899 21.301 -20.643 1.00 0.18 22 GLN A N 9
ATOM 11509 C CA . GLN A 1 44 ? 37.541 22.651 -20.545 1.00 0.19 22 GLN A CA 9
ATOM 11510 C C . GLN A 1 44 ? 36.979 23.430 -19.347 1.00 0.19 22 GLN A C 9
ATOM 11511 O O . GLN A 1 44 ? 35.864 23.201 -18.914 1.00 0.25 22 GLN A O 9
ATOM 11525 N N . ALA A 1 45 ? 37.748 24.347 -18.812 1.00 0.22 23 ALA A N 9
ATOM 11526 C CA . ALA A 1 45 ? 37.270 25.145 -17.640 1.00 0.25 23 ALA A CA 9
ATOM 11527 C C . ALA A 1 45 ? 36.696 26.488 -18.111 1.00 0.24 23 ALA A C 9
ATOM 11528 O O . ALA A 1 45 ? 37.423 27.428 -18.372 1.00 0.28 23 ALA A O 9
ATOM 11535 N N . LEU A 1 46 ? 35.392 26.580 -18.219 1.00 0.23 24 LEU A N 9
ATOM 11536 C CA . LEU A 1 46 ? 34.760 27.861 -18.670 1.00 0.24 24 LEU A CA 9
ATOM 11537 C C . LEU A 1 46 ? 33.654 28.290 -17.693 1.00 0.27 24 LEU A C 9
ATOM 11538 O O . LEU A 1 46 ? 33.097 27.470 -16.989 1.00 0.30 24 LEU A O 9
ATOM 11554 N N . PRO A 1 47 ? 33.377 29.575 -17.681 1.00 0.30 25 PRO A N 9
ATOM 11555 C CA . PRO A 1 47 ? 32.329 30.128 -16.777 1.00 0.35 25 PRO A CA 9
ATOM 11556 C C . PRO A 1 47 ? 30.917 29.748 -17.257 1.00 0.34 25 PRO A C 9
ATOM 11557 O O . PRO A 1 47 ? 29.986 29.703 -16.475 1.00 0.42 25 PRO A O 9
ATOM 11568 N N . GLU A 1 48 ? 30.749 29.475 -18.531 1.00 0.32 26 GLU A N 9
ATOM 11569 C CA . GLU A 1 48 ? 29.396 29.098 -19.053 1.00 0.34 26 GLU A CA 9
ATOM 11570 C C . GLU A 1 48 ? 29.028 27.654 -18.662 1.00 0.30 26 GLU A C 9
ATOM 11571 O O . GLU A 1 48 ? 27.926 27.206 -18.912 1.00 0.33 26 GLU A O 9
ATOM 11583 N N . LEU A 1 49 ? 29.938 26.922 -18.054 1.00 0.28 27 LEU A N 9
ATOM 11584 C CA . LEU A 1 49 ? 29.629 25.513 -17.654 1.00 0.28 27 LEU A CA 9
ATOM 11585 C C . LEU A 1 49 ? 28.462 25.487 -16.658 1.00 0.24 27 LEU A C 9
ATOM 11586 O O . LEU A 1 49 ? 27.465 24.830 -16.881 1.00 0.26 27 LEU A O 9
ATOM 11602 N N . VAL A 1 50 ? 28.580 26.202 -15.563 1.00 0.24 28 VAL A N 9
ATOM 11603 C CA . VAL A 1 50 ? 27.472 26.225 -14.551 1.00 0.24 28 VAL A CA 9
ATOM 11604 C C . VAL A 1 50 ? 26.226 26.921 -15.125 1.00 0.21 28 VAL A C 9
ATOM 11605 O O . VAL A 1 50 ? 25.109 26.607 -14.753 1.00 0.22 28 VAL A O 9
ATOM 11618 N N . ASP A 1 51 ? 26.408 27.858 -16.030 1.00 0.21 29 ASP A N 9
ATOM 11619 C CA . ASP A 1 51 ? 25.236 28.570 -16.629 1.00 0.21 29 ASP A CA 9
ATOM 11620 C C . ASP A 1 51 ? 24.403 27.603 -17.480 1.00 0.20 29 ASP A C 9
ATOM 11621 O O . ASP A 1 51 ? 23.210 27.472 -17.288 1.00 0.24 29 ASP A O 9
ATOM 11630 N N . GLN A 1 52 ? 25.021 26.920 -18.414 1.00 0.19 30 GLN A N 9
ATOM 11631 C CA . GLN A 1 52 ? 24.255 25.957 -19.265 1.00 0.20 30 GLN A CA 9
ATOM 11632 C C . GLN A 1 52 ? 23.787 24.764 -18.430 1.00 0.18 30 GLN A C 9
ATOM 11633 O O . GLN A 1 52 ? 22.724 24.231 -18.661 1.00 0.23 30 GLN A O 9
ATOM 11647 N N . VAL A 1 53 ? 24.565 24.346 -17.459 1.00 0.17 31 VAL A N 9
ATOM 11648 C CA . VAL A 1 53 ? 24.150 23.187 -16.609 1.00 0.18 31 VAL A CA 9
ATOM 11649 C C . VAL A 1 53 ? 22.796 23.474 -15.942 1.00 0.19 31 VAL A C 9
ATOM 11650 O O . VAL A 1 53 ? 21.861 22.718 -16.091 1.00 0.24 31 VAL A O 9
ATOM 11663 N N . VAL A 1 54 ? 22.688 24.557 -15.210 1.00 0.20 32 VAL A N 9
ATOM 11664 C CA . VAL A 1 54 ? 21.391 24.880 -14.530 1.00 0.23 32 VAL A CA 9
ATOM 11665 C C . VAL A 1 54 ? 20.289 25.211 -15.556 1.00 0.23 32 VAL A C 9
ATOM 11666 O O . VAL A 1 54 ? 19.127 24.925 -15.333 1.00 0.28 32 VAL A O 9
ATOM 11679 N N . GLU A 1 55 ? 20.639 25.809 -16.671 1.00 0.23 33 GLU A N 9
ATOM 11680 C CA . GLU A 1 55 ? 19.600 26.153 -17.695 1.00 0.26 33 GLU A CA 9
ATOM 11681 C C . GLU A 1 55 ? 19.113 24.891 -18.422 1.00 0.24 33 GLU A C 9
ATOM 11682 O O . GLU A 1 55 ? 17.929 24.616 -18.468 1.00 0.29 33 GLU A O 9
ATOM 11694 N N . VAL A 1 56 ? 20.015 24.130 -18.997 1.00 0.22 34 VAL A N 9
ATOM 11695 C CA . VAL A 1 56 ? 19.602 22.891 -19.733 1.00 0.22 34 VAL A CA 9
ATOM 11696 C C . VAL A 1 56 ? 19.022 21.838 -18.768 1.00 0.22 34 VAL A C 9
ATOM 11697 O O . VAL A 1 56 ? 18.171 21.056 -19.149 1.00 0.25 34 VAL A O 9
ATOM 11710 N N . VAL A 1 57 ? 19.459 21.814 -17.528 1.00 0.23 35 VAL A N 9
ATOM 11711 C CA . VAL A 1 57 ? 18.905 20.809 -16.563 1.00 0.24 35 VAL A CA 9
ATOM 11712 C C . VAL A 1 57 ? 17.524 21.257 -16.061 1.00 0.28 35 VAL A C 9
ATOM 11713 O O . VAL A 1 57 ? 16.677 20.440 -15.763 1.00 0.33 35 VAL A O 9
ATOM 11726 N N . GLN A 1 58 ? 17.286 22.547 -15.975 1.00 0.28 36 GLN A N 9
ATOM 11727 C CA . GLN A 1 58 ? 15.951 23.034 -15.505 1.00 0.33 36 GLN A CA 9
ATOM 11728 C C . GLN A 1 58 ? 14.896 22.824 -16.604 1.00 0.36 36 GLN A C 9
ATOM 11729 O O . GLN A 1 58 ? 13.764 22.477 -16.327 1.00 0.40 36 GLN A O 9
ATOM 11743 N N . ARG A 1 59 ? 15.265 23.035 -17.847 1.00 0.37 37 ARG A N 9
ATOM 11744 C CA . ARG A 1 59 ? 14.293 22.852 -18.972 1.00 0.43 37 ARG A CA 9
ATOM 11745 C C . ARG A 1 59 ? 13.902 21.374 -19.134 1.00 0.42 37 ARG A C 9
ATOM 11746 O O . ARG A 1 59 ? 12.843 21.065 -19.648 1.00 0.46 37 ARG A O 9
ATOM 11767 N N . HIS A 1 60 ? 14.746 20.462 -18.710 1.00 0.42 38 HIS A N 9
ATOM 11768 C CA . HIS A 1 60 ? 14.416 19.007 -18.851 1.00 0.45 38 HIS A CA 9
ATOM 11769 C C . HIS A 1 60 ? 13.974 18.416 -17.506 1.00 0.45 38 HIS A C 9
ATOM 11770 O O . HIS A 1 60 ? 12.994 17.701 -17.431 1.00 0.50 38 HIS A O 9
ATOM 11784 N N . ALA A 1 61 ? 14.688 18.710 -16.447 1.00 0.43 39 ALA A N 9
ATOM 11785 C CA . ALA A 1 61 ? 14.310 18.168 -15.107 1.00 0.47 39 ALA A CA 9
ATOM 11786 C C . ALA A 1 61 ? 13.707 19.280 -14.237 1.00 0.42 39 ALA A C 9
ATOM 11787 O O . ALA A 1 61 ? 14.063 20.435 -14.379 1.00 0.36 39 ALA A O 9
ATOM 11794 N N . PRO A 1 62 ? 12.809 18.894 -13.361 1.00 0.50 40 PRO A N 9
ATOM 11795 C CA . PRO A 1 62 ? 12.148 19.876 -12.462 1.00 0.50 40 PRO A CA 9
ATOM 11796 C C . PRO A 1 62 ? 13.130 20.383 -11.400 1.00 0.40 40 PRO A C 9
ATOM 11797 O O . PRO A 1 62 ? 13.951 19.641 -10.893 1.00 0.43 40 PRO A O 9
ATOM 11808 N N . GLY A 1 63 ? 13.047 21.645 -11.064 1.00 0.38 41 GLY A N 9
ATOM 11809 C CA . GLY A 1 63 ? 13.967 22.218 -10.037 1.00 0.37 41 GLY A CA 9
ATOM 11810 C C . GLY A 1 63 ? 15.300 22.600 -10.691 1.00 0.33 41 GLY A C 9
ATOM 11811 O O . GLY A 1 63 ? 15.673 22.067 -11.720 1.00 0.46 41 GLY A O 9
ATOM 11815 N N . ASP A 1 64 ? 16.021 23.517 -10.096 1.00 0.35 42 ASP A N 9
ATOM 11816 C CA . ASP A 1 64 ? 17.334 23.937 -10.675 1.00 0.34 42 ASP A CA 9
ATOM 11817 C C . ASP A 1 64 ? 18.461 23.065 -10.113 1.00 0.32 42 ASP A C 9
ATOM 11818 O O . ASP A 1 64 ? 18.470 22.725 -8.944 1.00 0.50 42 ASP A O 9
ATOM 11827 N N . TYR A 1 65 ? 19.408 22.700 -10.940 1.00 0.25 43 TYR A N 9
ATOM 11828 C CA . TYR A 1 65 ? 20.540 21.846 -10.464 1.00 0.25 43 TYR A CA 9
ATOM 11829 C C . TYR A 1 65 ? 21.880 22.553 -10.703 1.00 0.25 43 TYR A C 9
ATOM 11830 O O . TYR A 1 65 ? 21.947 23.563 -11.379 1.00 0.29 43 TYR A O 9
ATOM 11848 N N . THR A 1 66 ? 22.948 22.033 -10.143 1.00 0.25 44 THR A N 9
ATOM 11849 C CA . THR A 1 66 ? 24.284 22.684 -10.326 1.00 0.25 44 THR A CA 9
ATOM 11850 C C . THR A 1 66 ? 25.396 21.627 -10.468 1.00 0.24 44 THR A C 9
ATOM 11851 O O . THR A 1 66 ? 25.275 20.519 -9.962 1.00 0.25 44 THR A O 9
ATOM 11862 N N . PRO A 1 67 ? 26.453 22.016 -11.156 1.00 0.24 45 PRO A N 9
ATOM 11863 C CA . PRO A 1 67 ? 27.617 21.135 -11.366 1.00 0.25 45 PRO A CA 9
ATOM 11864 C C . PRO A 1 67 ? 28.707 21.426 -10.316 1.00 0.27 45 PRO A C 9
ATOM 11865 O O . PRO A 1 67 ? 29.156 22.550 -10.177 1.00 0.45 45 PRO A O 9
ATOM 11876 N N . THR A 1 68 ? 29.144 20.428 -9.588 1.00 0.25 46 THR A N 9
ATOM 11877 C CA . THR A 1 68 ? 30.214 20.653 -8.564 1.00 0.30 46 THR A CA 9
ATOM 11878 C C . THR A 1 68 ? 31.589 20.619 -9.245 1.00 0.29 46 THR A C 9
ATOM 11879 O O . THR A 1 68 ? 32.167 19.566 -9.446 1.00 0.30 46 THR A O 9
ATOM 11890 N N . VAL A 1 69 ? 32.105 21.765 -9.619 1.00 0.31 47 VAL A N 9
ATOM 11891 C CA . VAL A 1 69 ? 33.433 21.810 -10.314 1.00 0.32 47 VAL A CA 9
ATOM 11892 C C . VAL A 1 69 ? 34.594 21.614 -9.326 1.00 0.36 47 VAL A C 9
ATOM 11893 O O . VAL A 1 69 ? 34.576 22.109 -8.215 1.00 0.45 47 VAL A O 9
ATOM 11906 N N . LYS A 1 70 ? 35.609 20.896 -9.745 1.00 0.33 48 LYS A N 9
ATOM 11907 C CA . LYS A 1 70 ? 36.795 20.659 -8.867 1.00 0.39 48 LYS A CA 9
ATOM 11908 C C . LYS A 1 70 ? 38.079 20.681 -9.712 1.00 0.34 48 LYS A C 9
ATOM 11909 O O . LYS A 1 70 ? 38.057 20.324 -10.878 1.00 0.30 48 LYS A O 9
ATOM 11928 N N . PRO A 1 71 ? 39.161 21.102 -9.094 1.00 0.42 49 PRO A N 9
ATOM 11929 C CA . PRO A 1 71 ? 40.464 21.172 -9.801 1.00 0.42 49 PRO A CA 9
ATOM 11930 C C . PRO A 1 71 ? 41.058 19.765 -9.974 1.00 0.38 49 PRO A C 9
ATOM 11931 O O . PRO A 1 71 ? 41.868 19.319 -9.182 1.00 0.50 49 PRO A O 9
ATOM 11942 N N . SER A 1 72 ? 40.657 19.068 -11.008 1.00 0.36 50 SER A N 9
ATOM 11943 C CA . SER A 1 72 ? 41.192 17.692 -11.244 1.00 0.45 50 SER A CA 9
ATOM 11944 C C . SER A 1 72 ? 42.435 17.760 -12.139 1.00 0.41 50 SER A C 9
ATOM 11945 O O . SER A 1 72 ? 43.445 17.144 -11.857 1.00 0.47 50 SER A O 9
ATOM 11953 N N . SER A 1 73 ? 42.367 18.512 -13.211 1.00 0.39 51 SER A N 9
ATOM 11954 C CA . SER A 1 73 ? 43.539 18.635 -14.129 1.00 0.46 51 SER A CA 9
ATOM 11955 C C . SER A 1 73 ? 44.141 20.042 -14.033 1.00 0.46 51 SER A C 9
ATOM 11956 O O . SER A 1 73 ? 43.516 20.962 -13.539 1.00 0.51 51 SER A O 9
ATOM 11964 N N . LYS A 1 74 ? 45.351 20.213 -14.505 1.00 0.54 52 LYS A N 9
ATOM 11965 C CA . LYS A 1 74 ? 45.998 21.560 -14.447 1.00 0.60 52 LYS A CA 9
ATOM 11966 C C . LYS A 1 74 ? 45.817 22.294 -15.781 1.00 0.59 52 LYS A C 9
ATOM 11967 O O . LYS A 1 74 ? 45.570 21.687 -16.806 1.00 0.74 52 LYS A O 9
ATOM 11986 N N . GLY A 1 75 ? 45.938 23.599 -15.769 1.00 0.58 53 GLY A N 9
ATOM 11987 C CA . GLY A 1 75 ? 45.772 24.382 -17.029 1.00 0.56 53 GLY A CA 9
ATOM 11988 C C . GLY A 1 75 ? 44.322 24.854 -17.152 1.00 0.50 53 GLY A C 9
ATOM 11989 O O . GLY A 1 75 ? 43.730 25.324 -16.197 1.00 0.55 53 GLY A O 9
ATOM 11993 N N . ASN A 1 76 ? 43.743 24.732 -18.323 1.00 0.44 54 ASN A N 9
ATOM 11994 C CA . ASN A 1 76 ? 42.327 25.171 -18.515 1.00 0.42 54 ASN A CA 9
ATOM 11995 C C . ASN A 1 76 ? 41.394 23.952 -18.549 1.00 0.35 54 ASN A C 9
ATOM 11996 O O . ASN A 1 76 ? 40.675 23.731 -19.508 1.00 0.42 54 ASN A O 9
ATOM 12007 N N . TYR A 1 77 ? 41.403 23.159 -17.506 1.00 0.29 55 TYR A N 9
ATOM 12008 C CA . TYR A 1 77 ? 40.520 21.953 -17.467 1.00 0.23 55 TYR A CA 9
ATOM 12009 C C . TYR A 1 77 ? 39.838 21.843 -16.100 1.00 0.21 55 TYR A C 9
ATOM 12010 O O . TYR A 1 77 ? 40.479 21.921 -15.068 1.00 0.37 55 TYR A O 9
ATOM 12028 N N . HIS A 1 78 ? 38.540 21.662 -16.088 1.00 0.20 56 HIS A N 9
ATOM 12029 C CA . HIS A 1 78 ? 37.808 21.545 -14.791 1.00 0.24 56 HIS A CA 9
ATOM 12030 C C . HIS A 1 78 ? 36.855 20.344 -14.822 1.00 0.23 56 HIS A C 9
ATOM 12031 O O . HIS A 1 78 ? 36.210 20.077 -15.820 1.00 0.31 56 HIS A O 9
ATOM 12045 N N . SER A 1 79 ? 36.759 19.628 -13.730 1.00 0.23 57 SER A N 9
ATOM 12046 C CA . SER A 1 79 ? 35.843 18.451 -13.676 1.00 0.24 57 SER A CA 9
ATOM 12047 C C . SER A 1 79 ? 34.638 18.785 -12.793 1.00 0.24 57 SER A C 9
ATOM 12048 O O . SER A 1 79 ? 34.761 18.905 -11.590 1.00 0.31 57 SER A O 9
ATOM 12056 N N . VAL A 1 80 ? 33.478 18.954 -13.375 1.00 0.25 58 VAL A N 9
ATOM 12057 C CA . VAL A 1 80 ? 32.278 19.297 -12.548 1.00 0.27 58 VAL A CA 9
ATOM 12058 C C . VAL A 1 80 ? 31.298 18.120 -12.494 1.00 0.29 58 VAL A C 9
ATOM 12059 O O . VAL A 1 80 ? 31.233 17.313 -13.398 1.00 0.39 58 VAL A O 9
ATOM 12072 N N . SER A 1 81 ? 30.527 18.032 -11.441 1.00 0.28 59 SER A N 9
ATOM 12073 C CA . SER A 1 81 ? 29.527 16.930 -11.318 1.00 0.31 59 SER A CA 9
ATOM 12074 C C . SER A 1 81 ? 28.126 17.543 -11.290 1.00 0.28 59 SER A C 9
ATOM 12075 O O . SER A 1 81 ? 27.758 18.222 -10.350 1.00 0.30 59 SER A O 9
ATOM 12083 N N . ILE A 1 82 ? 27.348 17.332 -12.319 1.00 0.28 60 ILE A N 9
ATOM 12084 C CA . ILE A 1 82 ? 25.983 17.941 -12.351 1.00 0.27 60 ILE A CA 9
ATOM 12085 C C . ILE A 1 82 ? 24.935 16.987 -11.773 1.00 0.26 60 ILE A C 9
ATOM 12086 O O . ILE A 1 82 ? 24.820 15.837 -12.174 1.00 0.29 60 ILE A O 9
ATOM 12102 N N . THR A 1 83 ? 24.163 17.474 -10.833 1.00 0.25 61 THR A N 9
ATOM 12103 C CA . THR A 1 83 ? 23.095 16.629 -10.217 1.00 0.28 61 THR A CA 9
ATOM 12104 C C . THR A 1 83 ? 21.793 16.817 -11.003 1.00 0.31 61 THR A C 9
ATOM 12105 O O . THR A 1 83 ? 21.484 17.907 -11.439 1.00 0.41 61 THR A O 9
ATOM 12116 N N . ILE A 1 84 ? 21.034 15.770 -11.205 1.00 0.26 62 ILE A N 9
ATOM 12117 C CA . ILE A 1 84 ? 19.758 15.912 -11.978 1.00 0.30 62 ILE A CA 9
ATOM 12118 C C . ILE A 1 84 ? 18.833 14.714 -11.736 1.00 0.29 62 ILE A C 9
ATOM 12119 O O . ILE A 1 84 ? 19.274 13.585 -11.652 1.00 0.37 62 ILE A O 9
ATOM 12135 N N . ASN A 1 85 ? 17.549 14.956 -11.644 1.00 0.36 63 ASN A N 9
ATOM 12136 C CA . ASN A 1 85 ? 16.584 13.836 -11.433 1.00 0.39 63 ASN A CA 9
ATOM 12137 C C . ASN A 1 85 ? 15.792 13.599 -12.724 1.00 0.37 63 ASN A C 9
ATOM 12138 O O . ASN A 1 85 ? 14.727 14.156 -12.924 1.00 0.45 63 ASN A O 9
ATOM 12149 N N . ALA A 1 86 ? 16.312 12.783 -13.605 1.00 0.33 64 ALA A N 9
ATOM 12150 C CA . ALA A 1 86 ? 15.603 12.510 -14.892 1.00 0.32 64 ALA A CA 9
ATOM 12151 C C . ALA A 1 86 ? 14.992 11.106 -14.881 1.00 0.30 64 ALA A C 9
ATOM 12152 O O . ALA A 1 86 ? 15.616 10.150 -14.458 1.00 0.31 64 ALA A O 9
ATOM 12159 N N . THR A 1 87 ? 13.775 10.976 -15.350 1.00 0.32 65 THR A N 9
ATOM 12160 C CA . THR A 1 87 ? 13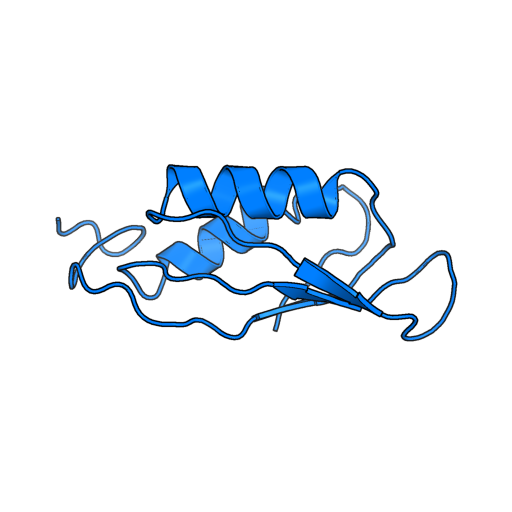.111 9.634 -15.381 1.00 0.32 65 THR A CA 9
ATOM 12161 C C . THR A 1 87 ? 13.816 8.698 -16.375 1.00 0.28 65 THR A C 9
ATOM 12162 O O . THR A 1 87 ? 13.737 7.490 -16.263 1.00 0.28 65 THR A O 9
ATOM 12173 N N . HIS A 1 88 ? 14.505 9.245 -17.343 1.00 0.26 66 HIS A N 9
ATOM 12174 C CA . HIS A 1 88 ? 15.219 8.387 -18.337 1.00 0.24 66 HIS A CA 9
ATOM 12175 C C . HIS A 1 88 ? 16.666 8.861 -18.515 1.00 0.22 66 HIS A C 9
ATOM 12176 O O . HIS A 1 88 ? 16.993 10.003 -18.245 1.00 0.27 66 HIS A O 9
ATOM 12190 N N . ILE A 1 89 ? 17.531 7.994 -18.981 1.00 0.22 67 ILE A N 9
ATOM 12191 C CA . ILE A 1 89 ? 18.958 8.392 -19.192 1.00 0.23 67 ILE A CA 9
ATOM 12192 C C . ILE A 1 89 ? 19.099 9.262 -20.456 1.00 0.23 67 ILE A C 9
ATOM 12193 O O . ILE A 1 89 ? 20.074 9.969 -20.620 1.00 0.28 67 ILE A O 9
ATOM 12209 N N . GLU A 1 90 ? 18.131 9.219 -21.344 1.00 0.23 68 GLU A N 9
ATOM 12210 C CA . GLU A 1 90 ? 18.210 10.048 -22.589 1.00 0.27 68 GLU A CA 9
ATOM 12211 C C . GLU A 1 90 ? 18.109 11.542 -22.245 1.00 0.26 68 GLU A C 9
ATOM 12212 O O . GLU A 1 90 ? 18.741 12.371 -22.873 1.00 0.31 68 GLU A O 9
ATOM 12224 N N . GLN A 1 91 ? 17.322 11.888 -21.252 1.00 0.25 69 GLN A N 9
ATOM 12225 C CA . GLN A 1 91 ? 17.179 13.328 -20.862 1.00 0.27 69 GLN A CA 9
ATOM 12226 C C . GLN A 1 91 ? 18.512 13.871 -20.325 1.00 0.24 69 GLN A C 9
ATOM 12227 O O . GLN A 1 91 ? 18.972 14.919 -20.738 1.00 0.26 69 GLN A O 9
ATOM 12241 N N . VAL A 1 92 ? 19.135 13.162 -19.415 1.00 0.23 70 VAL A N 9
ATOM 12242 C CA . VAL A 1 92 ? 20.442 13.637 -18.859 1.00 0.22 70 VAL A CA 9
ATOM 12243 C C . VAL A 1 92 ? 21.551 13.529 -19.922 1.00 0.21 70 VAL A C 9
ATOM 12244 O O . VAL A 1 92 ? 22.527 14.254 -19.879 1.00 0.23 70 VAL A O 9
ATOM 12257 N N . GLU A 1 93 ? 21.402 12.642 -20.884 1.00 0.22 71 GLU A N 9
ATOM 12258 C CA . GLU A 1 93 ? 22.441 12.508 -21.955 1.00 0.23 71 GLU A CA 9
ATOM 12259 C C . GLU A 1 93 ? 22.430 13.759 -22.841 1.00 0.23 71 GLU A C 9
ATOM 12260 O O . GLU A 1 93 ? 23.457 14.376 -23.072 1.00 0.25 71 GLU A O 9
ATOM 12272 N N . THR A 1 94 ? 21.270 14.150 -23.320 1.00 0.26 72 THR A N 9
ATOM 12273 C CA . THR A 1 94 ? 21.187 15.381 -24.168 1.00 0.27 72 THR A CA 9
ATOM 12274 C C . THR A 1 94 ? 21.649 16.586 -23.345 1.00 0.24 72 THR A C 9
ATOM 12275 O O . THR A 1 94 ? 22.358 17.443 -23.834 1.00 0.26 72 THR A O 9
ATOM 12286 N N . LEU A 1 95 ? 21.271 16.638 -22.086 1.00 0.22 73 LEU A N 9
ATOM 12287 C CA . LEU A 1 95 ? 21.705 17.772 -21.209 1.00 0.21 73 LEU A CA 9
ATOM 12288 C C . LEU A 1 95 ? 23.235 17.811 -21.134 1.00 0.20 73 LEU A C 9
ATOM 12289 O O . LEU A 1 95 ? 23.834 18.868 -21.159 1.00 0.24 73 LEU A O 9
ATOM 12305 N N . TYR A 1 96 ? 23.870 16.659 -21.067 1.00 0.21 74 TYR A N 9
ATOM 12306 C CA . TYR A 1 96 ? 25.363 16.625 -21.022 1.00 0.23 74 TYR A CA 9
ATOM 12307 C C . TYR A 1 96 ? 25.916 17.278 -22.2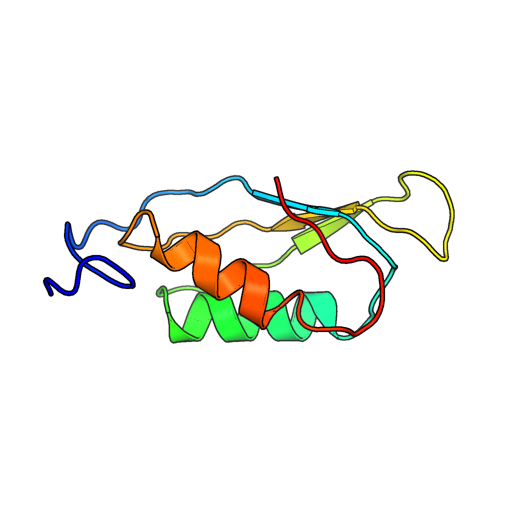97 1.00 0.24 74 TYR A C 9
ATOM 12308 O O . TYR A 1 96 ? 26.827 18.078 -22.245 1.00 0.28 74 TYR A O 9
ATOM 12326 N N . GLU A 1 97 ? 25.359 16.943 -23.438 1.00 0.24 75 GLU A N 9
ATOM 12327 C CA . GLU A 1 97 ? 25.842 17.549 -24.718 1.00 0.27 75 GLU A CA 9
ATOM 12328 C C . GLU A 1 97 ? 25.476 19.039 -24.774 1.00 0.23 75 GLU A C 9
ATOM 12329 O O . GLU A 1 97 ? 26.209 19.838 -25.326 1.00 0.28 75 GLU A O 9
ATOM 12341 N N . GLU A 1 98 ? 24.356 19.418 -24.201 1.00 0.21 76 GLU A N 9
ATOM 12342 C CA . GLU A 1 98 ? 23.949 20.858 -24.211 1.00 0.19 76 GLU A CA 9
ATOM 12343 C C . GLU A 1 98 ? 24.955 21.690 -23.406 1.00 0.19 76 GLU A C 9
ATOM 12344 O O . GLU A 1 98 ? 25.458 22.691 -23.880 1.00 0.25 76 GLU A O 9
ATOM 12356 N N . LEU A 1 99 ? 25.267 21.272 -22.201 1.00 0.17 77 LEU A N 9
ATOM 12357 C CA . LEU A 1 99 ? 26.260 22.031 -21.378 1.00 0.19 77 LEU A CA 9
ATOM 12358 C C . LEU A 1 99 ? 27.688 21.705 -21.856 1.00 0.21 77 LEU A C 9
ATOM 12359 O O . LEU A 1 99 ? 28.595 22.503 -21.709 1.00 0.27 77 LEU A O 9
ATOM 12375 N N . GLY A 1 100 ? 27.883 20.539 -22.431 1.00 0.21 78 GLY A N 9
ATOM 12376 C CA . GLY A 1 100 ? 29.235 20.146 -22.927 1.00 0.26 78 GLY A CA 9
ATOM 12377 C C . GLY A 1 100 ? 29.258 20.226 -24.455 1.00 0.22 78 GLY A C 9
ATOM 12378 O O . GLY A 1 100 ? 29.565 19.264 -25.132 1.00 0.25 78 GLY A O 9
ATOM 12382 N N . LYS A 1 101 ? 28.937 21.372 -24.997 1.00 0.21 79 LYS A N 9
ATOM 12383 C CA . LYS A 1 101 ? 28.938 21.543 -26.482 1.00 0.22 79 LYS A CA 9
ATOM 12384 C C . LYS A 1 101 ? 30.149 22.380 -26.929 1.00 0.24 79 LYS A C 9
ATOM 12385 O O . LYS A 1 101 ? 30.288 22.705 -28.094 1.00 0.27 79 LYS A O 9
ATOM 12404 N N . ILE A 1 102 ? 31.020 22.735 -26.010 1.00 0.25 80 ILE A N 9
ATOM 12405 C CA . ILE A 1 102 ? 32.220 23.558 -26.370 1.00 0.30 80 ILE A CA 9
ATOM 12406 C C . ILE A 1 102 ? 33.082 22.812 -27.399 1.00 0.28 80 ILE A C 9
ATOM 12407 O O . ILE A 1 102 ? 33.046 21.601 -27.490 1.00 0.29 80 ILE A O 9
ATOM 12423 N N . ASP A 1 103 ? 33.854 23.528 -28.177 1.00 0.31 81 ASP A N 9
ATOM 12424 C CA . ASP A 1 103 ? 34.714 22.863 -29.208 1.00 0.33 81 ASP A CA 9
ATOM 12425 C C . ASP A 1 103 ? 36.011 22.305 -28.589 1.00 0.29 81 ASP A C 9
ATOM 12426 O O . ASP A 1 103 ? 36.795 21.670 -29.268 1.00 0.32 81 ASP A O 9
ATOM 12435 N N . ILE A 1 104 ? 36.245 22.533 -27.316 1.00 0.27 82 ILE A N 9
ATOM 12436 C CA . ILE A 1 104 ? 37.493 22.009 -26.677 1.00 0.24 82 ILE A CA 9
ATOM 12437 C C . ILE A 1 104 ? 37.280 20.549 -26.223 1.00 0.22 82 ILE A C 9
ATOM 12438 O O . ILE A 1 104 ? 37.281 19.646 -27.039 1.00 0.26 82 ILE A O 9
ATOM 12454 N N . VAL A 1 105 ? 37.106 20.303 -24.941 1.00 0.20 83 VAL A N 9
ATOM 12455 C CA . VAL A 1 105 ? 36.901 18.898 -24.466 1.00 0.20 83 VAL A CA 9
ATOM 12456 C C . VAL A 1 105 ? 35.595 18.792 -23.669 1.00 0.18 83 VAL A C 9
ATOM 12457 O O . VAL A 1 105 ? 35.434 19.430 -22.643 1.00 0.19 83 VAL A O 9
ATOM 12470 N N . ARG A 1 106 ? 34.666 17.989 -24.130 1.00 0.19 84 ARG A N 9
ATOM 12471 C CA . ARG A 1 106 ? 33.372 17.828 -23.393 1.00 0.19 84 ARG A CA 9
ATOM 12472 C C . ARG A 1 106 ? 33.166 16.351 -23.038 1.00 0.19 84 ARG A C 9
ATOM 12473 O O . ARG A 1 106 ? 32.992 15.515 -23.906 1.00 0.32 84 ARG A O 9
ATOM 12494 N N . MET A 1 107 ? 33.187 16.023 -21.770 1.00 0.17 85 MET A N 9
ATOM 12495 C CA . MET A 1 107 ? 32.996 14.597 -21.353 1.00 0.19 85 MET A CA 9
ATOM 12496 C C . MET A 1 107 ? 32.118 14.526 -20.100 1.00 0.17 85 MET A C 9
ATOM 12497 O O . MET A 1 107 ? 32.022 15.478 -19.353 1.00 0.21 85 MET A O 9
ATOM 12511 N N . VAL A 1 108 ? 31.479 13.405 -19.863 1.00 0.18 86 VAL A N 9
ATOM 12512 C CA . VAL A 1 108 ? 30.609 13.277 -18.653 1.00 0.18 86 VAL A CA 9
ATOM 12513 C C . VAL A 1 108 ? 30.733 11.874 -18.038 1.00 0.21 86 VAL A C 9
ATOM 12514 O O . VAL A 1 108 ? 31.030 10.913 -18.722 1.00 0.27 86 VAL A O 9
ATOM 12527 N N . LEU A 1 109 ? 30.503 11.764 -16.748 1.00 0.23 87 LEU A N 9
ATOM 12528 C CA . LEU A 1 109 ? 30.598 10.442 -16.046 1.00 0.29 87 LEU A CA 9
ATOM 12529 C C . LEU A 1 109 ? 32.019 9.860 -16.178 1.00 0.41 87 LEU A C 9
ATOM 12530 O O . LEU A 1 109 ? 32.866 10.259 -15.397 1.00 0.64 87 LEU A O 9
ATOM 12547 N N . MET A 1 23 ? 21.505 3.046 -22.744 1.00 1.37 1 MET A N 10
ATOM 12548 C CA . MET A 1 23 ? 21.719 4.523 -22.737 1.00 0.85 1 MET A CA 10
ATOM 12549 C C . MET A 1 23 ? 21.300 5.125 -24.082 1.00 0.69 1 MET A C 10
ATOM 12550 O O . MET A 1 23 ? 21.877 4.827 -25.112 1.00 0.89 1 MET A O 10
ATOM 12564 N N . LYS A 1 24 ? 20.301 5.970 -24.077 1.00 0.54 2 LYS A N 10
ATOM 12565 C CA . LYS A 1 24 ? 19.835 6.601 -25.349 1.00 0.46 2 LYS A CA 10
ATOM 12566 C C . LYS A 1 24 ? 20.191 8.090 -25.351 1.00 0.40 2 LYS A C 10
ATOM 12567 O O . LYS A 1 24 ? 19.810 8.825 -24.461 1.00 0.42 2 LYS A O 10
ATOM 12586 N N . THR A 1 25 ? 20.919 8.541 -26.341 1.00 0.47 3 THR A N 10
ATOM 12587 C CA . THR A 1 25 ? 21.297 9.990 -26.395 1.00 0.52 3 THR A CA 10
ATOM 12588 C C . THR A 1 25 ? 20.061 10.843 -26.700 1.00 0.47 3 THR A C 10
ATOM 12589 O O . THR A 1 25 ? 19.768 11.795 -26.001 1.00 0.56 3 THR A O 10
ATOM 12600 N N . LYS A 1 26 ? 19.333 10.500 -27.733 1.00 0.45 4 LYS A N 10
ATOM 12601 C CA . LYS A 1 26 ? 18.106 11.274 -28.090 1.00 0.53 4 LYS A CA 10
ATOM 12602 C C . LYS A 1 26 ? 16.970 10.315 -28.485 1.00 0.57 4 LYS A C 10
ATOM 12603 O O . LYS A 1 26 ? 16.124 10.645 -29.295 1.00 0.78 4 LYS A O 10
ATOM 12622 N N . LEU A 1 27 ? 16.947 9.130 -27.917 1.00 0.46 5 LEU A N 10
ATOM 12623 C CA . LEU A 1 27 ? 15.870 8.148 -28.253 1.00 0.53 5 LEU A CA 10
ATOM 12624 C C . LEU A 1 27 ? 14.943 7.940 -27.051 1.00 0.50 5 LEU A C 10
ATOM 12625 O O . LEU A 1 27 ? 15.380 7.916 -25.915 1.00 0.47 5 LEU A O 10
ATOM 12641 N N . ASN A 1 28 ? 13.666 7.789 -27.295 1.00 0.68 6 ASN A N 10
ATOM 12642 C CA . ASN A 1 28 ? 12.700 7.583 -26.170 1.00 0.73 6 ASN A CA 10
ATOM 12643 C C . ASN A 1 28 ? 12.862 6.177 -25.572 1.00 0.57 6 ASN A C 10
ATOM 12644 O O . ASN A 1 28 ? 13.455 5.300 -26.174 1.00 0.67 6 ASN A O 10
ATOM 12655 N N . GLU A 1 29 ? 12.341 5.961 -24.389 1.00 0.52 7 GLU A N 10
ATOM 12656 C CA . GLU A 1 29 ? 12.465 4.616 -23.742 1.00 0.51 7 GLU A CA 10
ATOM 12657 C C . GLU A 1 29 ? 11.187 4.268 -22.963 1.00 0.61 7 GLU A C 10
ATOM 12658 O O . GLU A 1 29 ? 10.307 5.093 -22.799 1.00 0.69 7 GLU A O 10
ATOM 12670 N N . LEU A 1 30 ? 11.085 3.052 -22.481 1.00 0.72 8 LEU A N 10
ATOM 12671 C CA . LEU A 1 30 ? 9.869 2.646 -21.710 1.00 0.84 8 LEU A CA 10
ATOM 12672 C C . LEU A 1 30 ? 10.241 2.352 -20.247 1.00 0.80 8 LEU A C 10
ATOM 12673 O O . LEU A 1 30 ? 9.989 1.278 -19.732 1.00 0.98 8 LEU A O 10
ATOM 12689 N N . LEU A 1 31 ? 10.832 3.309 -19.574 1.00 0.69 9 LEU A N 10
ATOM 12690 C CA . LEU A 1 31 ? 11.217 3.103 -18.143 1.00 0.69 9 LEU A CA 10
ATOM 12691 C C . LEU A 1 31 ? 10.430 4.063 -17.249 1.00 0.57 9 LEU A C 10
ATOM 12692 O O . LEU A 1 31 ? 9.734 3.646 -16.343 1.00 0.61 9 LEU A O 10
ATOM 12708 N N . GLU A 1 32 ? 10.542 5.350 -17.502 1.00 0.49 10 GLU A N 10
ATOM 12709 C CA . GLU A 1 32 ? 9.807 6.368 -16.680 1.00 0.46 10 GLU A CA 10
ATOM 12710 C C . GLU A 1 32 ? 10.151 6.209 -15.190 1.00 0.41 10 GLU A C 10
ATOM 12711 O O . GLU A 1 32 ? 9.301 6.345 -14.328 1.00 0.51 10 GLU A O 10
ATOM 12723 N N . PHE A 1 33 ? 11.396 5.929 -14.884 1.00 0.36 11 PHE A N 10
ATOM 12724 C CA . PHE A 1 33 ? 11.808 5.766 -13.456 1.00 0.34 11 PHE A CA 10
ATOM 12725 C C . PHE A 1 33 ? 12.688 6.948 -13.032 1.00 0.31 11 PHE A C 10
ATOM 12726 O O . PHE A 1 33 ? 13.742 7.165 -13.601 1.00 0.27 11 PHE A O 10
ATOM 12743 N N . PRO A 1 34 ? 12.225 7.677 -12.042 1.00 0.34 12 PRO A N 10
ATOM 12744 C CA . PRO A 1 34 ? 12.983 8.855 -11.541 1.00 0.33 12 PRO A CA 10
ATOM 12745 C C . PRO A 1 34 ? 14.246 8.406 -10.801 1.00 0.33 12 PRO A C 10
ATOM 12746 O O . PRO A 1 34 ? 14.178 7.820 -9.736 1.00 0.40 12 PRO A O 10
ATOM 12757 N N . THR A 1 35 ? 15.397 8.672 -11.365 1.00 0.27 13 THR A N 10
ATOM 12758 C CA . THR A 1 35 ? 16.672 8.258 -10.702 1.00 0.28 13 THR A CA 10
ATOM 12759 C C . THR A 1 35 ? 17.709 9.391 -10.779 1.00 0.24 13 THR A C 10
ATOM 12760 O O . THR A 1 35 ? 17.766 10.111 -11.758 1.00 0.24 13 THR A O 10
ATOM 12771 N N . PRO A 1 36 ? 18.498 9.508 -9.733 1.00 0.27 14 PRO A N 10
ATOM 12772 C CA . PRO A 1 36 ? 19.545 10.562 -9.680 1.00 0.27 14 PRO A CA 10
ATOM 12773 C C . PRO A 1 36 ? 20.683 10.232 -10.656 1.00 0.22 14 PRO A C 10
ATOM 12774 O O . PRO A 1 36 ? 21.247 9.154 -10.624 1.00 0.27 14 PRO A O 10
ATOM 12785 N N . PHE A 1 37 ? 21.015 11.153 -11.524 1.00 0.21 15 PHE A N 10
ATOM 12786 C CA . PHE A 1 37 ? 22.107 10.904 -12.513 1.00 0.20 15 PHE A CA 10
ATOM 12787 C C . PHE A 1 37 ? 23.360 11.704 -12.140 1.00 0.21 15 PHE A C 10
ATOM 12788 O O . PHE A 1 37 ? 23.463 12.882 -12.431 1.00 0.25 15 PHE A O 10
ATOM 12805 N N . THR A 1 38 ? 24.320 11.067 -11.517 1.00 0.22 16 THR A N 10
ATOM 12806 C CA . THR A 1 38 ? 25.579 11.784 -11.148 1.00 0.24 16 THR A CA 10
ATOM 12807 C C . THR A 1 38 ? 26.449 11.903 -12.401 1.00 0.22 16 THR A C 10
ATOM 12808 O O . THR A 1 38 ? 27.200 11.005 -12.732 1.00 0.24 16 THR A O 10
ATOM 12819 N N . TYR A 1 39 ? 26.325 12.991 -13.118 1.00 0.22 17 TYR A N 10
ATOM 12820 C CA . TYR A 1 39 ? 27.116 13.155 -14.373 1.00 0.22 17 TYR A CA 10
ATOM 12821 C C . TYR A 1 39 ? 28.334 14.050 -14.139 1.00 0.22 17 TYR A C 10
ATOM 12822 O O . TYR A 1 39 ? 28.220 15.254 -14.020 1.00 0.26 17 TYR A O 10
ATOM 12840 N N . LYS A 1 40 ? 29.506 13.468 -14.086 1.00 0.22 18 LYS A N 10
ATOM 12841 C CA . LYS A 1 40 ? 30.737 14.285 -13.875 1.00 0.22 18 LYS A CA 10
ATOM 12842 C C . LYS A 1 40 ? 31.167 14.908 -15.206 1.00 0.19 18 LYS A C 10
ATOM 12843 O O . LYS A 1 40 ? 31.900 14.314 -15.975 1.00 0.20 18 LYS A O 10
ATOM 12862 N N . VAL A 1 41 ? 30.705 16.101 -15.486 1.00 0.18 19 VAL A N 10
ATOM 12863 C CA . VAL A 1 41 ? 31.070 16.772 -16.770 1.00 0.17 19 VAL A CA 10
ATOM 12864 C C . VAL A 1 41 ? 32.486 17.363 -16.663 1.00 0.17 19 VAL A C 10
ATOM 12865 O O . VAL A 1 41 ? 32.685 18.453 -16.160 1.00 0.22 19 VAL A O 10
ATOM 12878 N N . MET A 1 42 ? 33.471 16.632 -17.130 1.00 0.18 20 MET A N 10
ATOM 12879 C CA . MET A 1 42 ? 34.886 17.115 -17.067 1.00 0.20 20 MET A CA 10
ATOM 12880 C C . MET A 1 42 ? 35.315 17.668 -18.434 1.00 0.18 20 MET A C 10
ATOM 12881 O O . MET A 1 42 ? 34.819 17.254 -19.463 1.00 0.21 20 MET A O 10
ATOM 12895 N N . GLY A 1 43 ? 36.235 18.602 -18.448 1.00 0.24 21 GLY A N 10
ATOM 12896 C CA . GLY A 1 43 ? 36.696 19.180 -19.746 1.00 0.28 21 GLY A CA 10
ATOM 12897 C C . GLY A 1 43 ? 37.605 20.384 -19.488 1.00 0.27 21 GLY A C 10
ATOM 12898 O O . GLY A 1 43 ? 38.078 20.592 -18.385 1.00 0.30 21 GLY A O 10
ATOM 12902 N N . GLN A 1 44 ? 37.850 21.179 -20.498 1.00 0.26 22 GLN A N 10
ATOM 12903 C CA . GLN A 1 44 ? 38.726 22.379 -20.316 1.00 0.28 22 GLN A CA 10
ATOM 12904 C C . GLN A 1 44 ? 37.999 23.442 -19.485 1.00 0.27 22 GLN A C 10
ATOM 12905 O O . GLN A 1 44 ? 36.784 23.487 -19.454 1.00 0.27 22 GLN A O 10
ATOM 12919 N N . ALA A 1 45 ? 38.740 24.293 -18.811 1.00 0.34 23 ALA A N 10
ATOM 12920 C CA . ALA A 1 45 ? 38.106 25.358 -17.967 1.00 0.38 23 ALA A CA 10
ATOM 12921 C C . ALA A 1 45 ? 37.030 26.112 -18.762 1.00 0.34 23 ALA A C 10
ATOM 12922 O O . ALA A 1 45 ? 37.329 26.856 -19.678 1.00 0.45 23 ALA A O 10
ATOM 12929 N N . LEU A 1 46 ? 35.780 25.912 -18.420 1.00 0.28 24 LEU A N 10
ATOM 12930 C CA . LEU A 1 46 ? 34.674 26.602 -19.151 1.00 0.31 24 LEU A CA 10
ATOM 12931 C C . LEU A 1 46 ? 33.729 27.289 -18.153 1.00 0.30 24 LEU A C 10
ATOM 12932 O O . LEU A 1 46 ? 33.070 26.625 -17.372 1.00 0.31 24 LEU A O 10
ATOM 12948 N N . PRO A 1 47 ? 33.692 28.602 -18.210 1.00 0.35 25 PRO A N 10
ATOM 12949 C CA . PRO A 1 47 ? 32.812 29.382 -17.295 1.00 0.38 25 PRO A CA 10
ATOM 12950 C C . PRO A 1 47 ? 31.331 29.220 -17.679 1.00 0.37 25 PRO A C 10
ATOM 12951 O O . PRO A 1 47 ? 30.453 29.355 -16.848 1.00 0.45 25 PRO A O 10
ATOM 12962 N N . GLU A 1 48 ? 31.047 28.930 -18.929 1.00 0.34 26 GLU A N 10
ATOM 12963 C CA . GLU A 1 48 ? 29.624 28.758 -19.365 1.00 0.37 26 GLU A CA 10
ATOM 12964 C C . GLU A 1 48 ? 29.107 27.345 -19.034 1.00 0.32 26 GLU A C 10
ATOM 12965 O O . GLU A 1 48 ? 27.938 27.058 -19.210 1.00 0.35 26 GLU A O 10
ATOM 12977 N N . LEU A 1 49 ? 29.958 26.460 -18.560 1.00 0.28 27 LEU A N 10
ATOM 12978 C CA . LEU A 1 49 ? 29.496 25.074 -18.228 1.00 0.26 27 LEU A CA 10
ATOM 12979 C C . LEU A 1 49 ? 28.413 25.114 -17.142 1.00 0.24 27 LEU A C 10
ATOM 12980 O O . LEU A 1 49 ? 27.362 24.523 -17.291 1.00 0.27 27 LEU A O 10
ATOM 12996 N N . VAL A 1 50 ? 28.658 25.811 -16.056 1.00 0.24 28 VAL A N 10
ATOM 12997 C CA . VAL A 1 50 ? 27.633 25.891 -14.964 1.00 0.24 28 VAL A CA 10
ATOM 12998 C C . VAL A 1 50 ? 26.382 26.639 -15.458 1.00 0.22 28 VAL A C 10
ATOM 12999 O O . VAL A 1 50 ? 25.271 26.321 -15.072 1.00 0.23 28 VAL A O 10
ATOM 13012 N N . ASP A 1 51 ? 26.553 27.621 -16.318 1.00 0.24 29 ASP A N 10
ATOM 13013 C CA . ASP A 1 51 ? 25.373 28.377 -16.844 1.00 0.25 29 ASP A CA 10
ATOM 13014 C C . ASP A 1 51 ? 24.511 27.455 -17.714 1.00 0.21 29 ASP A C 10
ATOM 13015 O O . ASP A 1 51 ? 23.305 27.404 -17.570 1.00 0.23 29 ASP A O 10
ATOM 13024 N N . GLN A 1 52 ? 25.126 26.716 -18.606 1.00 0.21 30 GLN A N 10
ATOM 13025 C CA . GLN A 1 52 ? 24.348 25.784 -19.476 1.00 0.20 30 GLN A CA 10
ATOM 13026 C C . GLN A 1 52 ? 23.852 24.589 -18.661 1.00 0.20 30 GLN A C 10
ATOM 13027 O O . GLN A 1 52 ? 22.810 24.043 -18.943 1.00 0.23 30 GLN A O 10
ATOM 13041 N N . VAL A 1 53 ? 24.582 24.187 -17.649 1.00 0.20 31 VAL A N 10
ATOM 13042 C CA . VAL A 1 53 ? 24.138 23.029 -16.811 1.00 0.20 31 VAL A CA 10
ATOM 13043 C C . VAL A 1 53 ? 22.809 23.356 -16.112 1.00 0.19 31 VAL A C 10
ATOM 13044 O O . VAL A 1 53 ? 21.901 22.550 -16.099 1.00 0.22 31 VAL A O 10
ATOM 13057 N N . VAL A 1 54 ? 22.695 24.523 -15.522 1.00 0.19 32 VAL A N 10
ATOM 13058 C CA . VAL A 1 54 ? 21.428 24.885 -14.809 1.00 0.21 32 VAL A CA 10
ATOM 13059 C C . VAL A 1 54 ? 20.308 25.262 -15.799 1.00 0.22 32 VAL A C 10
ATOM 13060 O O . VAL A 1 54 ? 19.150 24.978 -15.555 1.00 0.25 32 VAL A O 10
ATOM 13073 N N . GLU A 1 55 ? 20.625 25.896 -16.907 1.00 0.21 33 GLU A N 10
ATOM 13074 C CA . GLU A 1 55 ? 19.544 26.274 -17.876 1.00 0.24 33 GLU A CA 10
ATOM 13075 C C . GLU A 1 55 ? 19.083 25.051 -18.687 1.00 0.23 33 GLU A C 10
ATOM 13076 O O . GLU A 1 55 ? 17.914 24.923 -19.002 1.00 0.28 33 GLU A O 10
ATOM 13088 N N . VAL A 1 56 ? 19.976 24.145 -19.016 1.00 0.22 34 VAL A N 10
ATOM 13089 C CA . VAL A 1 56 ? 19.557 22.936 -19.794 1.00 0.23 34 VAL A CA 10
ATOM 13090 C C . VAL A 1 56 ? 18.883 21.919 -18.862 1.00 0.24 34 VAL A C 10
ATOM 13091 O O . VAL A 1 56 ? 17.956 21.236 -19.255 1.00 0.27 34 VAL A O 10
ATOM 13104 N N . VAL A 1 57 ? 19.321 21.829 -17.625 1.00 0.24 35 VAL A N 10
ATOM 13105 C CA . VAL A 1 57 ? 18.677 20.872 -16.675 1.00 0.27 35 VAL A CA 10
ATOM 13106 C C . VAL A 1 57 ? 17.308 21.416 -16.245 1.00 0.31 35 VAL A C 10
ATOM 13107 O O . VAL A 1 57 ? 16.388 20.663 -15.998 1.00 0.38 35 VAL A O 10
ATOM 13120 N N . GLN A 1 58 ? 17.161 22.719 -16.176 1.00 0.30 36 GLN A N 10
ATOM 13121 C CA . GLN A 1 58 ? 15.844 23.304 -15.787 1.00 0.36 36 GLN A CA 10
ATOM 13122 C C . GLN A 1 58 ? 14.865 23.203 -16.967 1.00 0.39 36 GLN A C 10
ATOM 13123 O O . GLN A 1 58 ? 13.681 22.997 -16.782 1.00 0.46 36 GLN A O 10
ATOM 13137 N N . ARG A 1 59 ? 15.356 23.343 -18.177 1.00 0.38 37 ARG A N 10
ATOM 13138 C CA . ARG A 1 59 ? 14.460 23.250 -19.373 1.00 0.42 37 ARG A CA 10
ATOM 13139 C C . ARG A 1 59 ? 13.900 21.826 -19.526 1.00 0.43 37 ARG A C 10
ATOM 13140 O O . ARG A 1 59 ? 12.858 21.628 -20.120 1.00 0.50 37 ARG A O 10
ATOM 13161 N N . HIS A 1 60 ? 14.582 20.834 -18.997 1.00 0.39 38 HIS A N 10
ATOM 13162 C CA . HIS A 1 60 ? 14.085 19.427 -19.118 1.00 0.41 38 HIS A CA 10
ATOM 13163 C C . HIS A 1 60 ? 13.494 18.943 -17.787 1.00 0.45 38 HIS A C 10
ATOM 13164 O O . HIS A 1 60 ? 12.426 18.362 -17.753 1.00 0.50 38 HIS A O 10
ATOM 13178 N N . ALA A 1 61 ? 14.176 19.184 -16.694 1.00 0.48 39 ALA A N 10
ATOM 13179 C CA . ALA A 1 61 ? 13.651 18.748 -15.362 1.00 0.54 39 ALA A CA 10
ATOM 13180 C C . ALA A 1 61 ? 12.913 19.912 -14.685 1.00 0.55 39 ALA A C 10
ATOM 13181 O O . ALA A 1 61 ? 13.196 21.063 -14.959 1.00 0.52 39 ALA A O 10
ATOM 13188 N N . PRO A 1 62 ? 11.980 19.573 -13.827 1.00 0.68 40 PRO A N 10
ATOM 13189 C CA . PRO A 1 62 ? 11.181 20.608 -13.115 1.00 0.76 40 PRO A CA 10
ATOM 13190 C C . PRO A 1 62 ? 12.043 21.382 -12.104 1.00 0.60 40 PRO A C 10
ATOM 13191 O O . PRO A 1 62 ? 11.904 22.582 -11.960 1.00 0.76 40 PRO A O 10
ATOM 13202 N N . GLY A 1 63 ? 12.928 20.711 -11.406 1.00 0.46 41 GLY A N 10
ATOM 13203 C CA . GLY A 1 63 ? 13.789 21.414 -10.409 1.00 0.41 41 GLY A CA 10
ATOM 13204 C C . GLY A 1 63 ? 15.130 21.787 -11.050 1.00 0.37 41 GLY A C 10
ATOM 13205 O O . GLY A 1 63 ? 15.642 21.076 -11.896 1.00 0.45 41 GLY A O 10
ATOM 13209 N N . ASP A 1 64 ? 15.705 22.895 -10.648 1.00 0.36 42 ASP A N 10
ATOM 13210 C CA . ASP A 1 64 ? 17.018 23.316 -11.225 1.00 0.34 42 ASP A CA 10
ATOM 13211 C C . ASP A 1 64 ? 18.153 22.502 -10.591 1.00 0.28 42 ASP A C 10
ATOM 13212 O O . ASP A 1 64 ? 18.001 21.929 -9.527 1.00 0.32 42 ASP A O 10
ATOM 13221 N N . TYR A 1 65 ? 19.286 22.446 -11.240 1.00 0.25 43 TYR A N 10
ATOM 13222 C CA . TYR A 1 65 ? 20.436 21.665 -10.686 1.00 0.22 43 TYR A CA 10
ATOM 13223 C C . TYR A 1 65 ? 21.766 22.374 -10.980 1.00 0.23 43 TYR A C 10
ATOM 13224 O O . TYR A 1 65 ? 21.824 23.306 -11.760 1.00 0.28 43 TYR A O 10
ATOM 13242 N N . THR A 1 66 ? 22.833 21.944 -10.344 1.00 0.22 44 THR A N 10
ATOM 13243 C CA . THR A 1 66 ? 24.163 22.598 -10.567 1.00 0.23 44 THR A CA 10
ATOM 13244 C C . THR A 1 66 ? 25.299 21.554 -10.568 1.00 0.23 44 THR A C 10
ATOM 13245 O O . THR A 1 66 ? 25.170 20.487 -9.983 1.00 0.25 44 THR A O 10
ATOM 13256 N N . PRO A 1 67 ? 26.386 21.907 -11.231 1.00 0.24 45 PRO A N 10
ATOM 13257 C CA . PRO A 1 67 ? 27.572 21.031 -11.311 1.00 0.27 45 PRO A CA 10
ATOM 13258 C C . PRO A 1 67 ? 28.603 21.421 -10.234 1.00 0.30 45 PRO A C 10
ATOM 13259 O O . PRO A 1 67 ? 28.863 22.589 -10.011 1.00 0.56 45 PRO A O 10
ATOM 13270 N N . THR A 1 68 ? 29.199 20.455 -9.578 1.00 0.22 46 THR A N 10
ATOM 13271 C CA . THR A 1 68 ? 30.223 20.770 -8.531 1.00 0.24 46 THR A CA 10
ATOM 13272 C C . THR A 1 68 ? 31.626 20.699 -9.150 1.00 0.22 46 THR A C 10
ATOM 13273 O O . THR A 1 68 ? 32.173 19.629 -9.346 1.00 0.25 46 THR A O 10
ATOM 13284 N N . VAL A 1 69 ? 32.203 21.831 -9.474 1.00 0.24 47 VAL A N 10
ATOM 13285 C CA . VAL A 1 69 ? 33.564 21.835 -10.103 1.00 0.24 47 VAL A CA 10
ATOM 13286 C C . VAL A 1 69 ? 34.662 21.560 -9.068 1.00 0.29 47 VAL A C 10
ATOM 13287 O O . VAL A 1 69 ? 34.613 22.032 -7.947 1.00 0.36 47 VAL A O 10
ATOM 13300 N N . LYS A 1 70 ? 35.661 20.808 -9.458 1.00 0.27 48 LYS A N 10
ATOM 13301 C CA . LYS A 1 70 ? 36.794 20.496 -8.535 1.00 0.35 48 LYS A CA 10
ATOM 13302 C C . LYS A 1 70 ? 38.112 20.491 -9.325 1.00 0.30 48 LYS A C 10
ATOM 13303 O O . LYS A 1 70 ? 38.118 20.222 -10.516 1.00 0.27 48 LYS A O 10
ATOM 13322 N N . PRO A 1 71 ? 39.186 20.802 -8.637 1.00 0.35 49 PRO A N 10
ATOM 13323 C CA . PRO A 1 71 ? 40.522 20.847 -9.284 1.00 0.34 49 PRO A CA 10
ATOM 13324 C C . PRO A 1 71 ? 41.056 19.430 -9.541 1.00 0.32 49 PRO A C 10
ATOM 13325 O O . PRO A 1 71 ? 41.810 18.886 -8.753 1.00 0.38 49 PRO A O 10
ATOM 13336 N N . SER A 1 72 ? 40.678 18.838 -10.646 1.00 0.31 50 SER A N 10
ATOM 13337 C CA . SER A 1 72 ? 41.167 17.463 -10.973 1.00 0.35 50 SER A CA 10
ATOM 13338 C C . SER A 1 72 ? 42.452 17.558 -11.803 1.00 0.36 50 SER A C 10
ATOM 13339 O O . SER A 1 72 ? 43.435 16.901 -11.518 1.00 0.44 50 SER A O 10
ATOM 13347 N N . SER A 1 73 ? 42.447 18.381 -12.825 1.00 0.36 51 SER A N 10
ATOM 13348 C CA . SER A 1 73 ? 43.661 18.541 -13.681 1.00 0.42 51 SER A CA 10
ATOM 13349 C C . SER A 1 73 ? 44.288 19.920 -13.450 1.00 0.44 51 SER A C 10
ATOM 13350 O O . SER A 1 73 ? 43.638 20.835 -12.977 1.00 0.51 51 SER A O 10
ATOM 13358 N N . LYS A 1 74 ? 45.546 20.076 -13.780 1.00 0.52 52 LYS A N 10
ATOM 13359 C CA . LYS A 1 74 ? 46.218 21.398 -13.583 1.00 0.58 52 LYS A CA 10
ATOM 13360 C C . LYS A 1 74 ? 46.236 22.191 -14.895 1.00 0.54 52 LYS A C 10
ATOM 13361 O O . LYS A 1 74 ? 46.073 21.638 -15.967 1.00 0.68 52 LYS A O 10
ATOM 13380 N N . GLY A 1 75 ? 46.431 23.485 -14.813 1.00 0.57 53 GLY A N 10
ATOM 13381 C CA . GLY A 1 75 ? 46.461 24.326 -16.047 1.00 0.55 53 GLY A CA 10
ATOM 13382 C C . GLY A 1 75 ? 45.055 24.856 -16.340 1.00 0.49 53 GLY A C 10
ATOM 13383 O O . GLY A 1 75 ? 44.368 25.339 -15.459 1.00 0.56 53 GLY A O 10
ATOM 13387 N N . ASN A 1 76 ? 44.623 24.767 -17.575 1.00 0.46 54 ASN A N 10
ATOM 13388 C CA . ASN A 1 76 ? 43.258 25.261 -17.937 1.00 0.47 54 ASN A CA 10
ATOM 13389 C C . ASN A 1 76 ? 42.285 24.077 -18.043 1.00 0.41 54 ASN A C 10
ATOM 13390 O O . ASN A 1 76 ? 41.766 23.778 -19.101 1.00 0.48 54 ASN A O 10
ATOM 13401 N N . TYR A 1 77 ? 42.039 23.400 -16.947 1.00 0.35 55 TYR A N 10
ATOM 13402 C CA . TYR A 1 77 ? 41.104 22.234 -16.972 1.00 0.31 55 TYR A CA 10
ATOM 13403 C C . TYR A 1 77 ? 40.314 22.150 -15.661 1.00 0.29 55 TYR A C 10
ATOM 13404 O O . TYR A 1 77 ? 40.823 22.455 -14.597 1.00 0.39 55 TYR A O 10
ATOM 13422 N N . HIS A 1 78 ? 39.074 21.734 -15.732 1.00 0.25 56 HIS A N 10
ATOM 13423 C CA . HIS A 1 78 ? 38.240 21.621 -14.496 1.00 0.25 56 HIS A CA 10
ATOM 13424 C C . HIS A 1 78 ? 37.285 20.422 -14.599 1.00 0.22 56 HIS A C 10
ATOM 13425 O O . HIS A 1 78 ? 36.899 20.014 -15.683 1.00 0.29 56 HIS A O 10
ATOM 13439 N N . SER A 1 79 ? 36.907 19.853 -13.482 1.00 0.21 57 SER A N 10
ATOM 13440 C CA . SER A 1 79 ? 35.980 18.682 -13.511 1.00 0.22 57 SER A CA 10
ATOM 13441 C C . SER A 1 79 ? 34.750 18.974 -12.647 1.00 0.20 57 SER A C 10
ATOM 13442 O O . SER A 1 79 ? 34.839 19.043 -11.437 1.00 0.26 57 SER A O 10
ATOM 13450 N N . VAL A 1 80 ? 33.603 19.156 -13.253 1.00 0.22 58 VAL A N 10
ATOM 13451 C CA . VAL A 1 80 ? 32.378 19.454 -12.448 1.00 0.23 58 VAL A CA 10
ATOM 13452 C C . VAL A 1 80 ? 31.412 18.265 -12.471 1.00 0.25 58 VAL A C 10
ATOM 13453 O O . VAL A 1 80 ? 31.321 17.549 -13.445 1.00 0.33 58 VAL A O 10
ATOM 13466 N N . SER A 1 81 ? 30.685 18.065 -11.403 1.00 0.25 59 SER A N 10
ATOM 13467 C CA . SER A 1 81 ? 29.706 16.939 -11.350 1.00 0.28 59 SER A CA 10
ATOM 13468 C C . SER A 1 81 ? 28.292 17.514 -11.245 1.00 0.27 59 SER A C 10
ATOM 13469 O O . SER A 1 81 ? 27.946 18.149 -10.268 1.00 0.27 59 SER A O 10
ATOM 13477 N N . ILE A 1 82 ? 27.473 17.308 -12.246 1.00 0.26 60 ILE A N 10
ATOM 13478 C CA . ILE A 1 82 ? 26.090 17.872 -12.196 1.00 0.26 60 ILE A CA 10
ATOM 13479 C C . ILE A 1 82 ? 25.111 16.860 -11.600 1.00 0.26 60 ILE A C 10
ATOM 13480 O O . ILE A 1 82 ? 25.026 15.719 -12.027 1.00 0.30 60 ILE A O 10
ATOM 13496 N N . THR A 1 83 ? 24.362 17.289 -10.615 1.00 0.24 61 THR A N 10
ATOM 13497 C CA . THR A 1 83 ? 23.361 16.381 -9.979 1.00 0.26 61 THR A CA 10
ATOM 13498 C C . THR A 1 83 ? 22.006 16.591 -10.659 1.00 0.26 61 THR A C 10
ATOM 13499 O O . THR A 1 83 ? 21.604 17.709 -10.900 1.00 0.35 61 THR A O 10
ATOM 13510 N N . ILE A 1 84 ? 21.306 15.534 -10.986 1.00 0.23 62 ILE A N 10
ATOM 13511 C CA . ILE A 1 84 ? 19.983 15.703 -11.666 1.00 0.23 62 ILE A CA 10
ATOM 13512 C C . ILE A 1 84 ? 19.145 14.422 -11.573 1.00 0.23 62 ILE A C 10
ATOM 13513 O O . ILE A 1 84 ? 19.522 13.383 -12.082 1.00 0.33 62 ILE A O 10
ATOM 13529 N N . ASN A 1 85 ? 17.999 14.499 -10.945 1.00 0.29 63 ASN A N 10
ATOM 13530 C CA . ASN A 1 85 ? 17.118 13.298 -10.838 1.00 0.31 63 ASN A CA 10
ATOM 13531 C C . ASN A 1 85 ? 16.128 13.299 -12.009 1.00 0.30 63 ASN A C 10
ATOM 13532 O O . ASN A 1 85 ? 15.140 14.010 -11.998 1.00 0.46 63 ASN A O 10
ATOM 13543 N N . ALA A 1 86 ? 16.401 12.523 -13.027 1.00 0.27 64 ALA A N 10
ATOM 13544 C CA . ALA A 1 86 ? 15.492 12.491 -14.213 1.00 0.29 64 ALA A CA 10
ATOM 13545 C C . ALA A 1 86 ? 14.837 11.113 -14.366 1.00 0.25 64 ALA A C 10
ATOM 13546 O O . ALA A 1 86 ? 15.470 10.089 -14.189 1.00 0.25 64 ALA A O 10
ATOM 13553 N N . THR A 1 87 ? 13.571 11.087 -14.711 1.00 0.27 65 THR A N 10
ATOM 13554 C CA . THR A 1 87 ? 12.858 9.781 -14.900 1.00 0.27 65 THR A CA 10
ATOM 13555 C C . THR A 1 87 ? 13.305 9.097 -16.207 1.00 0.25 65 THR A C 10
ATOM 13556 O O . THR A 1 87 ? 12.925 7.974 -16.484 1.00 0.30 65 THR A O 10
ATOM 13567 N N . HIS A 1 88 ? 14.099 9.767 -17.011 1.00 0.25 66 HIS A N 10
ATOM 13568 C CA . HIS A 1 88 ? 14.561 9.163 -18.297 1.00 0.29 66 HIS A CA 10
ATOM 13569 C C . HIS A 1 88 ? 16.084 9.277 -18.425 1.00 0.25 66 HIS A C 10
ATOM 13570 O O . HIS A 1 88 ? 16.659 10.316 -18.155 1.00 0.30 66 HIS A O 10
ATOM 13584 N N . ILE A 1 89 ? 16.736 8.227 -18.857 1.00 0.26 67 ILE A N 10
ATOM 13585 C CA . ILE A 1 89 ? 18.222 8.286 -19.031 1.00 0.27 67 ILE A CA 10
ATOM 13586 C C . ILE A 1 89 ? 18.567 9.158 -20.250 1.00 0.23 67 ILE A C 10
ATOM 13587 O O . ILE A 1 89 ? 19.646 9.712 -20.340 1.00 0.28 67 ILE A O 10
ATOM 13603 N N . GLU A 1 90 ? 17.649 9.291 -21.181 1.00 0.21 68 GLU A N 10
ATOM 13604 C CA . GLU A 1 90 ? 17.904 10.131 -22.387 1.00 0.21 68 GLU A CA 10
ATOM 13605 C C . GLU A 1 90 ? 17.820 11.621 -22.029 1.00 0.21 68 GLU A C 10
ATOM 13606 O O . GLU A 1 90 ? 18.516 12.438 -22.598 1.00 0.27 68 GLU A O 10
ATOM 13618 N N . GLN A 1 91 ? 16.971 11.977 -21.092 1.00 0.21 69 GLN A N 10
ATOM 13619 C CA . GLN A 1 91 ? 16.840 13.415 -20.694 1.00 0.25 69 GLN A CA 10
ATOM 13620 C C . GLN A 1 91 ? 18.175 13.940 -20.151 1.00 0.24 69 GLN A C 10
ATOM 13621 O O . GLN A 1 91 ? 18.638 14.996 -20.541 1.00 0.27 69 GLN A O 10
ATOM 13635 N N . VAL A 1 92 ? 18.800 13.206 -19.260 1.00 0.24 70 VAL A N 10
ATOM 13636 C CA . VAL A 1 92 ? 20.111 13.658 -18.696 1.00 0.26 70 VAL A CA 10
ATOM 13637 C C . VAL A 1 92 ? 21.224 13.531 -19.756 1.00 0.25 70 VAL A C 10
ATOM 13638 O O . VAL A 1 92 ? 22.187 14.274 -19.737 1.00 0.29 70 VAL A O 10
ATOM 13651 N N . GLU A 1 93 ? 21.087 12.617 -20.694 1.00 0.23 71 GLU A N 10
ATOM 13652 C CA . GLU A 1 93 ? 22.126 12.474 -21.762 1.00 0.23 71 GLU A CA 10
ATOM 13653 C C . GLU A 1 93 ? 22.039 13.675 -22.712 1.00 0.23 71 GLU A C 10
ATOM 13654 O O . GLU A 1 93 ? 23.039 14.277 -23.064 1.00 0.26 71 GLU A O 10
ATOM 13666 N N . THR A 1 94 ? 20.840 14.045 -23.102 1.00 0.24 72 THR A N 10
ATOM 13667 C CA . THR A 1 94 ? 20.667 15.228 -23.999 1.00 0.26 72 THR A CA 10
ATOM 13668 C C . THR A 1 94 ? 21.160 16.485 -23.270 1.00 0.24 72 THR A C 10
ATOM 13669 O O . THR A 1 94 ? 21.771 17.355 -23.861 1.00 0.26 72 THR A O 10
ATOM 13680 N N . LEU A 1 95 ? 20.914 16.567 -21.981 1.00 0.24 73 LEU A N 10
ATOM 13681 C CA . LEU A 1 95 ? 21.380 17.746 -21.188 1.00 0.24 73 LEU A CA 10
ATOM 13682 C C . LEU A 1 95 ? 22.914 17.805 -21.208 1.00 0.23 73 LEU A C 10
ATOM 13683 O O . LEU A 1 95 ? 23.497 18.866 -21.327 1.00 0.27 73 LEU A O 10
ATOM 13699 N N . TYR A 1 96 ? 23.569 16.665 -21.122 1.00 0.23 74 TYR A N 10
ATOM 13700 C CA . TYR A 1 96 ? 25.065 16.643 -21.169 1.00 0.24 74 TYR A CA 10
ATOM 13701 C C . TYR A 1 96 ? 25.534 17.232 -22.509 1.00 0.24 74 TYR A C 10
ATOM 13702 O O . TYR A 1 96 ? 26.439 18.041 -22.556 1.00 0.27 74 TYR A O 10
ATOM 13720 N N . GLU A 1 97 ? 24.910 16.834 -23.594 1.00 0.25 75 GLU A N 10
ATOM 13721 C CA . GLU A 1 97 ? 25.303 17.373 -24.936 1.00 0.27 75 GLU A CA 10
ATOM 13722 C C . GLU A 1 97 ? 25.049 18.885 -25.004 1.00 0.25 75 GLU A C 10
ATOM 13723 O O . GLU A 1 97 ? 25.799 19.614 -25.623 1.00 0.29 75 GLU A O 10
ATOM 13735 N N . GLU A 1 98 ? 24.001 19.358 -24.371 1.00 0.24 76 GLU A N 10
ATOM 13736 C CA . GLU A 1 98 ? 23.700 20.825 -24.397 1.00 0.24 76 GLU A CA 10
ATOM 13737 C C . GLU A 1 98 ? 24.747 21.601 -23.586 1.00 0.22 76 GLU A C 10
ATOM 13738 O O . GLU A 1 98 ? 25.332 22.551 -24.073 1.00 0.26 76 GLU A O 10
ATOM 13750 N N . LEU A 1 99 ? 24.992 21.203 -22.358 1.00 0.20 77 LEU A N 10
ATOM 13751 C CA . LEU A 1 99 ? 26.009 21.922 -21.526 1.00 0.19 77 LEU A CA 10
ATOM 13752 C C . LEU A 1 99 ? 27.425 21.669 -22.075 1.00 0.20 77 LEU A C 10
ATOM 13753 O O . LEU A 1 99 ? 28.307 22.493 -21.927 1.00 0.24 77 LEU A O 10
ATOM 13769 N N . GLY A 1 100 ? 27.642 20.538 -22.708 1.00 0.21 78 GLY A N 10
ATOM 13770 C CA . GLY A 1 100 ? 28.990 20.229 -23.269 1.00 0.23 78 GLY A CA 10
ATOM 13771 C C . GLY A 1 100 ? 28.949 20.340 -24.796 1.00 0.24 78 GLY A C 10
ATOM 13772 O O . GLY A 1 100 ? 29.496 19.516 -25.500 1.00 0.33 78 GLY A O 10
ATOM 13776 N N . LYS A 1 101 ? 28.305 21.357 -25.312 1.00 0.22 79 LYS A N 10
ATOM 13777 C CA . LYS A 1 101 ? 28.226 21.532 -26.795 1.00 0.25 79 LYS A CA 10
ATOM 13778 C C . LYS A 1 101 ? 29.309 22.511 -27.286 1.00 0.25 79 LYS A C 10
ATOM 13779 O O . LYS A 1 101 ? 29.360 22.850 -28.453 1.00 0.30 79 LYS A O 10
ATOM 13798 N N . ILE A 1 102 ? 30.171 22.969 -26.404 1.00 0.24 80 ILE A N 10
ATOM 13799 C CA . ILE A 1 102 ? 31.245 23.928 -26.820 1.00 0.28 80 ILE A CA 10
ATOM 13800 C C . ILE A 1 102 ? 32.272 23.221 -27.711 1.00 0.29 80 ILE A C 10
ATOM 13801 O O . ILE A 1 102 ? 32.476 22.024 -27.607 1.00 0.31 80 ILE A O 10
ATOM 13817 N N . ASP A 1 103 ? 32.933 23.955 -28.570 1.00 0.34 81 ASP A N 10
ATOM 13818 C CA . ASP A 1 103 ? 33.968 23.334 -29.458 1.00 0.39 81 ASP A CA 10
ATOM 13819 C C . ASP A 1 103 ? 35.180 22.874 -28.626 1.00 0.37 81 ASP A C 10
ATOM 13820 O O . ASP A 1 103 ? 35.979 22.074 -29.074 1.00 0.44 81 ASP A O 10
ATOM 13829 N N . ILE A 1 104 ? 35.312 23.375 -27.417 1.00 0.33 82 ILE A N 10
ATOM 13830 C CA . ILE A 1 104 ? 36.459 22.975 -26.542 1.00 0.34 82 ILE A CA 10
ATOM 13831 C C . ILE A 1 104 ? 36.281 21.520 -26.071 1.00 0.31 82 ILE A C 10
ATOM 13832 O O . ILE A 1 104 ? 35.239 20.921 -26.267 1.00 0.30 82 ILE A O 10
ATOM 13848 N N . VAL A 1 105 ? 37.293 20.949 -25.460 1.00 0.34 83 VAL A N 10
ATOM 13849 C CA . VAL A 1 105 ? 37.192 19.531 -24.983 1.00 0.35 83 VAL A CA 10
ATOM 13850 C C . VAL A 1 105 ? 36.085 19.394 -23.923 1.00 0.27 83 VAL A C 10
ATOM 13851 O O . VAL A 1 105 ? 36.172 19.948 -22.842 1.00 0.31 83 VAL A O 10
ATOM 13864 N N . ARG A 1 106 ? 35.050 18.653 -24.240 1.00 0.21 84 ARG A N 10
ATOM 13865 C CA . ARG A 1 106 ? 33.922 18.453 -23.274 1.00 0.19 84 ARG A CA 10
ATOM 13866 C C . ARG A 1 106 ? 33.740 16.955 -22.976 1.00 0.18 84 ARG A C 10
ATOM 13867 O O . ARG A 1 106 ? 33.908 16.117 -23.843 1.00 0.23 84 ARG A O 10
ATOM 13888 N N . MET A 1 107 ? 33.401 16.611 -21.755 1.00 0.16 85 MET A N 10
ATOM 13889 C CA . MET A 1 107 ? 33.210 15.168 -21.398 1.00 0.18 85 MET A CA 10
ATOM 13890 C C . MET A 1 107 ? 32.290 15.034 -20.177 1.00 0.17 85 MET A C 10
ATOM 13891 O O . MET A 1 107 ? 32.134 15.963 -19.410 1.00 0.19 85 MET A O 10
ATOM 13905 N N . VAL A 1 108 ? 31.689 13.883 -19.989 1.00 0.19 86 VAL A N 10
ATOM 13906 C CA . VAL A 1 108 ? 30.786 13.683 -18.810 1.00 0.19 86 VAL A CA 10
ATOM 13907 C C . VAL A 1 108 ? 30.971 12.272 -18.230 1.00 0.21 86 VAL A C 10
ATOM 13908 O O . VAL A 1 108 ? 31.419 11.366 -18.909 1.00 0.26 86 VAL A O 10
ATOM 13921 N N . LEU A 1 109 ? 30.638 12.093 -16.970 1.00 0.23 87 LEU A N 10
ATOM 13922 C CA . LEU A 1 109 ? 30.793 10.755 -16.306 1.00 0.28 87 LEU A CA 10
ATOM 13923 C C . LEU A 1 109 ? 32.238 10.244 -16.469 1.00 0.33 87 LEU A C 10
ATOM 13924 O O . LEU A 1 109 ? 33.135 10.918 -15.988 1.00 0.52 87 LEU A O 10
ATOM 13941 N N . MET A 1 23 ? 25.702 9.714 -20.505 1.00 0.66 1 MET A N 11
ATOM 13942 C CA . MET A 1 23 ? 26.153 8.659 -21.462 1.00 0.62 1 MET A CA 11
ATOM 13943 C C . MET A 1 23 ? 25.378 7.353 -21.243 1.00 0.58 1 MET A C 11
ATOM 13944 O O . MET A 1 23 ? 24.667 7.199 -20.266 1.00 0.66 1 MET A O 11
ATOM 13958 N N . LYS A 1 24 ? 25.519 6.416 -22.159 1.00 0.52 2 LYS A N 11
ATOM 13959 C CA . LYS A 1 24 ? 24.809 5.097 -22.055 1.00 0.56 2 LYS A CA 11
ATOM 13960 C C . LYS A 1 24 ? 23.296 5.276 -22.239 1.00 0.50 2 LYS A C 11
ATOM 13961 O O . LYS A 1 24 ? 22.622 5.854 -21.409 1.00 0.58 2 LYS A O 11
ATOM 13980 N N . THR A 1 25 ? 22.761 4.772 -23.325 1.00 0.52 3 THR A N 11
ATOM 13981 C CA . THR A 1 25 ? 21.292 4.897 -23.576 1.00 0.49 3 THR A CA 11
ATOM 13982 C C . THR A 1 25 ? 20.602 3.563 -23.274 1.00 0.55 3 THR A C 11
ATOM 13983 O O . THR A 1 25 ? 21.139 2.503 -23.539 1.00 0.68 3 THR A O 11
ATOM 13994 N N . LYS A 1 26 ? 19.416 3.608 -22.720 1.00 0.51 4 LYS A N 11
ATOM 13995 C CA . LYS A 1 26 ? 18.685 2.342 -22.398 1.00 0.60 4 LYS A CA 11
ATOM 13996 C C . LYS A 1 26 ? 17.234 2.420 -22.890 1.00 0.52 4 LYS A C 11
ATOM 13997 O O . LYS A 1 26 ? 16.470 3.272 -22.472 1.00 0.52 4 LYS A O 11
ATOM 14016 N N . LEU A 1 27 ? 16.857 1.529 -23.783 1.00 0.52 5 LEU A N 11
ATOM 14017 C CA . LEU A 1 27 ? 15.461 1.518 -24.333 1.00 0.51 5 LEU A CA 11
ATOM 14018 C C . LEU A 1 27 ? 15.081 2.898 -24.891 1.00 0.48 5 LEU A C 11
ATOM 14019 O O . LEU A 1 27 ? 15.926 3.749 -25.103 1.00 0.52 5 LEU A O 11
ATOM 14035 N N . ASN A 1 28 ? 13.812 3.121 -25.135 1.00 0.51 6 ASN A N 11
ATOM 14036 C CA . ASN A 1 28 ? 13.372 4.439 -25.679 1.00 0.53 6 ASN A CA 11
ATOM 14037 C C . ASN A 1 28 ? 12.124 4.924 -24.934 1.00 0.53 6 ASN A C 11
ATOM 14038 O O . ASN A 1 28 ? 11.006 4.698 -25.360 1.00 0.64 6 ASN A O 11
ATOM 14049 N N . GLU A 1 29 ? 12.317 5.593 -23.819 1.00 0.47 7 GLU A N 11
ATOM 14050 C CA . GLU A 1 29 ? 11.161 6.110 -23.016 1.00 0.52 7 GLU A CA 11
ATOM 14051 C C . GLU A 1 29 ? 10.148 4.989 -22.736 1.00 0.52 7 GLU A C 11
ATOM 14052 O O . GLU A 1 29 ? 8.992 5.071 -23.114 1.00 0.75 7 GLU A O 11
ATOM 14064 N N . LEU A 1 30 ? 10.576 3.943 -22.076 1.00 0.42 8 LEU A N 11
ATOM 14065 C CA . LEU A 1 30 ? 9.647 2.813 -21.768 1.00 0.48 8 LEU A CA 11
ATOM 14066 C C . LEU A 1 30 ? 9.488 2.647 -20.251 1.00 0.50 8 LEU A C 11
ATOM 14067 O O . LEU A 1 30 ? 8.386 2.537 -19.746 1.00 0.61 8 LEU A O 11
ATOM 14083 N N . LEU A 1 31 ? 10.579 2.633 -19.522 1.00 0.46 9 LEU A N 11
ATOM 14084 C CA . LEU A 1 31 ? 10.495 2.476 -18.033 1.00 0.53 9 LEU A CA 11
ATOM 14085 C C . LEU A 1 31 ? 10.070 3.800 -17.389 1.00 0.45 9 LEU A C 11
ATOM 14086 O O . LEU A 1 31 ? 9.154 3.842 -16.589 1.00 0.52 9 LEU A O 11
ATOM 14102 N N . GLU A 1 32 ? 10.734 4.878 -17.742 1.00 0.37 10 GLU A N 11
ATOM 14103 C CA . GLU A 1 32 ? 10.394 6.223 -17.173 1.00 0.37 10 GLU A CA 11
ATOM 14104 C C . GLU A 1 32 ? 10.520 6.224 -15.639 1.00 0.37 10 GLU A C 11
ATOM 14105 O O . GLU A 1 32 ? 9.652 6.708 -14.936 1.00 0.45 10 GLU A O 11
ATOM 14117 N N . PHE A 1 33 ? 11.606 5.705 -15.122 1.00 0.35 11 PHE A N 11
ATOM 14118 C CA . PHE A 1 33 ? 11.804 5.691 -13.638 1.00 0.38 11 PHE A CA 11
ATOM 14119 C C . PHE A 1 33 ? 12.644 6.910 -13.231 1.00 0.32 11 PHE A C 11
ATOM 14120 O O . PHE A 1 33 ? 13.763 7.061 -13.681 1.00 0.30 11 PHE A O 11
ATOM 14137 N N . PRO A 1 34 ? 12.075 7.749 -12.394 1.00 0.32 12 PRO A N 11
ATOM 14138 C CA . PRO A 1 34 ? 12.784 8.980 -11.950 1.00 0.30 12 PRO A CA 11
ATOM 14139 C C . PRO A 1 34 ? 13.977 8.631 -11.056 1.00 0.28 12 PRO A C 11
ATOM 14140 O O . PRO A 1 34 ? 13.823 8.239 -9.914 1.00 0.34 12 PRO A O 11
ATOM 14151 N N . THR A 1 35 ? 15.169 8.768 -11.586 1.00 0.25 13 THR A N 11
ATOM 14152 C CA . THR A 1 35 ? 16.392 8.444 -10.790 1.00 0.26 13 THR A CA 11
ATOM 14153 C C . THR A 1 35 ? 17.424 9.579 -10.903 1.00 0.23 13 THR A C 11
ATOM 14154 O O . THR A 1 35 ? 17.528 10.222 -11.931 1.00 0.25 13 THR A O 11
ATOM 14165 N N . PRO A 1 36 ? 18.158 9.786 -9.832 1.00 0.24 14 PRO A N 11
ATOM 14166 C CA . PRO A 1 36 ? 19.195 10.851 -9.810 1.00 0.25 14 PRO A CA 11
ATOM 14167 C C . PRO A 1 36 ? 20.396 10.446 -10.675 1.00 0.21 14 PRO A C 11
ATOM 14168 O O . PRO A 1 36 ? 20.969 9.386 -10.503 1.00 0.25 14 PRO A O 11
ATOM 14179 N N . PHE A 1 37 ? 20.772 11.285 -11.608 1.00 0.20 15 PHE A N 11
ATOM 14180 C CA . PHE A 1 37 ? 21.929 10.963 -12.496 1.00 0.20 15 PHE A CA 11
ATOM 14181 C C . PHE A 1 37 ? 23.152 11.803 -12.115 1.00 0.22 15 PHE A C 11
ATOM 14182 O O . PHE A 1 37 ? 23.272 12.949 -12.508 1.00 0.26 15 PHE A O 11
ATOM 14199 N N . THR A 1 38 ? 24.072 11.235 -11.375 1.00 0.23 16 THR A N 11
ATOM 14200 C CA . THR A 1 38 ? 25.306 11.994 -10.999 1.00 0.26 16 THR A CA 11
ATOM 14201 C C . THR A 1 38 ? 26.223 12.040 -12.222 1.00 0.26 16 THR A C 11
ATOM 14202 O O . THR A 1 38 ? 26.991 11.126 -12.464 1.00 0.30 16 THR A O 11
ATOM 14213 N N . TYR A 1 39 ? 26.123 13.074 -13.016 1.00 0.24 17 TYR A N 11
ATOM 14214 C CA . TYR A 1 39 ? 26.961 13.147 -14.249 1.00 0.25 17 TYR A CA 11
ATOM 14215 C C . TYR A 1 39 ? 28.180 14.049 -14.041 1.00 0.24 17 TYR A C 11
ATOM 14216 O O . TYR A 1 39 ? 28.066 15.256 -13.950 1.00 0.26 17 TYR A O 11
ATOM 14234 N N . LYS A 1 40 ? 29.350 13.464 -13.981 1.00 0.23 18 LYS A N 11
ATOM 14235 C CA . LYS A 1 40 ? 30.590 14.273 -13.799 1.00 0.23 18 LYS A CA 11
ATOM 14236 C C . LYS A 1 40 ? 31.024 14.850 -15.150 1.00 0.21 18 LYS A C 11
ATOM 14237 O O . LYS A 1 40 ? 31.768 14.232 -15.891 1.00 0.22 18 LYS A O 11
ATOM 14256 N N . VAL A 1 41 ? 30.553 16.027 -15.476 1.00 0.20 19 VAL A N 11
ATOM 14257 C CA . VAL A 1 41 ? 30.919 16.659 -16.781 1.00 0.19 19 VAL A CA 11
ATOM 14258 C C . VAL A 1 41 ? 32.315 17.293 -16.683 1.00 0.19 19 VAL A C 11
ATOM 14259 O O . VAL A 1 41 ? 32.476 18.393 -16.188 1.00 0.23 19 VAL A O 11
ATOM 14272 N N . MET A 1 42 ? 33.322 16.596 -17.148 1.00 0.19 20 MET A N 11
ATOM 14273 C CA . MET A 1 42 ? 34.715 17.138 -17.087 1.00 0.20 20 MET A CA 11
ATOM 14274 C C . MET A 1 42 ? 35.171 17.577 -18.484 1.00 0.19 20 MET A C 11
ATOM 14275 O O . MET A 1 42 ? 34.784 16.996 -19.481 1.00 0.27 20 MET A O 11
ATOM 14289 N N . GLY A 1 43 ? 35.990 18.597 -18.566 1.00 0.23 21 GLY A N 11
ATOM 14290 C CA . GLY A 1 43 ? 36.468 19.068 -19.901 1.00 0.25 21 GLY A CA 11
ATOM 14291 C C . GLY A 1 43 ? 37.205 20.403 -19.755 1.00 0.23 21 GLY A C 11
ATOM 14292 O O . GLY A 1 43 ? 37.934 20.617 -18.805 1.00 0.26 21 GLY A O 11
ATOM 14296 N N . GLN A 1 44 ? 37.021 21.300 -20.695 1.00 0.23 22 GLN A N 11
ATOM 14297 C CA . GLN A 1 44 ? 37.714 22.629 -20.620 1.00 0.25 22 GLN A CA 11
ATOM 14298 C C . GLN A 1 44 ? 37.199 23.441 -19.422 1.00 0.25 22 GLN A C 11
ATOM 14299 O O . GLN A 1 44 ? 36.086 23.252 -18.964 1.00 0.30 22 GLN A O 11
ATOM 14313 N N . ALA A 1 45 ? 38.005 24.340 -18.913 1.00 0.26 23 ALA A N 11
ATOM 14314 C CA . ALA A 1 45 ? 37.574 25.168 -17.743 1.00 0.28 23 ALA A CA 11
ATOM 14315 C C . ALA A 1 45 ? 36.954 26.485 -18.223 1.00 0.26 23 ALA A C 11
ATOM 14316 O O . ALA A 1 45 ? 37.649 27.436 -18.530 1.00 0.30 23 ALA A O 11
ATOM 14323 N N . LEU A 1 46 ? 35.646 26.543 -18.287 1.00 0.25 24 LEU A N 11
ATOM 14324 C CA . LEU A 1 46 ? 34.965 27.795 -18.744 1.00 0.27 24 LEU A CA 11
ATOM 14325 C C . LEU A 1 46 ? 33.853 28.194 -17.758 1.00 0.28 24 LEU A C 11
ATOM 14326 O O . LEU A 1 46 ? 33.313 27.353 -17.063 1.00 0.31 24 LEU A O 11
ATOM 14342 N N . PRO A 1 47 ? 33.553 29.472 -17.732 1.00 0.32 25 PRO A N 11
ATOM 14343 C CA . PRO A 1 47 ? 32.498 29.997 -16.821 1.00 0.36 25 PRO A CA 11
ATOM 14344 C C . PRO A 1 47 ? 31.090 29.608 -17.306 1.00 0.36 25 PRO A C 11
ATOM 14345 O O . PRO A 1 47 ? 30.142 29.622 -16.544 1.00 0.43 25 PRO A O 11
ATOM 14356 N N . GLU A 1 48 ? 30.943 29.263 -18.566 1.00 0.35 26 GLU A N 11
ATOM 14357 C CA . GLU A 1 48 ? 29.594 28.879 -19.093 1.00 0.37 26 GLU A CA 11
ATOM 14358 C C . GLU A 1 48 ? 29.198 27.460 -18.641 1.00 0.32 26 GLU A C 11
ATOM 14359 O O . GLU A 1 48 ? 28.095 27.016 -18.895 1.00 0.35 26 GLU A O 11
ATOM 14371 N N . LEU A 1 49 ? 30.081 26.746 -17.973 1.00 0.28 27 LEU A N 11
ATOM 14372 C CA . LEU A 1 49 ? 29.740 25.363 -17.511 1.00 0.27 27 LEU A CA 11
ATOM 14373 C C . LEU A 1 49 ? 28.536 25.403 -16.562 1.00 0.24 27 LEU A C 11
ATOM 14374 O O . LEU A 1 49 ? 27.511 24.806 -16.827 1.00 0.27 27 LEU A O 11
ATOM 14390 N N . VAL A 1 50 ? 28.653 26.107 -15.460 1.00 0.23 28 VAL A N 11
ATOM 14391 C CA . VAL A 1 50 ? 27.513 26.192 -14.488 1.00 0.23 28 VAL A CA 11
ATOM 14392 C C . VAL A 1 50 ? 26.311 26.916 -15.118 1.00 0.21 28 VAL A C 11
ATOM 14393 O O . VAL A 1 50 ? 25.174 26.645 -14.782 1.00 0.24 28 VAL A O 11
ATOM 14406 N N . ASP A 1 51 ? 26.556 27.831 -16.029 1.00 0.22 29 ASP A N 11
ATOM 14407 C CA . ASP A 1 51 ? 25.431 28.570 -16.680 1.00 0.24 29 ASP A CA 11
ATOM 14408 C C . ASP A 1 51 ? 24.605 27.616 -17.555 1.00 0.21 29 ASP A C 11
ATOM 14409 O O . ASP A 1 51 ? 23.406 27.498 -17.391 1.00 0.24 29 ASP A O 11
ATOM 14418 N N . GLN A 1 52 ? 25.237 26.932 -18.477 1.00 0.20 30 GLN A N 11
ATOM 14419 C CA . GLN A 1 52 ? 24.486 25.980 -19.355 1.00 0.20 30 GLN A CA 11
ATOM 14420 C C . GLN A 1 52 ? 23.958 24.798 -18.541 1.00 0.18 30 GLN A C 11
ATOM 14421 O O . GLN A 1 52 ? 22.890 24.291 -18.812 1.00 0.23 30 GLN A O 11
ATOM 14435 N N . VAL A 1 53 ? 24.691 24.358 -17.545 1.00 0.16 31 VAL A N 11
ATOM 14436 C CA . VAL A 1 53 ? 24.218 23.205 -16.715 1.00 0.17 31 VAL A CA 11
ATOM 14437 C C . VAL A 1 53 ? 22.865 23.534 -16.064 1.00 0.19 31 VAL A C 11
ATOM 14438 O O . VAL A 1 53 ? 21.898 22.828 -16.258 1.00 0.24 31 VAL A O 11
ATOM 14451 N N . VAL A 1 54 ? 22.793 24.592 -15.292 1.00 0.20 32 VAL A N 11
ATOM 14452 C CA . VAL A 1 54 ? 21.499 24.951 -14.623 1.00 0.23 32 VAL A CA 11
ATOM 14453 C C . VAL A 1 54 ? 20.414 25.316 -15.655 1.00 0.23 32 VAL A C 11
ATOM 14454 O O . VAL A 1 54 ? 19.243 25.064 -15.439 1.00 0.27 32 VAL A O 11
ATOM 14467 N N . GLU A 1 55 ? 20.787 25.908 -16.765 1.00 0.23 33 GLU A N 11
ATOM 14468 C CA . GLU A 1 55 ? 19.766 26.288 -17.793 1.00 0.26 33 GLU A CA 11
ATOM 14469 C C . GLU A 1 55 ? 19.214 25.043 -18.504 1.00 0.24 33 GLU A C 11
ATOM 14470 O O . GLU A 1 55 ? 18.018 24.828 -18.546 1.00 0.29 33 GLU A O 11
ATOM 14482 N N . VAL A 1 56 ? 20.074 24.232 -19.070 1.00 0.23 34 VAL A N 11
ATOM 14483 C CA . VAL A 1 56 ? 19.600 23.005 -19.791 1.00 0.23 34 VAL A CA 11
ATOM 14484 C C . VAL A 1 56 ? 19.013 21.969 -18.815 1.00 0.25 34 VAL A C 11
ATOM 14485 O O . VAL A 1 56 ? 18.161 21.182 -19.186 1.00 0.29 34 VAL A O 11
ATOM 14498 N N . VAL A 1 57 ? 19.453 21.957 -17.577 1.00 0.26 35 VAL A N 11
ATOM 14499 C CA . VAL A 1 57 ? 18.905 20.963 -16.599 1.00 0.29 35 VAL A CA 11
ATOM 14500 C C . VAL A 1 57 ? 17.553 21.437 -16.041 1.00 0.32 35 VAL A C 11
ATOM 14501 O O . VAL A 1 57 ? 16.715 20.632 -15.684 1.00 0.38 35 VAL A O 11
ATOM 14514 N N . GLN A 1 58 ? 17.332 22.728 -15.967 1.00 0.31 36 GLN A N 11
ATOM 14515 C CA . GLN A 1 58 ? 16.028 23.236 -15.440 1.00 0.35 36 GLN A CA 11
ATOM 14516 C C . GLN A 1 58 ? 14.949 23.154 -16.530 1.00 0.40 36 GLN A C 11
ATOM 14517 O O . GLN A 1 58 ? 13.818 22.793 -16.264 1.00 0.48 36 GLN A O 11
ATOM 14531 N N . ARG A 1 59 ? 15.290 23.490 -17.753 1.00 0.39 37 ARG A N 11
ATOM 14532 C CA . ARG A 1 59 ? 14.284 23.439 -18.862 1.00 0.47 37 ARG A CA 11
ATOM 14533 C C . ARG A 1 59 ? 13.851 21.994 -19.157 1.00 0.47 37 ARG A C 11
ATOM 14534 O O . ARG A 1 59 ? 12.787 21.765 -19.703 1.00 0.55 37 ARG A O 11
ATOM 14555 N N . HIS A 1 60 ? 14.659 21.022 -18.809 1.00 0.45 38 HIS A N 11
ATOM 14556 C CA . HIS A 1 60 ? 14.281 19.600 -19.080 1.00 0.50 38 HIS A CA 11
ATOM 14557 C C . HIS A 1 60 ? 13.849 18.898 -17.785 1.00 0.51 38 HIS A C 11
ATOM 14558 O O . HIS A 1 60 ? 12.843 18.215 -17.753 1.00 0.58 38 HIS A O 11
ATOM 14572 N N . ALA A 1 61 ? 14.596 19.066 -16.720 1.00 0.50 39 ALA A N 11
ATOM 14573 C CA . ALA A 1 61 ? 14.227 18.412 -15.427 1.00 0.56 39 ALA A CA 11
ATOM 14574 C C . ALA A 1 61 ? 13.684 19.456 -14.439 1.00 0.49 39 ALA A C 11
ATOM 14575 O O . ALA A 1 61 ? 14.156 20.578 -14.403 1.00 0.44 39 ALA A O 11
ATOM 14582 N N . PRO A 1 62 ? 12.703 19.050 -13.665 1.00 0.58 40 PRO A N 11
ATOM 14583 C CA . PRO A 1 62 ? 12.085 19.964 -12.666 1.00 0.58 40 PRO A CA 11
ATOM 14584 C C . PRO A 1 62 ? 13.039 20.211 -11.491 1.00 0.50 40 PRO A C 11
ATOM 14585 O O . PRO A 1 62 ? 13.778 19.333 -11.082 1.00 0.53 40 PRO A O 11
ATOM 14596 N N . GLY A 1 63 ? 13.024 21.403 -10.948 1.00 0.49 41 GLY A N 11
ATOM 14597 C CA . GLY A 1 63 ? 13.925 21.721 -9.802 1.00 0.47 41 GLY A CA 11
ATOM 14598 C C . GLY A 1 63 ? 15.239 22.302 -10.330 1.00 0.44 41 GLY A C 11
ATOM 14599 O O . GLY A 1 63 ? 15.694 21.955 -11.405 1.00 0.50 41 GLY A O 11
ATOM 14603 N N . ASP A 1 64 ? 15.851 23.182 -9.580 1.00 0.43 42 ASP A N 11
ATOM 14604 C CA . ASP A 1 64 ? 17.140 23.789 -10.032 1.00 0.42 42 ASP A CA 11
ATOM 14605 C C . ASP A 1 64 ? 18.306 22.846 -9.716 1.00 0.37 42 ASP A C 11
ATOM 14606 O O . ASP A 1 64 ? 18.398 22.302 -8.630 1.00 0.48 42 ASP A O 11
ATOM 14615 N N . TYR A 1 65 ? 19.191 22.649 -10.659 1.00 0.29 43 TYR A N 11
ATOM 14616 C CA . TYR A 1 65 ? 20.354 21.736 -10.425 1.00 0.27 43 TYR A CA 11
ATOM 14617 C C . TYR A 1 65 ? 21.674 22.476 -10.677 1.00 0.26 43 TYR A C 11
ATOM 14618 O O . TYR A 1 65 ? 21.711 23.475 -11.372 1.00 0.30 43 TYR A O 11
ATOM 14636 N N . THR A 1 66 ? 22.754 21.999 -10.103 1.00 0.25 44 THR A N 11
ATOM 14637 C CA . THR A 1 66 ? 24.072 22.684 -10.295 1.00 0.26 44 THR A CA 11
ATOM 14638 C C . THR A 1 66 ? 25.215 21.657 -10.412 1.00 0.25 44 THR A C 11
ATOM 14639 O O . THR A 1 66 ? 25.120 20.555 -9.888 1.00 0.27 44 THR A O 11
ATOM 14650 N N . PRO A 1 67 ? 26.267 22.059 -11.100 1.00 0.24 45 PRO A N 11
ATOM 14651 C CA . PRO A 1 67 ? 27.454 21.199 -11.285 1.00 0.26 45 PRO A CA 11
ATOM 14652 C C . PRO A 1 67 ? 28.525 21.519 -10.225 1.00 0.28 45 PRO A C 11
ATOM 14653 O O . PRO A 1 67 ? 28.849 22.669 -9.993 1.00 0.53 45 PRO A O 11
ATOM 14664 N N . THR A 1 68 ? 29.087 20.516 -9.597 1.00 0.23 46 THR A N 11
ATOM 14665 C CA . THR A 1 68 ? 30.149 20.767 -8.572 1.00 0.23 46 THR A CA 11
ATOM 14666 C C . THR A 1 68 ? 31.523 20.776 -9.257 1.00 0.22 46 THR A C 11
ATOM 14667 O O . THR A 1 68 ? 32.133 19.741 -9.458 1.00 0.23 46 THR A O 11
ATOM 14678 N N . VAL A 1 69 ? 32.001 21.937 -9.634 1.00 0.24 47 VAL A N 11
ATOM 14679 C CA . VAL A 1 69 ? 33.325 22.022 -10.333 1.00 0.25 47 VAL A CA 11
ATOM 14680 C C . VAL A 1 69 ? 34.494 21.857 -9.351 1.00 0.26 47 VAL A C 11
ATOM 14681 O O . VAL A 1 69 ? 34.501 22.415 -8.269 1.00 0.31 47 VAL A O 11
ATOM 14694 N N . LYS A 1 70 ? 35.488 21.097 -9.741 1.00 0.26 48 LYS A N 11
ATOM 14695 C CA . LYS A 1 70 ? 36.680 20.886 -8.866 1.00 0.30 48 LYS A CA 11
ATOM 14696 C C . LYS A 1 70 ? 37.954 20.834 -9.724 1.00 0.31 48 LYS A C 11
ATOM 14697 O O . LYS A 1 70 ? 37.910 20.419 -10.872 1.00 0.30 48 LYS A O 11
ATOM 14716 N N . PRO A 1 71 ? 39.051 21.263 -9.142 1.00 0.38 49 PRO A N 11
ATOM 14717 C CA . PRO A 1 71 ? 40.348 21.269 -9.864 1.00 0.41 49 PRO A CA 11
ATOM 14718 C C . PRO A 1 71 ? 40.926 19.849 -9.947 1.00 0.41 49 PRO A C 11
ATOM 14719 O O . PRO A 1 71 ? 41.739 19.449 -9.133 1.00 0.51 49 PRO A O 11
ATOM 14730 N N . SER A 1 72 ? 40.513 19.087 -10.929 1.00 0.41 50 SER A N 11
ATOM 14731 C CA . SER A 1 72 ? 41.040 17.696 -11.073 1.00 0.46 50 SER A CA 11
ATOM 14732 C C . SER A 1 72 ? 42.294 17.704 -11.955 1.00 0.48 50 SER A C 11
ATOM 14733 O O . SER A 1 72 ? 43.293 17.089 -11.631 1.00 0.58 50 SER A O 11
ATOM 14741 N N . SER A 1 73 ? 42.250 18.404 -13.064 1.00 0.44 51 SER A N 11
ATOM 14742 C CA . SER A 1 73 ? 43.437 18.466 -13.968 1.00 0.49 51 SER A CA 11
ATOM 14743 C C . SER A 1 73 ? 44.107 19.841 -13.869 1.00 0.50 51 SER A C 11
ATOM 14744 O O . SER A 1 73 ? 43.555 20.773 -13.310 1.00 0.60 51 SER A O 11
ATOM 14752 N N . LYS A 1 74 ? 45.291 19.975 -14.410 1.00 0.56 52 LYS A N 11
ATOM 14753 C CA . LYS A 1 74 ? 46.005 21.286 -14.355 1.00 0.59 52 LYS A CA 11
ATOM 14754 C C . LYS A 1 74 ? 45.864 22.028 -15.687 1.00 0.55 52 LYS A C 11
ATOM 14755 O O . LYS A 1 74 ? 45.604 21.433 -16.717 1.00 0.68 52 LYS A O 11
ATOM 14774 N N . GLY A 1 75 ? 46.038 23.326 -15.671 1.00 0.56 53 GLY A N 11
ATOM 14775 C CA . GLY A 1 75 ? 45.919 24.118 -16.929 1.00 0.53 53 GLY A CA 11
ATOM 14776 C C . GLY A 1 75 ? 44.481 24.615 -17.087 1.00 0.49 53 GLY A C 11
ATOM 14777 O O . GLY A 1 75 ? 43.864 25.064 -16.139 1.00 0.60 53 GLY A O 11
ATOM 14781 N N . ASN A 1 76 ? 43.946 24.538 -18.279 1.00 0.42 54 ASN A N 11
ATOM 14782 C CA . ASN A 1 76 ? 42.544 25.008 -18.505 1.00 0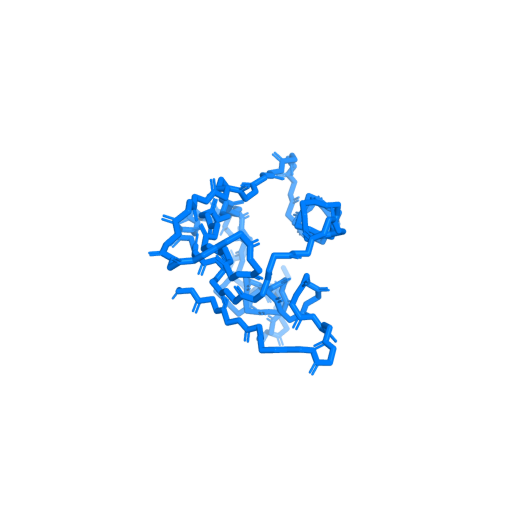.43 54 ASN A CA 11
ATOM 14783 C C . ASN A 1 76 ? 41.583 23.812 -18.541 1.00 0.36 54 ASN A C 11
ATOM 14784 O O . ASN A 1 76 ? 40.958 23.532 -19.547 1.00 0.42 54 ASN A O 11
ATOM 14795 N N . TYR A 1 77 ? 41.464 23.108 -17.444 1.00 0.31 55 TYR A N 11
ATOM 14796 C CA . TYR A 1 77 ? 40.547 21.930 -17.400 1.00 0.26 55 TYR A CA 11
ATOM 14797 C C . TYR A 1 77 ? 39.774 21.911 -16.077 1.00 0.24 55 TYR A C 11
ATOM 14798 O O . TYR A 1 77 ? 40.347 22.040 -15.011 1.00 0.34 55 TYR A O 11
ATOM 14816 N N . HIS A 1 78 ? 38.474 21.750 -16.141 1.00 0.26 56 HIS A N 11
ATOM 14817 C CA . HIS A 1 78 ? 37.654 21.721 -14.892 1.00 0.30 56 HIS A CA 11
ATOM 14818 C C . HIS A 1 78 ? 36.736 20.496 -14.888 1.00 0.25 56 HIS A C 11
ATOM 14819 O O . HIS A 1 78 ? 36.120 20.167 -15.885 1.00 0.31 56 HIS A O 11
ATOM 14833 N N . SER A 1 79 ? 36.633 19.828 -13.766 1.00 0.23 57 SER A N 11
ATOM 14834 C CA . SER A 1 79 ? 35.745 18.631 -13.684 1.00 0.22 57 SER A CA 11
ATOM 14835 C C . SER A 1 79 ? 34.537 18.954 -12.802 1.00 0.22 57 SER A C 11
ATOM 14836 O O . SER A 1 79 ? 34.648 19.041 -11.596 1.00 0.25 57 SER A O 11
ATOM 14844 N N . VAL A 1 80 ? 33.385 19.152 -13.394 1.00 0.26 58 VAL A N 11
ATOM 14845 C CA . VAL A 1 80 ? 32.178 19.487 -12.575 1.00 0.26 58 VAL A CA 11
ATOM 14846 C C . VAL A 1 80 ? 31.201 18.306 -12.535 1.00 0.27 58 VAL A C 11
ATOM 14847 O O . VAL A 1 80 ? 31.082 17.555 -13.479 1.00 0.37 58 VAL A O 11
ATOM 14860 N N . SER A 1 81 ? 30.495 18.148 -11.445 1.00 0.24 59 SER A N 11
ATOM 14861 C CA . SER A 1 81 ? 29.507 17.034 -11.334 1.00 0.26 59 SER A CA 11
ATOM 14862 C C . SER A 1 81 ? 28.097 17.626 -11.297 1.00 0.24 59 SER A C 11
ATOM 14863 O O . SER A 1 81 ? 27.726 18.298 -10.353 1.00 0.25 59 SER A O 11
ATOM 14871 N N . ILE A 1 82 ? 27.313 17.402 -12.319 1.00 0.24 60 ILE A N 11
ATOM 14872 C CA . ILE A 1 82 ? 25.940 17.988 -12.341 1.00 0.23 60 ILE A CA 11
ATOM 14873 C C . ILE A 1 82 ? 24.912 17.016 -11.756 1.00 0.22 60 ILE A C 11
ATOM 14874 O O . ILE A 1 82 ? 24.801 15.872 -12.170 1.00 0.25 60 ILE A O 11
ATOM 14890 N N . THR A 1 83 ? 24.152 17.482 -10.795 1.00 0.23 61 THR A N 11
ATOM 14891 C CA . THR A 1 83 ? 23.106 16.615 -10.171 1.00 0.24 61 THR A CA 11
ATOM 14892 C C . THR A 1 83 ? 21.784 16.814 -10.919 1.00 0.24 61 THR A C 11
ATOM 14893 O O . THR A 1 83 ? 21.412 17.925 -11.235 1.00 0.32 61 THR A O 11
ATOM 14904 N N . ILE A 1 84 ? 21.078 15.751 -11.214 1.00 0.22 62 ILE A N 11
ATOM 14905 C CA . ILE A 1 84 ? 19.784 15.896 -11.953 1.00 0.22 62 ILE A CA 11
ATOM 14906 C C . ILE A 1 84 ? 18.934 14.627 -11.813 1.00 0.22 62 ILE A C 11
ATOM 14907 O O . ILE A 1 84 ? 19.405 13.528 -12.025 1.00 0.43 62 ILE A O 11
ATOM 14923 N N . ASN A 1 85 ? 17.679 14.776 -11.471 1.00 0.26 63 ASN A N 11
ATOM 14924 C CA . ASN A 1 85 ? 16.793 13.583 -11.331 1.00 0.28 63 ASN A CA 11
ATOM 14925 C C . ASN A 1 85 ? 15.940 13.422 -12.594 1.00 0.25 63 ASN A C 11
ATOM 14926 O O . ASN A 1 85 ? 14.922 14.069 -12.756 1.00 0.34 63 ASN A O 11
ATOM 14937 N N . ALA A 1 86 ? 16.353 12.562 -13.491 1.00 0.26 64 ALA A N 11
ATOM 14938 C CA . ALA A 1 86 ? 15.575 12.350 -14.748 1.00 0.26 64 ALA A CA 11
ATOM 14939 C C . ALA A 1 86 ? 14.991 10.934 -14.777 1.00 0.24 64 ALA A C 11
ATOM 14940 O O . ALA A 1 86 ? 15.638 9.978 -14.389 1.00 0.23 64 ALA A O 11
ATOM 14947 N N . THR A 1 87 ? 13.772 10.794 -15.235 1.00 0.26 65 THR A N 11
ATOM 14948 C CA . THR A 1 87 ? 13.137 9.438 -15.298 1.00 0.26 65 THR A CA 11
ATOM 14949 C C . THR A 1 87 ? 13.856 8.544 -16.320 1.00 0.24 65 THR A C 11
ATOM 14950 O O . THR A 1 87 ? 13.793 7.333 -16.246 1.00 0.25 65 THR A O 11
ATOM 14961 N N . HIS A 1 88 ? 14.541 9.129 -17.268 1.00 0.24 66 HIS A N 11
ATOM 14962 C CA . HIS A 1 88 ? 15.267 8.309 -18.283 1.00 0.24 66 HIS A CA 11
ATOM 14963 C C . HIS A 1 88 ? 16.708 8.801 -18.450 1.00 0.23 66 HIS A C 11
ATOM 14964 O O . HIS A 1 88 ? 17.024 9.940 -18.157 1.00 0.27 66 HIS A O 11
ATOM 14978 N N . ILE A 1 89 ? 17.579 7.952 -18.935 1.00 0.24 67 ILE A N 11
ATOM 14979 C CA . ILE A 1 89 ? 19.001 8.365 -19.141 1.00 0.25 67 ILE A CA 11
ATOM 14980 C C . ILE A 1 89 ? 19.142 9.173 -20.444 1.00 0.24 67 ILE A C 11
ATOM 14981 O O . ILE A 1 89 ? 20.124 9.860 -20.648 1.00 0.29 67 ILE A O 11
ATOM 14997 N N . GLU A 1 90 ? 18.166 9.104 -21.323 1.00 0.24 68 GLU A N 11
ATOM 14998 C CA . GLU A 1 90 ? 18.244 9.878 -22.601 1.00 0.26 68 GLU A CA 11
ATOM 14999 C C . GLU A 1 90 ? 18.094 11.380 -22.319 1.00 0.25 68 GLU A C 11
ATOM 15000 O O . GLU A 1 90 ? 18.683 12.205 -22.992 1.00 0.31 68 GLU A O 11
ATOM 15012 N N . GLN A 1 91 ? 17.315 11.740 -21.322 1.00 0.25 69 GLN A N 11
ATOM 15013 C CA . GLN A 1 91 ? 17.133 13.189 -20.987 1.00 0.27 69 GLN A CA 11
ATOM 15014 C C . GLN A 1 91 ? 18.440 13.769 -20.435 1.00 0.27 69 GLN A C 11
ATOM 15015 O O . GLN A 1 91 ? 18.895 14.810 -20.867 1.00 0.30 69 GLN A O 11
ATOM 15029 N N . VAL A 1 92 ? 19.051 13.097 -19.487 1.00 0.27 70 VAL A N 11
ATOM 15030 C CA . VAL A 1 92 ? 20.337 13.606 -18.915 1.00 0.28 70 VAL A CA 11
ATOM 15031 C C . VAL A 1 92 ? 21.465 13.500 -19.960 1.00 0.26 70 VAL A C 11
ATOM 15032 O O . VAL A 1 92 ? 22.427 14.243 -19.913 1.00 0.28 70 VAL A O 11
ATOM 15045 N N . GLU A 1 93 ? 21.345 12.597 -20.911 1.00 0.26 71 GLU A N 11
ATOM 15046 C CA . GLU A 1 93 ? 22.401 12.464 -21.964 1.00 0.25 71 GLU A CA 11
ATOM 15047 C C . GLU A 1 93 ? 22.377 13.699 -22.873 1.00 0.24 71 GLU A C 11
ATOM 15048 O O . GLU A 1 93 ? 23.392 14.338 -23.093 1.00 0.26 71 GLU A O 11
ATOM 15060 N N . THR A 1 94 ? 21.218 14.052 -23.384 1.00 0.25 72 THR A N 11
ATOM 15061 C CA . THR A 1 94 ? 21.121 15.263 -24.257 1.00 0.27 72 THR A CA 11
ATOM 15062 C C . THR A 1 94 ? 21.521 16.503 -23.449 1.00 0.25 72 THR A C 11
ATOM 15063 O O . THR A 1 94 ? 22.190 17.386 -23.950 1.00 0.29 72 THR A O 11
ATOM 15074 N N . LEU A 1 95 ? 21.137 16.555 -22.193 1.00 0.24 73 LEU A N 11
ATOM 15075 C CA . LEU A 1 95 ? 21.512 17.721 -21.333 1.00 0.24 73 LEU A CA 11
ATOM 15076 C C . LEU A 1 95 ? 23.038 17.802 -21.227 1.00 0.23 73 LEU A C 11
ATOM 15077 O O . LEU A 1 95 ? 23.615 18.872 -21.290 1.00 0.27 73 LEU A O 11
ATOM 15093 N N . TYR A 1 96 ? 23.698 16.669 -21.095 1.00 0.23 74 TYR A N 11
ATOM 15094 C CA . TYR A 1 96 ? 25.192 16.670 -21.022 1.00 0.24 74 TYR A CA 11
ATOM 15095 C C . TYR A 1 96 ? 25.751 17.303 -22.304 1.00 0.23 74 TYR A C 11
ATOM 15096 O O . TYR A 1 96 ? 26.667 18.098 -22.262 1.00 0.26 74 TYR A O 11
ATOM 15114 N N . GLU A 1 97 ? 25.191 16.958 -23.442 1.00 0.23 75 GLU A N 11
ATOM 15115 C CA . GLU A 1 97 ? 25.675 17.542 -24.729 1.00 0.24 75 GLU A CA 11
ATOM 15116 C C . GLU A 1 97 ? 25.332 19.037 -24.799 1.00 0.23 75 GLU A C 11
ATOM 15117 O O . GLU A 1 97 ? 26.088 19.823 -25.337 1.00 0.25 75 GLU A O 11
ATOM 15129 N N . GLU A 1 98 ? 24.205 19.433 -24.254 1.00 0.23 76 GLU A N 11
ATOM 15130 C CA . GLU A 1 98 ? 23.821 20.880 -24.280 1.00 0.24 76 GLU A CA 11
ATOM 15131 C C . GLU A 1 98 ? 24.843 21.709 -23.492 1.00 0.23 76 GLU A C 11
ATOM 15132 O O . GLU A 1 98 ? 25.333 22.716 -23.969 1.00 0.30 76 GLU A O 11
ATOM 15144 N N . LEU A 1 99 ? 25.176 21.286 -22.293 1.00 0.20 77 LEU A N 11
ATOM 15145 C CA . LEU A 1 99 ? 26.179 22.044 -21.479 1.00 0.21 77 LEU A CA 11
ATOM 15146 C C . LEU A 1 99 ? 27.606 21.712 -21.953 1.00 0.22 77 LEU A C 11
ATOM 15147 O O . LEU A 1 99 ? 28.503 22.530 -21.857 1.00 0.26 77 LEU A O 11
ATOM 15163 N N . GLY A 1 100 ? 27.817 20.521 -22.469 1.00 0.21 78 GLY A N 11
ATOM 15164 C CA . GLY A 1 100 ? 29.172 20.129 -22.957 1.00 0.23 78 GLY A CA 11
ATOM 15165 C C . GLY A 1 100 ? 29.202 20.212 -24.483 1.00 0.23 78 GLY A C 11
ATOM 15166 O O . GLY A 1 100 ? 29.503 19.249 -25.162 1.00 0.26 78 GLY A O 11
ATOM 15170 N N . LYS A 1 101 ? 28.885 21.361 -25.022 1.00 0.25 79 LYS A N 11
ATOM 15171 C CA . LYS A 1 101 ? 28.887 21.533 -26.505 1.00 0.29 79 LYS A CA 11
ATOM 15172 C C . LYS A 1 101 ? 30.099 22.366 -26.956 1.00 0.33 79 LYS A C 11
ATOM 15173 O O . LYS A 1 101 ? 30.233 22.692 -28.120 1.00 0.39 79 LYS A O 11
ATOM 15192 N N . ILE A 1 102 ? 30.978 22.716 -26.042 1.00 0.31 80 ILE A N 11
ATOM 15193 C CA . ILE A 1 102 ? 32.180 23.533 -26.411 1.00 0.36 80 ILE A CA 11
ATOM 15194 C C . ILE A 1 102 ? 33.027 22.786 -27.451 1.00 0.36 80 ILE A C 11
ATOM 15195 O O . ILE A 1 102 ? 32.987 21.574 -27.541 1.00 0.35 80 ILE A O 11
ATOM 15211 N N . ASP A 1 103 ? 33.791 23.501 -28.237 1.00 0.42 81 ASP A N 11
ATOM 15212 C CA . ASP A 1 103 ? 34.639 22.835 -29.277 1.00 0.46 81 ASP A CA 11
ATOM 15213 C C . ASP A 1 103 ? 35.943 22.280 -28.672 1.00 0.40 81 ASP A C 11
ATOM 15214 O O . ASP A 1 103 ? 36.718 21.638 -29.355 1.00 0.43 81 ASP A O 11
ATOM 15223 N N . ILE A 1 104 ? 36.199 22.521 -27.404 1.00 0.35 82 ILE A N 11
ATOM 15224 C CA . ILE A 1 104 ? 37.456 22.002 -26.779 1.00 0.32 82 ILE A CA 11
ATOM 15225 C C . ILE A 1 104 ? 37.247 20.555 -26.286 1.00 0.28 82 ILE A C 11
ATOM 15226 O O . ILE A 1 104 ? 37.251 19.628 -27.075 1.00 0.32 82 ILE A O 11
ATOM 15242 N N . VAL A 1 105 ? 37.072 20.344 -24.998 1.00 0.25 83 VAL A N 11
ATOM 15243 C CA . VAL A 1 105 ? 36.874 18.953 -24.483 1.00 0.25 83 VAL A CA 11
ATOM 15244 C C . VAL A 1 105 ? 35.563 18.860 -23.692 1.00 0.23 83 VAL A C 11
ATOM 15245 O O . VAL A 1 105 ? 35.389 19.525 -22.686 1.00 0.24 83 VAL A O 11
ATOM 15258 N N . ARG A 1 106 ? 34.646 18.035 -24.138 1.00 0.23 84 ARG A N 11
ATOM 15259 C CA . ARG A 1 106 ? 33.345 17.881 -23.413 1.00 0.23 84 ARG A CA 11
ATOM 15260 C C . ARG A 1 106 ? 33.147 16.410 -23.020 1.00 0.24 84 ARG A C 11
ATOM 15261 O O . ARG A 1 106 ? 32.952 15.558 -23.867 1.00 0.32 84 ARG A O 11
ATOM 15282 N N . MET A 1 107 ? 33.202 16.106 -21.748 1.00 0.22 85 MET A N 11
ATOM 15283 C CA . MET A 1 107 ? 33.021 14.689 -21.302 1.00 0.24 85 MET A CA 11
ATOM 15284 C C . MET A 1 107 ? 32.112 14.629 -20.072 1.00 0.22 85 MET A C 11
ATOM 15285 O O . MET A 1 107 ? 32.012 15.580 -19.324 1.00 0.22 85 MET A O 11
ATOM 15299 N N . VAL A 1 108 ? 31.453 13.515 -19.855 1.00 0.23 86 VAL A N 11
ATOM 15300 C CA . VAL A 1 108 ? 30.554 13.391 -18.665 1.00 0.23 86 VAL A CA 11
ATOM 15301 C C . VAL A 1 108 ? 30.649 11.981 -18.061 1.00 0.24 86 VAL A C 11
ATOM 15302 O O . VAL A 1 108 ? 30.925 11.019 -18.753 1.00 0.28 86 VAL A O 11
ATOM 15315 N N . LEU A 1 109 ? 30.422 11.866 -16.771 1.00 0.25 87 LEU A N 11
ATOM 15316 C CA . LEU A 1 109 ? 30.491 10.535 -16.082 1.00 0.28 87 LEU A CA 11
ATOM 15317 C C . LEU A 1 109 ? 31.910 9.944 -16.192 1.00 0.35 87 LEU A C 11
ATOM 15318 O O . LEU A 1 109 ? 32.737 10.307 -15.373 1.00 0.52 87 LEU A O 11
ATOM 15335 N N . MET A 1 23 ? 20.306 6.012 -9.739 1.00 0.46 1 MET A N 12
ATOM 15336 C CA . MET A 1 23 ? 20.755 5.812 -11.150 1.00 0.43 1 MET A CA 12
ATOM 15337 C C . MET A 1 23 ? 20.253 4.462 -11.677 1.00 0.42 1 MET A C 12
ATOM 15338 O O . MET A 1 23 ? 20.443 3.432 -11.054 1.00 0.56 1 MET A O 12
ATOM 15352 N N . LYS A 1 24 ? 19.605 4.463 -12.817 1.00 0.43 2 LYS A N 12
ATOM 15353 C CA . LYS A 1 24 ? 19.077 3.186 -13.394 1.00 0.46 2 LYS A CA 12
ATOM 15354 C C . LYS A 1 24 ? 19.771 2.871 -14.730 1.00 0.40 2 LYS A C 12
ATOM 15355 O O . LYS A 1 24 ? 20.708 3.541 -15.125 1.00 0.45 2 LYS A O 12
ATOM 15374 N N . THR A 1 25 ? 19.316 1.855 -15.424 1.00 0.42 3 THR A N 12
ATOM 15375 C CA . THR A 1 25 ? 19.941 1.488 -16.735 1.00 0.47 3 THR A CA 12
ATOM 15376 C C . THR A 1 25 ? 18.853 1.183 -17.778 1.00 0.44 3 THR A C 12
ATOM 15377 O O . THR A 1 25 ? 17.703 0.977 -17.439 1.00 0.44 3 THR A O 12
ATOM 15388 N N . LYS A 1 26 ? 19.219 1.162 -19.044 1.00 0.50 4 LYS A N 12
ATOM 15389 C CA . LYS A 1 26 ? 18.233 0.881 -20.144 1.00 0.56 4 LYS A CA 12
ATOM 15390 C C . LYS A 1 26 ? 17.196 2.009 -20.239 1.00 0.51 4 LYS A C 12
ATOM 15391 O O . LYS A 1 26 ? 16.382 2.196 -19.355 1.00 0.51 4 LYS A O 12
ATOM 15410 N N . LEU A 1 27 ? 17.227 2.762 -21.312 1.00 0.54 5 LEU A N 12
ATOM 15411 C CA . LEU A 1 27 ? 16.250 3.885 -21.475 1.00 0.52 5 LEU A CA 12
ATOM 15412 C C . LEU A 1 27 ? 14.852 3.344 -21.804 1.00 0.62 5 LEU A C 12
ATOM 15413 O O . LEU A 1 27 ? 14.696 2.438 -22.601 1.00 0.82 5 LEU A O 12
ATOM 15429 N N . ASN A 1 28 ? 13.835 3.895 -21.188 1.00 0.57 6 ASN A N 12
ATOM 15430 C CA . ASN A 1 28 ? 12.440 3.420 -21.451 1.00 0.70 6 ASN A CA 12
ATOM 15431 C C . ASN A 1 28 ? 11.453 4.594 -21.398 1.00 0.63 6 ASN A C 12
ATOM 15432 O O . ASN A 1 28 ? 11.527 5.443 -20.527 1.00 0.67 6 ASN A O 12
ATOM 15443 N N . GLU A 1 29 ? 10.528 4.646 -22.325 1.00 0.61 7 GLU A N 12
ATOM 15444 C CA . GLU A 1 29 ? 9.529 5.759 -22.337 1.00 0.60 7 GLU A CA 12
ATOM 15445 C C . GLU A 1 29 ? 8.157 5.276 -21.833 1.00 0.71 7 GLU A C 12
ATOM 15446 O O . GLU A 1 29 ? 7.231 6.056 -21.715 1.00 1.03 7 GLU A O 12
ATOM 15458 N N . LEU A 1 30 ? 8.016 4.003 -21.533 1.00 0.68 8 LEU A N 12
ATOM 15459 C CA . LEU A 1 30 ? 6.701 3.488 -21.040 1.00 0.77 8 LEU A CA 12
ATOM 15460 C C . LEU A 1 30 ? 6.635 3.571 -19.509 1.00 0.67 8 LEU A C 12
ATOM 15461 O O . LEU A 1 30 ? 5.596 3.853 -18.941 1.00 0.73 8 LEU A O 12
ATOM 15477 N N . LEU A 1 31 ? 7.737 3.331 -18.839 1.00 0.59 9 LEU A N 12
ATOM 15478 C CA . LEU A 1 31 ? 7.746 3.402 -17.344 1.00 0.52 9 LEU A CA 12
ATOM 15479 C C . LEU A 1 31 ? 8.075 4.828 -16.892 1.00 0.45 9 LEU A C 12
ATOM 15480 O O . LEU A 1 31 ? 7.404 5.389 -16.046 1.00 0.46 9 LEU A O 12
ATOM 15496 N N . GLU A 1 32 ? 9.112 5.408 -17.457 1.00 0.42 10 GLU A N 12
ATOM 15497 C CA . GLU A 1 32 ? 9.524 6.799 -17.086 1.00 0.36 10 GLU A CA 12
ATOM 15498 C C . GLU A 1 32 ? 9.724 6.915 -15.569 1.00 0.30 10 GLU A C 12
ATOM 15499 O O . GLU A 1 32 ? 8.990 7.600 -14.879 1.00 0.32 10 GLU A O 12
ATOM 15511 N N . PHE A 1 33 ? 10.723 6.247 -15.050 1.00 0.29 11 PHE A N 12
ATOM 15512 C CA . PHE A 1 33 ? 10.992 6.307 -13.582 1.00 0.28 11 PHE A CA 12
ATOM 15513 C C . PHE A 1 33 ? 12.058 7.373 -13.290 1.00 0.24 11 PHE A C 12
ATOM 15514 O O . PHE A 1 33 ? 13.144 7.324 -13.836 1.00 0.24 11 PHE A O 12
ATOM 15531 N N . PRO A 1 34 ? 11.709 8.304 -12.430 1.00 0.23 12 PRO A N 12
ATOM 15532 C CA . PRO A 1 34 ? 12.650 9.396 -12.063 1.00 0.22 12 PRO A CA 12
ATOM 15533 C C . PRO A 1 34 ? 13.796 8.849 -11.206 1.00 0.23 12 PRO A C 12
ATOM 15534 O O . PRO A 1 34 ? 13.598 8.429 -10.081 1.00 0.31 12 PRO A O 12
ATOM 15545 N N . THR A 1 35 ? 14.993 8.847 -11.739 1.00 0.20 13 THR A N 12
ATOM 15546 C CA . THR A 1 35 ? 16.161 8.324 -10.966 1.00 0.22 13 THR A CA 12
ATOM 15547 C C . THR A 1 35 ? 17.273 9.385 -10.889 1.00 0.21 13 THR A C 12
ATOM 15548 O O . THR A 1 35 ? 17.464 10.147 -11.820 1.00 0.23 13 THR A O 12
ATOM 15559 N N . PRO A 1 36 ? 17.971 9.399 -9.775 1.00 0.24 14 PRO A N 12
ATOM 15560 C CA . PRO A 1 36 ? 19.074 10.376 -9.579 1.00 0.26 14 PRO A CA 12
ATOM 15561 C C . PRO A 1 36 ? 20.284 9.994 -10.443 1.00 0.23 14 PRO A C 12
ATOM 15562 O O . PRO A 1 36 ? 20.838 8.919 -10.311 1.00 0.26 14 PRO A O 12
ATOM 15573 N N . PHE A 1 37 ? 20.688 10.869 -11.329 1.00 0.22 15 PHE A N 12
ATOM 15574 C CA . PHE A 1 37 ? 21.854 10.571 -12.214 1.00 0.21 15 PHE A CA 12
ATOM 15575 C C . PHE A 1 37 ? 23.104 11.310 -11.726 1.00 0.21 15 PHE A C 12
ATOM 15576 O O . PHE A 1 37 ? 23.290 12.481 -12.007 1.00 0.25 15 PHE A O 12
ATOM 15593 N N . THR A 1 38 ? 23.976 10.632 -11.020 1.00 0.20 16 THR A N 12
ATOM 15594 C CA . THR A 1 38 ? 25.229 11.298 -10.544 1.00 0.20 16 THR A CA 12
ATOM 15595 C C . THR A 1 38 ? 26.176 11.460 -11.734 1.00 0.20 16 THR A C 12
ATOM 15596 O O . THR A 1 38 ? 26.816 10.515 -12.159 1.00 0.24 16 THR A O 12
ATOM 15607 N N . TYR A 1 39 ? 26.247 12.639 -12.296 1.00 0.18 17 TYR A N 12
ATOM 15608 C CA . TYR A 1 39 ? 27.129 12.842 -13.481 1.00 0.18 17 TYR A CA 12
ATOM 15609 C C . TYR A 1 39 ? 28.272 13.807 -13.156 1.00 0.17 17 TYR A C 12
ATOM 15610 O O . TYR A 1 39 ? 28.211 14.571 -12.211 1.00 0.19 17 TYR A O 12
ATOM 15628 N N . LYS A 1 40 ? 29.314 13.761 -13.941 1.00 0.18 18 LYS A N 12
ATOM 15629 C CA . LYS A 1 40 ? 30.486 14.659 -13.719 1.00 0.18 18 LYS A CA 12
ATOM 15630 C C . LYS A 1 40 ? 30.939 15.235 -15.066 1.00 0.16 18 LYS A C 12
ATOM 15631 O O . LYS A 1 40 ? 31.635 14.587 -15.825 1.00 0.17 18 LYS A O 12
ATOM 15650 N N . VAL A 1 41 ? 30.543 16.446 -15.368 1.00 0.16 19 VAL A N 12
ATOM 15651 C CA . VAL A 1 41 ? 30.945 17.068 -16.669 1.00 0.16 19 VAL A CA 12
ATOM 15652 C C . VAL A 1 41 ? 32.379 17.602 -16.557 1.00 0.16 19 VAL A C 12
ATOM 15653 O O . VAL A 1 41 ? 32.615 18.677 -16.041 1.00 0.19 19 VAL A O 12
ATOM 15666 N N . MET A 1 42 ? 33.339 16.850 -17.032 1.00 0.17 20 MET A N 12
ATOM 15667 C CA . MET A 1 42 ? 34.761 17.304 -16.949 1.00 0.19 20 MET A CA 12
ATOM 15668 C C . MET A 1 42 ? 35.264 17.734 -18.333 1.00 0.20 20 MET A C 12
ATOM 15669 O O . MET A 1 42 ? 34.728 17.331 -19.348 1.00 0.26 20 MET A O 12
ATOM 15683 N N . GLY A 1 43 ? 36.287 18.551 -18.378 1.00 0.23 21 GLY A N 12
ATOM 15684 C CA . GLY A 1 43 ? 36.823 19.009 -19.695 1.00 0.29 21 GLY A CA 12
ATOM 15685 C C . GLY A 1 43 ? 37.729 20.228 -19.499 1.00 0.23 21 GLY A C 12
ATOM 15686 O O . GLY A 1 43 ? 38.213 20.488 -18.413 1.00 0.27 21 GLY A O 12
ATOM 15690 N N . GLN A 1 44 ? 37.960 20.978 -20.549 1.00 0.22 22 GLN A N 12
ATOM 15691 C CA . GLN A 1 44 ? 38.833 22.189 -20.438 1.00 0.22 22 GLN A CA 12
ATOM 15692 C C . GLN A 1 44 ? 38.122 23.278 -19.626 1.00 0.24 22 GLN A C 12
ATOM 15693 O O . GLN A 1 44 ? 36.909 23.293 -19.533 1.00 0.27 22 GLN A O 12
ATOM 15707 N N . ALA A 1 45 ? 38.872 24.181 -19.037 1.00 0.33 23 ALA A N 12
ATOM 15708 C CA . ALA A 1 45 ? 38.254 25.276 -18.215 1.00 0.38 23 ALA A CA 12
ATOM 15709 C C . ALA A 1 45 ? 37.102 25.945 -18.976 1.00 0.29 23 ALA A C 12
ATOM 15710 O O . ALA A 1 45 ? 37.310 26.642 -19.954 1.00 0.32 23 ALA A O 12
ATOM 15717 N N . LEU A 1 46 ? 35.887 25.732 -18.531 1.00 0.27 24 LEU A N 12
ATOM 15718 C CA . LEU A 1 46 ? 34.708 26.344 -19.216 1.00 0.26 24 LEU A CA 12
ATOM 15719 C C . LEU A 1 46 ? 33.804 27.038 -18.185 1.00 0.30 24 LEU A C 12
ATOM 15720 O O . LEU A 1 46 ? 33.175 26.382 -17.375 1.00 0.33 24 LEU A O 12
ATOM 15736 N N . PRO A 1 47 ? 33.771 28.351 -18.250 1.00 0.36 25 PRO A N 12
ATOM 15737 C CA . PRO A 1 47 ? 32.933 29.142 -17.308 1.00 0.43 25 PRO A CA 12
ATOM 15738 C C . PRO A 1 47 ? 31.440 29.003 -17.647 1.00 0.41 25 PRO A C 12
ATOM 15739 O O . PRO A 1 47 ? 30.594 29.070 -16.775 1.00 0.48 25 PRO A O 12
ATOM 15750 N N . GLU A 1 48 ? 31.109 28.809 -18.904 1.00 0.38 26 GLU A N 12
ATOM 15751 C CA . GLU A 1 48 ? 29.670 28.665 -19.297 1.00 0.38 26 GLU A CA 12
ATOM 15752 C C . GLU A 1 48 ? 29.135 27.262 -18.956 1.00 0.31 26 GLU A C 12
ATOM 15753 O O . GLU A 1 48 ? 27.954 27.003 -19.086 1.00 0.34 26 GLU A O 12
ATOM 15765 N N . LEU A 1 49 ? 29.984 26.353 -18.524 1.00 0.26 27 LEU A N 12
ATOM 15766 C CA . LEU A 1 49 ? 29.503 24.977 -18.183 1.00 0.22 27 LEU A CA 12
ATOM 15767 C C . LEU A 1 49 ? 28.420 25.045 -17.095 1.00 0.21 27 LEU A C 12
ATOM 15768 O O . LEU A 1 49 ? 27.326 24.547 -17.276 1.00 0.23 27 LEU A O 12
ATOM 15784 N N . VAL A 1 50 ? 28.714 25.666 -15.975 1.00 0.22 28 VAL A N 12
ATOM 15785 C CA . VAL A 1 50 ? 27.697 25.777 -14.877 1.00 0.23 28 VAL A CA 12
ATOM 15786 C C . VAL A 1 50 ? 26.458 26.549 -15.364 1.00 0.22 28 VAL A C 12
ATOM 15787 O O . VAL A 1 50 ? 25.341 26.249 -14.975 1.00 0.24 28 VAL A O 12
ATOM 15800 N N . ASP A 1 51 ? 26.647 27.531 -16.217 1.00 0.23 29 ASP A N 12
ATOM 15801 C CA . ASP A 1 51 ? 25.484 28.317 -16.735 1.00 0.25 29 ASP A CA 12
ATOM 15802 C C . ASP A 1 51 ? 24.562 27.413 -17.559 1.00 0.23 29 ASP A C 12
ATOM 15803 O O . ASP A 1 51 ? 23.365 27.386 -17.351 1.00 0.25 29 ASP A O 12
ATOM 15812 N N . GLN A 1 52 ? 25.113 26.666 -18.485 1.00 0.21 30 GLN A N 12
ATOM 15813 C CA . GLN A 1 52 ? 24.269 25.754 -19.318 1.00 0.21 30 GLN A CA 12
ATOM 15814 C C . GLN A 1 52 ? 23.777 24.569 -18.485 1.00 0.19 30 GLN A C 12
ATOM 15815 O O . GLN A 1 52 ? 22.700 24.066 -18.713 1.00 0.23 30 GLN A O 12
ATOM 15829 N N . VAL A 1 53 ? 24.546 24.126 -17.518 1.00 0.18 31 VAL A N 12
ATOM 15830 C CA . VAL A 1 53 ? 24.100 22.974 -16.672 1.00 0.18 31 VAL A CA 12
ATOM 15831 C C . VAL A 1 53 ? 22.769 23.312 -15.981 1.00 0.19 31 VAL A C 12
ATOM 15832 O O . VAL A 1 53 ? 21.816 22.563 -16.066 1.00 0.22 31 VAL A O 12
ATOM 15845 N N . VAL A 1 54 ? 22.701 24.431 -15.298 1.00 0.19 32 VAL A N 12
ATOM 15846 C CA . VAL A 1 54 ? 21.430 24.809 -14.600 1.00 0.21 32 VAL A CA 12
ATOM 15847 C C . VAL A 1 54 ? 20.357 25.267 -15.606 1.00 0.21 32 VAL A C 12
ATOM 15848 O O . VAL A 1 54 ? 19.174 25.089 -15.376 1.00 0.23 32 VAL A O 12
ATOM 15861 N N . GLU A 1 55 ? 20.751 25.851 -16.714 1.00 0.22 33 GLU A N 12
ATOM 15862 C CA . GLU A 1 55 ? 19.739 26.310 -17.718 1.00 0.25 33 GLU A CA 12
ATOM 15863 C C . GLU A 1 55 ? 19.141 25.110 -18.465 1.00 0.24 33 GLU A C 12
ATOM 15864 O O . GLU A 1 55 ? 17.935 24.974 -18.566 1.00 0.28 33 GLU A O 12
ATOM 15876 N N . VAL A 1 56 ? 19.974 24.240 -18.987 1.00 0.23 34 VAL A N 12
ATOM 15877 C CA . VAL A 1 56 ? 19.454 23.048 -19.729 1.00 0.24 34 VAL A CA 12
ATOM 15878 C C . VAL A 1 56 ? 18.729 22.085 -18.772 1.00 0.24 34 VAL A C 12
ATOM 15879 O O . VAL A 1 56 ? 17.772 21.437 -19.154 1.00 0.30 34 VAL A O 12
ATOM 15892 N N . VAL A 1 57 ? 19.157 21.996 -17.531 1.00 0.22 35 VAL A N 12
ATOM 15893 C CA . VAL A 1 57 ? 18.462 21.084 -16.569 1.00 0.25 35 VAL A CA 12
ATOM 15894 C C . VAL A 1 57 ? 17.151 21.726 -16.089 1.00 0.27 35 VAL A C 12
ATOM 15895 O O . VAL A 1 57 ? 16.210 21.038 -15.747 1.00 0.33 35 VAL A O 12
ATOM 15908 N N . GLN A 1 58 ? 17.077 23.037 -16.078 1.00 0.27 36 GLN A N 12
ATOM 15909 C CA . GLN A 1 58 ? 15.817 23.715 -15.644 1.00 0.32 36 GLN A CA 12
ATOM 15910 C C . GLN A 1 58 ? 14.754 23.582 -16.746 1.00 0.35 36 GLN A C 12
ATOM 15911 O O . GLN A 1 58 ? 13.580 23.427 -16.470 1.00 0.41 36 GLN A O 12
ATOM 15925 N N . ARG A 1 59 ? 15.164 23.638 -17.993 1.00 0.35 37 ARG A N 12
ATOM 15926 C CA . ARG A 1 59 ? 14.185 23.511 -19.121 1.00 0.42 37 ARG A CA 12
ATOM 15927 C C . ARG A 1 59 ? 13.697 22.060 -19.258 1.00 0.42 37 ARG A C 12
ATOM 15928 O O . ARG A 1 59 ? 12.616 21.812 -19.759 1.00 0.50 37 ARG A O 12
ATOM 15949 N N . HIS A 1 60 ? 14.486 21.103 -18.826 1.00 0.37 38 HIS A N 12
ATOM 15950 C CA . HIS A 1 60 ? 14.069 19.669 -18.946 1.00 0.40 38 HIS A CA 12
ATOM 15951 C C . HIS A 1 60 ? 13.484 19.161 -17.621 1.00 0.45 38 HIS A C 12
ATOM 15952 O O . HIS A 1 60 ? 12.450 18.521 -17.601 1.00 0.53 38 HIS A O 12
ATOM 15966 N N . ALA A 1 61 ? 14.134 19.445 -16.520 1.00 0.49 39 ALA A N 12
ATOM 15967 C CA . ALA A 1 61 ? 13.615 18.984 -15.196 1.00 0.60 39 ALA A CA 12
ATOM 15968 C C . ALA A 1 61 ? 12.946 20.153 -14.459 1.00 0.55 39 ALA A C 12
ATOM 15969 O O . ALA A 1 61 ? 13.306 21.297 -14.666 1.00 0.49 39 ALA A O 12
ATOM 15976 N N . PRO A 1 62 ? 11.990 19.828 -13.622 1.00 0.73 40 PRO A N 12
ATOM 15977 C CA . PRO A 1 62 ? 11.263 20.872 -12.850 1.00 0.79 40 PRO A CA 12
ATOM 15978 C C . PRO A 1 62 ? 12.176 21.503 -11.787 1.00 0.58 40 PRO A C 12
ATOM 15979 O O . PRO A 1 62 ? 12.159 22.702 -11.583 1.00 0.70 40 PRO A O 12
ATOM 15990 N N . GLY A 1 63 ? 12.973 20.707 -11.114 1.00 0.45 41 GLY A N 12
ATOM 15991 C CA . GLY A 1 63 ? 13.888 21.263 -10.072 1.00 0.39 41 GLY A CA 12
ATOM 15992 C C . GLY A 1 63 ? 15.194 21.718 -10.729 1.00 0.35 41 GLY A C 12
ATOM 15993 O O . GLY A 1 63 ? 15.669 21.109 -11.670 1.00 0.46 41 GLY A O 12
ATOM 15997 N N . ASP A 1 64 ? 15.781 22.783 -10.239 1.00 0.34 42 ASP A N 12
ATOM 15998 C CA . ASP A 1 64 ? 17.060 23.277 -10.831 1.00 0.32 42 ASP A CA 12
ATOM 15999 C C . ASP A 1 64 ? 18.239 22.465 -10.286 1.00 0.28 42 ASP A C 12
ATOM 16000 O O . ASP A 1 64 ? 18.210 21.983 -9.168 1.00 0.40 42 ASP A O 12
ATOM 16009 N N . TYR A 1 65 ? 19.269 22.304 -11.074 1.00 0.24 43 TYR A N 12
ATOM 16010 C CA . TYR A 1 65 ? 20.456 21.514 -10.620 1.00 0.22 43 TYR A CA 12
ATOM 16011 C C . TYR A 1 65 ? 21.758 22.271 -10.914 1.00 0.22 43 TYR A C 12
ATOM 16012 O O . TYR A 1 65 ? 21.788 23.182 -11.719 1.00 0.26 43 TYR A O 12
ATOM 16030 N N . THR A 1 66 ? 22.833 21.904 -10.252 1.00 0.20 44 THR A N 12
ATOM 16031 C CA . THR A 1 66 ? 24.137 22.609 -10.476 1.00 0.21 44 THR A CA 12
ATOM 16032 C C . THR A 1 66 ? 25.318 21.617 -10.427 1.00 0.21 44 THR A C 12
ATOM 16033 O O . THR A 1 66 ? 25.241 20.584 -9.777 1.00 0.23 44 THR A O 12
ATOM 16044 N N . PRO A 1 67 ? 26.382 21.978 -11.118 1.00 0.21 45 PRO A N 12
ATOM 16045 C CA . PRO A 1 67 ? 27.606 21.151 -11.153 1.00 0.24 45 PRO A CA 12
ATOM 16046 C C . PRO A 1 67 ? 28.615 21.637 -10.096 1.00 0.27 45 PRO A C 12
ATOM 16047 O O . PRO A 1 67 ? 28.686 22.814 -9.790 1.00 0.55 45 PRO A O 12
ATOM 16058 N N . THR A 1 68 ? 29.408 20.745 -9.552 1.00 0.20 46 THR A N 12
ATOM 16059 C CA . THR A 1 68 ? 30.427 21.154 -8.533 1.00 0.21 46 THR A CA 12
ATOM 16060 C C . THR A 1 68 ? 31.823 21.101 -9.168 1.00 0.20 46 THR A C 12
ATOM 16061 O O . THR A 1 68 ? 32.433 20.052 -9.256 1.00 0.21 46 THR A O 12
ATOM 16072 N N . VAL A 1 69 ? 32.322 22.222 -9.632 1.00 0.21 47 VAL A N 12
ATOM 16073 C CA . VAL A 1 69 ? 33.669 22.234 -10.292 1.00 0.22 47 VAL A CA 12
ATOM 16074 C C . VAL A 1 69 ? 34.806 22.127 -9.267 1.00 0.24 47 VAL A C 12
ATOM 16075 O O . VAL A 1 69 ? 34.775 22.735 -8.212 1.00 0.29 47 VAL A O 12
ATOM 16088 N N . LYS A 1 70 ? 35.813 21.358 -9.594 1.00 0.25 48 LYS A N 12
ATOM 16089 C CA . LYS A 1 70 ? 36.983 21.190 -8.680 1.00 0.29 48 LYS A CA 12
ATOM 16090 C C . LYS A 1 70 ? 38.278 21.105 -9.506 1.00 0.29 48 LYS A C 12
ATOM 16091 O O . LYS A 1 70 ? 38.248 20.708 -10.661 1.00 0.27 48 LYS A O 12
ATOM 16110 N N . PRO A 1 71 ? 39.373 21.484 -8.886 1.00 0.35 49 PRO A N 12
ATOM 16111 C CA . PRO A 1 71 ? 40.687 21.449 -9.574 1.00 0.37 49 PRO A CA 12
ATOM 16112 C C . PRO A 1 71 ? 41.212 20.008 -9.660 1.00 0.37 49 PRO A C 12
ATOM 16113 O O . PRO A 1 71 ? 41.978 19.564 -8.824 1.00 0.45 49 PRO A O 12
ATOM 16124 N N . SER A 1 72 ? 40.806 19.279 -10.669 1.00 0.39 50 SER A N 12
ATOM 16125 C CA . SER A 1 72 ? 41.278 17.867 -10.821 1.00 0.46 50 SER A CA 12
ATOM 16126 C C . SER A 1 72 ? 42.596 17.837 -11.603 1.00 0.45 50 SER A C 12
ATOM 16127 O O . SER A 1 72 ? 43.560 17.224 -11.183 1.00 0.50 50 SER A O 12
ATOM 16135 N N . SER A 1 73 ? 42.645 18.501 -12.733 1.00 0.47 51 SER A N 12
ATOM 16136 C CA . SER A 1 73 ? 43.900 18.521 -13.546 1.00 0.52 51 SER A CA 12
ATOM 16137 C C . SER A 1 73 ? 44.576 19.897 -13.439 1.00 0.52 51 SER A C 12
ATOM 16138 O O . SER A 1 73 ? 43.964 20.868 -13.034 1.00 0.53 51 SER A O 12
ATOM 16146 N N . LYS A 1 74 ? 45.836 19.984 -13.794 1.00 0.58 52 LYS A N 12
ATOM 16147 C CA . LYS A 1 74 ? 46.555 21.294 -13.708 1.00 0.61 52 LYS A CA 12
ATOM 16148 C C . LYS A 1 74 ? 46.551 22.002 -15.068 1.00 0.64 52 LYS A C 12
ATOM 16149 O O . LYS A 1 74 ? 46.453 21.374 -16.106 1.00 0.87 52 LYS A O 12
ATOM 16168 N N . GLY A 1 75 ? 46.661 23.309 -15.065 1.00 0.58 53 GLY A N 12
ATOM 16169 C CA . GLY A 1 75 ? 46.669 24.072 -16.348 1.00 0.60 53 GLY A CA 12
ATOM 16170 C C . GLY A 1 75 ? 45.277 24.651 -16.614 1.00 0.52 53 GLY A C 12
ATOM 16171 O O . GLY A 1 75 ? 44.649 25.212 -15.734 1.00 0.53 53 GLY A O 12
ATOM 16175 N N . ASN A 1 76 ? 44.794 24.517 -17.824 1.00 0.51 54 ASN A N 12
ATOM 16176 C CA . ASN A 1 76 ? 43.440 25.053 -18.168 1.00 0.47 54 ASN A CA 12
ATOM 16177 C C . ASN A 1 76 ? 42.414 23.908 -18.237 1.00 0.41 54 ASN A C 12
ATOM 16178 O O . ASN A 1 76 ? 41.798 23.669 -19.259 1.00 0.45 54 ASN A O 12
ATOM 16189 N N . TYR A 1 77 ? 42.229 23.202 -17.146 1.00 0.39 55 TYR A N 12
ATOM 16190 C CA . TYR A 1 77 ? 41.250 22.070 -17.130 1.00 0.35 55 TYR A CA 12
ATOM 16191 C C . TYR A 1 77 ? 40.406 22.118 -15.848 1.00 0.33 55 TYR A C 12
ATOM 16192 O O . TYR A 1 77 ? 40.871 22.537 -14.805 1.00 0.44 55 TYR A O 12
ATOM 16210 N N . HIS A 1 78 ? 39.169 21.690 -15.923 1.00 0.27 56 HIS A N 12
ATOM 16211 C CA . HIS A 1 78 ? 38.290 21.706 -14.713 1.00 0.26 56 HIS A CA 12
ATOM 16212 C C . HIS A 1 78 ? 37.332 20.500 -14.725 1.00 0.24 56 HIS A C 12
ATOM 16213 O O . HIS A 1 78 ? 36.907 20.045 -15.771 1.00 0.31 56 HIS A O 12
ATOM 16227 N N . SER A 1 79 ? 36.994 19.984 -13.569 1.00 0.23 57 SER A N 12
ATOM 16228 C CA . SER A 1 79 ? 36.062 18.813 -13.511 1.00 0.23 57 SER A CA 12
ATOM 16229 C C . SER A 1 79 ? 34.883 19.142 -12.589 1.00 0.21 57 SER A C 12
ATOM 16230 O O . SER A 1 79 ? 35.066 19.393 -11.414 1.00 0.26 57 SER A O 12
ATOM 16238 N N . VAL A 1 80 ? 33.677 19.162 -13.109 1.00 0.20 58 VAL A N 12
ATOM 16239 C CA . VAL A 1 80 ? 32.504 19.499 -12.237 1.00 0.19 58 VAL A CA 12
ATOM 16240 C C . VAL A 1 80 ? 31.551 18.306 -12.096 1.00 0.19 58 VAL A C 12
ATOM 16241 O O . VAL A 1 80 ? 31.266 17.603 -13.046 1.00 0.26 58 VAL A O 12
ATOM 16254 N N . SER A 1 81 ? 31.040 18.101 -10.910 1.00 0.19 59 SER A N 12
ATOM 16255 C CA . SER A 1 81 ? 30.075 16.988 -10.680 1.00 0.21 59 SER A CA 12
ATOM 16256 C C . SER A 1 81 ? 28.655 17.551 -10.788 1.00 0.20 59 SER A C 12
ATOM 16257 O O . SER A 1 81 ? 28.210 18.291 -9.932 1.00 0.21 59 SER A O 12
ATOM 16265 N N . ILE A 1 82 ? 27.950 17.232 -11.843 1.00 0.19 60 ILE A N 12
ATOM 16266 C CA . ILE A 1 82 ? 26.570 17.785 -12.007 1.00 0.19 60 ILE A CA 12
ATOM 16267 C C . ILE A 1 82 ? 25.520 16.836 -11.423 1.00 0.19 60 ILE A C 12
ATOM 16268 O O . ILE A 1 82 ? 25.442 15.668 -11.776 1.00 0.23 60 ILE A O 12
ATOM 16284 N N . THR A 1 83 ? 24.698 17.348 -10.540 1.00 0.20 61 THR A N 12
ATOM 16285 C CA . THR A 1 83 ? 23.625 16.505 -9.935 1.00 0.22 61 THR A CA 12
ATOM 16286 C C . THR A 1 83 ? 22.350 16.679 -10.764 1.00 0.22 61 THR A C 12
ATOM 16287 O O . THR A 1 83 ? 22.004 17.779 -11.142 1.00 0.37 61 THR A O 12
ATOM 16298 N N . ILE A 1 84 ? 21.659 15.611 -11.071 1.00 0.25 62 ILE A N 12
ATOM 16299 C CA . ILE A 1 84 ? 20.417 15.747 -11.896 1.00 0.26 62 ILE A CA 12
ATOM 16300 C C . ILE A 1 84 ? 19.516 14.515 -11.743 1.00 0.26 62 ILE A C 12
ATOM 16301 O O . ILE A 1 84 ? 19.985 13.404 -11.613 1.00 0.33 62 ILE A O 12
ATOM 16317 N N . ASN A 1 85 ? 18.222 14.715 -11.772 1.00 0.26 63 ASN A N 12
ATOM 16318 C CA . ASN A 1 85 ? 17.275 13.568 -11.648 1.00 0.28 63 ASN A CA 12
ATOM 16319 C C . ASN A 1 85 ? 16.374 13.519 -12.886 1.00 0.27 63 ASN A C 12
ATOM 16320 O O . ASN A 1 85 ? 15.547 14.386 -13.097 1.00 0.36 63 ASN A O 12
ATOM 16331 N N . ALA A 1 86 ? 16.541 12.518 -13.713 1.00 0.24 64 ALA A N 12
ATOM 16332 C CA . ALA A 1 86 ? 15.708 12.416 -14.949 1.00 0.24 64 ALA A CA 12
ATOM 16333 C C . ALA A 1 86 ? 14.924 11.098 -14.969 1.00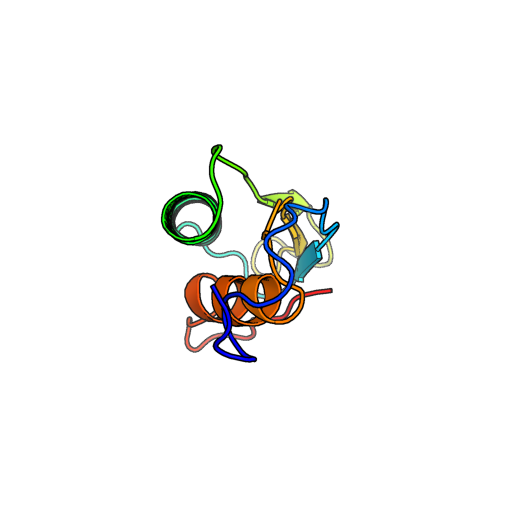 0.21 64 ALA A C 12
ATOM 16334 O O . ALA A 1 86 ? 15.421 10.059 -14.574 1.00 0.24 64 ALA A O 12
ATOM 16341 N N . THR A 1 87 ? 13.698 11.138 -15.435 1.00 0.20 65 THR A N 12
ATOM 16342 C CA . THR A 1 87 ? 12.861 9.896 -15.498 1.00 0.20 65 THR A CA 12
ATOM 16343 C C . THR A 1 87 ? 13.269 9.009 -16.688 1.00 0.19 65 THR A C 12
ATOM 16344 O O . THR A 1 87 ? 12.754 7.919 -16.856 1.00 0.24 65 THR A O 12
ATOM 16355 N N . HIS A 1 88 ? 14.183 9.464 -17.513 1.00 0.19 66 HIS A N 12
ATOM 16356 C CA . HIS A 1 88 ? 14.619 8.650 -18.688 1.00 0.19 66 HIS A CA 12
ATOM 16357 C C . HIS A 1 88 ? 16.152 8.573 -18.740 1.00 0.19 66 HIS A C 12
ATOM 16358 O O . HIS A 1 88 ? 16.842 9.480 -18.309 1.00 0.23 66 HIS A O 12
ATOM 16372 N N . ILE A 1 89 ? 16.686 7.499 -19.270 1.00 0.22 67 ILE A N 12
ATOM 16373 C CA . ILE A 1 89 ? 18.177 7.359 -19.359 1.00 0.26 67 ILE A CA 12
ATOM 16374 C C . ILE A 1 89 ? 18.737 8.333 -20.408 1.00 0.25 67 ILE A C 12
ATOM 16375 O O . ILE A 1 89 ? 19.691 9.042 -20.156 1.00 0.30 67 ILE A O 12
ATOM 16391 N N . GLU A 1 90 ? 18.150 8.366 -21.582 1.00 0.24 68 GLU A N 12
ATOM 16392 C CA . GLU A 1 90 ? 18.647 9.290 -22.652 1.00 0.27 68 GLU A CA 12
ATOM 16393 C C . GLU A 1 90 ? 18.425 10.763 -22.264 1.00 0.26 68 GLU A C 12
ATOM 16394 O O . GLU A 1 90 ? 19.043 11.649 -22.823 1.00 0.31 68 GLU A O 12
ATOM 16406 N N . GLN A 1 91 ? 17.552 11.032 -21.317 1.00 0.23 69 GLN A N 12
ATOM 16407 C CA . GLN A 1 91 ? 17.301 12.450 -20.901 1.00 0.26 69 GLN A CA 12
ATOM 16408 C C . GLN A 1 91 ? 18.596 13.097 -20.401 1.00 0.24 69 GLN A C 12
ATOM 16409 O O . GLN A 1 91 ? 19.040 14.096 -20.935 1.00 0.27 69 GLN A O 12
ATOM 16423 N N . VAL A 1 92 ? 19.206 12.537 -19.383 1.00 0.24 70 VAL A N 12
ATOM 16424 C CA . VAL A 1 92 ? 20.477 13.122 -18.845 1.00 0.24 70 VAL A CA 12
ATOM 16425 C C . VAL A 1 92 ? 21.570 13.158 -19.932 1.00 0.22 70 VAL A C 12
ATOM 16426 O O . VAL A 1 92 ? 22.448 14.000 -19.900 1.00 0.24 70 VAL A O 12
ATOM 16439 N N . GLU A 1 93 ? 21.511 12.270 -20.900 1.00 0.22 71 GLU A N 12
ATOM 16440 C CA . GLU A 1 93 ? 22.538 12.276 -21.992 1.00 0.23 71 GLU A CA 12
ATOM 16441 C C . GLU A 1 93 ? 22.318 13.492 -22.901 1.00 0.22 71 GLU A C 12
ATOM 16442 O O . GLU A 1 93 ? 23.249 14.200 -23.242 1.00 0.26 71 GLU A O 12
ATOM 16454 N N . THR A 1 94 ? 21.085 13.745 -23.282 1.00 0.22 72 THR A N 12
ATOM 16455 C CA . THR A 1 94 ? 20.785 14.924 -24.156 1.00 0.23 72 THR A CA 12
ATOM 16456 C C . THR A 1 94 ? 21.159 16.220 -23.424 1.00 0.21 72 THR A C 12
ATOM 16457 O O . THR A 1 94 ? 21.718 17.129 -24.008 1.00 0.23 72 THR A O 12
ATOM 16468 N N . LEU A 1 95 ? 20.862 16.301 -22.147 1.00 0.21 73 LEU A N 12
ATOM 16469 C CA . LEU A 1 95 ? 21.208 17.529 -21.366 1.00 0.22 73 LEU A CA 12
ATOM 16470 C C . LEU A 1 95 ? 22.731 17.690 -21.287 1.00 0.21 73 LEU A C 12
ATOM 16471 O O . LEU A 1 95 ? 23.245 18.791 -21.344 1.00 0.23 73 LEU A O 12
ATOM 16487 N N . TYR A 1 96 ? 23.457 16.598 -21.177 1.00 0.21 74 TYR A N 12
ATOM 16488 C CA . TYR A 1 96 ? 24.948 16.691 -21.122 1.00 0.22 74 TYR A CA 12
ATOM 16489 C C . TYR A 1 96 ? 25.460 17.322 -22.423 1.00 0.21 74 TYR A C 12
ATOM 16490 O O . TYR A 1 96 ? 26.287 18.211 -22.402 1.00 0.25 74 TYR A O 12
ATOM 16508 N N . GLU A 1 97 ? 24.964 16.872 -23.553 1.00 0.21 75 GLU A N 12
ATOM 16509 C CA . GLU A 1 97 ? 25.412 17.459 -24.855 1.00 0.23 75 GLU A CA 12
ATOM 16510 C C . GLU A 1 97 ? 24.968 18.924 -24.947 1.00 0.22 75 GLU A C 12
ATOM 16511 O O . GLU A 1 97 ? 25.658 19.753 -25.510 1.00 0.25 75 GLU A O 12
ATOM 16523 N N . GLU A 1 98 ? 23.826 19.251 -24.385 1.00 0.20 76 GLU A N 12
ATOM 16524 C CA . GLU A 1 98 ? 23.341 20.666 -24.423 1.00 0.21 76 GLU A CA 12
ATOM 16525 C C . GLU A 1 98 ? 24.293 21.566 -23.623 1.00 0.21 76 GLU A C 12
ATOM 16526 O O . GLU A 1 98 ? 24.650 22.642 -24.065 1.00 0.26 76 GLU A O 12
ATOM 16538 N N . LEU A 1 99 ? 24.723 21.127 -22.460 1.00 0.18 77 LEU A N 12
ATOM 16539 C CA . LEU A 1 99 ? 25.672 21.953 -21.648 1.00 0.19 77 LEU A CA 12
ATOM 16540 C C . LEU A 1 99 ? 27.107 21.775 -22.175 1.00 0.20 77 LEU A C 12
ATOM 16541 O O . LEU A 1 99 ? 27.925 22.672 -22.079 1.00 0.25 77 LEU A O 12
ATOM 16557 N N . GLY A 1 100 ? 27.411 20.625 -22.732 1.00 0.21 78 GLY A N 12
ATOM 16558 C CA . GLY A 1 100 ? 28.781 20.373 -23.268 1.00 0.24 78 GLY A CA 12
ATOM 16559 C C . GLY A 1 100 ? 28.750 20.434 -24.795 1.00 0.24 78 GLY A C 12
ATOM 16560 O O . GLY A 1 100 ? 29.170 19.514 -25.471 1.00 0.30 78 GLY A O 12
ATOM 16564 N N . LYS A 1 101 ? 28.256 21.515 -25.341 1.00 0.23 79 LYS A N 12
ATOM 16565 C CA . LYS A 1 101 ? 28.195 21.660 -26.829 1.00 0.25 79 LYS A CA 12
ATOM 16566 C C . LYS A 1 101 ? 29.267 22.648 -27.320 1.00 0.25 79 LYS A C 12
ATOM 16567 O O . LYS A 1 101 ? 29.331 22.966 -28.494 1.00 0.29 79 LYS A O 12
ATOM 16586 N N . ILE A 1 102 ? 30.103 23.139 -26.432 1.00 0.23 80 ILE A N 12
ATOM 16587 C CA . ILE A 1 102 ? 31.168 24.112 -26.843 1.00 0.25 80 ILE A CA 12
ATOM 16588 C C . ILE A 1 102 ? 32.217 23.411 -27.714 1.00 0.25 80 ILE A C 12
ATOM 16589 O O . ILE A 1 102 ? 32.420 22.216 -27.613 1.00 0.25 80 ILE A O 12
ATOM 16605 N N . ASP A 1 103 ? 32.898 24.150 -28.556 1.00 0.28 81 ASP A N 12
ATOM 16606 C CA . ASP A 1 103 ? 33.952 23.528 -29.419 1.00 0.32 81 ASP A CA 12
ATOM 16607 C C . ASP A 1 103 ? 35.116 23.020 -28.551 1.00 0.29 81 ASP A C 12
ATOM 16608 O O . ASP A 1 103 ? 35.879 22.167 -28.963 1.00 0.33 81 ASP A O 12
ATOM 16617 N N . ILE A 1 104 ? 35.248 23.535 -27.347 1.00 0.26 82 ILE A N 12
ATOM 16618 C CA . ILE A 1 104 ? 36.350 23.086 -26.439 1.00 0.25 82 ILE A CA 12
ATOM 16619 C C . ILE A 1 104 ? 36.099 21.637 -25.988 1.00 0.24 82 ILE A C 12
ATOM 16620 O O . ILE A 1 104 ? 35.022 21.101 -26.169 1.00 0.26 82 ILE A O 12
ATOM 16636 N N . VAL A 1 105 ? 37.089 20.999 -25.410 1.00 0.26 83 VAL A N 12
ATOM 16637 C CA . VAL A 1 105 ? 36.917 19.582 -24.955 1.00 0.27 83 VAL A CA 12
ATOM 16638 C C . VAL A 1 105 ? 35.830 19.485 -23.872 1.00 0.24 83 VAL A C 12
ATOM 16639 O O . VAL A 1 105 ? 35.981 19.996 -22.777 1.00 0.29 83 VAL A O 12
ATOM 16652 N N . ARG A 1 106 ? 34.743 18.818 -24.179 1.00 0.22 84 ARG A N 12
ATOM 16653 C CA . ARG A 1 106 ? 33.634 18.655 -23.185 1.00 0.25 84 ARG A CA 12
ATOM 16654 C C . ARG A 1 106 ? 33.383 17.161 -22.933 1.00 0.25 84 ARG A C 12
ATOM 16655 O O . ARG A 1 106 ? 33.374 16.361 -23.852 1.00 0.38 84 ARG A O 12
ATOM 16676 N N . MET A 1 107 ? 33.190 16.775 -21.697 1.00 0.20 85 MET A N 12
ATOM 16677 C CA . MET A 1 107 ? 32.948 15.330 -21.390 1.00 0.21 85 MET A CA 12
ATOM 16678 C C . MET A 1 107 ? 32.100 15.185 -20.123 1.00 0.18 85 MET A C 12
ATOM 16679 O O . MET A 1 107 ? 32.021 16.090 -19.316 1.00 0.18 85 MET A O 12
ATOM 16693 N N . VAL A 1 108 ? 31.475 14.048 -19.939 1.00 0.20 86 VAL A N 12
ATOM 16694 C CA . VAL A 1 108 ? 30.642 13.834 -18.714 1.00 0.19 86 VAL A CA 12
ATOM 16695 C C . VAL A 1 108 ? 30.792 12.392 -18.211 1.00 0.20 86 VAL A C 12
ATOM 16696 O O . VAL A 1 108 ? 31.107 11.487 -18.963 1.00 0.27 86 VAL A O 12
ATOM 16709 N N . LEU A 1 109 ? 30.560 12.178 -16.943 1.00 0.19 87 LEU A N 12
ATOM 16710 C CA . LEU A 1 109 ? 30.675 10.804 -16.367 1.00 0.21 87 LEU A CA 12
ATOM 16711 C C . LEU A 1 109 ? 29.297 10.126 -16.358 1.00 0.26 87 LEU A C 12
ATOM 16712 O O . LEU A 1 109 ? 29.224 8.976 -16.759 1.00 0.34 87 LEU A O 12
ATOM 16729 N N . MET A 1 23 ? 12.566 23.247 -25.379 1.00 0.65 1 MET A N 13
ATOM 16730 C CA . MET A 1 23 ? 12.798 22.720 -23.999 1.00 0.48 1 MET A CA 13
ATOM 16731 C C . MET A 1 23 ? 12.994 21.200 -24.042 1.00 0.39 1 MET A C 13
ATOM 16732 O O . MET A 1 23 ? 14.059 20.702 -23.727 1.00 0.41 1 MET A O 13
ATOM 16746 N N . LYS A 1 24 ? 11.972 20.469 -24.437 1.00 0.37 2 LYS A N 13
ATOM 16747 C CA . LYS A 1 24 ? 12.062 18.971 -24.518 1.00 0.39 2 LYS A CA 13
ATOM 16748 C C . LYS A 1 24 ? 12.267 18.352 -23.127 1.00 0.37 2 LYS A C 13
ATOM 16749 O O . LYS A 1 24 ? 12.943 18.903 -22.280 1.00 0.51 2 LYS A O 13
ATOM 16768 N N . THR A 1 25 ? 11.682 17.203 -22.888 1.00 0.32 3 THR A N 13
ATOM 16769 C CA . THR A 1 25 ? 11.838 16.542 -21.556 1.00 0.34 3 THR A CA 13
ATOM 16770 C C . THR A 1 25 ? 12.033 15.029 -21.730 1.00 0.31 3 THR A C 13
ATOM 16771 O O . THR A 1 25 ? 13.060 14.488 -21.371 1.00 0.37 3 THR A O 13
ATOM 16782 N N . LYS A 1 26 ? 11.054 14.343 -22.272 1.00 0.29 4 LYS A N 13
ATOM 16783 C CA . LYS A 1 26 ? 11.185 12.864 -22.459 1.00 0.31 4 LYS A CA 13
ATOM 16784 C C . LYS A 1 26 ? 10.398 12.400 -23.695 1.00 0.34 4 LYS A C 13
ATOM 16785 O O . LYS A 1 26 ? 9.380 12.967 -24.044 1.00 0.45 4 LYS A O 13
ATOM 16804 N N . LEU A 1 27 ? 10.868 11.369 -24.356 1.00 0.38 5 LEU A N 13
ATOM 16805 C CA . LEU A 1 27 ? 10.156 10.861 -25.571 1.00 0.43 5 LEU A CA 13
ATOM 16806 C C . LEU A 1 27 ? 9.050 9.871 -25.167 1.00 0.45 5 LEU A C 13
ATOM 16807 O O . LEU A 1 27 ? 8.673 9.792 -24.014 1.00 0.46 5 LEU A O 13
ATOM 16823 N N . ASN A 1 28 ? 8.524 9.121 -26.110 1.00 0.53 6 ASN A N 13
ATOM 16824 C CA . ASN A 1 28 ? 7.438 8.140 -25.784 1.00 0.60 6 ASN A CA 13
ATOM 16825 C C . ASN A 1 28 ? 7.931 7.115 -24.752 1.00 0.58 6 ASN A C 13
ATOM 16826 O O . ASN A 1 28 ? 8.857 6.366 -25.001 1.00 0.65 6 ASN A O 13
ATOM 16837 N N . GLU A 1 29 ? 7.317 7.089 -23.594 1.00 0.56 7 GLU A N 13
ATOM 16838 C CA . GLU A 1 29 ? 7.741 6.125 -22.530 1.00 0.55 7 GLU A CA 13
ATOM 16839 C C . GLU A 1 29 ? 6.602 5.891 -21.528 1.00 0.60 7 GLU A C 13
ATOM 16840 O O . GLU A 1 29 ? 5.745 6.736 -21.340 1.00 0.67 7 GLU A O 13
ATOM 16852 N N . LEU A 1 30 ? 6.593 4.750 -20.884 1.00 0.62 8 LEU A N 13
ATOM 16853 C CA . LEU A 1 30 ? 5.518 4.449 -19.889 1.00 0.68 8 LEU A CA 13
ATOM 16854 C C . LEU A 1 30 ? 6.132 4.192 -18.505 1.00 0.64 8 LEU A C 13
ATOM 16855 O O . LEU A 1 30 ? 5.680 3.338 -17.763 1.00 0.75 8 LEU A O 13
ATOM 16871 N N . LEU A 1 31 ? 7.157 4.930 -18.149 1.00 0.55 9 LEU A N 13
ATOM 16872 C CA . LEU A 1 31 ? 7.801 4.735 -16.813 1.00 0.53 9 LEU A CA 13
ATOM 16873 C C . LEU A 1 31 ? 7.905 6.077 -16.080 1.00 0.45 9 LEU A C 13
ATOM 16874 O O . LEU A 1 31 ? 7.320 6.262 -15.030 1.00 0.49 9 LEU A O 13
ATOM 16890 N N . GLU A 1 32 ? 8.645 7.014 -16.633 1.00 0.38 10 GLU A N 13
ATOM 16891 C CA . GLU A 1 32 ? 8.800 8.359 -15.989 1.00 0.35 10 GLU A CA 13
ATOM 16892 C C . GLU A 1 32 ? 9.318 8.218 -14.550 1.00 0.33 10 GLU A C 13
ATOM 16893 O O . GLU A 1 32 ? 8.747 8.756 -13.618 1.00 0.39 10 GLU A O 13
ATOM 16905 N N . PHE A 1 33 ? 10.404 7.507 -14.365 1.00 0.30 11 PHE A N 13
ATOM 16906 C CA . PHE A 1 33 ? 10.970 7.338 -12.994 1.00 0.30 11 PHE A CA 13
ATOM 16907 C C . PHE A 1 33 ? 12.072 8.381 -12.761 1.00 0.26 11 PHE A C 13
ATOM 16908 O O . PHE A 1 33 ? 13.112 8.329 -13.392 1.00 0.24 11 PHE A O 13
ATOM 16925 N N . PRO A 1 34 ? 11.802 9.303 -11.864 1.00 0.28 12 PRO A N 13
ATOM 16926 C CA . PRO A 1 34 ? 12.780 10.379 -11.556 1.00 0.27 12 PRO A CA 13
ATOM 16927 C C . PRO A 1 34 ? 13.986 9.810 -10.801 1.00 0.27 12 PRO A C 13
ATOM 16928 O O . PRO A 1 34 ? 13.892 9.438 -9.646 1.00 0.33 12 PRO A O 13
ATOM 16939 N N . THR A 1 35 ? 15.118 9.742 -11.455 1.00 0.23 13 THR A N 13
ATOM 16940 C CA . THR A 1 35 ? 16.342 9.199 -10.791 1.00 0.24 13 THR A CA 13
ATOM 16941 C C . THR A 1 35 ? 17.510 10.186 -10.944 1.00 0.23 13 THR A C 13
ATOM 16942 O O . THR A 1 35 ? 17.656 10.817 -11.974 1.00 0.23 13 THR A O 13
ATOM 16953 N N . PRO A 1 36 ? 18.305 10.287 -9.903 1.00 0.26 14 PRO A N 13
ATOM 16954 C CA . PRO A 1 36 ? 19.471 11.209 -9.919 1.00 0.26 14 PRO A CA 13
ATOM 16955 C C . PRO A 1 36 ? 20.578 10.665 -10.832 1.00 0.24 14 PRO A C 13
ATOM 16956 O O . PRO A 1 36 ? 20.974 9.519 -10.731 1.00 0.31 14 PRO A O 13
ATOM 16967 N N . PHE A 1 37 ? 21.076 11.487 -11.722 1.00 0.23 15 PHE A N 13
ATOM 16968 C CA . PHE A 1 37 ? 22.157 11.040 -12.650 1.00 0.24 15 PHE A CA 13
ATOM 16969 C C . PHE A 1 37 ? 23.465 11.769 -12.322 1.00 0.25 15 PHE A C 13
ATOM 16970 O O . PHE A 1 37 ? 23.662 12.907 -12.707 1.00 0.27 15 PHE A O 13
ATOM 16987 N N . THR A 1 38 ? 24.365 11.117 -11.626 1.00 0.27 16 THR A N 13
ATOM 16988 C CA . THR A 1 38 ? 25.670 11.770 -11.290 1.00 0.29 16 THR A CA 13
ATOM 16989 C C . THR A 1 38 ? 26.525 11.826 -12.557 1.00 0.26 16 THR A C 13
ATOM 16990 O O . THR A 1 38 ? 27.219 10.883 -12.887 1.00 0.28 16 THR A O 13
ATOM 17001 N N . TYR A 1 39 ? 26.455 12.911 -13.286 1.00 0.24 17 TYR A N 13
ATOM 17002 C CA . TYR A 1 39 ? 27.236 13.012 -14.552 1.00 0.22 17 TYR A CA 13
ATOM 17003 C C . TYR A 1 39 ? 28.466 13.904 -14.364 1.00 0.22 17 TYR A C 13
ATOM 17004 O O . TYR A 1 39 ? 28.374 15.116 -14.354 1.00 0.26 17 TYR A O 13
ATOM 17022 N N . LYS A 1 40 ? 29.619 13.301 -14.220 1.00 0.22 18 LYS A N 13
ATOM 17023 C CA . LYS A 1 40 ? 30.868 14.096 -14.036 1.00 0.23 18 LYS A CA 13
ATOM 17024 C C . LYS A 1 40 ? 31.331 14.659 -15.384 1.00 0.21 18 LYS A C 13
ATOM 17025 O O . LYS A 1 40 ? 32.110 14.042 -16.087 1.00 0.22 18 LYS A O 13
ATOM 17044 N N . VAL A 1 41 ? 30.869 15.830 -15.748 1.00 0.20 19 VAL A N 13
ATOM 17045 C CA . VAL A 1 41 ? 31.308 16.419 -17.052 1.00 0.19 19 VAL A CA 13
ATOM 17046 C C . VAL A 1 41 ? 32.665 17.107 -16.869 1.00 0.18 19 VAL A C 13
ATOM 17047 O O . VAL A 1 41 ? 32.774 18.138 -16.237 1.00 0.23 19 VAL A O 13
ATOM 17060 N N . MET A 1 42 ? 33.705 16.519 -17.406 1.00 0.20 20 MET A N 13
ATOM 17061 C CA . MET A 1 42 ? 35.072 17.109 -17.260 1.00 0.21 20 MET A CA 13
ATOM 17062 C C . MET A 1 42 ? 35.547 17.702 -18.590 1.00 0.25 20 MET A C 13
ATOM 17063 O O . MET A 1 42 ? 35.156 17.258 -19.651 1.00 0.35 20 MET A O 13
ATOM 17077 N N . GLY A 1 43 ? 36.390 18.702 -18.538 1.00 0.28 21 GLY A N 13
ATOM 17078 C CA . GLY A 1 43 ? 36.895 19.322 -19.800 1.00 0.34 21 GLY A CA 13
ATOM 17079 C C . GLY A 1 43 ? 37.826 20.489 -19.468 1.00 0.27 21 GLY A C 13
ATOM 17080 O O . GLY A 1 43 ? 38.352 20.582 -18.375 1.00 0.30 21 GLY A O 13
ATOM 17084 N N . GLN A 1 44 ? 38.033 21.381 -20.403 1.00 0.25 22 GLN A N 13
ATOM 17085 C CA . GLN A 1 44 ? 38.934 22.550 -20.143 1.00 0.25 22 GLN A CA 13
ATOM 17086 C C . GLN A 1 44 ? 38.279 23.524 -19.155 1.00 0.26 22 GLN A C 13
ATOM 17087 O O . GLN A 1 44 ? 37.176 23.302 -18.688 1.00 0.37 22 GLN A O 13
ATOM 17101 N N . ALA A 1 45 ? 38.952 24.602 -18.834 1.00 0.28 23 ALA A N 13
ATOM 17102 C CA . ALA A 1 45 ? 38.373 25.595 -17.877 1.00 0.33 23 ALA A CA 13
ATOM 17103 C C . ALA A 1 45 ? 37.220 26.359 -18.542 1.00 0.34 23 ALA A C 13
ATOM 17104 O O . ALA A 1 45 ? 37.434 27.282 -19.307 1.00 0.48 23 ALA A O 13
ATOM 17111 N N . LEU A 1 46 ? 36.001 25.973 -18.259 1.00 0.32 24 LEU A N 13
ATOM 17112 C CA . LEU A 1 46 ? 34.825 26.664 -18.871 1.00 0.36 24 LEU A CA 13
ATOM 17113 C C . LEU A 1 46 ? 33.899 27.199 -17.767 1.00 0.31 24 LEU A C 13
ATOM 17114 O O . LEU A 1 46 ? 33.236 26.432 -17.096 1.00 0.34 24 LEU A O 13
ATOM 17130 N N . PRO A 1 47 ? 33.887 28.504 -17.612 1.00 0.38 25 PRO A N 13
ATOM 17131 C CA . PRO A 1 47 ? 33.031 29.145 -16.573 1.00 0.46 25 PRO A CA 13
ATOM 17132 C C . PRO A 1 47 ? 31.536 29.042 -16.928 1.00 0.43 25 PRO A C 13
ATOM 17133 O O . PRO A 1 47 ? 30.683 29.250 -16.086 1.00 0.49 25 PRO A O 13
ATOM 17144 N N . GLU A 1 48 ? 31.212 28.723 -18.161 1.00 0.41 26 GLU A N 13
ATOM 17145 C CA . GLU A 1 48 ? 29.772 28.610 -18.558 1.00 0.44 26 GLU A CA 13
ATOM 17146 C C . GLU A 1 48 ? 29.193 27.230 -18.193 1.00 0.39 26 GLU A C 13
ATOM 17147 O O . GLU A 1 48 ? 28.032 26.965 -18.443 1.00 0.42 26 GLU A O 13
ATOM 17159 N N . LEU A 1 49 ? 29.980 26.345 -17.613 1.00 0.35 27 LEU A N 13
ATOM 17160 C CA . LEU A 1 49 ? 29.443 24.992 -17.254 1.00 0.35 27 LEU A CA 13
ATOM 17161 C C . LEU A 1 49 ? 28.248 25.113 -16.294 1.00 0.30 27 LEU A C 13
ATOM 17162 O O . LEU A 1 49 ? 27.318 24.338 -16.365 1.00 0.32 27 LEU A O 13
ATOM 17178 N N . VAL A 1 50 ? 28.260 26.078 -15.402 1.00 0.28 28 VAL A N 13
ATOM 17179 C CA . VAL A 1 50 ? 27.115 26.235 -14.446 1.00 0.27 28 VAL A CA 13
ATOM 17180 C C . VAL A 1 50 ? 25.897 26.849 -15.158 1.00 0.24 28 VAL A C 13
ATOM 17181 O O . VAL A 1 50 ? 24.765 26.537 -14.836 1.00 0.27 28 VAL A O 13
ATOM 17194 N N . ASP A 1 51 ? 26.122 27.709 -16.126 1.00 0.24 29 ASP A N 13
ATOM 17195 C CA . ASP A 1 51 ? 24.980 28.336 -16.861 1.00 0.26 29 ASP A CA 13
ATOM 17196 C C . ASP A 1 51 ? 24.201 27.266 -17.635 1.00 0.23 29 ASP A C 13
ATOM 17197 O O . ASP A 1 51 ? 22.987 27.198 -17.561 1.00 0.26 29 ASP A O 13
ATOM 17206 N N . GLN A 1 52 ? 24.889 26.432 -18.375 1.00 0.21 30 GLN A N 13
ATOM 17207 C CA . GLN A 1 52 ? 24.186 25.366 -19.152 1.00 0.21 30 GLN A CA 13
ATOM 17208 C C . GLN A 1 52 ? 23.677 24.267 -18.222 1.00 0.20 30 GLN A C 13
ATOM 17209 O O . GLN A 1 52 ? 22.616 23.730 -18.435 1.00 0.22 30 GLN A O 13
ATOM 17223 N N . VAL A 1 53 ? 24.419 23.926 -17.198 1.00 0.20 31 VAL A N 13
ATOM 17224 C CA . VAL A 1 53 ? 23.961 22.849 -16.263 1.00 0.21 31 VAL A CA 13
ATOM 17225 C C . VAL A 1 53 ? 22.586 23.191 -15.664 1.00 0.21 31 VAL A C 13
ATOM 17226 O O . VAL A 1 53 ? 21.702 22.357 -15.627 1.00 0.23 31 VAL A O 13
ATOM 17239 N N . VAL A 1 54 ? 22.402 24.399 -15.188 1.00 0.22 32 VAL A N 13
ATOM 17240 C CA . VAL A 1 54 ? 21.082 24.770 -14.583 1.00 0.24 32 VAL A CA 13
ATOM 17241 C C . VAL A 1 54 ? 20.014 25.021 -15.664 1.00 0.23 32 VAL A C 13
ATOM 17242 O O . VAL A 1 54 ? 18.858 24.677 -15.484 1.00 0.25 32 VAL A O 13
ATOM 17255 N N . GLU A 1 55 ? 20.375 25.612 -16.782 1.00 0.21 33 GLU A N 13
ATOM 17256 C CA . GLU A 1 55 ? 19.351 25.869 -17.847 1.00 0.22 33 GLU A CA 13
ATOM 17257 C C . GLU A 1 55 ? 19.009 24.575 -18.603 1.00 0.20 33 GLU A C 13
ATOM 17258 O O . GLU A 1 55 ? 17.893 24.398 -19.056 1.00 0.23 33 GLU A O 13
ATOM 17270 N N . VAL A 1 56 ? 19.948 23.667 -18.739 1.00 0.19 34 VAL A N 13
ATOM 17271 C CA . VAL A 1 56 ? 19.655 22.391 -19.463 1.00 0.19 34 VAL A CA 13
ATOM 17272 C C . VAL A 1 56 ? 18.912 21.416 -18.537 1.00 0.20 34 VAL A C 13
ATOM 17273 O O . VAL A 1 56 ? 18.039 20.690 -18.975 1.00 0.23 34 VAL A O 13
ATOM 17286 N N . VAL A 1 57 ? 19.223 21.413 -17.257 1.00 0.21 35 VAL A N 13
ATOM 17287 C CA . VAL A 1 57 ? 18.495 20.501 -16.321 1.00 0.23 35 VAL A CA 13
ATOM 17288 C C . VAL A 1 57 ? 17.080 21.046 -16.073 1.00 0.24 35 VAL A C 13
ATOM 17289 O O . VAL A 1 57 ? 16.154 20.295 -15.845 1.00 0.27 35 VAL A O 13
ATOM 17302 N N . GLN A 1 58 ? 16.908 22.347 -16.134 1.00 0.23 36 GLN A N 13
ATOM 17303 C CA . GLN A 1 58 ? 15.553 22.941 -15.920 1.00 0.25 36 GLN A CA 13
ATOM 17304 C C . GLN A 1 58 ? 14.692 22.755 -17.181 1.00 0.26 36 GLN A C 13
ATOM 17305 O O . GLN A 1 58 ? 13.500 22.529 -17.097 1.00 0.31 36 GLN A O 13
ATOM 17319 N N . ARG A 1 59 ? 15.291 22.849 -18.347 1.00 0.26 37 ARG A N 13
ATOM 17320 C CA . ARG A 1 59 ? 14.511 22.679 -19.617 1.00 0.30 37 ARG A CA 13
ATOM 17321 C C . ARG A 1 59 ? 13.980 21.242 -19.752 1.00 0.30 37 ARG A C 13
ATOM 17322 O O . ARG A 1 59 ? 12.974 21.009 -20.393 1.00 0.38 37 ARG A O 13
ATOM 17343 N N . HIS A 1 60 ? 14.649 20.280 -19.156 1.00 0.26 38 HIS A N 13
ATOM 17344 C CA . HIS A 1 60 ? 14.179 18.860 -19.258 1.00 0.28 38 HIS A CA 13
ATOM 17345 C C . HIS A 1 60 ? 13.531 18.410 -17.942 1.00 0.30 38 HIS A C 13
ATOM 17346 O O . HIS A 1 60 ? 12.470 17.818 -17.940 1.00 0.35 38 HIS A O 13
ATOM 17360 N N . ALA A 1 61 ? 14.158 18.696 -16.827 1.00 0.32 39 ALA A N 13
ATOM 17361 C CA . ALA A 1 61 ? 13.576 18.293 -15.510 1.00 0.36 39 ALA A CA 13
ATOM 17362 C C . ALA A 1 61 ? 12.880 19.496 -14.859 1.00 0.35 39 ALA A C 13
ATOM 17363 O O . ALA A 1 61 ? 13.271 20.627 -15.076 1.00 0.33 39 ALA A O 13
ATOM 17370 N N . PRO A 1 62 ? 11.861 19.213 -14.081 1.00 0.43 40 PRO A N 13
ATOM 17371 C CA . PRO A 1 62 ? 11.098 20.293 -13.397 1.00 0.48 40 PRO A CA 13
ATOM 17372 C C . PRO A 1 62 ? 11.936 20.947 -12.289 1.00 0.41 40 PRO A C 13
ATOM 17373 O O . PRO A 1 62 ? 11.881 22.147 -12.092 1.00 0.55 40 PRO A O 13
ATOM 17384 N N . GLY A 1 63 ? 12.708 20.173 -11.565 1.00 0.38 41 GLY A N 13
ATOM 17385 C CA . GLY A 1 63 ? 13.545 20.751 -10.472 1.00 0.36 41 GLY A CA 13
ATOM 17386 C C . GLY A 1 63 ? 14.876 21.252 -11.043 1.00 0.31 41 GLY A C 13
ATOM 17387 O O . GLY A 1 63 ? 15.428 20.670 -11.960 1.00 0.43 41 GLY A O 13
ATOM 17391 N N . ASP A 1 64 ? 15.397 22.325 -10.500 1.00 0.31 42 ASP A N 13
ATOM 17392 C CA . ASP A 1 64 ? 16.697 22.870 -10.995 1.00 0.28 42 ASP A CA 13
ATOM 17393 C C . ASP A 1 64 ? 17.856 22.234 -10.222 1.00 0.27 42 ASP A C 13
ATOM 17394 O O . ASP A 1 64 ? 17.716 21.860 -9.072 1.00 0.36 42 ASP A O 13
ATOM 17403 N N . TYR A 1 65 ? 18.996 22.101 -10.850 1.00 0.23 43 TYR A N 13
ATOM 17404 C CA . TYR A 1 65 ? 20.170 21.477 -10.163 1.00 0.22 43 TYR A CA 13
ATOM 17405 C C . TYR A 1 65 ? 21.448 22.278 -10.435 1.00 0.21 43 TYR A C 13
ATOM 17406 O O . TYR A 1 65 ? 21.432 23.277 -11.131 1.00 0.24 43 TYR A O 13
ATOM 17424 N N . THR A 1 66 ? 22.555 21.853 -9.871 1.00 0.20 44 THR A N 13
ATOM 17425 C CA . THR A 1 66 ? 23.839 22.595 -10.073 1.00 0.20 44 THR A CA 13
ATOM 17426 C C . THR A 1 66 ? 25.018 21.617 -10.232 1.00 0.19 44 THR A C 13
ATOM 17427 O O . THR A 1 66 ? 24.954 20.477 -9.791 1.00 0.20 44 THR A O 13
ATOM 17438 N N . PRO A 1 67 ? 26.062 22.104 -10.865 1.00 0.19 45 PRO A N 13
ATOM 17439 C CA . PRO A 1 67 ? 27.282 21.300 -11.088 1.00 0.21 45 PRO A CA 13
ATOM 17440 C C . PRO A 1 67 ? 28.303 21.552 -9.963 1.00 0.22 45 PRO A C 13
ATOM 17441 O O . PRO A 1 67 ? 28.217 22.529 -9.242 1.00 0.41 45 PRO A O 13
ATOM 17452 N N . THR A 1 68 ? 29.277 20.687 -9.825 1.00 0.22 46 THR A N 13
ATOM 17453 C CA . THR A 1 68 ? 30.322 20.876 -8.768 1.00 0.23 46 THR A CA 13
ATOM 17454 C C . THR A 1 68 ? 31.710 20.803 -9.417 1.00 0.21 46 THR A C 13
ATOM 17455 O O . THR A 1 68 ? 32.300 19.744 -9.524 1.00 0.23 46 THR A O 13
ATOM 17466 N N . VAL A 1 69 ? 32.222 21.920 -9.876 1.00 0.22 47 VAL A N 13
ATOM 17467 C CA . VAL A 1 69 ? 33.560 21.916 -10.550 1.00 0.22 47 VAL A CA 13
ATOM 17468 C C . VAL A 1 69 ? 34.708 21.970 -9.531 1.00 0.23 47 VAL A C 13
ATOM 17469 O O . VAL A 1 69 ? 34.632 22.637 -8.515 1.00 0.27 47 VAL A O 13
ATOM 17482 N N . LYS A 1 70 ? 35.776 21.266 -9.814 1.00 0.24 48 LYS A N 13
ATOM 17483 C CA . LYS A 1 70 ? 36.955 21.258 -8.899 1.00 0.28 48 LYS A CA 13
ATOM 17484 C C . LYS A 1 70 ? 38.253 21.216 -9.721 1.00 0.29 48 LYS A C 13
ATOM 17485 O O . LYS A 1 70 ? 38.263 20.712 -10.834 1.00 0.27 48 LYS A O 13
ATOM 17504 N N . PRO A 1 71 ? 39.309 21.750 -9.150 1.00 0.36 49 PRO A N 13
ATOM 17505 C CA . PRO A 1 71 ? 40.622 21.772 -9.842 1.00 0.41 49 PRO A CA 13
ATOM 17506 C C . PRO A 1 71 ? 41.266 20.377 -9.814 1.00 0.41 49 PRO A C 13
ATOM 17507 O O . PRO A 1 71 ? 42.101 20.084 -8.978 1.00 0.52 49 PRO A O 13
ATOM 17518 N N . SER A 1 72 ? 40.883 19.520 -10.728 1.00 0.40 50 SER A N 13
ATOM 17519 C CA . SER A 1 72 ? 41.470 18.143 -10.764 1.00 0.47 50 SER A CA 13
ATOM 17520 C C . SER A 1 72 ? 42.747 18.137 -11.612 1.00 0.46 50 SER A C 13
ATOM 17521 O O . SER A 1 72 ? 43.745 17.554 -11.235 1.00 0.52 50 SER A O 13
ATOM 17529 N N . SER A 1 73 ? 42.719 18.784 -12.751 1.00 0.47 51 SER A N 13
ATOM 17530 C CA . SER A 1 73 ? 43.929 18.824 -13.630 1.00 0.53 51 SER A CA 13
ATOM 17531 C C . SER A 1 73 ? 44.635 20.180 -13.502 1.00 0.52 51 SER A C 13
ATOM 17532 O O . SER A 1 73 ? 44.086 21.129 -12.973 1.00 0.57 51 SER A O 13
ATOM 17540 N N . LYS A 1 74 ? 45.849 20.276 -13.986 1.00 0.61 52 LYS A N 13
ATOM 17541 C CA . LYS A 1 74 ? 46.596 21.570 -13.898 1.00 0.65 52 LYS A CA 13
ATOM 17542 C C . LYS A 1 74 ? 46.532 22.318 -15.234 1.00 0.62 52 LYS A C 13
ATOM 17543 O O . LYS A 1 74 ? 46.340 21.724 -16.280 1.00 0.77 52 LYS A O 13
ATOM 17562 N N . GLY A 1 75 ? 46.691 23.618 -15.202 1.00 0.61 53 GLY A N 13
ATOM 17563 C CA . GLY A 1 75 ? 46.644 24.414 -16.464 1.00 0.58 53 GLY A CA 13
ATOM 17564 C C . GLY A 1 75 ? 45.221 24.928 -16.695 1.00 0.50 53 GLY A C 13
ATOM 17565 O O . GLY A 1 75 ? 44.569 25.400 -15.782 1.00 0.55 53 GLY A O 13
ATOM 17569 N N . ASN A 1 76 ? 44.737 24.839 -17.909 1.00 0.43 54 ASN A N 13
ATOM 17570 C CA . ASN A 1 76 ? 43.354 25.322 -18.207 1.00 0.38 54 ASN A CA 13
ATOM 17571 C C . ASN A 1 76 ? 42.387 24.132 -18.306 1.00 0.32 54 ASN A C 13
ATOM 17572 O O . ASN A 1 76 ? 41.813 23.867 -19.345 1.00 0.35 54 ASN A O 13
ATOM 17583 N N . TYR A 1 77 ? 42.207 23.414 -17.224 1.00 0.31 55 TYR A N 13
ATOM 17584 C CA . TYR A 1 77 ? 41.279 22.243 -17.240 1.00 0.26 55 TYR A CA 13
ATOM 17585 C C . TYR A 1 77 ? 40.495 22.172 -15.926 1.00 0.27 55 TYR A C 13
ATOM 17586 O O . TYR A 1 77 ? 41.032 22.404 -14.859 1.00 0.42 55 TYR A O 13
ATOM 17604 N N . HIS A 1 78 ? 39.227 21.855 -16.001 1.00 0.22 56 HIS A N 13
ATOM 17605 C CA . HIS A 1 78 ? 38.396 21.768 -14.764 1.00 0.25 56 HIS A CA 13
ATOM 17606 C C . HIS A 1 78 ? 37.447 20.566 -14.839 1.00 0.23 56 HIS A C 13
ATOM 17607 O O . HIS A 1 78 ? 36.831 20.312 -15.858 1.00 0.31 56 HIS A O 13
ATOM 17621 N N . SER A 1 79 ? 37.322 19.834 -13.760 1.00 0.21 57 SER A N 13
ATOM 17622 C CA . SER A 1 79 ? 36.407 18.651 -13.750 1.00 0.23 57 SER A CA 13
ATOM 17623 C C . SER A 1 79 ? 35.184 18.964 -12.884 1.00 0.20 57 SER A C 13
ATOM 17624 O O . SER A 1 79 ? 35.312 19.271 -11.715 1.00 0.27 57 SER A O 13
ATOM 17632 N N . VAL A 1 80 ? 34.002 18.912 -13.448 1.00 0.19 58 VAL A N 13
ATOM 17633 C CA . VAL A 1 80 ? 32.784 19.235 -12.649 1.00 0.19 58 VAL A CA 13
ATOM 17634 C C . VAL A 1 80 ? 31.738 18.113 -12.739 1.00 0.20 58 VAL A C 13
ATOM 17635 O O . VAL A 1 80 ? 31.577 17.476 -13.763 1.00 0.24 58 VAL A O 13
ATOM 17648 N N . SER A 1 81 ? 31.019 17.884 -11.666 1.00 0.23 59 SER A N 13
ATOM 17649 C CA . SER A 1 81 ? 29.967 16.823 -11.665 1.00 0.25 59 SER A CA 13
ATOM 17650 C C . SER A 1 81 ? 28.582 17.475 -11.570 1.00 0.23 59 SER A C 13
ATOM 17651 O O . SER A 1 81 ? 28.271 18.155 -10.609 1.00 0.25 59 SER A O 13
ATOM 17659 N N . ILE A 1 82 ? 27.756 17.284 -12.567 1.00 0.24 60 ILE A N 13
ATOM 17660 C CA . ILE A 1 82 ? 26.394 17.907 -12.547 1.00 0.23 60 ILE A CA 13
ATOM 17661 C C . ILE A 1 82 ? 25.347 16.936 -11.989 1.00 0.22 60 ILE A C 13
ATOM 17662 O O . ILE A 1 82 ? 25.290 15.775 -12.368 1.00 0.25 60 ILE A O 13
ATOM 17678 N N . THR A 1 83 ? 24.501 17.416 -11.106 1.00 0.21 61 THR A N 13
ATOM 17679 C CA . THR A 1 83 ? 23.431 16.538 -10.542 1.00 0.22 61 THR A CA 13
ATOM 17680 C C . THR A 1 83 ? 22.194 16.635 -11.443 1.00 0.22 61 THR A C 13
ATOM 17681 O O . THR A 1 83 ? 21.595 17.686 -11.566 1.00 0.34 61 THR A O 13
ATOM 17692 N N . ILE A 1 84 ? 21.823 15.562 -12.098 1.00 0.22 62 ILE A N 13
ATOM 17693 C CA . ILE A 1 84 ? 20.640 15.622 -13.013 1.00 0.22 62 ILE A CA 13
ATOM 17694 C C . ILE A 1 84 ? 19.573 14.596 -12.612 1.00 0.22 62 ILE A C 13
ATOM 17695 O O . ILE A 1 84 ? 19.657 13.434 -12.958 1.00 0.27 62 ILE A O 13
ATOM 17711 N N . ASN A 1 85 ? 18.552 15.021 -11.912 1.00 0.23 63 ASN A N 13
ATOM 17712 C CA . ASN A 1 85 ? 17.468 14.069 -11.528 1.00 0.25 63 ASN A CA 13
ATOM 17713 C C . ASN A 1 85 ? 16.418 14.043 -12.645 1.00 0.25 63 ASN A C 13
ATOM 17714 O O . ASN A 1 85 ? 15.447 14.776 -12.618 1.00 0.42 63 ASN A O 13
ATOM 17725 N N . ALA A 1 86 ? 16.627 13.218 -13.639 1.00 0.22 64 ALA A N 13
ATOM 17726 C CA . ALA A 1 86 ? 15.662 13.154 -14.778 1.00 0.23 64 ALA A CA 13
ATOM 17727 C C . ALA A 1 86 ? 14.763 11.920 -14.668 1.00 0.22 64 ALA A C 13
ATOM 17728 O O . ALA A 1 86 ? 15.205 10.843 -14.313 1.00 0.24 64 ALA A O 13
ATOM 17735 N N . THR A 1 87 ? 13.501 12.075 -14.985 1.00 0.24 65 THR A N 13
ATOM 17736 C CA . THR A 1 87 ? 12.550 10.920 -14.920 1.00 0.25 65 THR A CA 13
ATOM 17737 C C . THR A 1 87 ? 12.755 9.969 -16.114 1.00 0.23 65 THR A C 13
ATOM 17738 O O . THR A 1 87 ? 12.164 8.907 -16.171 1.00 0.26 65 THR A O 13
ATOM 17749 N N . HIS A 1 88 ? 13.586 10.338 -17.061 1.00 0.21 66 HIS A N 13
ATOM 17750 C CA . HIS A 1 88 ? 13.823 9.453 -18.242 1.00 0.21 66 HIS A CA 13
ATOM 17751 C C . HIS A 1 88 ? 15.329 9.258 -18.473 1.00 0.21 66 HIS A C 13
ATOM 17752 O O . HIS A 1 88 ? 16.142 10.052 -18.036 1.00 0.23 66 HIS A O 13
ATOM 17766 N N . ILE A 1 89 ? 15.698 8.208 -19.162 1.00 0.26 67 ILE A N 13
ATOM 17767 C CA . ILE A 1 89 ? 17.145 7.947 -19.438 1.00 0.30 67 ILE A CA 13
ATOM 17768 C C . ILE A 1 89 ? 17.659 8.930 -20.502 1.00 0.28 67 ILE A C 13
ATOM 17769 O O . ILE A 1 89 ? 18.705 9.530 -20.347 1.00 0.34 67 ILE A O 13
ATOM 17785 N N . GLU A 1 90 ? 16.925 9.099 -21.575 1.00 0.27 68 GLU A N 13
ATOM 17786 C CA . GLU A 1 90 ? 17.361 10.048 -22.652 1.00 0.29 68 GLU A CA 13
ATOM 17787 C C . GLU A 1 90 ? 17.389 11.498 -22.132 1.00 0.26 68 GLU A C 13
ATOM 17788 O O . GLU A 1 90 ? 18.057 12.347 -22.694 1.00 0.32 68 GLU A O 13
ATOM 17800 N N . GLN A 1 91 ? 16.669 11.789 -21.068 1.00 0.22 69 GLN A N 13
ATOM 17801 C CA . GLN A 1 91 ? 16.655 13.182 -20.519 1.00 0.22 69 GLN A CA 13
ATOM 17802 C C . GLN A 1 91 ? 18.068 13.602 -20.085 1.00 0.22 69 GLN A C 13
ATOM 17803 O O . GLN A 1 91 ? 18.564 14.636 -20.493 1.00 0.25 69 GLN A O 13
ATOM 17817 N N . VAL A 1 92 ? 18.720 12.808 -19.270 1.00 0.21 70 VAL A N 13
ATOM 17818 C CA . VAL A 1 92 ? 20.104 13.166 -18.824 1.00 0.22 70 VAL A CA 13
ATOM 17819 C C . VAL A 1 92 ? 21.092 13.046 -19.998 1.00 0.22 70 VAL A C 13
ATOM 17820 O O . VAL A 1 92 ? 22.096 13.732 -20.037 1.00 0.24 70 VAL A O 13
ATOM 17833 N N . GLU A 1 93 ? 20.809 12.194 -20.960 1.00 0.23 71 GLU A N 13
ATOM 17834 C CA . GLU A 1 93 ? 21.727 12.051 -22.133 1.00 0.24 71 GLU A CA 13
ATOM 17835 C C . GLU A 1 93 ? 21.776 13.371 -22.909 1.00 0.23 71 GLU A C 13
ATOM 17836 O O . GLU A 1 93 ? 22.837 13.917 -23.151 1.00 0.24 71 GLU A O 13
ATOM 17848 N N . THR A 1 94 ? 20.632 13.899 -23.278 1.00 0.24 72 THR A N 13
ATOM 17849 C CA . THR A 1 94 ? 20.610 15.202 -24.013 1.00 0.25 72 THR A CA 13
ATOM 17850 C C . THR A 1 94 ? 21.196 16.299 -23.117 1.00 0.23 72 THR A C 13
ATOM 17851 O O . THR A 1 94 ? 21.899 17.176 -23.579 1.00 0.26 72 THR A O 13
ATOM 17862 N N . LEU A 1 95 ? 20.919 16.241 -21.833 1.00 0.21 73 LEU A N 13
ATOM 17863 C CA . LEU A 1 95 ? 21.468 17.265 -20.889 1.00 0.21 73 LEU A CA 13
ATOM 17864 C C . LEU A 1 95 ? 23.003 17.209 -20.887 1.00 0.20 73 LEU A C 13
ATOM 17865 O O . LEU A 1 95 ? 23.663 18.230 -20.860 1.00 0.23 73 LEU A O 13
ATOM 17881 N N . TYR A 1 96 ? 23.571 16.023 -20.934 1.00 0.21 74 TYR A N 13
ATOM 17882 C CA . TYR A 1 96 ? 25.063 15.900 -20.957 1.00 0.22 74 TYR A CA 13
ATOM 17883 C C . TYR A 1 96 ? 25.607 16.546 -22.241 1.00 0.22 74 TYR A C 13
ATOM 17884 O O . TYR A 1 96 ? 26.563 17.299 -22.208 1.00 0.24 74 TYR A O 13
ATOM 17902 N N . GLU A 1 97 ? 25.000 16.256 -23.368 1.00 0.23 75 GLU A N 13
ATOM 17903 C CA . GLU A 1 97 ? 25.474 16.849 -24.656 1.00 0.24 75 GLU A CA 13
ATOM 17904 C C . GLU A 1 97 ? 25.168 18.351 -24.707 1.00 0.22 75 GLU A C 13
ATOM 17905 O O . GLU A 1 97 ? 25.885 19.110 -25.333 1.00 0.29 75 GLU A O 13
ATOM 17917 N N . GLU A 1 98 ? 24.115 18.786 -24.058 1.00 0.20 76 GLU A N 13
ATOM 17918 C CA . GLU A 1 98 ? 23.765 20.240 -24.070 1.00 0.21 76 GLU A CA 13
ATOM 17919 C C . GLU A 1 98 ? 24.767 21.038 -23.222 1.00 0.20 76 GLU A C 13
ATOM 17920 O O . GLU A 1 98 ? 25.333 22.011 -23.684 1.00 0.25 76 GLU A O 13
ATOM 17932 N N . LEU A 1 99 ? 25.004 20.629 -21.995 1.00 0.18 77 LEU A N 13
ATOM 17933 C CA . LEU A 1 99 ? 25.986 21.366 -21.138 1.00 0.19 77 LEU A CA 13
ATOM 17934 C C . LEU A 1 99 ? 27.417 21.113 -21.643 1.00 0.19 77 LEU A C 13
ATOM 17935 O O . LEU A 1 99 ? 28.287 21.953 -21.507 1.00 0.24 77 LEU A O 13
ATOM 17951 N N . GLY A 1 100 ? 27.658 19.963 -22.232 1.00 0.20 78 GLY A N 13
ATOM 17952 C CA . GLY A 1 100 ? 29.019 19.646 -22.755 1.00 0.21 78 GLY A CA 13
ATOM 17953 C C . GLY A 1 100 ? 29.032 19.822 -24.278 1.00 0.21 78 GLY A C 13
ATOM 17954 O O . GLY A 1 100 ? 29.534 18.983 -25.000 1.00 0.24 78 GLY A O 13
ATOM 17958 N N . LYS A 1 101 ? 28.482 20.907 -24.767 1.00 0.22 79 LYS A N 13
ATOM 17959 C CA . LYS A 1 101 ? 28.455 21.149 -26.245 1.00 0.24 79 LYS A CA 13
ATOM 17960 C C . LYS A 1 101 ? 29.473 22.229 -26.645 1.00 0.25 79 LYS A C 13
ATOM 17961 O O . LYS A 1 101 ? 29.546 22.619 -27.795 1.00 0.29 79 LYS A O 13
ATOM 17980 N N . ILE A 1 102 ? 30.253 22.718 -25.708 1.00 0.25 80 ILE A N 13
ATOM 17981 C CA . ILE A 1 102 ? 31.260 23.780 -26.034 1.00 0.30 80 ILE A CA 13
ATOM 17982 C C . ILE A 1 102 ? 32.267 23.255 -27.067 1.00 0.30 80 ILE A C 13
ATOM 17983 O O . ILE A 1 102 ? 32.621 22.091 -27.063 1.00 0.31 80 ILE A O 13
ATOM 17999 N N . ASP A 1 103 ? 32.738 24.111 -27.942 1.00 0.34 81 ASP A N 13
ATOM 18000 C CA . ASP A 1 103 ? 33.734 23.669 -28.972 1.00 0.36 81 ASP A CA 13
ATOM 18001 C C . ASP A 1 103 ? 35.039 23.208 -28.298 1.00 0.35 81 ASP A C 13
ATOM 18002 O O . ASP A 1 103 ? 35.812 22.466 -28.875 1.00 0.39 81 ASP A O 13
ATOM 18011 N N . ILE A 1 104 ? 35.282 23.637 -27.080 1.00 0.33 82 ILE A N 13
ATOM 18012 C CA . ILE A 1 104 ? 36.528 23.223 -26.358 1.00 0.34 82 ILE A CA 13
ATOM 18013 C C . ILE A 1 104 ? 36.429 21.740 -25.953 1.00 0.31 82 ILE A C 13
ATOM 18014 O O . ILE A 1 104 ? 35.396 21.115 -26.109 1.00 0.31 82 ILE A O 13
ATOM 18030 N N . VAL A 1 105 ? 37.499 21.172 -25.445 1.00 0.33 83 VAL A N 13
ATOM 18031 C CA . VAL A 1 105 ? 37.474 19.726 -25.041 1.00 0.34 83 VAL A CA 13
ATOM 18032 C C . VAL A 1 105 ? 36.449 19.491 -23.920 1.00 0.30 83 VAL A C 13
ATOM 18033 O O . VAL A 1 105 ? 36.604 19.969 -22.810 1.00 0.33 83 VAL A O 13
ATOM 18046 N N . ARG A 1 106 ? 35.404 18.750 -24.215 1.00 0.26 84 ARG A N 13
ATOM 18047 C CA . ARG A 1 106 ? 34.352 18.459 -23.188 1.00 0.25 84 ARG A CA 13
ATOM 18048 C C . ARG A 1 106 ? 34.204 16.939 -22.988 1.00 0.24 84 ARG A C 13
ATOM 18049 O O . ARG A 1 106 ? 34.498 16.157 -23.873 1.00 0.33 84 ARG A O 13
ATOM 18070 N N . MET A 1 107 ? 33.749 16.520 -21.830 1.00 0.21 85 MET A N 13
ATOM 18071 C CA . MET A 1 107 ? 33.576 15.056 -21.559 1.00 0.22 85 MET A CA 13
ATOM 18072 C C . MET A 1 107 ? 32.529 14.846 -20.456 1.00 0.21 85 MET A C 13
ATOM 18073 O O . MET A 1 107 ? 32.242 15.747 -19.693 1.00 0.27 85 MET A O 13
ATOM 18087 N N . VAL A 1 108 ? 31.957 13.665 -20.365 1.00 0.24 86 VAL A N 13
ATOM 18088 C CA . VAL A 1 108 ? 30.927 13.405 -19.305 1.00 0.25 86 VAL A CA 13
ATOM 18089 C C . VAL A 1 108 ? 31.221 12.090 -18.566 1.00 0.25 86 VAL A C 13
ATOM 18090 O O . VAL A 1 108 ? 31.765 11.158 -19.129 1.00 0.28 86 VAL A O 13
ATOM 18103 N N . LEU A 1 109 ? 30.857 12.022 -17.303 1.00 0.26 87 LEU A N 13
ATOM 18104 C CA . LEU A 1 109 ? 31.093 10.786 -16.485 1.00 0.29 87 LEU A CA 13
ATOM 18105 C C . LEU A 1 109 ? 32.558 10.324 -16.608 1.00 0.32 87 LEU A C 13
ATOM 18106 O O . LEU A 1 109 ? 33.423 11.057 -16.156 1.00 0.39 87 LEU A O 13
ATOM 18123 N N . MET A 1 23 ? 23.718 8.079 -20.531 1.00 0.78 1 MET A N 14
ATOM 18124 C CA . MET A 1 23 ? 24.343 7.500 -21.758 1.00 0.65 1 MET A CA 14
ATOM 18125 C C . MET A 1 23 ? 23.544 6.285 -22.244 1.00 0.58 1 MET A C 14
ATOM 18126 O O . MET A 1 23 ? 22.903 5.603 -21.465 1.00 0.64 1 MET A O 14
ATOM 18140 N N . LYS A 1 24 ? 23.583 6.020 -23.531 1.00 0.53 2 LYS A N 14
ATOM 18141 C CA . LYS A 1 24 ? 22.833 4.860 -24.117 1.00 0.51 2 LYS A CA 14
ATOM 18142 C C . LYS A 1 24 ? 21.324 5.089 -24.005 1.00 0.45 2 LYS A C 14
ATOM 18143 O O . LYS A 1 24 ? 20.739 4.978 -22.943 1.00 0.60 2 LYS A O 14
ATOM 18162 N N . THR A 1 25 ? 20.693 5.406 -25.103 1.00 0.40 3 THR A N 14
ATOM 18163 C CA . THR A 1 25 ? 19.220 5.643 -25.085 1.00 0.45 3 THR A CA 14
ATOM 18164 C C . THR A 1 25 ? 18.483 4.305 -24.990 1.00 0.59 3 THR A C 14
ATOM 18165 O O . THR A 1 25 ? 18.785 3.366 -25.703 1.00 0.74 3 THR A O 14
ATOM 18176 N N . LYS A 1 26 ? 17.523 4.212 -24.107 1.00 0.62 4 LYS A N 14
ATOM 18177 C CA . LYS A 1 26 ? 16.765 2.934 -23.953 1.00 0.80 4 LYS A CA 14
ATOM 18178 C C . LYS A 1 26 ? 15.275 3.213 -23.732 1.00 0.74 4 LYS A C 14
ATOM 18179 O O . LYS A 1 26 ? 14.900 4.160 -23.062 1.00 0.62 4 LYS A O 14
ATOM 18198 N N . LEU A 1 27 ? 14.427 2.386 -24.303 1.00 0.88 5 LEU A N 14
ATOM 18199 C CA . LEU A 1 27 ? 12.946 2.566 -24.158 1.00 0.91 5 LEU A CA 14
ATOM 18200 C C . LEU A 1 27 ? 12.513 3.959 -24.637 1.00 0.80 5 LEU A C 14
ATOM 18201 O O . LEU A 1 27 ? 13.290 4.703 -25.208 1.00 0.79 5 LEU A O 14
ATOM 18217 N N . ASN A 1 28 ? 11.273 4.311 -24.411 1.00 0.80 6 ASN A N 14
ATOM 18218 C CA . ASN A 1 28 ? 10.779 5.649 -24.848 1.00 0.80 6 ASN A CA 14
ATOM 18219 C C . ASN A 1 28 ? 9.949 6.288 -23.729 1.00 0.66 6 ASN A C 14
ATOM 18220 O O . ASN A 1 28 ? 8.753 6.479 -23.855 1.00 0.63 6 ASN A O 14
ATOM 18231 N N . GLU A 1 29 ? 10.589 6.617 -22.630 1.00 0.63 7 GLU A N 14
ATOM 18232 C CA . GLU A 1 29 ? 9.874 7.246 -21.473 1.00 0.52 7 GLU A CA 14
ATOM 18233 C C . GLU A 1 29 ? 8.646 6.413 -21.070 1.00 0.47 7 GLU A C 14
ATOM 18234 O O . GLU A 1 29 ? 7.527 6.894 -21.065 1.00 0.57 7 GLU A O 14
ATOM 18246 N N . LEU A 1 30 ? 8.853 5.164 -20.729 1.00 0.47 8 LEU A N 14
ATOM 18247 C CA . LEU A 1 30 ? 7.706 4.291 -20.321 1.00 0.49 8 LEU A CA 14
ATOM 18248 C C . LEU A 1 30 ? 7.618 4.205 -18.792 1.00 0.50 8 LEU A C 14
ATOM 18249 O O . LEU A 1 30 ? 6.541 4.188 -18.228 1.00 0.61 8 LEU A O 14
ATOM 18265 N N . LEU A 1 31 ? 8.742 4.156 -18.119 1.00 0.54 9 LEU A N 14
ATOM 18266 C CA . LEU A 1 31 ? 8.728 4.075 -16.623 1.00 0.58 9 LEU A CA 14
ATOM 18267 C C . LEU A 1 31 ? 8.400 5.446 -16.026 1.00 0.49 9 LEU A C 14
ATOM 18268 O O . LEU A 1 31 ? 7.589 5.561 -15.127 1.00 0.53 9 LEU A O 14
ATOM 18284 N N . GLU A 1 32 ? 9.039 6.481 -16.524 1.00 0.43 10 GLU A N 14
ATOM 18285 C CA . GLU A 1 32 ? 8.796 7.869 -16.007 1.00 0.40 10 GLU A CA 14
ATOM 18286 C C . GLU A 1 32 ? 9.204 7.977 -14.527 1.00 0.40 10 GLU A C 14
ATOM 18287 O O . GLU A 1 32 ? 8.596 8.697 -13.757 1.00 0.49 10 GLU A O 14
ATOM 18299 N N . PHE A 1 33 ? 10.239 7.277 -14.132 1.00 0.39 11 PHE A N 14
ATOM 18300 C CA . PHE A 1 33 ? 10.701 7.346 -12.713 1.00 0.41 11 PHE A CA 14
ATOM 18301 C C . PHE A 1 33 ? 11.884 8.318 -12.612 1.00 0.33 11 PHE A C 14
ATOM 18302 O O . PHE A 1 33 ? 12.912 8.094 -13.220 1.00 0.33 11 PHE A O 14
ATOM 18319 N N . PRO A 1 34 ? 11.698 9.373 -11.852 1.00 0.33 12 PRO A N 14
ATOM 18320 C CA . PRO A 1 34 ? 12.767 10.395 -11.691 1.00 0.30 12 PRO A CA 14
ATOM 18321 C C . PRO A 1 34 ? 13.942 9.830 -10.889 1.00 0.29 12 PRO A C 14
ATOM 18322 O O . PRO A 1 34 ? 13.854 9.630 -9.692 1.00 0.34 12 PRO A O 14
ATOM 18333 N N . THR A 1 35 ? 15.041 9.569 -11.553 1.00 0.29 13 THR A N 14
ATOM 18334 C CA . THR A 1 35 ? 16.234 9.011 -10.842 1.00 0.32 13 THR A CA 14
ATOM 18335 C C . THR A 1 35 ? 17.404 10.009 -10.896 1.00 0.28 13 THR A C 14
ATOM 18336 O O . THR A 1 35 ? 17.585 10.698 -11.884 1.00 0.27 13 THR A O 14
ATOM 18347 N N . PRO A 1 36 ? 18.159 10.055 -9.822 1.00 0.32 14 PRO A N 14
ATOM 18348 C CA . PRO A 1 36 ? 19.320 10.979 -9.742 1.00 0.32 14 PRO A CA 14
ATOM 18349 C C . PRO A 1 36 ? 20.469 10.482 -10.630 1.00 0.28 14 PRO A C 14
ATOM 18350 O O . PRO A 1 36 ? 20.984 9.395 -10.445 1.00 0.32 14 PRO A O 14
ATOM 18361 N N . PHE A 1 37 ? 20.866 11.275 -11.593 1.00 0.25 15 PHE A N 14
ATOM 18362 C CA . PHE A 1 37 ? 21.976 10.869 -12.504 1.00 0.24 15 PHE A CA 14
ATOM 18363 C C . PHE A 1 37 ? 23.268 11.607 -12.128 1.00 0.24 15 PHE A C 14
ATOM 18364 O O . PHE A 1 37 ? 23.469 12.750 -12.499 1.00 0.27 15 PHE A O 14
ATOM 18381 N N . THR A 1 38 ? 24.151 10.957 -11.410 1.00 0.26 16 THR A N 14
ATOM 18382 C CA . THR A 1 38 ? 25.441 11.614 -11.027 1.00 0.27 16 THR A CA 14
ATOM 18383 C C . THR A 1 38 ? 26.357 11.656 -12.252 1.00 0.26 16 THR A C 14
ATOM 18384 O O . THR A 1 38 ? 27.026 10.689 -12.566 1.00 0.30 16 THR A O 14
ATOM 18395 N N . TYR A 1 39 ? 26.373 12.754 -12.966 1.00 0.23 17 TYR A N 14
ATOM 18396 C CA . TYR A 1 39 ? 27.228 12.828 -14.188 1.00 0.23 17 TYR A CA 14
ATOM 18397 C C . TYR A 1 39 ? 28.425 13.754 -13.960 1.00 0.23 17 TYR A C 14
ATOM 18398 O O . TYR A 1 39 ? 28.277 14.945 -13.774 1.00 0.29 17 TYR A O 14
ATOM 18416 N N . LYS A 1 40 ? 29.616 13.208 -13.984 1.00 0.22 18 LYS A N 14
ATOM 18417 C CA . LYS A 1 40 ? 30.834 14.048 -13.782 1.00 0.22 18 LYS A CA 14
ATOM 18418 C C . LYS A 1 40 ? 31.235 14.694 -15.110 1.00 0.20 18 LYS A C 14
ATOM 18419 O O . LYS A 1 40 ? 31.983 14.129 -15.886 1.00 0.20 18 LYS A O 14
ATOM 18438 N N . VAL A 1 41 ? 30.735 15.875 -15.378 1.00 0.21 19 VAL A N 14
ATOM 18439 C CA . VAL A 1 41 ? 31.076 16.565 -16.659 1.00 0.21 19 VAL A CA 14
ATOM 18440 C C . VAL A 1 41 ? 32.463 17.210 -16.544 1.00 0.19 19 VAL A C 14
ATOM 18441 O O . VAL A 1 41 ? 32.610 18.309 -16.047 1.00 0.21 19 VAL A O 14
ATOM 18454 N N . MET A 1 42 ? 33.482 16.523 -16.998 1.00 0.19 20 MET A N 14
ATOM 18455 C CA . MET A 1 42 ? 34.867 17.078 -16.917 1.00 0.21 20 MET A CA 14
ATOM 18456 C C . MET A 1 42 ? 35.295 17.629 -18.280 1.00 0.24 20 MET A C 14
ATOM 18457 O O . MET A 1 42 ? 35.077 17.013 -19.306 1.00 0.34 20 MET A O 14
ATOM 18471 N N . GLY A 1 43 ? 35.902 18.788 -18.296 1.00 0.31 21 GLY A N 14
ATOM 18472 C CA . GLY A 1 43 ? 36.346 19.387 -19.588 1.00 0.37 21 GLY A CA 14
ATOM 18473 C C . GLY A 1 43 ? 37.189 20.633 -19.312 1.00 0.29 21 GLY A C 14
ATOM 18474 O O . GLY A 1 43 ? 37.755 20.784 -18.247 1.00 0.29 21 GLY A O 14
ATOM 18478 N N . GLN A 1 44 ? 37.275 21.527 -20.264 1.00 0.26 22 GLN A N 14
ATOM 18479 C CA . GLN A 1 44 ? 38.084 22.771 -20.055 1.00 0.22 22 GLN A CA 14
ATOM 18480 C C . GLN A 1 44 ? 37.428 23.667 -18.993 1.00 0.23 22 GLN A C 14
ATOM 18481 O O . GLN A 1 44 ? 36.300 23.447 -18.592 1.00 0.33 22 GLN A O 14
ATOM 18495 N N . ALA A 1 45 ? 38.129 24.676 -18.540 1.00 0.25 23 ALA A N 14
ATOM 18496 C CA . ALA A 1 45 ? 37.550 25.591 -17.509 1.00 0.31 23 ALA A CA 14
ATOM 18497 C C . ALA A 1 45 ? 36.814 26.751 -18.192 1.00 0.29 23 ALA A C 14
ATOM 18498 O O . ALA A 1 45 ? 37.418 27.724 -18.606 1.00 0.36 23 ALA A O 14
ATOM 18505 N N . LEU A 1 46 ? 35.513 26.647 -18.316 1.00 0.25 24 LEU A N 14
ATOM 18506 C CA . LEU A 1 46 ? 34.725 27.737 -18.975 1.00 0.27 24 LEU A CA 14
ATOM 18507 C C . LEU A 1 46 ? 33.526 28.144 -18.101 1.00 0.28 24 LEU A C 14
ATOM 18508 O O . LEU A 1 46 ? 33.045 27.360 -17.305 1.00 0.29 24 LEU A O 14
ATOM 18524 N N . PRO A 1 47 ? 33.087 29.371 -18.278 1.00 0.33 25 PRO A N 14
ATOM 18525 C CA . PRO A 1 47 ? 31.937 29.901 -17.492 1.00 0.38 25 PRO A CA 14
ATOM 18526 C C . PRO A 1 47 ? 30.603 29.291 -17.955 1.00 0.34 25 PRO A C 14
ATOM 18527 O O . PRO A 1 47 ? 29.661 29.201 -17.189 1.00 0.38 25 PRO A O 14
ATOM 18538 N N . GLU A 1 48 ? 30.511 28.872 -19.198 1.00 0.32 26 GLU A N 14
ATOM 18539 C CA . GLU A 1 48 ? 29.231 28.273 -19.702 1.00 0.33 26 GLU A CA 14
ATOM 18540 C C . GLU A 1 48 ? 28.957 26.906 -19.045 1.00 0.32 26 GLU A C 14
ATOM 18541 O O . GLU A 1 48 ? 27.872 26.369 -19.169 1.00 0.35 26 GLU A O 14
ATOM 18553 N N . LEU A 1 49 ? 29.921 26.339 -18.353 1.00 0.33 27 LEU A N 14
ATOM 18554 C CA . LEU A 1 49 ? 29.698 25.010 -17.701 1.00 0.38 27 LEU A CA 14
ATOM 18555 C C . LEU A 1 49 ? 28.530 25.089 -16.709 1.00 0.36 27 LEU A C 14
ATOM 18556 O O . LEU A 1 49 ? 27.513 24.452 -16.897 1.00 0.37 27 LEU A O 14
ATOM 18572 N N . VAL A 1 50 ? 28.667 25.865 -15.658 1.00 0.37 28 VAL A N 14
ATOM 18573 C CA . VAL A 1 50 ? 27.557 25.978 -14.654 1.00 0.39 28 VAL A CA 14
ATOM 18574 C C . VAL A 1 50 ? 26.327 26.667 -15.269 1.00 0.34 28 VAL A C 14
ATOM 18575 O O . VAL A 1 50 ? 25.203 26.396 -14.886 1.00 0.37 28 VAL A O 14
ATOM 18588 N N . ASP A 1 51 ? 26.530 27.549 -16.225 1.00 0.30 29 ASP A N 14
ATOM 18589 C CA . ASP A 1 51 ? 25.375 28.250 -16.866 1.00 0.29 29 ASP A CA 14
ATOM 18590 C C . ASP A 1 51 ? 24.506 27.242 -17.630 1.00 0.25 29 ASP A C 14
ATOM 18591 O O . ASP A 1 51 ? 23.324 27.117 -17.378 1.00 0.28 29 ASP A O 14
ATOM 18600 N N . GLN A 1 52 ? 25.089 26.519 -18.554 1.00 0.23 30 GLN A N 14
ATOM 18601 C CA . GLN A 1 52 ? 24.303 25.513 -19.331 1.00 0.22 30 GLN A CA 14
ATOM 18602 C C . GLN A 1 52 ? 23.874 24.353 -18.430 1.00 0.20 30 GLN A C 14
ATOM 18603 O O . GLN A 1 52 ? 22.833 23.771 -18.632 1.00 0.22 30 GLN A O 14
ATOM 18617 N N . VAL A 1 53 ? 24.662 24.018 -17.436 1.00 0.20 31 VAL A N 14
ATOM 18618 C CA . VAL A 1 53 ? 24.286 22.892 -16.524 1.00 0.21 31 VAL A CA 14
ATOM 18619 C C . VAL A 1 53 ? 22.925 23.170 -15.863 1.00 0.21 31 VAL A C 14
ATOM 18620 O O . VAL A 1 53 ? 22.036 22.344 -15.905 1.00 0.24 31 VAL A O 14
ATOM 18633 N N . VAL A 1 54 ? 22.760 24.320 -15.249 1.00 0.22 32 VAL A N 14
ATOM 18634 C CA . VAL A 1 54 ? 21.455 24.633 -14.579 1.00 0.24 32 VAL A CA 14
ATOM 18635 C C . VAL A 1 54 ? 20.354 24.944 -15.611 1.00 0.23 32 VAL A C 14
ATOM 18636 O O . VAL A 1 54 ? 19.192 24.652 -15.387 1.00 0.26 32 VAL A O 14
ATOM 18649 N N . GLU A 1 55 ? 20.700 25.530 -16.733 1.00 0.22 33 GLU A N 14
ATOM 18650 C CA . GLU A 1 55 ? 19.660 25.853 -17.764 1.00 0.24 33 GLU A CA 14
ATOM 18651 C C . GLU A 1 55 ? 19.194 24.582 -18.483 1.00 0.22 33 GLU A C 14
ATOM 18652 O O . GLU A 1 55 ? 18.008 24.340 -18.621 1.00 0.26 33 GLU A O 14
ATOM 18664 N N . VAL A 1 56 ? 20.116 23.772 -18.945 1.00 0.21 34 VAL A N 14
ATOM 18665 C CA . VAL A 1 56 ? 19.727 22.519 -19.663 1.00 0.22 34 VAL A CA 14
ATOM 18666 C C . VAL A 1 56 ? 19.080 21.510 -18.700 1.00 0.22 34 VAL A C 14
ATOM 18667 O O . VAL A 1 56 ? 18.179 20.786 -19.079 1.00 0.26 34 VAL A O 14
ATOM 18680 N N . VAL A 1 57 ? 19.510 21.463 -17.458 1.00 0.20 35 VAL A N 14
ATOM 18681 C CA . VAL A 1 57 ? 18.885 20.502 -16.498 1.00 0.23 35 VAL A CA 14
ATOM 18682 C C . VAL A 1 57 ? 17.492 21.001 -16.085 1.00 0.26 35 VAL A C 14
ATOM 18683 O O . VAL A 1 57 ? 16.604 20.215 -15.825 1.00 0.31 35 VAL A O 14
ATOM 18696 N N . GLN A 1 58 ? 17.289 22.298 -16.041 1.00 0.28 36 GLN A N 14
ATOM 18697 C CA . GLN A 1 58 ? 15.943 22.832 -15.669 1.00 0.33 36 GLN A CA 14
ATOM 18698 C C . GLN A 1 58 ? 14.958 22.616 -16.832 1.00 0.36 36 GLN A C 14
ATOM 18699 O O . GLN A 1 58 ? 13.781 22.387 -16.622 1.00 0.45 36 GLN A O 14
ATOM 18713 N N . ARG A 1 59 ? 15.433 22.697 -18.054 1.00 0.36 37 ARG A N 14
ATOM 18714 C CA . ARG A 1 59 ? 14.532 22.507 -19.236 1.00 0.42 37 ARG A CA 14
ATOM 18715 C C . ARG A 1 59 ? 14.055 21.048 -19.348 1.00 0.39 37 ARG A C 14
ATOM 18716 O O . ARG A 1 59 ? 12.944 20.789 -19.773 1.00 0.51 37 ARG A O 14
ATOM 18737 N N . HIS A 1 60 ? 14.877 20.094 -18.972 1.00 0.32 38 HIS A N 14
ATOM 18738 C CA . HIS A 1 60 ? 14.454 18.657 -19.063 1.00 0.34 38 HIS A CA 14
ATOM 18739 C C . HIS A 1 60 ? 13.981 18.141 -17.697 1.00 0.34 38 HIS A C 14
ATOM 18740 O O . HIS A 1 60 ? 12.956 17.496 -17.595 1.00 0.42 38 HIS A O 14
ATOM 18754 N N . ALA A 1 61 ? 14.720 18.422 -16.650 1.00 0.34 39 ALA A N 14
ATOM 18755 C CA . ALA A 1 61 ? 14.317 17.949 -15.289 1.00 0.40 39 ALA A CA 14
ATOM 18756 C C . ALA A 1 61 ? 13.680 19.098 -14.493 1.00 0.36 39 ALA A C 14
ATOM 18757 O O . ALA A 1 61 ? 14.015 20.250 -14.695 1.00 0.34 39 ALA A O 14
ATOM 18764 N N . PRO A 1 62 ? 12.778 18.744 -13.606 1.00 0.45 40 PRO A N 14
ATOM 18765 C CA . PRO A 1 62 ? 12.088 19.759 -12.769 1.00 0.47 40 PRO A CA 14
ATOM 18766 C C . PRO A 1 62 ? 13.038 20.325 -11.708 1.00 0.40 40 PRO A C 14
ATOM 18767 O O . PRO A 1 62 ? 13.837 19.610 -11.132 1.00 0.44 40 PRO A O 14
ATOM 18778 N N . GLY A 1 63 ? 12.952 21.604 -11.450 1.00 0.42 41 GLY A N 14
ATOM 18779 C CA . GLY A 1 63 ? 13.845 22.231 -10.429 1.00 0.44 41 GLY A CA 14
ATOM 18780 C C . GLY A 1 63 ? 15.205 22.552 -11.059 1.00 0.41 41 GLY A C 14
ATOM 18781 O O . GLY A 1 63 ? 15.538 22.070 -12.126 1.00 0.54 41 GLY A O 14
ATOM 18785 N N . ASP A 1 64 ? 15.995 23.364 -10.400 1.00 0.37 42 ASP A N 14
ATOM 18786 C CA . ASP A 1 64 ? 17.339 23.720 -10.951 1.00 0.36 42 ASP A CA 14
ATOM 18787 C C . ASP A 1 64 ? 18.426 22.868 -10.287 1.00 0.33 42 ASP A C 14
ATOM 18788 O O . ASP A 1 64 ? 18.341 22.535 -9.120 1.00 0.44 42 ASP A O 14
ATOM 18797 N N . TYR A 1 65 ? 19.448 22.516 -11.027 1.00 0.26 43 TYR A N 14
ATOM 18798 C CA . TYR A 1 65 ? 20.550 21.684 -10.450 1.00 0.25 43 TYR A CA 14
ATOM 18799 C C . TYR A 1 65 ? 21.909 22.331 -10.745 1.00 0.26 43 TYR A C 14
ATOM 18800 O O . TYR A 1 65 ? 22.006 23.253 -11.535 1.00 0.34 43 TYR A O 14
ATOM 18818 N N . THR A 1 66 ? 22.957 21.877 -10.096 1.00 0.24 44 THR A N 14
ATOM 18819 C CA . THR A 1 66 ? 24.302 22.497 -10.324 1.00 0.25 44 THR A CA 14
ATOM 18820 C C . THR A 1 66 ? 25.415 21.434 -10.366 1.00 0.24 44 THR A C 14
ATOM 18821 O O . THR A 1 66 ? 25.261 20.340 -9.839 1.00 0.24 44 THR A O 14
ATOM 18832 N N . PRO A 1 67 ? 26.510 21.805 -11.001 1.00 0.25 45 PRO A N 14
ATOM 18833 C CA . PRO A 1 67 ? 27.686 20.919 -11.123 1.00 0.28 45 PRO A CA 14
ATOM 18834 C C . PRO A 1 67 ? 28.721 21.247 -10.030 1.00 0.30 45 PRO A C 14
ATOM 18835 O O . PRO A 1 67 ? 28.945 22.400 -9.706 1.00 0.59 45 PRO A O 14
ATOM 18846 N N . THR A 1 68 ? 29.365 20.250 -9.478 1.00 0.26 46 THR A N 14
ATOM 18847 C CA . THR A 1 68 ? 30.399 20.509 -8.427 1.00 0.26 46 THR A CA 14
ATOM 18848 C C . THR A 1 68 ? 31.785 20.546 -9.086 1.00 0.24 46 THR A C 14
ATOM 18849 O O . THR A 1 68 ? 32.417 19.523 -9.278 1.00 0.25 46 THR A O 14
ATOM 18860 N N . VAL A 1 69 ? 32.250 21.717 -9.451 1.00 0.25 47 VAL A N 14
ATOM 18861 C CA . VAL A 1 69 ? 33.584 21.824 -10.127 1.00 0.26 47 VAL A CA 14
ATOM 18862 C C . VAL A 1 69 ? 34.738 21.664 -9.128 1.00 0.27 47 VAL A C 14
ATOM 18863 O O . VAL A 1 69 ? 34.713 22.196 -8.033 1.00 0.32 47 VAL A O 14
ATOM 18876 N N . LYS A 1 70 ? 35.754 20.935 -9.520 1.00 0.25 48 LYS A N 14
ATOM 18877 C CA . LYS A 1 70 ? 36.937 20.725 -8.633 1.00 0.28 48 LYS A CA 14
ATOM 18878 C C . LYS A 1 70 ? 38.222 20.718 -9.476 1.00 0.28 48 LYS A C 14
ATOM 18879 O O . LYS A 1 70 ? 38.196 20.343 -10.638 1.00 0.28 48 LYS A O 14
ATOM 18898 N N . PRO A 1 71 ? 39.307 21.139 -8.867 1.00 0.34 49 PRO A N 14
ATOM 18899 C CA . PRO A 1 71 ? 40.612 21.182 -9.575 1.00 0.39 49 PRO A CA 14
ATOM 18900 C C . PRO A 1 71 ? 41.189 19.765 -9.721 1.00 0.39 49 PRO A C 14
ATOM 18901 O O . PRO A 1 71 ? 42.003 19.330 -8.927 1.00 0.53 49 PRO A O 14
ATOM 18912 N N . SER A 1 72 ? 40.769 19.046 -10.731 1.00 0.36 50 SER A N 14
ATOM 18913 C CA . SER A 1 72 ? 41.288 17.660 -10.937 1.00 0.44 50 SER A CA 14
ATOM 18914 C C . SER A 1 72 ? 42.514 17.689 -11.856 1.00 0.44 50 SER A C 14
ATOM 18915 O O . SER A 1 72 ? 43.526 17.077 -11.571 1.00 0.52 50 SER A O 14
ATOM 18923 N N . SER A 1 73 ? 42.431 18.402 -12.953 1.00 0.46 51 SER A N 14
ATOM 18924 C CA . SER A 1 73 ? 43.591 18.481 -13.892 1.00 0.55 51 SER A CA 14
ATOM 18925 C C . SER A 1 73 ? 44.319 19.822 -13.726 1.00 0.55 51 SER A C 14
ATOM 18926 O O . SER A 1 73 ? 43.847 20.715 -13.043 1.00 0.57 51 SER A O 14
ATOM 18934 N N . LYS A 1 74 ? 45.464 19.969 -14.344 1.00 0.67 52 LYS A N 14
ATOM 18935 C CA . LYS A 1 74 ? 46.228 21.249 -14.225 1.00 0.73 52 LYS A CA 14
ATOM 18936 C C . LYS A 1 74 ? 46.023 22.115 -15.472 1.00 0.70 52 LYS A C 14
ATOM 18937 O O . LYS A 1 74 ? 45.586 21.640 -16.505 1.00 0.79 52 LYS A O 14
ATOM 18956 N N . GLY A 1 75 ? 46.340 23.383 -15.382 1.00 0.71 53 GLY A N 14
ATOM 18957 C CA . GLY A 1 75 ? 46.170 24.290 -16.556 1.00 0.68 53 GLY A CA 14
ATOM 18958 C C . GLY A 1 75 ? 44.744 24.846 -16.576 1.00 0.58 53 GLY A C 14
ATOM 18959 O O . GLY A 1 75 ? 44.187 25.187 -15.549 1.00 0.64 53 GLY A O 14
ATOM 18963 N N . ASN A 1 76 ? 44.151 24.940 -17.741 1.00 0.49 54 ASN A N 14
ATOM 18964 C CA . ASN A 1 76 ? 42.759 25.474 -17.838 1.00 0.43 54 ASN A CA 14
ATOM 18965 C C . ASN A 1 76 ? 41.757 24.320 -17.982 1.00 0.35 54 ASN A C 14
ATOM 18966 O O . ASN A 1 76 ? 41.006 24.250 -18.937 1.00 0.40 54 ASN A O 14
ATOM 18977 N N . TYR A 1 77 ? 41.741 23.416 -17.035 1.00 0.37 55 TYR A N 14
ATOM 18978 C CA . TYR A 1 77 ? 40.793 22.263 -17.104 1.00 0.32 55 TYR A CA 14
ATOM 18979 C C . TYR A 1 77 ? 40.097 22.078 -15.751 1.00 0.31 55 TYR A C 14
ATOM 18980 O O . TYR A 1 77 ? 40.730 22.078 -14.711 1.00 0.46 55 TYR A O 14
ATOM 18998 N N . HIS A 1 78 ? 38.796 21.923 -15.759 1.00 0.24 56 HIS A N 14
ATOM 18999 C CA . HIS A 1 78 ? 38.047 21.742 -14.478 1.00 0.27 56 HIS A CA 14
ATOM 19000 C C . HIS A 1 78 ? 37.068 20.568 -14.590 1.00 0.25 56 HIS A C 14
ATOM 19001 O O . HIS A 1 78 ? 36.408 20.391 -15.597 1.00 0.31 56 HIS A O 14
ATOM 19015 N N . SER A 1 79 ? 36.967 19.772 -13.554 1.00 0.22 57 SER A N 14
ATOM 19016 C CA . SER A 1 79 ? 36.026 18.611 -13.584 1.00 0.23 57 SER A CA 14
ATOM 19017 C C . SER A 1 79 ? 34.832 18.898 -12.670 1.00 0.23 57 SER A C 14
ATOM 19018 O O . SER A 1 79 ? 34.986 19.052 -11.474 1.00 0.27 57 SER A O 14
ATOM 19026 N N . VAL A 1 80 ? 33.645 18.989 -13.221 1.00 0.25 58 VAL A N 14
ATOM 19027 C CA . VAL A 1 80 ? 32.454 19.289 -12.365 1.00 0.26 58 VAL A CA 14
ATOM 19028 C C . VAL A 1 80 ? 31.467 18.114 -12.359 1.00 0.27 58 VAL A C 14
ATOM 19029 O O . VAL A 1 80 ? 31.259 17.460 -13.360 1.00 0.36 58 VAL A O 14
ATOM 19042 N N . SER A 1 81 ? 30.846 17.862 -11.234 1.00 0.25 59 SER A N 14
ATOM 19043 C CA . SER A 1 81 ? 29.848 16.753 -11.145 1.00 0.27 59 SER A CA 14
ATOM 19044 C C . SER A 1 81 ? 28.441 17.357 -11.129 1.00 0.24 59 SER A C 14
ATOM 19045 O O . SER A 1 81 ? 28.037 17.974 -10.161 1.00 0.26 59 SER A O 14
ATOM 19053 N N . ILE A 1 82 ? 27.702 17.209 -12.198 1.00 0.24 60 ILE A N 14
ATOM 19054 C CA . ILE A 1 82 ? 26.335 17.811 -12.243 1.00 0.23 60 ILE A CA 14
ATOM 19055 C C . ILE A 1 82 ? 25.267 16.816 -11.783 1.00 0.21 60 ILE A C 14
ATOM 19056 O O . ILE A 1 82 ? 25.220 15.677 -12.225 1.00 0.25 60 ILE A O 14
ATOM 19072 N N . THR A 1 83 ? 24.397 17.256 -10.907 1.00 0.19 61 THR A N 14
ATOM 19073 C CA . THR A 1 83 ? 23.302 16.360 -10.427 1.00 0.20 61 THR A CA 14
ATOM 19074 C C . THR A 1 83 ? 22.106 16.485 -11.384 1.00 0.19 61 THR A C 14
ATOM 19075 O O . THR A 1 83 ? 21.631 17.571 -11.656 1.00 0.27 61 THR A O 14
ATOM 19086 N N . ILE A 1 84 ? 21.640 15.386 -11.923 1.00 0.24 62 ILE A N 14
ATOM 19087 C CA . ILE A 1 84 ? 20.498 15.453 -12.888 1.00 0.24 62 ILE A CA 14
ATOM 19088 C C . ILE A 1 84 ? 19.312 14.618 -12.394 1.00 0.26 62 ILE A C 14
ATOM 19089 O O . ILE A 1 84 ? 19.438 13.438 -12.138 1.00 0.47 62 ILE A O 14
ATOM 19105 N N . ASN A 1 85 ? 18.154 15.221 -12.283 1.00 0.34 63 ASN A N 14
ATOM 19106 C CA . ASN A 1 85 ? 16.951 14.457 -11.831 1.00 0.35 63 ASN A CA 14
ATOM 19107 C C . ASN A 1 85 ? 16.079 14.121 -13.049 1.00 0.31 63 ASN A C 14
ATOM 19108 O O . ASN A 1 85 ? 14.959 14.579 -13.175 1.00 0.39 63 ASN A O 14
ATOM 19119 N N . ALA A 1 86 ? 16.597 13.329 -13.954 1.00 0.29 64 ALA A N 14
ATOM 19120 C CA . ALA A 1 86 ? 15.812 12.966 -15.171 1.00 0.28 64 ALA A CA 14
ATOM 19121 C C . ALA A 1 86 ? 15.084 11.637 -14.958 1.00 0.27 64 ALA A C 14
ATOM 19122 O O . ALA A 1 86 ? 15.661 10.668 -14.498 1.00 0.27 64 ALA A O 14
ATOM 19129 N N . THR A 1 87 ? 13.819 11.587 -15.294 1.00 0.29 65 THR A N 14
ATOM 19130 C CA . THR A 1 87 ? 13.038 10.320 -15.121 1.00 0.31 65 THR A CA 14
ATOM 19131 C C . THR A 1 87 ? 13.542 9.237 -16.089 1.00 0.33 65 THR A C 14
ATOM 19132 O O . THR A 1 87 ? 13.360 8.056 -15.861 1.00 0.44 65 THR A O 14
ATOM 19143 N N . HIS A 1 88 ? 14.176 9.635 -17.164 1.00 0.29 66 HIS A N 14
ATOM 19144 C CA . HIS A 1 88 ? 14.703 8.641 -18.149 1.00 0.32 66 HIS A CA 14
ATOM 19145 C C . HIS A 1 88 ? 16.169 8.949 -18.477 1.00 0.28 66 HIS A C 14
ATOM 19146 O O . HIS A 1 88 ? 16.640 10.054 -18.271 1.00 0.29 66 HIS A O 14
ATOM 19160 N N . ILE A 1 89 ? 16.890 7.985 -18.993 1.00 0.33 67 ILE A N 14
ATOM 19161 C CA . ILE A 1 89 ? 18.327 8.228 -19.343 1.00 0.37 67 ILE A CA 14
ATOM 19162 C C . ILE A 1 89 ? 18.439 9.130 -20.587 1.00 0.33 67 ILE A C 14
ATOM 19163 O O . ILE A 1 89 ? 19.482 9.698 -20.852 1.00 0.43 67 ILE A O 14
ATOM 19179 N N . GLU A 1 90 ? 17.375 9.274 -21.347 1.00 0.27 68 GLU A N 14
ATOM 19180 C CA . GLU A 1 90 ? 17.427 10.148 -22.561 1.00 0.31 68 GLU A CA 14
ATOM 19181 C C . GLU A 1 90 ? 17.525 11.626 -22.153 1.00 0.30 68 GLU A C 14
ATOM 19182 O O . GLU A 1 90 ? 18.159 12.419 -22.825 1.00 0.39 68 GLU A O 14
ATOM 19194 N N . GLN A 1 91 ? 16.903 11.999 -21.056 1.00 0.27 69 GLN A N 14
ATOM 19195 C CA . GLN A 1 91 ? 16.958 13.425 -20.601 1.00 0.29 69 GLN A CA 14
ATOM 19196 C C . GLN A 1 91 ? 18.388 13.800 -20.190 1.00 0.28 69 GLN A C 14
ATOM 19197 O O . GLN A 1 91 ? 18.906 14.821 -20.599 1.00 0.30 69 GLN A O 14
ATOM 19211 N N . VAL A 1 92 ? 19.029 12.982 -19.387 1.00 0.28 70 VAL A N 14
ATOM 19212 C CA . VAL A 1 92 ? 20.428 13.296 -18.956 1.00 0.28 70 VAL A CA 14
ATOM 19213 C C . VAL A 1 92 ? 21.398 13.190 -20.148 1.00 0.28 70 VAL A C 14
ATOM 19214 O O . VAL A 1 92 ? 22.428 13.836 -20.170 1.00 0.30 70 VAL A O 14
ATOM 19227 N N . GLU A 1 93 ? 21.069 12.396 -21.146 1.00 0.29 71 GLU A N 14
ATOM 19228 C CA . GLU A 1 93 ? 21.967 12.271 -22.338 1.00 0.30 71 GLU A CA 14
ATOM 19229 C C . GLU A 1 93 ? 21.980 13.594 -23.111 1.00 0.28 71 GLU A C 14
ATOM 19230 O O . GLU A 1 93 ? 23.029 14.147 -23.399 1.00 0.30 71 GLU A O 14
ATOM 19242 N N . THR A 1 94 ? 20.817 14.117 -23.430 1.00 0.29 72 THR A N 14
ATOM 19243 C CA . THR A 1 94 ? 20.750 15.419 -24.164 1.00 0.30 72 THR A CA 14
ATOM 19244 C C . THR A 1 94 ? 21.312 16.537 -23.279 1.00 0.28 72 THR A C 14
ATOM 19245 O O . THR A 1 94 ? 21.946 17.457 -23.759 1.00 0.31 72 THR A O 14
ATOM 19256 N N . LEU A 1 95 ? 21.094 16.453 -21.985 1.00 0.27 73 LEU A N 14
ATOM 19257 C CA . LEU A 1 95 ? 21.625 17.497 -21.052 1.00 0.27 73 LEU A CA 14
ATOM 19258 C C . LEU A 1 95 ? 23.155 17.544 -21.140 1.00 0.27 73 LEU A C 14
ATOM 19259 O O . LEU A 1 95 ? 23.748 18.606 -21.168 1.00 0.30 73 LEU A O 14
ATOM 19275 N N . TYR A 1 96 ? 23.796 16.398 -21.204 1.00 0.28 74 TYR A N 14
ATOM 19276 C CA . TYR A 1 96 ? 25.288 16.370 -21.315 1.00 0.30 74 TYR A CA 14
ATOM 19277 C C . TYR A 1 96 ? 25.714 16.988 -22.656 1.00 0.31 74 TYR A C 14
ATOM 19278 O O . TYR A 1 96 ? 26.636 17.776 -22.715 1.00 0.33 74 TYR A O 14
ATOM 19296 N N . GLU A 1 97 ? 25.044 16.635 -23.727 1.00 0.31 75 GLU A N 14
ATOM 19297 C CA . GLU A 1 97 ? 25.405 17.205 -25.066 1.00 0.35 75 GLU A CA 14
ATOM 19298 C C . GLU A 1 97 ? 25.097 18.708 -25.112 1.00 0.33 75 GLU A C 14
ATOM 19299 O O . GLU A 1 97 ? 25.830 19.476 -25.703 1.00 0.39 75 GLU A O 14
ATOM 19311 N N . GLU A 1 98 ? 24.018 19.129 -24.496 1.00 0.31 76 GLU A N 14
ATOM 19312 C CA . GLU A 1 98 ? 23.657 20.581 -24.503 1.00 0.31 76 GLU A CA 14
ATOM 19313 C C . GLU A 1 98 ? 24.659 21.388 -23.664 1.00 0.30 76 GLU A C 14
ATOM 19314 O O . GLU A 1 98 ? 25.186 22.387 -24.115 1.00 0.36 76 GLU A O 14
ATOM 19326 N N . LEU A 1 99 ? 24.930 20.960 -22.451 1.00 0.27 77 LEU A N 14
ATOM 19327 C CA . LEU A 1 99 ? 25.906 21.705 -21.594 1.00 0.25 77 LEU A CA 14
ATOM 19328 C C . LEU A 1 99 ? 27.344 21.458 -22.084 1.00 0.27 77 LEU A C 14
ATOM 19329 O O . LEU A 1 99 ? 28.209 22.300 -21.934 1.00 0.31 77 LEU A O 14
ATOM 19345 N N . GLY A 1 100 ? 27.598 20.313 -22.677 1.00 0.27 78 GLY A N 14
ATOM 19346 C CA . GLY A 1 100 ? 28.968 20.009 -23.186 1.00 0.29 78 GLY A CA 14
ATOM 19347 C C . GLY A 1 100 ? 28.987 20.159 -24.710 1.00 0.29 78 GLY A C 14
ATOM 19348 O O . GLY A 1 100 ? 29.453 19.289 -25.421 1.00 0.31 78 GLY A O 14
ATOM 19352 N N . LYS A 1 101 ? 28.482 21.260 -25.210 1.00 0.30 79 LYS A N 14
ATOM 19353 C CA . LYS A 1 101 ? 28.463 21.488 -26.689 1.00 0.32 79 LYS A CA 14
ATOM 19354 C C . LYS A 1 101 ? 29.521 22.531 -27.095 1.00 0.31 79 LYS A C 14
ATOM 19355 O O . LYS A 1 101 ? 29.610 22.912 -28.247 1.00 0.34 79 LYS A O 14
ATOM 19374 N N . ILE A 1 102 ? 30.316 22.998 -26.157 1.00 0.28 80 ILE A N 14
ATOM 19375 C CA . ILE A 1 102 ? 31.366 24.019 -26.481 1.00 0.30 80 ILE A CA 14
ATOM 19376 C C . ILE A 1 102 ? 32.365 23.452 -27.503 1.00 0.28 80 ILE A C 14
ATOM 19377 O O . ILE A 1 102 ? 32.511 22.254 -27.646 1.00 0.26 80 ILE A O 14
ATOM 19393 N N . ASP A 1 103 ? 33.045 24.307 -28.223 1.00 0.34 81 ASP A N 14
ATOM 19394 C CA . ASP A 1 103 ? 34.029 23.825 -29.247 1.00 0.35 81 ASP A CA 14
ATOM 19395 C C . ASP A 1 103 ? 35.337 23.330 -28.597 1.00 0.31 81 ASP A C 14
ATOM 19396 O O . ASP A 1 103 ? 36.217 22.844 -29.281 1.00 0.35 81 ASP A O 14
ATOM 19405 N N . ILE A 1 104 ? 35.482 23.454 -27.296 1.00 0.29 82 ILE A N 14
ATOM 19406 C CA . ILE A 1 104 ? 36.747 22.992 -26.634 1.00 0.28 82 ILE A CA 14
ATOM 19407 C C . ILE A 1 104 ? 36.653 21.489 -26.281 1.00 0.25 82 ILE A C 14
ATOM 19408 O O . ILE A 1 104 ? 36.397 20.671 -27.145 1.00 0.32 82 ILE A O 14
ATOM 19424 N N . VAL A 1 105 ? 36.869 21.109 -25.036 1.00 0.25 83 VAL A N 14
ATOM 19425 C CA . VAL A 1 105 ? 36.803 19.658 -24.665 1.00 0.26 83 VAL A CA 14
ATOM 19426 C C . VAL A 1 105 ? 35.712 19.422 -23.613 1.00 0.25 83 VAL A C 14
ATOM 19427 O O . VAL A 1 105 ? 35.779 19.935 -22.509 1.00 0.28 83 VAL A O 14
ATOM 19440 N N . ARG A 1 106 ? 34.708 18.647 -23.953 1.00 0.25 84 ARG A N 14
ATOM 19441 C CA . ARG A 1 106 ? 33.603 18.361 -22.983 1.00 0.28 84 ARG A CA 14
ATOM 19442 C C . ARG A 1 106 ? 33.470 16.849 -22.759 1.00 0.30 84 ARG A C 14
ATOM 19443 O O . ARG A 1 106 ? 33.422 16.076 -23.698 1.00 0.49 84 ARG A O 14
ATOM 19464 N N . MET A 1 107 ? 33.400 16.425 -21.521 1.00 0.26 85 MET A N 14
ATOM 19465 C CA . MET A 1 107 ? 33.257 14.965 -21.222 1.00 0.28 85 MET A CA 14
ATOM 19466 C C . MET A 1 107 ? 32.339 14.774 -20.012 1.00 0.24 85 MET A C 14
ATOM 19467 O O . MET A 1 107 ? 32.160 15.679 -19.223 1.00 0.27 85 MET A O 14
ATOM 19481 N N . VAL A 1 108 ? 31.755 13.609 -19.857 1.00 0.25 86 VAL A N 14
ATOM 19482 C CA . VAL A 1 108 ? 30.850 13.376 -18.687 1.00 0.26 86 VAL A CA 14
ATOM 19483 C C . VAL A 1 108 ? 31.025 11.955 -18.129 1.00 0.27 86 VAL A C 14
ATOM 19484 O O . VAL A 1 108 ? 31.388 11.037 -18.844 1.00 0.34 86 VAL A O 14
ATOM 19497 N N . LEU A 1 109 ? 30.766 11.780 -16.851 1.00 0.26 87 LEU A N 14
ATOM 19498 C CA . LEU A 1 109 ? 30.903 10.434 -16.202 1.00 0.30 87 LEU A CA 14
ATOM 19499 C C . LEU A 1 109 ? 32.329 9.881 -16.402 1.00 0.38 87 LEU A C 14
ATOM 19500 O O . LEU A 1 109 ? 33.222 10.369 -15.731 1.00 0.51 87 LEU A O 14
ATOM 19517 N N . MET A 1 23 ? 16.913 2.023 -18.157 1.00 0.63 1 MET A N 15
ATOM 19518 C CA . MET A 1 23 ? 15.889 3.065 -18.475 1.00 0.51 1 MET A CA 15
ATOM 19519 C C . MET A 1 23 ? 15.490 2.993 -19.955 1.00 0.52 1 MET A C 15
ATOM 19520 O O . MET A 1 23 ? 14.337 2.779 -20.281 1.00 0.55 1 MET A O 15
ATOM 19534 N N . LYS A 1 24 ? 16.429 3.171 -20.854 1.00 0.57 2 LYS A N 15
ATOM 19535 C CA . LYS A 1 24 ? 16.094 3.114 -22.310 1.00 0.62 2 LYS A CA 15
ATOM 19536 C C . LYS A 1 24 ? 16.061 1.656 -22.797 1.00 0.71 2 LYS A C 15
ATOM 19537 O O . LYS A 1 24 ? 17.001 1.164 -23.393 1.00 0.83 2 LYS A O 15
ATOM 19556 N N . THR A 1 25 ? 14.972 0.970 -22.547 1.00 0.74 3 THR A N 15
ATOM 19557 C CA . THR A 1 25 ? 14.848 -0.455 -22.993 1.00 0.86 3 THR A CA 15
ATOM 19558 C C . THR A 1 25 ? 13.658 -0.604 -23.946 1.00 0.91 3 THR A C 15
ATOM 19559 O O . THR A 1 25 ? 12.574 -0.127 -23.667 1.00 0.87 3 THR A O 15
ATOM 19570 N N . LYS A 1 26 ? 13.863 -1.266 -25.065 1.00 1.03 4 LYS A N 15
ATOM 19571 C CA . LYS A 1 26 ? 12.762 -1.469 -26.069 1.00 1.12 4 LYS A CA 15
ATOM 19572 C C . LYS A 1 26 ? 12.230 -0.115 -26.577 1.00 1.05 4 LYS A C 15
ATOM 19573 O O . LYS A 1 26 ? 12.632 0.353 -27.626 1.00 1.13 4 LYS A O 15
ATOM 19592 N N . LEU A 1 27 ? 11.343 0.523 -25.848 1.00 0.98 5 LEU A N 15
ATOM 19593 C CA . LEU A 1 27 ? 10.806 1.846 -26.297 1.00 0.97 5 LEU A CA 15
ATOM 19594 C C . LEU A 1 27 ? 11.622 2.990 -25.681 1.00 0.85 5 LEU A C 15
ATOM 19595 O O . LEU A 1 27 ? 12.739 2.795 -25.234 1.00 0.83 5 LEU A O 15
ATOM 19611 N N . ASN A 1 28 ? 11.069 4.181 -25.648 1.00 0.82 6 ASN A N 15
ATOM 19612 C CA . ASN A 1 28 ? 11.804 5.342 -25.055 1.00 0.72 6 ASN A CA 15
ATOM 19613 C C . ASN A 1 28 ? 12.071 5.082 -23.566 1.00 0.60 6 ASN A C 15
ATOM 19614 O O . ASN A 1 28 ? 13.201 5.120 -23.117 1.00 0.58 6 ASN A O 15
ATOM 19625 N N . GLU A 1 29 ? 11.039 4.807 -22.806 1.00 0.58 7 GLU A N 15
ATOM 19626 C CA . GLU A 1 29 ? 11.226 4.532 -21.350 1.00 0.48 7 GLU A CA 15
ATOM 19627 C C . GLU A 1 29 ? 10.194 3.504 -20.871 1.00 0.49 7 GLU A C 15
ATOM 19628 O O . GLU A 1 29 ? 8.999 3.717 -20.972 1.00 0.60 7 GLU A O 15
ATOM 19640 N N . LEU A 1 30 ? 10.652 2.395 -20.351 1.00 0.47 8 LEU A N 15
ATOM 19641 C CA . LEU A 1 30 ? 9.710 1.341 -19.857 1.00 0.51 8 LEU A CA 15
ATOM 19642 C C . LEU A 1 30 ? 9.613 1.391 -18.325 1.00 0.45 8 LEU A C 15
ATOM 19643 O O . LEU A 1 30 ? 8.567 1.142 -17.757 1.00 0.61 8 LEU A O 15
ATOM 19659 N N . LEU A 1 31 ? 10.696 1.712 -17.658 1.00 0.37 9 LEU A N 15
ATOM 19660 C CA . LEU A 1 31 ? 10.673 1.781 -16.162 1.00 0.34 9 LEU A CA 15
ATOM 19661 C C . LEU A 1 31 ? 10.148 3.146 -15.702 1.00 0.29 9 LEU A C 15
ATOM 19662 O O . LEU A 1 31 ? 9.262 3.229 -14.874 1.00 0.33 9 LEU A O 15
ATOM 19678 N N . GLU A 1 32 ? 10.701 4.212 -16.236 1.00 0.26 10 GLU A N 15
ATOM 19679 C CA . GLU A 1 32 ? 10.262 5.593 -15.850 1.00 0.26 10 GLU A CA 15
ATOM 19680 C C . GLU A 1 32 ? 10.459 5.823 -14.343 1.00 0.28 10 GLU A C 15
ATOM 19681 O O . GLU A 1 32 ? 9.618 6.400 -13.677 1.00 0.37 10 GLU A O 15
ATOM 19693 N N . PHE A 1 33 ? 11.571 5.385 -13.806 1.00 0.26 11 PHE A N 15
ATOM 19694 C CA . PHE A 1 33 ? 11.837 5.582 -12.349 1.00 0.32 11 PHE A CA 15
ATOM 19695 C C . PHE A 1 33 ? 12.711 6.828 -12.147 1.00 0.29 11 PHE A C 15
ATOM 19696 O O . PHE A 1 33 ? 13.715 6.985 -12.815 1.00 0.26 11 PHE A O 15
ATOM 19713 N N . PRO A 1 34 ? 12.299 7.677 -11.231 1.00 0.31 12 PRO A N 15
ATOM 19714 C CA . PRO A 1 34 ? 13.058 8.925 -10.950 1.00 0.30 12 PRO A CA 15
ATOM 19715 C C . PRO A 1 34 ? 14.391 8.598 -10.273 1.00 0.30 12 PRO A C 15
ATOM 19716 O O . PRO A 1 34 ? 14.437 8.219 -9.117 1.00 0.35 12 PRO A O 15
ATOM 19727 N N . THR A 1 35 ? 15.476 8.736 -10.995 1.00 0.26 13 THR A N 15
ATOM 19728 C CA . THR A 1 35 ? 16.815 8.427 -10.407 1.00 0.27 13 THR A CA 15
ATOM 19729 C C . THR A 1 35 ? 17.791 9.593 -10.639 1.00 0.26 13 THR A C 15
ATOM 19730 O O . THR A 1 35 ? 17.771 10.220 -11.683 1.00 0.26 13 THR A O 15
ATOM 19741 N N . PRO A 1 36 ? 18.617 9.844 -9.648 1.00 0.27 14 PRO A N 15
ATOM 19742 C CA . PRO A 1 36 ? 19.613 10.943 -9.739 1.00 0.27 14 PRO A CA 15
ATOM 19743 C C . PRO A 1 36 ? 20.744 10.563 -10.704 1.00 0.24 14 PRO A C 15
ATOM 19744 O O . PRO A 1 36 ? 21.376 9.532 -10.560 1.00 0.28 14 PRO A O 15
ATOM 19755 N N . PHE A 1 37 ? 20.998 11.391 -11.686 1.00 0.23 15 PHE A N 15
ATOM 19756 C CA . PHE A 1 37 ? 22.084 11.089 -12.667 1.00 0.22 15 PHE A CA 15
ATOM 19757 C C . PHE A 1 37 ? 23.321 11.937 -12.364 1.00 0.22 15 PHE A C 15
ATOM 19758 O O . PHE A 1 37 ? 23.401 13.091 -12.743 1.00 0.24 15 PHE A O 15
ATOM 19775 N N . THR A 1 38 ? 24.297 11.366 -11.699 1.00 0.22 16 THR A N 15
ATOM 19776 C CA . THR A 1 38 ? 25.541 12.135 -11.397 1.00 0.24 16 THR A CA 15
ATOM 19777 C C . THR A 1 38 ? 26.400 12.173 -12.660 1.00 0.22 16 THR A C 15
ATOM 19778 O O . THR A 1 38 ? 27.187 11.280 -12.915 1.00 0.23 16 THR A O 15
ATOM 19789 N N . TYR A 1 39 ? 26.236 13.190 -13.463 1.00 0.21 17 TYR A N 15
ATOM 19790 C CA . TYR A 1 39 ? 27.020 13.277 -14.727 1.00 0.20 17 TYR A CA 15
ATOM 19791 C C . TYR A 1 39 ? 28.240 14.178 -14.535 1.00 0.19 17 TYR A C 15
ATOM 19792 O O . TYR A 1 39 ? 28.131 15.388 -14.493 1.00 0.21 17 TYR A O 15
ATOM 19810 N N . LYS A 1 40 ? 29.404 13.587 -14.418 1.00 0.19 18 LYS A N 15
ATOM 19811 C CA . LYS A 1 40 ? 30.643 14.396 -14.230 1.00 0.19 18 LYS A CA 15
ATOM 19812 C C . LYS A 1 40 ? 31.094 14.990 -15.566 1.00 0.18 18 LYS A C 15
ATOM 19813 O O . LYS A 1 40 ? 31.880 14.401 -16.285 1.00 0.22 18 LYS A O 15
ATOM 19832 N N . VAL A 1 41 ? 30.612 16.159 -15.900 1.00 0.17 19 VAL A N 15
ATOM 19833 C CA . VAL A 1 41 ? 31.033 16.790 -17.189 1.00 0.18 19 VAL A CA 15
ATOM 19834 C C . VAL A 1 41 ? 32.361 17.527 -16.985 1.00 0.19 19 VAL A C 15
ATOM 19835 O O . VAL A 1 41 ? 32.410 18.611 -16.436 1.00 0.20 19 VAL A O 15
ATOM 19848 N N . MET A 1 42 ? 33.443 16.925 -17.413 1.00 0.21 20 MET A N 15
ATOM 19849 C CA . MET A 1 42 ? 34.785 17.562 -17.244 1.00 0.24 20 MET A CA 15
ATOM 19850 C C . MET A 1 42 ? 35.329 18.021 -18.601 1.00 0.22 20 MET A C 15
ATOM 19851 O O . MET A 1 42 ? 35.019 17.450 -19.627 1.00 0.31 20 MET A O 15
ATOM 19865 N N . GLY A 1 43 ? 36.142 19.046 -18.612 1.00 0.29 21 GLY A N 15
ATOM 19866 C CA . GLY A 1 43 ? 36.708 19.541 -19.901 1.00 0.31 21 GLY A CA 15
ATOM 19867 C C . GLY A 1 43 ? 37.667 20.703 -19.635 1.00 0.25 21 GLY A C 15
ATOM 19868 O O . GLY A 1 43 ? 38.228 20.822 -18.563 1.00 0.28 21 GLY A O 15
ATOM 19872 N N . GLN A 1 44 ? 37.857 21.563 -20.606 1.00 0.22 22 GLN A N 15
ATOM 19873 C CA . GLN A 1 44 ? 38.783 22.725 -20.412 1.00 0.20 22 GLN A CA 15
ATOM 19874 C C . GLN A 1 44 ? 38.212 23.694 -19.368 1.00 0.19 22 GLN A C 15
ATOM 19875 O O . GLN A 1 44 ? 37.059 23.601 -18.987 1.00 0.25 22 GLN A O 15
ATOM 19889 N N . ALA A 1 45 ? 39.013 24.621 -18.900 1.00 0.23 23 ALA A N 15
ATOM 19890 C CA . ALA A 1 45 ? 38.521 25.597 -17.877 1.00 0.26 23 ALA A CA 15
ATOM 19891 C C . ALA A 1 45 ? 37.480 26.538 -18.498 1.00 0.24 23 ALA A C 15
ATOM 19892 O O . ALA A 1 45 ? 37.812 27.461 -19.218 1.00 0.32 23 ALA A O 15
ATOM 19899 N N . LEU A 1 46 ? 36.219 26.301 -18.225 1.00 0.24 24 LEU A N 15
ATOM 19900 C CA . LEU A 1 46 ? 35.143 27.169 -18.795 1.00 0.28 24 LEU A CA 15
ATOM 19901 C C . LEU A 1 46 ? 34.195 27.635 -17.680 1.00 0.31 24 LEU A C 15
ATOM 19902 O O . LEU A 1 46 ? 33.586 26.822 -17.012 1.00 0.33 24 LEU A O 15
ATOM 19918 N N . PRO A 1 47 ? 34.101 28.935 -17.516 1.00 0.36 25 PRO A N 15
ATOM 19919 C CA . PRO A 1 47 ? 33.215 29.513 -16.466 1.00 0.43 25 PRO A CA 15
ATOM 19920 C C . PRO A 1 47 ? 31.728 29.359 -16.836 1.00 0.43 25 PRO A C 15
ATOM 19921 O O . PRO A 1 47 ? 30.859 29.522 -15.999 1.00 0.51 25 PRO A O 15
ATOM 19932 N N . GLU A 1 48 ? 31.426 29.050 -18.077 1.00 0.40 26 GLU A N 15
ATOM 19933 C CA . GLU A 1 48 ? 29.996 28.890 -18.492 1.00 0.43 26 GLU A CA 15
ATOM 19934 C C . GLU A 1 48 ? 29.460 27.489 -18.139 1.00 0.39 26 GLU A C 15
ATOM 19935 O O . GLU A 1 48 ? 28.312 27.184 -18.406 1.00 0.42 26 GLU A O 15
ATOM 19947 N N . LEU A 1 49 ? 30.270 26.632 -17.552 1.00 0.34 27 LEU A N 15
ATOM 19948 C CA . LEU A 1 49 ? 29.783 25.258 -17.200 1.00 0.32 27 LEU A CA 15
ATOM 19949 C C . LEU A 1 49 ? 28.558 25.327 -16.271 1.00 0.28 27 LEU A C 15
ATOM 19950 O O . LEU A 1 49 ? 27.650 24.528 -16.383 1.00 0.27 27 LEU A O 15
ATOM 19966 N N . VAL A 1 50 ? 28.519 26.278 -15.365 1.00 0.30 28 VAL A N 15
ATOM 19967 C CA . VAL A 1 50 ? 27.345 26.387 -14.441 1.00 0.30 28 VAL A CA 15
ATOM 19968 C C . VAL A 1 50 ? 26.165 27.068 -15.149 1.00 0.27 28 VAL A C 15
ATOM 19969 O O . VAL A 1 50 ? 25.018 26.780 -14.863 1.00 0.29 28 VAL A O 15
ATOM 19982 N N . ASP A 1 51 ? 26.436 27.959 -16.073 1.00 0.28 29 ASP A N 15
ATOM 19983 C CA . ASP A 1 51 ? 25.331 28.651 -16.804 1.00 0.27 29 ASP A CA 15
ATOM 19984 C C . ASP A 1 51 ? 24.571 27.644 -17.675 1.00 0.24 29 ASP A C 15
ATOM 19985 O O . ASP A 1 51 ? 23.361 27.552 -17.616 1.00 0.26 29 ASP A O 15
ATOM 19994 N N . GLN A 1 52 ? 25.273 26.880 -18.476 1.00 0.23 30 GLN A N 15
ATOM 19995 C CA . GLN A 1 52 ? 24.588 25.875 -19.346 1.00 0.22 30 GLN A CA 15
ATOM 19996 C C . GLN A 1 52 ? 23.994 24.747 -18.498 1.00 0.20 30 GLN A C 15
ATOM 19997 O O . GLN A 1 52 ? 22.870 24.345 -18.708 1.00 0.24 30 GLN A O 15
ATOM 20011 N N . VAL A 1 53 ? 24.739 24.232 -17.548 1.00 0.18 31 VAL A N 15
ATOM 20012 C CA . VAL A 1 53 ? 24.214 23.120 -16.691 1.00 0.18 31 VAL A CA 15
ATOM 20013 C C . VAL A 1 53 ? 22.867 23.500 -16.051 1.00 0.20 31 VAL A C 15
ATOM 20014 O O . VAL A 1 53 ? 21.902 22.776 -16.171 1.00 0.24 31 VAL A O 15
ATOM 20027 N N . VAL A 1 54 ? 22.799 24.614 -15.361 1.00 0.22 32 VAL A N 15
ATOM 20028 C CA . VAL A 1 54 ? 21.510 25.012 -14.702 1.00 0.24 32 VAL A CA 15
ATOM 20029 C C . VAL A 1 54 ? 20.421 25.347 -15.740 1.00 0.24 32 VAL A C 15
ATOM 20030 O O . VAL A 1 54 ? 19.256 25.071 -15.526 1.00 0.25 32 VAL A O 15
ATOM 20043 N N . GLU A 1 55 ? 20.783 25.939 -16.854 1.00 0.24 33 GLU A N 15
ATOM 20044 C CA . GLU A 1 55 ? 19.750 26.290 -17.883 1.00 0.26 33 GLU A CA 15
ATOM 20045 C C . GLU A 1 55 ? 19.263 25.034 -18.621 1.00 0.25 33 GLU A C 15
ATOM 20046 O O . GLU A 1 55 ? 18.075 24.797 -18.731 1.00 0.29 33 GLU A O 15
ATOM 20058 N N . VAL A 1 56 ? 20.170 24.233 -19.129 1.00 0.23 34 VAL A N 15
ATOM 20059 C CA . VAL A 1 56 ? 19.760 22.995 -19.867 1.00 0.24 34 VAL A CA 15
ATOM 20060 C C . VAL A 1 56 ? 19.082 21.986 -18.925 1.00 0.24 34 VAL A C 15
ATOM 20061 O O . VAL A 1 56 ? 18.207 21.246 -19.332 1.00 0.31 34 VAL A O 15
ATOM 20074 N N . VAL A 1 57 ? 19.472 21.952 -17.670 1.00 0.21 35 VAL A N 15
ATOM 20075 C CA . VAL A 1 57 ? 18.838 20.989 -16.716 1.00 0.23 35 VAL A CA 15
ATOM 20076 C C . VAL A 1 57 ? 17.480 21.521 -16.232 1.00 0.26 35 VAL A C 15
ATOM 20077 O O . VAL A 1 57 ? 16.596 20.756 -15.899 1.00 0.31 35 VAL A O 15
ATOM 20090 N N . GLN A 1 58 ? 17.305 22.822 -16.193 1.00 0.27 36 GLN A N 15
ATOM 20091 C CA . GLN A 1 58 ? 15.998 23.390 -15.736 1.00 0.31 36 GLN A CA 15
ATOM 20092 C C . GLN A 1 58 ? 14.934 23.248 -16.837 1.00 0.34 36 GLN A C 15
ATOM 20093 O O . GLN A 1 58 ? 13.779 22.986 -16.559 1.00 0.41 36 GLN A O 15
ATOM 20107 N N . ARG A 1 59 ? 15.314 23.423 -18.082 1.00 0.33 37 ARG A N 15
ATOM 20108 C CA . ARG A 1 59 ? 14.324 23.301 -19.203 1.00 0.37 37 ARG A CA 15
ATOM 20109 C C . ARG A 1 59 ? 13.918 21.834 -19.420 1.00 0.35 37 ARG A C 15
ATOM 20110 O O . ARG A 1 59 ? 12.864 21.554 -19.959 1.00 0.43 37 ARG A O 15
ATOM 20131 N N . HIS A 1 60 ? 14.742 20.900 -19.008 1.00 0.29 38 HIS A N 15
ATOM 20132 C CA . HIS A 1 60 ? 14.400 19.454 -19.197 1.00 0.31 38 HIS A CA 15
ATOM 20133 C C . HIS A 1 60 ? 13.839 18.863 -17.897 1.00 0.35 38 HIS A C 15
ATOM 20134 O O . HIS A 1 60 ? 12.832 18.179 -17.904 1.00 0.42 38 HIS A O 15
ATOM 20148 N N . ALA A 1 61 ? 14.473 19.134 -16.782 1.00 0.35 39 ALA A N 15
ATOM 20149 C CA . ALA A 1 61 ? 13.972 18.605 -15.477 1.00 0.42 39 ALA A CA 15
ATOM 20150 C C . ALA A 1 61 ? 13.032 19.633 -14.828 1.00 0.44 39 ALA A C 15
ATOM 20151 O O . ALA A 1 61 ? 13.148 20.817 -15.080 1.00 0.42 39 ALA A O 15
ATOM 20158 N N . PRO A 1 62 ? 12.128 19.147 -14.012 1.00 0.53 40 PRO A N 15
ATOM 20159 C CA . PRO A 1 62 ? 11.155 20.041 -13.325 1.00 0.59 40 PRO A CA 15
ATOM 20160 C C . PRO A 1 62 ? 11.860 20.936 -12.292 1.00 0.52 40 PRO A C 15
ATOM 20161 O O . PRO A 1 62 ? 11.506 22.086 -12.119 1.00 0.63 40 PRO A O 15
ATOM 20172 N N . GLY A 1 63 ? 12.856 20.419 -11.612 1.00 0.47 41 GLY A N 15
ATOM 20173 C CA . GLY A 1 63 ? 13.584 21.241 -10.598 1.00 0.46 41 GLY A CA 15
ATOM 20174 C C . GLY A 1 63 ? 14.913 21.724 -11.189 1.00 0.40 41 GLY A C 15
ATOM 20175 O O . GLY A 1 63 ? 15.385 21.207 -12.186 1.00 0.43 41 GLY A O 15
ATOM 20179 N N . ASP A 1 64 ? 15.525 22.707 -10.576 1.00 0.44 42 ASP A N 15
ATOM 20180 C CA . ASP A 1 64 ? 16.830 23.222 -11.092 1.00 0.41 42 ASP A CA 15
ATOM 20181 C C . ASP A 1 64 ? 17.986 22.426 -10.474 1.00 0.35 42 ASP A C 15
ATOM 20182 O O . ASP A 1 64 ? 17.860 21.863 -9.402 1.00 0.39 42 ASP A O 15
ATOM 20191 N N . TYR A 1 65 ? 19.107 22.371 -11.147 1.00 0.30 43 TYR A N 15
ATOM 20192 C CA . TYR A 1 65 ? 20.273 21.604 -10.604 1.00 0.26 43 TYR A CA 15
ATOM 20193 C C . TYR A 1 65 ? 21.577 22.386 -10.808 1.00 0.25 43 TYR A C 15
ATOM 20194 O O . TYR A 1 65 ? 21.597 23.422 -11.450 1.00 0.27 43 TYR A O 15
ATOM 20212 N N . THR A 1 66 ? 22.665 21.904 -10.252 1.00 0.25 44 THR A N 15
ATOM 20213 C CA . THR A 1 66 ? 23.969 22.627 -10.395 1.00 0.26 44 THR A CA 15
ATOM 20214 C C . THR A 1 66 ? 25.136 21.631 -10.560 1.00 0.24 44 THR A C 15
ATOM 20215 O O . THR A 1 66 ? 25.057 20.496 -10.107 1.00 0.24 44 THR A O 15
ATOM 20226 N N . PRO A 1 67 ? 26.188 22.098 -11.205 1.00 0.24 45 PRO A N 15
ATOM 20227 C CA . PRO A 1 67 ? 27.396 21.275 -11.425 1.00 0.25 45 PRO A CA 15
ATOM 20228 C C . PRO A 1 67 ? 28.440 21.549 -10.327 1.00 0.28 45 PRO A C 15
ATOM 20229 O O . PRO A 1 67 ? 28.743 22.690 -10.024 1.00 0.57 45 PRO A O 15
ATOM 20240 N N . THR A 1 68 ? 29.005 20.522 -9.743 1.00 0.22 46 THR A N 15
ATOM 20241 C CA . THR A 1 68 ? 30.043 20.738 -8.684 1.00 0.23 46 THR A CA 15
ATOM 20242 C C . THR A 1 68 ? 31.428 20.798 -9.340 1.00 0.22 46 THR A C 15
ATOM 20243 O O . THR A 1 68 ? 32.013 19.780 -9.666 1.00 0.23 46 THR A O 15
ATOM 20254 N N . VAL A 1 69 ? 31.944 21.984 -9.554 1.00 0.23 47 VAL A N 15
ATOM 20255 C CA . VAL A 1 69 ? 33.282 22.126 -10.216 1.00 0.23 47 VAL A CA 15
ATOM 20256 C C . VAL A 1 69 ? 34.428 21.805 -9.244 1.00 0.27 47 VAL A C 15
ATOM 20257 O O . VAL A 1 69 ? 34.446 22.251 -8.112 1.00 0.33 47 VAL A O 15
ATOM 20270 N N . LYS A 1 70 ? 35.391 21.042 -9.701 1.00 0.27 48 LYS A N 15
ATOM 20271 C CA . LYS A 1 70 ? 36.562 20.687 -8.842 1.00 0.32 48 LYS A CA 15
ATOM 20272 C C . LYS A 1 70 ? 37.844 20.656 -9.694 1.00 0.33 48 LYS A C 15
ATOM 20273 O O . LYS A 1 70 ? 37.792 20.378 -10.884 1.00 0.32 48 LYS A O 15
ATOM 20292 N N . PRO A 1 71 ? 38.954 20.952 -9.057 1.00 0.37 49 PRO A N 15
ATOM 20293 C CA . PRO A 1 71 ? 40.260 20.962 -9.761 1.00 0.39 49 PRO A CA 15
ATOM 20294 C C . PRO A 1 71 ? 40.809 19.534 -9.903 1.00 0.41 49 PRO A C 15
ATOM 20295 O O . PRO A 1 71 ? 41.667 19.110 -9.150 1.00 0.51 49 PRO A O 15
ATOM 20306 N N . SER A 1 72 ? 40.323 18.793 -10.867 1.00 0.42 50 SER A N 15
ATOM 20307 C CA . SER A 1 72 ? 40.819 17.395 -11.065 1.00 0.47 50 SER A CA 15
ATOM 20308 C C . SER A 1 72 ? 42.135 17.412 -11.851 1.00 0.48 50 SER A C 15
ATOM 20309 O O . SER A 1 72 ? 43.095 16.763 -11.483 1.00 0.53 50 SER A O 15
ATOM 20317 N N . SER A 1 73 ? 42.186 18.159 -12.929 1.00 0.46 51 SER A N 15
ATOM 20318 C CA . SER A 1 73 ? 43.439 18.232 -13.740 1.00 0.49 51 SER A CA 15
ATOM 20319 C C . SER A 1 73 ? 44.143 19.575 -13.505 1.00 0.49 51 SER A C 15
ATOM 20320 O O . SER A 1 73 ? 43.522 20.549 -13.117 1.00 0.51 51 SER A O 15
ATOM 20328 N N . LYS A 1 74 ? 45.430 19.632 -13.735 1.00 0.54 52 LYS A N 15
ATOM 20329 C CA . LYS A 1 74 ? 46.180 20.909 -13.521 1.00 0.57 52 LYS A CA 15
ATOM 20330 C C . LYS A 1 74 ? 46.285 21.695 -14.834 1.00 0.56 52 LYS A C 15
ATOM 20331 O O . LYS A 1 74 ? 46.314 21.126 -15.909 1.00 0.71 52 LYS A O 15
ATOM 20350 N N . GLY A 1 75 ? 46.344 23.003 -14.748 1.00 0.53 53 GLY A N 15
ATOM 20351 C CA . GLY A 1 75 ? 46.448 23.840 -15.980 1.00 0.50 53 GLY A CA 15
ATOM 20352 C C . GLY A 1 75 ? 45.077 24.433 -16.317 1.00 0.45 53 GLY A C 15
ATOM 20353 O O . GLY A 1 75 ? 44.364 24.900 -15.447 1.00 0.53 53 GLY A O 15
ATOM 20357 N N . ASN A 1 76 ? 44.703 24.417 -17.572 1.00 0.39 54 ASN A N 15
ATOM 20358 C CA . ASN A 1 76 ? 43.374 24.977 -17.971 1.00 0.37 54 ASN A CA 15
ATOM 20359 C C . ASN A 1 76 ? 42.351 23.843 -18.121 1.00 0.31 54 ASN A C 15
ATOM 20360 O O . ASN A 1 76 ? 41.958 23.485 -19.217 1.00 0.32 54 ASN A O 15
ATOM 20371 N N . TYR A 1 77 ? 41.919 23.276 -17.022 1.00 0.28 55 TYR A N 15
ATOM 20372 C CA . TYR A 1 77 ? 40.922 22.165 -17.088 1.00 0.26 55 TYR A CA 15
ATOM 20373 C C . TYR A 1 77 ? 39.983 22.218 -15.878 1.00 0.25 55 TYR A C 15
ATOM 20374 O O . TYR A 1 77 ? 40.421 22.282 -14.743 1.00 0.33 55 TYR A O 15
ATOM 20392 N N . HIS A 1 78 ? 38.696 22.187 -16.115 1.00 0.26 56 HIS A N 15
ATOM 20393 C CA . HIS A 1 78 ? 37.712 22.229 -14.991 1.00 0.25 56 HIS A CA 15
ATOM 20394 C C . HIS A 1 78 ? 36.834 20.974 -15.017 1.00 0.25 56 HIS A C 15
ATOM 20395 O O . HIS A 1 78 ? 36.222 20.661 -16.021 1.00 0.28 56 HIS A O 15
ATOM 20409 N N . SER A 1 79 ? 36.763 20.257 -13.923 1.00 0.24 57 SER A N 15
ATOM 20410 C CA . SER A 1 79 ? 35.917 19.026 -13.889 1.00 0.26 57 SER A CA 15
ATOM 20411 C C . SER A 1 79 ? 34.696 19.267 -12.999 1.00 0.24 57 SER A C 15
ATOM 20412 O O . SER A 1 79 ? 34.818 19.402 -11.799 1.00 0.28 57 SER A O 15
ATOM 20420 N N . VAL A 1 80 ? 33.521 19.337 -13.574 1.00 0.21 58 VAL A N 15
ATOM 20421 C CA . VAL A 1 80 ? 32.304 19.587 -12.740 1.00 0.19 58 VAL A CA 15
ATOM 20422 C C . VAL A 1 80 ? 31.306 18.429 -12.866 1.00 0.20 58 VAL A C 15
ATOM 20423 O O . VAL A 1 80 ? 31.240 17.761 -13.879 1.00 0.24 58 VAL A O 15
ATOM 20436 N N . SER A 1 81 ? 30.524 18.197 -11.842 1.00 0.20 59 SER A N 15
ATOM 20437 C CA . SER A 1 81 ? 29.515 17.095 -11.894 1.00 0.21 59 SER A CA 15
ATOM 20438 C C . SER A 1 81 ? 28.108 17.686 -11.762 1.00 0.19 59 SER A C 15
ATOM 20439 O O . SER A 1 81 ? 27.777 18.301 -10.767 1.00 0.19 59 SER A O 15
ATOM 20447 N N . ILE A 1 82 ? 27.283 17.517 -12.763 1.00 0.19 60 ILE A N 15
ATOM 20448 C CA . ILE A 1 82 ? 25.903 18.092 -12.698 1.00 0.19 60 ILE A CA 15
ATOM 20449 C C . ILE A 1 82 ? 24.907 17.064 -12.150 1.00 0.18 60 ILE A C 15
ATOM 20450 O O . ILE A 1 82 ? 24.847 15.931 -12.599 1.00 0.22 60 ILE A O 15
ATOM 20466 N N . THR A 1 83 ? 24.118 17.466 -11.182 1.00 0.17 61 THR A N 15
ATOM 20467 C CA . THR A 1 83 ? 23.105 16.530 -10.601 1.00 0.19 61 THR A CA 15
ATOM 20468 C C . THR A 1 83 ? 21.824 16.591 -11.443 1.00 0.20 61 THR A C 15
ATOM 20469 O O . THR A 1 83 ? 21.324 17.659 -11.733 1.00 0.27 61 THR A O 15
ATOM 20480 N N . ILE A 1 84 ? 21.297 15.463 -11.853 1.00 0.20 62 ILE A N 15
ATOM 20481 C CA . ILE A 1 84 ? 20.054 15.484 -12.690 1.00 0.23 62 ILE A CA 15
ATOM 20482 C C . ILE A 1 84 ? 19.116 14.332 -12.304 1.00 0.24 62 ILE A C 15
ATOM 20483 O O . ILE A 1 84 ? 19.260 13.222 -12.777 1.00 0.27 62 ILE A O 15
ATOM 20499 N N . ASN A 1 85 ? 18.142 14.588 -11.465 1.00 0.27 63 ASN A N 15
ATOM 20500 C CA . ASN A 1 85 ? 17.191 13.501 -11.080 1.00 0.30 63 ASN A CA 15
ATOM 20501 C C . ASN A 1 85 ? 16.112 13.364 -12.160 1.00 0.29 63 ASN A C 15
ATOM 20502 O O . ASN A 1 85 ? 15.113 14.060 -12.146 1.00 0.38 63 ASN A O 15
ATOM 20513 N N . ALA A 1 86 ? 16.316 12.477 -13.099 1.00 0.25 64 ALA A N 15
ATOM 20514 C CA . ALA A 1 86 ? 15.313 12.290 -14.189 1.00 0.26 64 ALA A CA 15
ATOM 20515 C C . ALA A 1 86 ? 14.737 10.872 -14.144 1.00 0.23 64 ALA A C 15
ATOM 20516 O O . ALA A 1 86 ? 15.445 9.911 -13.908 1.00 0.24 64 ALA A O 15
ATOM 20523 N N . THR A 1 87 ? 13.454 10.738 -14.376 1.00 0.25 65 THR A N 15
ATOM 20524 C CA . THR A 1 87 ? 12.820 9.380 -14.359 1.00 0.25 65 THR A CA 15
ATOM 20525 C C . THR A 1 87 ? 13.285 8.549 -15.567 1.00 0.22 65 THR A C 15
ATOM 20526 O O . THR A 1 87 ? 13.129 7.343 -15.598 1.00 0.23 65 THR A O 15
ATOM 20537 N N . HIS A 1 88 ? 13.866 9.188 -16.553 1.00 0.21 66 HIS A N 15
ATOM 20538 C CA . HIS A 1 88 ? 14.359 8.452 -17.761 1.00 0.20 66 HIS A CA 15
ATOM 20539 C C . HIS A 1 88 ? 15.806 8.863 -18.069 1.00 0.20 66 HIS A C 15
ATOM 20540 O O . HIS A 1 88 ? 16.260 9.919 -17.669 1.00 0.25 66 HIS A O 15
ATOM 20554 N N . ILE A 1 89 ? 16.532 8.036 -18.781 1.00 0.21 67 ILE A N 15
ATOM 20555 C CA . ILE A 1 89 ? 17.952 8.377 -19.119 1.00 0.23 67 ILE A CA 15
ATOM 20556 C C . ILE A 1 89 ? 18.035 9.153 -20.450 1.00 0.23 67 ILE A C 15
ATOM 20557 O O . ILE A 1 89 ? 19.102 9.566 -20.863 1.00 0.28 67 ILE A O 15
ATOM 20573 N N . GLU A 1 90 ? 16.924 9.351 -21.123 1.00 0.22 68 GLU A N 15
ATOM 20574 C CA . GLU A 1 90 ? 16.948 10.097 -22.422 1.00 0.25 68 GLU A CA 15
ATOM 20575 C C . GLU A 1 90 ? 17.140 11.600 -22.175 1.00 0.26 68 GLU A C 15
ATOM 20576 O O . GLU A 1 90 ? 17.907 12.254 -22.857 1.00 0.37 68 GLU A O 15
ATOM 20588 N N . GLN A 1 91 ? 16.443 12.149 -21.207 1.00 0.25 69 GLN A N 15
ATOM 20589 C CA . GLN A 1 91 ? 16.571 13.613 -20.910 1.00 0.27 69 GLN A CA 15
ATOM 20590 C C . GLN A 1 91 ? 17.969 13.940 -20.366 1.00 0.26 69 GLN A C 15
ATOM 20591 O O . GLN A 1 91 ? 18.600 14.885 -20.802 1.00 0.30 69 GLN A O 15
ATOM 20605 N N . VAL A 1 92 ? 18.454 13.171 -19.418 1.00 0.23 70 VAL A N 15
ATOM 20606 C CA . VAL A 1 92 ? 19.813 13.448 -18.849 1.00 0.24 70 VAL A CA 15
ATOM 20607 C C . VAL A 1 92 ? 20.895 13.317 -19.936 1.00 0.24 70 VAL A C 15
ATOM 20608 O O . VAL A 1 92 ? 21.897 14.008 -19.901 1.00 0.27 70 VAL A O 15
ATOM 20621 N N . GLU A 1 93 ? 20.693 12.454 -20.908 1.00 0.24 71 GLU A N 15
ATOM 20622 C CA . GLU A 1 93 ? 21.704 12.306 -22.002 1.00 0.26 71 GLU A CA 15
ATOM 20623 C C . GLU A 1 93 ? 21.745 13.597 -22.830 1.00 0.27 71 GLU A C 15
ATOM 20624 O O . GLU A 1 93 ? 22.802 14.133 -23.111 1.00 0.30 71 GLU A O 15
ATOM 20636 N N . THR A 1 94 ? 20.593 14.107 -23.201 1.00 0.27 72 THR A N 15
ATOM 20637 C CA . THR A 1 94 ? 20.548 15.378 -23.988 1.00 0.29 72 THR A CA 15
ATOM 20638 C C . THR A 1 94 ? 21.173 16.511 -23.165 1.00 0.27 72 THR A C 15
ATOM 20639 O O . THR A 1 94 ? 21.815 17.392 -23.697 1.00 0.29 72 THR A O 15
ATOM 20650 N N . LEU A 1 95 ? 20.998 16.479 -21.863 1.00 0.26 73 LEU A N 15
ATOM 20651 C CA . LEU A 1 95 ? 21.592 17.539 -20.991 1.00 0.25 73 LEU A CA 15
ATOM 20652 C C . LEU A 1 95 ? 23.124 17.456 -21.037 1.00 0.23 73 LEU A C 15
ATOM 20653 O O . LEU A 1 95 ? 23.802 18.465 -21.065 1.00 0.26 73 LEU A O 15
ATOM 20669 N N . TYR A 1 96 ? 23.668 16.259 -21.056 1.00 0.23 74 TYR A N 15
ATOM 20670 C CA . TYR A 1 96 ? 25.157 16.105 -21.114 1.00 0.23 74 TYR A CA 15
ATOM 20671 C C . TYR A 1 96 ? 25.691 16.700 -22.428 1.00 0.25 74 TYR A C 15
ATOM 20672 O O . TYR A 1 96 ? 26.635 17.468 -22.425 1.00 0.28 74 TYR A O 15
ATOM 20690 N N . GLU A 1 97 ? 25.098 16.349 -23.545 1.00 0.25 75 GLU A N 15
ATOM 20691 C CA . GLU A 1 97 ? 25.581 16.895 -24.854 1.00 0.27 75 GLU A CA 15
ATOM 20692 C C . GLU A 1 97 ? 25.230 18.386 -24.989 1.00 0.25 75 GLU A C 15
ATOM 20693 O O . GLU A 1 97 ? 25.899 19.119 -25.690 1.00 0.29 75 GLU A O 15
ATOM 20705 N N . GLU A 1 98 ? 24.192 18.841 -24.323 1.00 0.25 76 GLU A N 15
ATOM 20706 C CA . GLU A 1 98 ? 23.813 20.286 -24.416 1.00 0.25 76 GLU A CA 15
ATOM 20707 C C . GLU A 1 98 ? 24.810 21.144 -23.625 1.00 0.24 76 GLU A C 15
ATOM 20708 O O . GLU A 1 98 ? 25.343 22.110 -24.138 1.00 0.29 76 GLU A O 15
ATOM 20720 N N . LEU A 1 99 ? 25.082 20.791 -22.389 1.00 0.22 77 LEU A N 15
ATOM 20721 C CA . LEU A 1 99 ? 26.066 21.584 -21.584 1.00 0.23 77 LEU A CA 15
ATOM 20722 C C . LEU A 1 99 ? 27.499 21.255 -22.032 1.00 0.24 77 LEU A C 15
ATOM 20723 O O . LEU A 1 99 ? 28.397 22.062 -21.895 1.00 0.28 77 LEU A O 15
ATOM 20739 N N . GLY A 1 100 ? 27.710 20.078 -22.580 1.00 0.24 78 GLY A N 15
ATOM 20740 C CA . GLY A 1 100 ? 29.073 19.696 -23.054 1.00 0.27 78 GLY A CA 15
ATOM 20741 C C . GLY A 1 100 ? 29.143 19.855 -24.578 1.00 0.26 78 GLY A C 15
ATOM 20742 O O . GLY A 1 100 ? 29.715 19.035 -25.270 1.00 0.31 78 GLY A O 15
ATOM 20746 N N . LYS A 1 101 ? 28.563 20.907 -25.104 1.00 0.25 79 LYS A N 15
ATOM 20747 C CA . LYS A 1 101 ? 28.590 21.132 -26.583 1.00 0.26 79 LYS A CA 15
ATOM 20748 C C . LYS A 1 101 ? 29.639 22.193 -26.956 1.00 0.25 79 LYS A C 15
ATOM 20749 O O . LYS A 1 101 ? 29.757 22.572 -28.108 1.00 0.27 79 LYS A O 15
ATOM 20768 N N . ILE A 1 102 ? 30.396 22.677 -25.996 1.00 0.24 80 ILE A N 15
ATOM 20769 C CA . ILE A 1 102 ? 31.434 23.717 -26.298 1.00 0.25 80 ILE A CA 15
ATOM 20770 C C . ILE A 1 102 ? 32.479 23.153 -27.269 1.00 0.24 80 ILE A C 15
ATOM 20771 O O . ILE A 1 102 ? 32.811 21.982 -27.224 1.00 0.27 80 ILE A O 15
ATOM 20787 N N . ASP A 1 103 ? 33.005 23.980 -28.142 1.00 0.25 81 ASP A N 15
ATOM 20788 C CA . ASP A 1 103 ? 34.039 23.499 -29.116 1.00 0.26 81 ASP A CA 15
ATOM 20789 C C . ASP A 1 103 ? 35.274 22.975 -28.367 1.00 0.25 81 ASP A C 15
ATOM 20790 O O . ASP A 1 103 ? 35.957 22.082 -28.834 1.00 0.28 81 ASP A O 15
ATOM 20799 N N . ILE A 1 104 ? 35.557 23.524 -27.207 1.00 0.23 82 ILE A N 15
ATOM 20800 C CA . ILE A 1 104 ? 36.739 23.069 -26.408 1.00 0.24 82 ILE A CA 15
ATOM 20801 C C . ILE A 1 104 ? 36.596 21.583 -26.026 1.00 0.23 82 ILE A C 15
ATOM 20802 O O . ILE A 1 104 ? 35.559 20.977 -26.224 1.00 0.24 82 ILE A O 15
ATOM 20818 N N . VAL A 1 105 ? 37.636 20.999 -25.480 1.00 0.24 83 VAL A N 15
ATOM 20819 C CA . VAL A 1 105 ? 37.575 19.556 -25.083 1.00 0.26 83 VAL A CA 15
ATOM 20820 C C . VAL A 1 105 ? 36.526 19.351 -23.979 1.00 0.24 83 VAL A C 15
ATOM 20821 O O . VAL A 1 105 ? 36.638 19.896 -22.895 1.00 0.27 83 VAL A O 15
ATOM 20834 N N . ARG A 1 106 ? 35.511 18.566 -24.254 1.00 0.23 84 ARG A N 15
ATOM 20835 C CA . ARG A 1 106 ? 34.448 18.310 -23.232 1.00 0.24 84 ARG A CA 15
ATOM 20836 C C . ARG A 1 106 ? 34.344 16.804 -22.933 1.00 0.25 84 ARG A C 15
ATOM 20837 O O . ARG A 1 106 ? 34.751 15.974 -23.724 1.00 0.30 84 ARG A O 15
ATOM 20858 N N . MET A 1 107 ? 33.796 16.455 -21.796 1.00 0.25 85 MET A N 15
ATOM 20859 C CA . MET A 1 107 ? 33.649 15.012 -21.428 1.00 0.26 85 MET A CA 15
ATOM 20860 C C . MET A 1 107 ? 32.536 14.853 -20.387 1.00 0.24 85 MET A C 15
ATOM 20861 O O . MET A 1 107 ? 32.189 15.793 -19.701 1.00 0.32 85 MET A O 15
ATOM 20875 N N . VAL A 1 108 ? 31.975 13.672 -20.263 1.00 0.22 86 VAL A N 15
ATOM 20876 C CA . VAL A 1 108 ? 30.884 13.463 -19.259 1.00 0.22 86 VAL A CA 15
ATOM 20877 C C . VAL A 1 108 ? 31.102 12.153 -18.488 1.00 0.24 86 VAL A C 15
ATOM 20878 O O . VAL A 1 108 ? 31.619 11.187 -19.018 1.00 0.28 86 VAL A O 15
ATOM 20891 N N . LEU A 1 109 ? 30.708 12.126 -17.233 1.00 0.23 87 LEU A N 15
ATOM 20892 C CA . LEU A 1 109 ? 30.875 10.897 -16.389 1.00 0.27 87 LEU A CA 15
ATOM 20893 C C . LEU A 1 109 ? 32.336 10.409 -16.431 1.00 0.34 87 LEU A C 15
ATOM 20894 O O . LEU A 1 109 ? 32.577 9.320 -16.932 1.00 0.46 87 LEU A O 15
#